Protein AF-0000000073245997 (afdb_homodimer)

Sequence (826 aa):
MSSACVEECPRLIPNLPDELSILIIARLPRICYYHVRLVSRRWKATIMSSELYKVRKELGTTEEWLYLLVRVGENKLLWHALDPRSRIWQRLPIMPSKDALDDMPFCGCAFGAVDGCLYVLGGFSKASTMKCVWRFDPIQNLWQKVNSMSTGRAYCKTSILNDKLYVVGGVSQGHAGLVPLQSAEVFDPFTATWSQVPSMPFSRAGVLPTAFLADMLKPIATGLTSYKGRLYVPQSLYSWPFFVDVGGEIYDPETNSWMEMPTGMGEGWPIKQAGTKLSVVVDGELYAFDPSNSVDSGRIKVYDQGEDAWKVVIGKVPVYDFTDSESPYLLAGFHGKLHFITKDANHDIAVMQADLSSNLDSSPSTSTHLSPKSYYDGLLPESAAESDAVVWKVVASRGFGQAELINCQVIDLMSSACVEECPRLIPNLPDELSILIIARLPRICYYHVRLVSRRWKATIMSSELYKVRKELGTTEEWLYLLVRVGENKLLWHALDPRSRIWQRLPIMPSKDALDDMPFCGCAFGAVDGCLYVLGGFSKASTMKCVWRFDPIQNLWQKVNSMSTGRAYCKTSILNDKLYVVGGVSQGHAGLVPLQSAEVFDPFTATWSQVPSMPFSRAGVLPTAFLADMLKPIATGLTSYKGRLYVPQSLYSWPFFVDVGGEIYDPETNSWMEMPTGMGEGWPIKQAGTKLSVVVDGELYAFDPSNSVDSGRIKVYDQGEDAWKVVIGKVPVYDFTDSESPYLLAGFHGKLHFITKDANHDIAVMQADLSSNLDSSPSTSTHLSPKSYYDGLLPESAAESDAVVWKVVASRGFGQAELINCQVIDL

Solvent-accessible surface area (backbone atoms only — not comparable to full-atom values): 45592 Å² total; per-residue (Å²): 134,82,78,74,73,70,75,67,75,77,51,80,37,84,97,39,57,54,73,57,40,50,55,54,58,32,68,48,63,71,84,49,46,69,61,49,34,67,73,39,71,63,40,27,52,44,63,50,31,69,63,45,54,53,49,14,56,74,70,66,53,51,44,69,30,42,36,36,34,31,30,42,75,92,81,40,72,45,46,33,36,31,36,64,86,80,51,45,77,42,78,50,76,73,70,79,56,74,59,82,83,52,47,68,34,65,52,39,45,29,62,48,51,50,88,57,26,40,36,42,36,38,2,26,42,63,72,36,42,26,29,50,27,38,35,33,34,69,64,71,62,44,72,42,79,53,70,50,51,96,58,44,24,20,53,34,31,42,36,56,56,92,73,20,44,36,39,40,28,17,29,25,68,48,95,91,20,68,36,63,28,49,47,28,35,36,35,34,73,88,77,58,44,72,43,84,40,78,55,60,77,64,78,51,50,74,68,39,92,54,46,38,47,40,77,42,35,41,59,38,55,28,30,49,42,51,55,96,84,26,39,40,31,37,28,29,32,38,35,89,79,48,73,42,80,54,22,30,35,29,38,34,73,89,75,65,42,75,42,80,41,58,65,36,52,26,70,52,53,43,60,35,81,86,50,41,39,54,63,40,56,38,85,87,37,47,34,35,46,29,55,79,58,42,60,58,23,26,29,33,28,33,58,37,76,92,74,37,34,64,39,80,65,33,74,69,38,94,48,66,56,84,53,95,54,93,37,55,60,50,70,45,52,59,95,73,29,48,32,43,35,33,42,42,92,84,49,20,42,32,38,27,34,53,42,74,68,68,65,75,68,67,66,78,70,84,74,73,81,71,77,83,72,81,78,75,84,66,81,69,68,76,71,77,66,74,60,69,78,64,48,75,41,75,58,41,69,48,75,64,64,80,46,42,58,73,49,72,44,64,40,64,79,134,82,79,72,74,70,76,65,74,75,52,82,36,85,99,40,57,51,72,58,39,50,55,54,55,32,67,48,62,72,84,49,45,70,60,48,33,68,72,38,71,64,42,27,52,45,63,50,31,69,63,46,56,52,49,13,56,74,70,65,54,50,45,67,30,42,35,37,34,32,30,43,76,93,75,40,71,45,45,32,37,32,37,63,87,80,51,46,77,43,77,51,76,72,70,80,66,73,63,79,84,55,49,80,28,61,55,39,41,28,62,47,53,51,90,58,25,40,36,43,35,33,2,25,43,66,73,35,41,26,30,52,26,36,35,33,33,70,61,70,64,45,74,42,80,53,70,50,52,95,60,42,24,21,53,32,31,44,37,55,56,93,73,20,43,37,38,40,29,18,30,24,69,48,94,91,21,68,36,62,29,50,47,29,35,37,33,36,74,89,76,57,41,72,44,84,40,76,54,61,78,64,77,52,52,73,68,39,93,56,46,37,47,40,76,42,33,40,60,39,55,26,32,50,41,52,55,95,84,25,40,40,30,37,27,30,32,38,35,89,79,47,73,44,80,54,22,29,37,30,37,34,74,89,75,63,43,75,42,80,42,59,63,35,51,26,70,52,52,44,62,35,81,86,50,42,40,54,62,39,56,38,85,87,38,48,33,34,44,28,56,82,64,34,59,56,23,25,28,34,29,33,60,35,78,91,73,38,34,63,39,80,64,34,73,68,38,94,47,66,56,84,53,94,53,93,36,55,61,50,69,45,51,57,94,73,29,50,30,42,35,34,43,43,93,84,49,21,44,30,39,29,33,54,43,76,67,68,64,76,67,69,67,79,70,83,75,72,81,72,75,84,72,83,80,76,82,69,81,71,68,77,70,77,68,74,62,68,78,63,47,75,41,77,57,40,70,49,75,65,61,81,46,41,57,75,49,73,43,64,40,63,79

Secondary structure (DSSP, 8-state):
-----------SSTTS-HHHHHHHHHHS-GGGHHHHTTS-HHHHHHHTSHHHHHHHHHHT---EEEEEEEEETTTEEEEEEEETTTTEEEEPPPP---STTS----TT-EEEEETTEEEEE--EETTEE---EEEEETTTTEEEEEPPPSS--BS-EEEEETTEEEEE--EEEETTEEEE---EEEEETTTTEEEEEPPP--GGGGG-SSHHHHTTSEEEE---EEETTEEEEEEEEEETTEEEEEEEEEEETTTTEEEEPPHHHHHHS---GGGPPPEEEETTEEEEEEEEEETTEEEEEEEETTTTEEEEEEEEEE-----S-S-SEEEEEETTEEEEEEE-TTS-EEEEEEE---GGG----------------------------PEEEEEEEE--SSEEEEEEEEEE-/-----------SSTTS-HHHHHHHHHHS-GGGHHHHTTS-HHHHHHHTSHHHHHHHHHHT---EEEEEEEEETTTEEEEEEEETTTTEEEEPPPP---STTS----TT-EEEEETTEEEEE--EETTEE---EEEEETTTTEEEEEPPPSS--BS-EEEEETTEEEEE--EEEETTEEEE---EEEEETTTTEEEEEPPP--GGGGG-SSHHHHTTSEEEE---EEETTEEEEEEEEEETTEEEEEEEEEEETTTTEEEEPPHHHHHHS---GGGPPPEEEETTEEEEEEEEEETTEEEEEEEETTTTEEEEEEEEEE-----S-S-SEEEEEETTEEEEEEE-TTS-EEEEEEE---GGG----------------------------PEEEEEEEE--SSEEEEEEEEEE-

Organism: Cajanus cajan (NCBI:txid3821)

pLDDT: mean 81.39, std 20.45, range [22.7, 98.56]

Radius of gyration: 33.44 Å; Cα contacts (8 Å, |Δi|>4): 1784; chains: 2; bounding box: 74×150×87 Å

Structure (mmCIF, N/CA/C/O backbone):
data_AF-0000000073245997-model_v1
#
loop_
_entity.id
_entity.type
_entity.pdbx_description
1 polymer 'F-box/kelch-repeat protein At1g22040 family'
#
loop_
_atom_site.group_PDB
_atom_site.id
_atom_site.type_symbol
_atom_site.label_atom_id
_atom_site.label_alt_id
_atom_site.label_comp_id
_atom_site.label_asym_id
_atom_site.label_entity_id
_atom_site.label_seq_id
_atom_site.pdbx_PDB_ins_code
_atom_site.Cartn_x
_atom_site.Cartn_y
_atom_site.Cartn_z
_atom_site.occupancy
_atom_site.B_iso_or_equiv
_atom_site.auth_seq_id
_atom_site.auth_comp_id
_atom_site.auth_asym_id
_atom_site.auth_atom_id
_atom_site.pdbx_PDB_model_num
ATOM 1 N N . MET A 1 1 ? 23.766 70.75 41.719 1 26.98 1 MET A N 1
ATOM 2 C CA . MET A 1 1 ? 22.547 70.125 41.219 1 26.98 1 MET A CA 1
ATOM 3 C C . MET A 1 1 ? 22.766 69.5 39.844 1 26.98 1 MET A C 1
ATOM 5 O O . MET A 1 1 ? 22.922 70.25 38.844 1 26.98 1 MET A O 1
ATOM 9 N N . SER A 1 2 ? 23.609 68.5 39.656 1 32.59 2 SER A N 1
ATOM 10 C CA . SER A 1 2 ? 24.078 67.688 38.5 1 32.59 2 SER A CA 1
ATOM 11 C C . SER A 1 2 ? 22.906 67.188 37.688 1 32.59 2 SER A C 1
ATOM 13 O O . SER A 1 2 ? 22.016 66.5 38.219 1 32.59 2 SER A O 1
ATOM 15 N N . SER A 1 3 ? 22.344 68 36.719 1 35.16 3 SER A N 1
ATOM 16 C CA . SER A 1 3 ? 21.266 67.625 35.812 1 35.16 3 SER A CA 1
ATOM 17 C C . SER A 1 3 ? 21.484 66.25 35.219 1 35.16 3 SER A C 1
ATOM 19 O O . SER A 1 3 ? 22.5 66 34.594 1 35.16 3 SER A O 1
ATOM 21 N N . ALA A 1 4 ? 21.203 65.188 35.969 1 38.34 4 ALA A N 1
ATOM 22 C CA . ALA A 1 4 ? 21.094 63.812 35.5 1 38.34 4 ALA A CA 1
ATOM 23 C C . ALA A 1 4 ? 20.484 63.75 34.094 1 38.34 4 ALA A C 1
ATOM 25 O O . ALA A 1 4 ? 19.359 64.188 33.906 1 38.34 4 ALA A O 1
ATOM 26 N N . CYS A 1 5 ? 21.281 63.969 33.031 1 36.94 5 CYS A N 1
ATOM 27 C CA . CYS A 1 5 ? 20.953 63.656 31.656 1 36.94 5 CYS A CA 1
ATOM 28 C C . CYS A 1 5 ? 20.109 62.406 31.578 1 36.94 5 CYS A C 1
ATOM 30 O O . CYS A 1 5 ? 20.578 61.281 31.844 1 36.94 5 CYS A O 1
ATOM 32 N N . VAL A 1 6 ? 18.875 62.406 32.094 1 38.84 6 VAL A N 1
ATOM 33 C CA . VAL A 1 6 ? 17.953 61.344 31.703 1 38.84 6 VAL A CA 1
ATOM 34 C C . VAL A 1 6 ? 18.25 60.875 30.297 1 38.84 6 VAL A C 1
ATOM 36 O O . VAL A 1 6 ? 18.156 61.656 29.328 1 38.84 6 VAL A O 1
ATOM 39 N N . GLU A 1 7 ? 19.328 60.219 30.031 1 40.84 7 GLU A N 1
ATOM 40 C CA . GLU A 1 7 ? 19.5 59.438 28.797 1 40.84 7 GLU A CA 1
ATOM 41 C C . GLU A 1 7 ? 18.156 59.062 28.188 1 40.84 7 GLU A C 1
ATOM 43 O O . GLU A 1 7 ? 17.469 58.188 28.703 1 40.84 7 GLU A O 1
ATOM 48 N N . GLU A 1 8 ? 17.234 60 27.922 1 43.5 8 GLU A N 1
ATOM 49 C CA . GLU A 1 8 ? 15.938 59.812 27.25 1 43.5 8 GLU A CA 1
ATOM 50 C C . GLU A 1 8 ? 15.992 58.688 26.219 1 43.5 8 GLU A C 1
ATOM 52 O O . GLU A 1 8 ? 16.859 58.688 25.344 1 43.5 8 GLU A O 1
ATOM 57 N N . CYS A 1 9 ? 15.805 57.5 26.594 1 51.88 9 CYS A N 1
ATOM 58 C CA . CYS A 1 9 ? 15.664 56.375 25.672 1 51.88 9 CYS A CA 1
ATOM 59 C C . CYS A 1 9 ? 15.086 56.844 24.344 1 51.88 9 CYS A C 1
ATOM 61 O O . CYS A 1 9 ? 14 57.438 24.297 1 51.88 9 CYS A O 1
ATOM 63 N N . PRO A 1 10 ? 15.898 57.062 23.344 1 65.62 10 PRO A N 1
ATOM 64 C CA . PRO A 1 10 ? 15.453 57.594 22.047 1 65.62 10 PRO A CA 1
ATOM 65 C C . PRO A 1 10 ? 14.164 56.906 21.562 1 65.62 10 PRO A C 1
ATOM 67 O O . PRO A 1 10 ? 13.906 55.75 21.891 1 65.62 10 PRO A O 1
ATOM 70 N N . ARG A 1 11 ? 13.125 57.719 21.328 1 73.12 11 ARG A N 1
ATOM 71 C CA . ARG A 1 11 ? 11.875 57.281 20.719 1 73.12 11 ARG A CA 1
ATOM 72 C C . ARG A 1 11 ? 12.133 56.406 19.484 1 73.12 11 ARG A C 1
ATOM 74 O O . ARG A 1 11 ? 13.203 56.5 18.875 1 73.12 11 ARG A O 1
ATOM 81 N N . LEU A 1 12 ? 11.281 55.438 19.219 1 79.88 12 LEU A N 1
ATOM 82 C CA . LEU A 1 12 ? 11.375 54.594 18.031 1 79.88 12 LEU A CA 1
ATOM 83 C C . LEU A 1 12 ? 11.523 55.406 16.766 1 79.88 12 LEU A C 1
ATOM 85 O O . LEU A 1 12 ? 12.43 55.188 15.961 1 79.88 12 LEU A O 1
ATOM 89 N N . ILE A 1 13 ? 10.609 56.375 16.625 1 80.44 13 ILE A N 1
ATOM 90 C CA . ILE A 1 13 ? 10.688 57.406 15.594 1 80.44 13 ILE A CA 1
ATOM 91 C C . ILE A 1 13 ? 10.781 58.781 16.234 1 80.44 13 ILE A C 1
ATOM 93 O O . ILE A 1 13 ? 9.938 59.156 17.047 1 80.44 13 ILE A O 1
ATOM 97 N N . PRO A 1 14 ? 11.852 59.531 15.828 1 78.88 14 PRO A N 1
ATOM 98 C CA . PRO A 1 14 ? 12.008 60.844 16.438 1 78.88 14 PRO A CA 1
ATOM 99 C C . PRO A 1 14 ? 10.75 61.688 16.344 1 78.88 14 PRO A C 1
ATOM 101 O O . PRO A 1 14 ? 10.102 61.719 15.289 1 78.88 14 PRO A O 1
ATOM 104 N N . ASN A 1 15 ? 10.312 62.281 17.484 1 80.75 15 ASN A N 1
ATOM 105 C CA . ASN A 1 15 ? 9.227 63.25 17.578 1 80.75 15 ASN A CA 1
ATOM 106 C C . ASN A 1 15 ? 7.863 62.594 17.531 1 80.75 15 ASN A C 1
ATOM 108 O O . ASN A 1 15 ? 6.836 63.25 17.406 1 80.75 15 ASN A O 1
ATOM 112 N N . LEU A 1 16 ? 7.832 61.25 17.5 1 84.12 16 LEU A N 1
ATOM 113 C CA . LEU A 1 16 ? 6.57 60.531 17.531 1 84.12 16 LEU A CA 1
ATOM 114 C C . LEU A 1 16 ? 6.496 59.656 18.781 1 84.12 16 LEU A C 1
ATOM 116 O O . LEU A 1 16 ? 7.48 59 19.141 1 84.12 16 LEU A O 1
ATOM 120 N N . PRO A 1 17 ? 5.355 59.688 19.422 1 86.06 17 PRO A N 1
ATOM 121 C CA . PRO A 1 17 ? 5.191 58.75 20.547 1 86.06 17 PRO A CA 1
ATOM 122 C C . PRO A 1 17 ? 5.387 57.281 20.125 1 86.06 17 PRO A C 1
ATOM 124 O O . PRO A 1 17 ? 5.059 56.906 19 1 86.06 17 PRO A O 1
ATOM 127 N N . ASP A 1 18 ? 5.926 56.5 21 1 87.62 18 ASP A N 1
ATOM 128 C CA . ASP A 1 18 ? 6.227 55.125 20.703 1 87.62 18 ASP A CA 1
ATOM 129 C C . ASP A 1 18 ? 4.961 54.344 20.328 1 87.62 18 ASP A C 1
ATOM 131 O O . ASP A 1 18 ? 4.996 53.469 19.469 1 87.62 18 ASP A O 1
ATOM 135 N N . GLU A 1 19 ? 3.838 54.719 20.953 1 88.56 19 GLU A N 1
ATOM 136 C CA . GLU A 1 19 ? 2.572 54.062 20.641 1 88.56 19 GLU A CA 1
ATOM 137 C C . GLU A 1 19 ? 2.199 54.25 19.172 1 88.56 19 GLU A C 1
ATOM 139 O O . GLU A 1 19 ? 1.749 53.312 18.516 1 88.56 19 GLU A O 1
ATOM 144 N N . LEU A 1 20 ? 2.412 55.375 18.734 1 89.25 20 LEU A N 1
ATOM 145 C CA . LEU A 1 20 ? 2.121 55.688 17.344 1 89.25 20 LEU A CA 1
ATOM 146 C C . LEU A 1 20 ? 3.137 55 16.422 1 89.25 20 LEU A C 1
ATOM 148 O O . LEU A 1 20 ? 2.791 54.562 15.32 1 89.25 20 LEU A O 1
ATOM 152 N N . SER A 1 21 ? 4.34 55.031 16.859 1 90.62 21 SER A N 1
ATOM 153 C CA . SER A 1 21 ? 5.391 54.406 16.062 1 90.62 21 SER A CA 1
ATOM 154 C C . SER A 1 21 ? 5.094 52.906 15.844 1 90.62 21 SER A C 1
ATOM 156 O O . SER A 1 21 ? 5.266 52.406 14.734 1 90.62 21 SER A O 1
ATOM 158 N N . ILE A 1 22 ? 4.648 52.281 16.875 1 92.62 22 ILE A N 1
ATOM 159 C CA . ILE A 1 22 ? 4.332 50.875 16.797 1 92.62 22 ILE A CA 1
ATOM 160 C C . ILE A 1 22 ? 3.17 50.656 15.82 1 92.62 22 ILE A C 1
ATOM 162 O O . ILE A 1 22 ? 3.156 49.688 15.062 1 92.62 22 ILE A O 1
ATOM 166 N N . LEU A 1 23 ? 2.232 51.594 15.797 1 92.88 23 LEU A N 1
ATOM 167 C CA . LEU A 1 23 ? 1.1 51.531 14.883 1 92.88 23 LEU A CA 1
ATOM 168 C C . LEU A 1 23 ? 1.566 51.656 13.43 1 92.88 23 LEU A C 1
ATOM 170 O O . LEU A 1 23 ? 1.028 50.969 12.555 1 92.88 23 LEU A O 1
ATOM 174 N N . ILE A 1 24 ? 2.537 52.406 13.273 1 92.06 24 ILE A N 1
ATOM 175 C CA . ILE A 1 24 ? 3.074 52.594 11.93 1 92.06 24 ILE A CA 1
ATOM 176 C C . ILE A 1 24 ? 3.816 51.344 11.484 1 92.06 24 ILE A C 1
ATOM 178 O O . ILE A 1 24 ? 3.607 50.844 10.375 1 92.06 24 ILE A O 1
ATOM 182 N N . ILE A 1 25 ? 4.574 50.844 12.352 1 92.5 25 ILE A N 1
ATOM 183 C CA . ILE A 1 25 ? 5.363 49.656 12.039 1 92.5 25 ILE A CA 1
ATOM 184 C C . ILE A 1 25 ? 4.438 48.469 11.82 1 92.5 25 ILE A C 1
ATOM 186 O O . ILE A 1 25 ? 4.695 47.625 10.961 1 92.5 25 ILE A O 1
ATOM 190 N N . ALA A 1 26 ? 3.363 48.406 12.555 1 94.12 26 ALA A N 1
ATOM 191 C CA . ALA A 1 26 ? 2.404 47.312 12.477 1 94.12 26 ALA A CA 1
ATOM 192 C C . ALA A 1 26 ? 1.726 47.25 11.109 1 94.12 26 ALA A C 1
ATOM 194 O O . ALA A 1 26 ? 1.192 46.219 10.711 1 94.12 26 ALA A O 1
ATOM 195 N N . ARG A 1 27 ? 1.79 48.344 10.398 1 93.81 27 ARG A N 1
ATOM 196 C CA . ARG A 1 27 ? 1.125 48.406 9.102 1 93.81 27 ARG A CA 1
ATOM 197 C C . ARG A 1 27 ? 2.08 48.031 7.973 1 93.81 27 ARG A C 1
ATOM 199 O O . ARG A 1 27 ? 1.651 47.812 6.84 1 93.81 27 ARG A O 1
ATOM 206 N N . LEU A 1 28 ? 3.338 47.938 8.297 1 92.62 28 LEU A N 1
ATOM 207 C CA . LEU A 1 28 ? 4.316 47.531 7.293 1 92.62 28 LEU A CA 1
ATOM 208 C C . LEU A 1 28 ? 4.203 46.031 6.996 1 92.62 28 LEU A C 1
ATOM 210 O O . LEU A 1 28 ? 3.947 45.25 7.902 1 92.62 28 LEU A O 1
ATOM 214 N N . PRO A 1 29 ? 4.383 45.719 5.691 1 93.38 29 PRO A N 1
ATOM 215 C CA . PRO A 1 29 ? 4.43 44.281 5.383 1 93.38 29 PRO A CA 1
ATOM 216 C C . PRO A 1 29 ? 5.527 43.531 6.148 1 93.38 29 PRO A C 1
ATOM 218 O O . PRO A 1 29 ? 6.613 44.094 6.352 1 93.38 29 PRO A O 1
ATOM 221 N N . ARG A 1 30 ? 5.234 42.375 6.59 1 93.69 30 ARG A N 1
ATOM 222 C CA . ARG A 1 30 ? 6.145 41.594 7.418 1 93.69 30 ARG A CA 1
ATOM 223 C C . ARG A 1 30 ? 7.461 41.344 6.695 1 93.69 30 ARG A C 1
ATOM 225 O O . ARG A 1 30 ? 8.508 41.188 7.328 1 93.69 30 ARG A O 1
ATOM 232 N N . ILE A 1 31 ? 7.406 41.281 5.426 1 93 31 ILE A N 1
ATOM 233 C CA . ILE A 1 31 ? 8.602 41 4.645 1 93 31 ILE A CA 1
ATOM 234 C C . ILE A 1 31 ? 9.641 42.094 4.887 1 93 31 ILE A C 1
ATOM 236 O O . ILE A 1 31 ? 10.836 41.875 4.723 1 93 31 ILE A O 1
ATOM 240 N N . CYS A 1 32 ? 9.219 43.25 5.324 1 92.5 32 CYS A N 1
ATOM 241 C CA . CYS A 1 32 ? 10.094 44.406 5.531 1 92.5 32 CYS A CA 1
ATOM 242 C C . CYS A 1 32 ? 10.758 44.344 6.902 1 92.5 32 CYS A C 1
ATOM 244 O O . CYS A 1 32 ? 11.719 45.062 7.164 1 92.5 32 CYS A O 1
ATOM 246 N N . TYR A 1 33 ? 10.227 43.531 7.727 1 92.69 33 TYR A N 1
ATOM 247 C CA . TYR A 1 33 ? 10.672 43.562 9.109 1 92.69 33 TYR A CA 1
ATOM 248 C C . TYR A 1 33 ? 12.141 43.156 9.211 1 92.69 33 TYR A C 1
ATOM 250 O O . TYR A 1 33 ? 12.836 43.562 10.148 1 92.69 33 TYR A O 1
ATOM 258 N N . TYR A 1 34 ? 12.586 42.406 8.289 1 87.56 34 TYR A N 1
ATOM 259 C CA . TYR A 1 34 ? 14 42.094 8.281 1 87.56 34 TYR A CA 1
ATOM 260 C C . TYR A 1 34 ? 14.867 43.344 8.203 1 87.56 34 TYR A C 1
ATOM 262 O O . TYR A 1 34 ? 15.828 43.469 8.961 1 87.56 34 TYR A O 1
ATOM 270 N N . HIS A 1 35 ? 14.461 44.25 7.359 1 88.5 35 HIS A N 1
ATOM 271 C CA . HIS A 1 35 ? 15.211 45.469 7.184 1 88.5 35 HIS A CA 1
ATOM 272 C C . HIS A 1 35 ? 14.953 46.438 8.328 1 88.5 35 HIS A C 1
ATOM 274 O O . HIS A 1 35 ? 15.852 47.156 8.75 1 88.5 35 HIS A O 1
ATOM 280 N N . VAL A 1 36 ? 13.766 46.406 8.773 1 90.06 36 VAL A N 1
ATOM 281 C CA . VAL A 1 36 ? 13.367 47.312 9.828 1 90.06 36 VAL A CA 1
ATOM 282 C C . VAL A 1 36 ? 14.125 47 11.117 1 90.06 36 VAL A C 1
ATOM 284 O O . VAL A 1 36 ? 14.508 47.906 11.867 1 90.06 36 VAL A O 1
ATOM 287 N N . ARG A 1 37 ? 14.422 45.781 11.305 1 90 37 ARG A N 1
ATOM 288 C CA . ARG A 1 37 ? 15.133 45.344 12.5 1 90 37 ARG A CA 1
ATOM 289 C C . ARG A 1 37 ? 16.562 45.875 12.508 1 90 37 ARG A C 1
ATOM 291 O O . ARG A 1 37 ? 17.203 45.938 13.555 1 90 37 ARG A O 1
ATOM 298 N N . LEU A 1 38 ? 17.062 46.281 11.344 1 88.94 38 LEU A N 1
ATOM 299 C CA . LEU A 1 38 ? 18.453 46.688 11.219 1 88.94 38 LEU A CA 1
ATOM 300 C C . LEU A 1 38 ? 18.594 48.188 11.484 1 88.94 38 LEU A C 1
ATOM 302 O O . LEU A 1 38 ? 19.703 48.719 11.531 1 88.94 38 LEU A O 1
ATOM 306 N N . VAL A 1 39 ? 17.547 48.906 11.688 1 87.25 39 VAL A N 1
ATOM 307 C CA . VAL A 1 39 ? 17.547 50.344 11.836 1 87.25 39 VAL A CA 1
ATOM 308 C C . VAL A 1 39 ? 18.203 50.719 13.156 1 87.25 39 VAL A C 1
ATOM 310 O O . VAL A 1 39 ? 19.031 51.625 13.203 1 87.25 39 VAL A O 1
ATOM 313 N N . SER A 1 40 ? 17.844 50.125 14.25 1 89.19 40 SER A N 1
ATOM 314 C CA . SER A 1 40 ? 18.406 50.375 15.57 1 89.19 40 SER A CA 1
ATOM 315 C C . SER A 1 40 ? 18.094 49.219 16.516 1 89.19 40 SER A C 1
ATOM 317 O O . SER A 1 40 ? 17.328 48.312 16.188 1 89.19 40 SER A O 1
ATOM 319 N N . ARG A 1 41 ? 18.688 49.25 17.641 1 90.38 41 ARG A N 1
ATOM 320 C CA . ARG A 1 41 ? 18.453 48.219 18.641 1 90.38 41 ARG A CA 1
ATOM 321 C C . ARG A 1 41 ? 17.016 48.25 19.156 1 90.38 41 ARG A C 1
ATOM 323 O O . ARG A 1 41 ? 16.422 47.188 19.422 1 90.38 41 ARG A O 1
ATOM 330 N N . ARG A 1 42 ? 16.531 49.375 19.234 1 89.31 42 ARG A N 1
ATOM 331 C CA . ARG A 1 42 ? 15.164 49.531 19.703 1 89.31 42 ARG A CA 1
ATOM 332 C C . ARG A 1 42 ? 14.164 49 18.688 1 89.31 42 ARG A C 1
ATOM 334 O O . ARG A 1 42 ? 13.156 48.375 19.062 1 89.31 42 ARG A O 1
ATOM 341 N N . TRP A 1 43 ? 14.406 49.312 17.453 1 90.44 43 TRP A N 1
ATOM 342 C CA . TRP A 1 43 ? 13.555 48.781 16.391 1 90.44 43 TRP A CA 1
ATOM 343 C C . TRP A 1 43 ? 13.594 47.25 16.391 1 90.44 43 TRP A C 1
ATOM 345 O O . TRP A 1 43 ? 12.562 46.594 16.234 1 90.44 43 TRP A O 1
ATOM 355 N N . LYS A 1 44 ? 14.75 46.781 16.547 1 92.31 44 LYS A N 1
ATOM 356 C CA . LYS A 1 44 ? 14.906 45.344 16.609 1 92.31 44 LYS A CA 1
ATOM 357 C C . LYS A 1 44 ? 14.109 44.75 17.781 1 92.31 44 LYS A C 1
ATOM 359 O O . LYS A 1 44 ? 13.375 43.781 17.609 1 92.31 44 LYS A O 1
ATOM 364 N N . ALA A 1 45 ? 14.242 45.344 18.906 1 92.25 45 ALA A N 1
ATOM 365 C CA . ALA A 1 45 ? 13.523 44.906 20.094 1 92.25 45 ALA A CA 1
ATOM 366 C C . ALA A 1 45 ? 12.016 44.969 19.875 1 92.25 45 ALA A C 1
ATOM 368 O O . ALA A 1 45 ? 11.273 44.094 20.328 1 92.25 45 ALA A O 1
ATOM 369 N N . THR A 1 46 ? 11.617 45.938 19.188 1 91.88 46 THR A N 1
ATOM 370 C CA . THR A 1 46 ? 10.195 46.094 18.922 1 91.88 46 THR A CA 1
ATOM 371 C C . THR A 1 46 ? 9.688 45.031 17.984 1 91.88 46 THR A C 1
ATOM 373 O O . THR A 1 46 ? 8.648 44.406 18.219 1 91.88 46 THR A O 1
ATOM 376 N N . ILE A 1 47 ? 10.438 44.75 16.953 1 92.5 47 ILE A N 1
ATOM 377 C CA . ILE A 1 47 ? 10.055 43.781 15.945 1 92.5 47 ILE A CA 1
ATOM 378 C C . ILE A 1 47 ? 10.039 42.375 16.562 1 92.5 47 ILE A C 1
ATOM 380 O O . ILE A 1 47 ? 9.203 41.531 16.203 1 92.5 47 ILE A O 1
ATOM 384 N N . MET A 1 48 ? 10.852 42.188 17.5 1 93.12 48 MET A N 1
ATOM 385 C CA . MET A 1 48 ? 10.984 40.875 18.109 1 93.12 48 MET A CA 1
ATOM 386 C C . MET A 1 48 ? 10.102 40.75 19.344 1 93.12 48 MET A C 1
ATOM 388 O O . MET A 1 48 ? 10.164 39.75 20.062 1 93.12 48 MET A O 1
ATOM 392 N N . SER A 1 49 ? 9.344 41.781 19.531 1 91.06 49 SER A N 1
ATOM 393 C CA . SER A 1 49 ? 8.438 41.781 20.672 1 91.06 49 SER A CA 1
ATOM 394 C C . SER A 1 49 ? 7.055 41.25 20.281 1 91.06 49 SER A C 1
ATOM 396 O O . SER A 1 49 ? 6.594 41.5 19.156 1 91.06 49 SER A O 1
ATOM 398 N N . SER A 1 50 ? 6.387 40.625 21.234 1 91.06 50 SER A N 1
ATOM 399 C CA . SER A 1 50 ? 5.035 40.125 21 1 91.06 50 SER A CA 1
ATOM 400 C C . SER A 1 50 ? 4.031 41.25 20.891 1 91.06 50 SER A C 1
ATOM 402 O O . SER A 1 50 ? 2.965 41.094 20.297 1 91.06 50 SER A O 1
ATOM 404 N N . GLU A 1 51 ? 4.352 42.344 21.422 1 92.38 51 GLU A N 1
ATOM 405 C CA . GLU A 1 51 ? 3.447 43.469 21.438 1 92.38 51 GLU A CA 1
ATOM 406 C C . GLU A 1 51 ? 3.105 43.938 20.016 1 92.38 51 GLU A C 1
ATOM 408 O O . GLU A 1 51 ? 1.949 44.219 19.719 1 92.38 51 GLU A O 1
ATOM 413 N N . LEU A 1 52 ? 4.125 44 19.25 1 94 52 LEU A N 1
ATOM 414 C CA . LEU A 1 52 ? 3.893 44.438 17.875 1 94 52 LEU A CA 1
ATOM 415 C C . LEU A 1 52 ? 2.857 43.531 17.203 1 94 52 LEU A C 1
ATOM 417 O O . LEU A 1 52 ? 1.96 44.031 16.516 1 94 52 LEU A O 1
ATOM 421 N N . TYR A 1 53 ? 2.906 42.375 17.422 1 94.44 53 TYR A N 1
ATOM 422 C CA . TYR A 1 53 ? 2.057 41.406 16.734 1 94.44 53 TYR A CA 1
ATOM 423 C C . TYR A 1 53 ? 0.659 41.375 17.344 1 94.44 53 TYR A C 1
ATOM 425 O O . TYR A 1 53 ? -0.318 41.062 16.656 1 94.44 53 TYR A O 1
ATOM 433 N N . LYS A 1 54 ? 0.562 41.688 18.578 1 94.19 54 LYS A N 1
ATOM 434 C CA . LYS A 1 54 ? -0.758 41.938 19.156 1 94.19 54 LYS A CA 1
ATOM 435 C C . LYS A 1 54 ? -1.445 43.125 18.5 1 94.19 54 LYS A C 1
ATOM 437 O O . LYS A 1 54 ? -2.639 43.062 18.203 1 94.19 54 LYS A O 1
ATOM 442 N N . VAL A 1 55 ? -0.681 44.125 18.281 1 94.88 55 VAL A N 1
ATOM 443 C CA . VAL A 1 55 ? -1.195 45.312 17.641 1 94.88 55 VAL A CA 1
ATOM 444 C C . VAL A 1 55 ? -1.606 45 16.203 1 94.88 55 VAL A C 1
ATOM 446 O O . VAL A 1 55 ? -2.648 45.438 15.727 1 94.88 55 VAL A O 1
ATOM 449 N N . ARG A 1 56 ? -0.786 44.219 15.547 1 95.19 56 ARG A N 1
ATOM 450 C CA . ARG A 1 56 ? -1.126 43.812 14.18 1 95.19 56 ARG A CA 1
ATOM 451 C C . ARG A 1 56 ? -2.463 43.062 14.141 1 95.19 56 ARG A C 1
ATOM 453 O O . ARG A 1 56 ? -3.277 43.312 13.25 1 95.19 56 ARG A O 1
ATOM 460 N N . LYS A 1 57 ? -2.658 42.25 15.062 1 94.5 57 LYS A N 1
ATOM 461 C CA . LYS A 1 57 ? -3.916 41.531 15.148 1 94.5 57 LYS A CA 1
ATOM 462 C C . LYS A 1 57 ? -5.094 42.469 15.367 1 94.5 57 LYS A C 1
ATOM 464 O O . LYS A 1 57 ? -6.141 42.312 14.734 1 94.5 57 LYS A O 1
ATOM 469 N N . GLU A 1 58 ? -4.906 43.438 16.188 1 94.81 58 GLU A N 1
ATOM 470 C CA . GLU A 1 58 ? -5.953 44.406 16.484 1 94.81 58 GLU A CA 1
ATOM 471 C C . GLU A 1 58 ? -6.281 45.25 15.266 1 94.81 58 GLU A C 1
ATOM 473 O O . GLU A 1 58 ? -7.441 45.625 15.047 1 94.81 58 GLU A O 1
ATOM 478 N N . LEU A 1 59 ? -5.254 45.531 14.523 1 94.94 59 LEU A N 1
ATOM 479 C CA . LEU A 1 59 ? -5.422 46.406 13.359 1 94.94 59 LEU A CA 1
ATOM 480 C C . LEU A 1 59 ? -5.934 45.594 12.164 1 94.94 59 LEU A C 1
ATOM 482 O O . LEU A 1 59 ? -6.383 46.188 11.172 1 94.94 59 LEU A O 1
ATOM 486 N N . GLY A 1 60 ? -5.832 44.25 12.242 1 94.38 60 GLY A N 1
ATOM 487 C CA . GLY A 1 60 ? -6.215 43.438 11.109 1 94.38 60 GLY A CA 1
ATOM 488 C C . GLY A 1 60 ? -5.176 43.406 10 1 94.38 60 GLY A C 1
ATOM 489 O O . GLY A 1 60 ? -5.52 43.25 8.828 1 94.38 60 GLY A O 1
ATOM 490 N N . THR A 1 61 ? -3.916 43.625 10.32 1 94.81 61 THR A N 1
ATOM 491 C CA . THR A 1 61 ? -2.857 43.656 9.32 1 94.81 61 THR A CA 1
ATOM 492 C C . THR A 1 61 ? -2.021 42.375 9.352 1 94.81 61 THR A C 1
ATOM 494 O O . THR A 1 61 ? -0.878 42.375 8.891 1 94.81 61 THR A O 1
ATOM 497 N N . THR A 1 62 ? -2.57 41.375 9.93 1 95.5 62 THR A N 1
ATOM 498 C CA . THR A 1 62 ? -1.856 40.094 9.953 1 95.5 62 THR A CA 1
ATOM 499 C C . THR A 1 62 ? -1.713 39.531 8.539 1 95.5 62 THR A C 1
ATOM 501 O O . THR A 1 62 ? -2.453 39.906 7.637 1 95.5 62 THR A O 1
ATOM 504 N N . GLU A 1 63 ? -0.713 38.75 8.391 1 96.38 63 GLU A N 1
ATOM 505 C CA . GLU A 1 63 ? -0.42 38.125 7.098 1 96.38 63 GLU A CA 1
ATOM 506 C C . GLU A 1 63 ? -0.229 36.625 7.242 1 96.38 63 GLU A C 1
ATOM 508 O O . GLU A 1 63 ? 0.427 36.156 8.18 1 96.38 63 GLU A O 1
ATOM 513 N N . GLU A 1 64 ? -0.806 35.875 6.27 1 96.69 64 GLU A N 1
ATOM 514 C CA . GLU A 1 64 ? -0.604 34.438 6.207 1 96.69 64 GLU A CA 1
ATOM 515 C C . GLU A 1 64 ? 0.61 34.094 5.352 1 96.69 64 GLU A C 1
ATOM 517 O O . GLU A 1 64 ? 0.685 34.469 4.184 1 96.69 64 GLU A O 1
ATOM 522 N N . TRP A 1 65 ? 1.543 33.469 6 1 97.69 65 TRP A N 1
ATOM 523 C CA . TRP A 1 65 ? 2.699 32.969 5.27 1 97.69 65 TRP A CA 1
ATOM 524 C C . TRP A 1 65 ? 2.674 31.438 5.207 1 97.69 65 TRP A C 1
ATOM 526 O O . TRP A 1 65 ? 2.133 30.781 6.102 1 97.69 65 TRP A O 1
ATOM 536 N N . LEU A 1 66 ? 3.203 30.875 4.125 1 97.88 66 LEU A N 1
ATOM 537 C CA . LEU A 1 66 ? 3.33 29.438 3.941 1 97.88 66 LEU A CA 1
ATOM 538 C C . LEU A 1 66 ? 4.707 28.953 4.379 1 97.88 66 LEU A C 1
ATOM 540 O O . LEU A 1 66 ? 5.727 29.484 3.934 1 97.88 66 LEU A O 1
ATOM 544 N N . TYR A 1 67 ? 4.738 28.047 5.297 1 97.38 67 TYR A N 1
ATOM 545 C CA . TYR A 1 67 ? 5.969 27.391 5.727 1 97.38 67 TYR A CA 1
ATOM 546 C C . TYR A 1 67 ? 6.082 26 5.133 1 97.38 67 TYR A C 1
ATOM 548 O O . TYR A 1 67 ? 5.238 25.141 5.398 1 97.38 67 TYR A O 1
ATOM 556 N N . LEU A 1 68 ? 7.117 25.828 4.387 1 95.56 68 LEU A N 1
ATOM 557 C CA . LEU A 1 68 ? 7.297 24.594 3.635 1 95.56 68 LEU A CA 1
ATOM 558 C C . LEU A 1 68 ? 8.523 23.828 4.125 1 95.56 68 LEU A C 1
ATOM 560 O O . LEU A 1 68 ? 9.594 24.422 4.305 1 95.56 68 LEU A O 1
ATOM 564 N N . LEU A 1 69 ? 8.336 22.562 4.32 1 92.75 69 LEU A N 1
ATOM 565 C CA . LEU A 1 69 ? 9.438 21.672 4.66 1 92.75 69 LEU A CA 1
ATOM 566 C C . LEU A 1 69 ? 9.844 20.828 3.459 1 92.75 69 LEU A C 1
ATOM 568 O O . LEU A 1 69 ? 9.008 20.141 2.855 1 92.75 69 LEU A O 1
ATOM 572 N N . VAL A 1 70 ? 11.094 20.859 3.162 1 89.44 70 VAL A N 1
ATOM 573 C CA . VAL A 1 70 ? 11.625 20.078 2.051 1 89.44 70 VAL A CA 1
ATOM 574 C C . VAL A 1 70 ? 12.812 19.25 2.523 1 89.44 70 VAL A C 1
ATOM 576 O O . VAL A 1 70 ? 13.477 19.609 3.498 1 89.44 70 VAL A O 1
ATOM 579 N N . ARG A 1 71 ? 12.969 18.172 1.875 1 84.88 71 ARG A N 1
ATOM 580 C CA . ARG A 1 71 ? 14.148 17.344 2.107 1 84.88 71 ARG A CA 1
ATOM 581 C C . ARG A 1 71 ? 15.117 17.438 0.935 1 84.88 71 ARG A C 1
ATOM 583 O O . ARG A 1 71 ? 14.727 17.234 -0.218 1 84.88 71 ARG A O 1
ATOM 590 N N . VAL A 1 72 ? 16.281 17.734 1.303 1 81.12 72 VAL A N 1
ATOM 591 C CA . VAL A 1 72 ? 17.328 17.797 0.3 1 81.12 72 VAL A CA 1
ATOM 592 C C . VAL A 1 72 ? 18.344 16.688 0.543 1 81.12 72 VAL A C 1
ATOM 594 O O . VAL A 1 72 ? 18.922 16.578 1.633 1 81.12 72 VAL A O 1
ATOM 597 N N . GLY A 1 73 ? 18.562 15.883 -0.435 1 74.25 73 GLY A N 1
ATOM 598 C CA . GLY A 1 73 ? 19.422 14.727 -0.241 1 74.25 73 GLY A CA 1
ATOM 599 C C . GLY A 1 73 ? 18.766 13.641 0.604 1 74.25 73 GLY A C 1
ATOM 600 O O . GLY A 1 73 ? 17.562 13.414 0.516 1 74.25 73 GLY A O 1
ATOM 601 N N . GLU A 1 74 ? 19.578 12.891 1.378 1 68.06 74 GLU A N 1
ATOM 602 C CA . GLU A 1 74 ? 19.062 11.75 2.121 1 68.06 74 GLU A CA 1
ATOM 603 C C . GLU A 1 74 ? 18.578 12.164 3.512 1 68.06 74 GLU A C 1
ATOM 605 O O . GLU A 1 74 ? 17.656 11.57 4.059 1 68.06 74 GLU A O 1
ATOM 610 N N . ASN A 1 75 ? 19.219 13.266 3.982 1 68.56 75 ASN A N 1
ATOM 611 C CA . ASN A 1 75 ? 18.938 13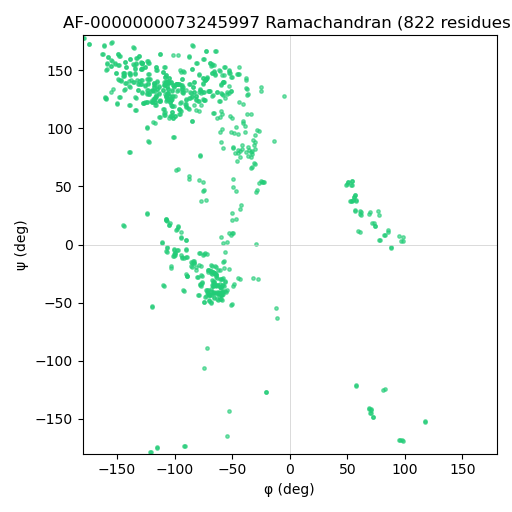.43 5.402 1 68.56 75 ASN A CA 1
ATOM 612 C C . ASN A 1 75 ? 18.812 14.906 5.777 1 68.56 75 ASN A C 1
ATOM 614 O O . ASN A 1 75 ? 18.812 15.258 6.961 1 68.56 75 ASN A O 1
ATOM 618 N N . LYS A 1 76 ? 18.641 15.82 4.816 1 77.38 76 LYS A N 1
ATOM 619 C CA . LYS A 1 76 ? 18.594 17.234 5.184 1 77.38 76 LYS A CA 1
ATOM 620 C C . LYS A 1 76 ? 17.188 17.797 5.027 1 77.38 76 LYS A C 1
ATOM 622 O O . LYS A 1 76 ? 16.641 17.828 3.922 1 77.38 76 LYS A O 1
ATOM 627 N N . LEU A 1 77 ? 16.672 18.203 6.184 1 83.81 77 LEU A N 1
ATOM 628 C CA . LEU A 1 77 ? 15.367 18.844 6.191 1 83.81 77 LEU A CA 1
ATOM 629 C C . LEU A 1 77 ? 15.516 20.359 6.328 1 83.81 77 LEU A C 1
ATOM 631 O O . LEU A 1 77 ? 16.203 20.844 7.227 1 83.81 77 LEU A O 1
ATOM 635 N N . LEU A 1 78 ? 14.906 21.062 5.449 1 89.88 78 LEU A N 1
ATOM 636 C CA . LEU A 1 78 ? 14.992 22.516 5.438 1 89.88 78 LEU A CA 1
ATOM 637 C C . LEU A 1 78 ? 13.602 23.141 5.398 1 89.88 78 LEU A C 1
ATOM 639 O O . LEU A 1 78 ? 12.766 22.75 4.582 1 89.88 78 LEU A O 1
ATOM 643 N N . TRP A 1 79 ? 13.43 24.094 6.324 1 93.81 79 TRP A N 1
ATOM 644 C CA . TRP A 1 79 ? 12.195 24.875 6.316 1 93.81 79 TRP A CA 1
ATOM 645 C C . TRP A 1 79 ? 12.367 26.172 5.527 1 93.81 79 TRP A C 1
ATOM 647 O O . TRP A 1 79 ? 13.398 26.828 5.637 1 93.81 79 TRP A O 1
ATOM 657 N N . HIS A 1 80 ? 11.367 26.5 4.734 1 95.69 80 HIS A N 1
ATOM 658 C CA . HIS A 1 80 ? 11.289 27.766 4.012 1 95.69 80 HIS A CA 1
ATOM 659 C C . HIS A 1 80 ? 9.953 28.453 4.242 1 95.69 80 HIS A C 1
ATOM 661 O O . HIS A 1 80 ? 8.914 27.797 4.312 1 95.69 80 HIS A O 1
ATOM 667 N N . ALA A 1 81 ? 10.031 29.75 4.367 1 96.81 81 ALA A N 1
ATOM 668 C CA . ALA A 1 81 ? 8.82 30.547 4.465 1 96.81 81 ALA A CA 1
ATOM 669 C C . ALA A 1 81 ? 8.562 31.312 3.168 1 96.81 81 ALA A C 1
ATOM 671 O O . ALA A 1 81 ? 9.484 31.844 2.561 1 96.81 81 ALA A O 1
ATOM 672 N N . LEU A 1 82 ? 7.344 31.297 2.752 1 97.38 82 LEU A N 1
ATOM 673 C CA . LEU A 1 82 ? 6.922 32.031 1.566 1 97.38 82 LEU A CA 1
ATOM 674 C C . LEU A 1 82 ? 5.902 33.094 1.93 1 97.38 82 LEU A C 1
ATOM 676 O O . LEU A 1 82 ? 4.875 32.812 2.551 1 97.38 82 LEU A O 1
ATOM 680 N N . ASP A 1 83 ? 6.207 34.25 1.624 1 96.44 83 ASP A N 1
ATOM 681 C CA . ASP A 1 83 ? 5.207 35.312 1.584 1 96.44 83 ASP A CA 1
ATOM 682 C C . ASP A 1 83 ? 4.469 35.344 0.248 1 96.44 83 ASP A C 1
ATOM 684 O O . ASP A 1 83 ? 5.012 35.781 -0.768 1 96.44 83 ASP A O 1
ATOM 688 N N . PRO A 1 84 ? 3.287 34.906 0.294 1 94.69 84 PRO A N 1
ATOM 689 C CA . PRO A 1 84 ? 2.584 34.75 -0.983 1 94.69 84 PRO A CA 1
ATOM 690 C C . PRO A 1 84 ? 2.332 36.094 -1.674 1 94.69 84 PRO A C 1
ATOM 692 O O . PRO A 1 84 ? 2.176 36.125 -2.896 1 94.69 84 PRO A O 1
ATOM 695 N N . ARG A 1 85 ? 2.27 37.156 -1 1 91.81 85 ARG A N 1
ATOM 696 C CA . ARG A 1 85 ? 2.004 38.438 -1.589 1 91.81 85 ARG A CA 1
ATOM 697 C C . ARG A 1 85 ? 3.225 38.969 -2.338 1 91.81 85 ARG A C 1
ATOM 699 O O . ARG A 1 85 ? 3.121 39.375 -3.494 1 91.81 85 ARG A O 1
ATOM 706 N N . SER A 1 86 ? 4.309 38.938 -1.68 1 92.62 86 SER A N 1
ATOM 707 C CA . SER A 1 86 ? 5.535 39.406 -2.32 1 92.62 86 SER A CA 1
ATOM 708 C C . SER A 1 86 ? 6.188 38.281 -3.139 1 92.62 86 SER A C 1
ATOM 710 O O . SER A 1 86 ? 7.078 38.562 -3.951 1 92.62 86 SER A O 1
ATOM 712 N N . ARG A 1 87 ? 5.84 37.062 -2.867 1 93.62 87 ARG A N 1
ATOM 713 C CA . ARG A 1 87 ? 6.344 35.875 -3.559 1 93.62 87 ARG A CA 1
ATOM 714 C C . ARG A 1 87 ? 7.816 35.625 -3.238 1 93.62 87 ARG A C 1
ATOM 716 O O . ARG A 1 87 ? 8.57 35.156 -4.086 1 93.62 87 ARG A O 1
ATOM 723 N N . ILE A 1 88 ? 8.203 36.062 -2.096 1 94 88 ILE A N 1
ATOM 724 C CA . ILE A 1 88 ? 9.594 35.938 -1.681 1 94 88 ILE A CA 1
ATOM 725 C C . ILE A 1 88 ? 9.727 34.75 -0.716 1 94 88 ILE A C 1
ATOM 727 O O . ILE A 1 88 ? 8.898 34.594 0.186 1 94 88 ILE A O 1
ATOM 731 N N . TRP A 1 89 ? 10.766 33.969 -0.957 1 94.75 89 TRP A N 1
ATOM 732 C CA . TRP A 1 89 ? 11.086 32.812 -0.096 1 94.75 89 TRP A CA 1
ATOM 733 C C . TRP A 1 89 ? 12.18 33.188 0.901 1 94.75 89 TRP A C 1
ATOM 735 O O . TRP A 1 89 ? 13.141 33.875 0.552 1 94.75 89 TRP A O 1
ATOM 745 N N . GLN A 1 90 ? 12 32.75 2.104 1 93.69 90 GLN A N 1
ATOM 746 C CA . GLN A 1 90 ? 13.023 32.906 3.135 1 93.69 90 GLN A CA 1
ATOM 747 C C . GLN A 1 90 ? 13.367 31.562 3.773 1 93.69 90 GLN A C 1
ATOM 749 O O . GLN A 1 90 ? 12.477 30.781 4.094 1 93.69 90 GLN A O 1
ATOM 754 N N . ARG A 1 91 ? 14.609 31.344 3.975 1 93 91 ARG A N 1
ATOM 755 C CA . ARG A 1 91 ? 15.047 30.125 4.652 1 93 91 ARG A CA 1
ATOM 756 C C . ARG A 1 91 ? 14.984 30.297 6.168 1 93 91 ARG A C 1
ATOM 758 O O . ARG A 1 91 ? 15.367 31.344 6.695 1 93 91 ARG A O 1
ATOM 765 N N . LEU A 1 92 ? 14.469 29.312 6.797 1 94.31 92 LEU A N 1
ATOM 766 C CA . LEU A 1 92 ? 14.445 29.328 8.258 1 94.31 92 LEU A CA 1
ATOM 767 C C . LEU A 1 92 ? 15.734 28.734 8.82 1 94.31 92 LEU A C 1
ATOM 769 O O . LEU A 1 92 ? 16.453 28.031 8.125 1 94.31 92 LEU A O 1
ATOM 773 N N . PRO A 1 93 ? 15.938 29.078 10.117 1 92.31 93 PRO A N 1
ATOM 774 C CA . PRO A 1 93 ? 17.078 28.422 10.773 1 92.31 93 PRO A CA 1
ATOM 775 C C . PRO A 1 93 ? 16.938 26.891 10.805 1 92.31 93 PRO A C 1
ATOM 777 O O . PRO A 1 93 ? 15.82 26.375 10.875 1 92.31 93 PRO A O 1
ATOM 780 N N . ILE A 1 94 ? 18.047 26.297 10.773 1 87.69 94 ILE A N 1
ATOM 781 C CA . ILE A 1 94 ? 18.078 24.828 10.828 1 87.69 94 ILE A CA 1
ATOM 782 C C . ILE A 1 94 ? 17.641 24.359 12.211 1 87.69 94 ILE A C 1
ATOM 784 O O . ILE A 1 94 ? 18.047 24.922 13.227 1 87.69 94 ILE A O 1
ATOM 788 N N . MET A 1 95 ? 16.781 23.453 12.188 1 84 95 MET A N 1
ATOM 789 C CA . MET A 1 95 ? 16.375 22.875 13.461 1 84 95 MET A CA 1
ATOM 790 C C . MET A 1 95 ? 17.562 22.266 14.195 1 84 95 MET A C 1
ATOM 792 O O . MET A 1 95 ? 18.406 21.609 13.578 1 84 95 MET A O 1
ATOM 796 N N . PRO A 1 96 ? 17.688 22.656 15.477 1 74.06 96 PRO A N 1
ATOM 797 C CA . PRO A 1 96 ? 18.828 22.141 16.234 1 74.06 96 PRO A CA 1
ATOM 798 C C . PRO A 1 96 ? 18.844 20.609 16.297 1 74.06 96 PRO A C 1
ATOM 800 O O . PRO A 1 96 ? 17.781 19.984 16.391 1 74.06 96 PRO A O 1
ATOM 803 N N . SER A 1 97 ? 19.766 20.062 15.688 1 61 97 SER A N 1
ATOM 804 C CA . SER A 1 97 ? 19.922 18.625 15.836 1 61 97 SER A CA 1
ATOM 805 C C . SER A 1 97 ? 20.531 18.281 17.188 1 61 97 SER A C 1
ATOM 807 O O . SER A 1 97 ? 21.578 18.797 17.562 1 61 97 SER A O 1
ATOM 809 N N . LYS A 1 98 ? 20.094 18.656 18.391 1 50.5 98 LYS A N 1
ATOM 810 C CA . LYS A 1 98 ? 21.031 18.422 19.484 1 50.5 98 LYS A CA 1
ATOM 811 C C . LYS A 1 98 ? 22.062 17.359 19.109 1 50.5 98 LYS A C 1
ATOM 813 O O . LYS A 1 98 ? 23.266 17.656 19.062 1 50.5 98 LYS A O 1
ATOM 818 N N . ASP A 1 99 ? 22.094 16.25 20.188 1 42.66 99 ASP A N 1
ATOM 819 C CA . ASP A 1 99 ? 23.172 15.266 20.25 1 42.66 99 ASP A CA 1
ATOM 820 C C . ASP A 1 99 ? 23.406 14.625 18.875 1 42.66 99 ASP A C 1
ATOM 822 O O . ASP A 1 99 ? 22.453 14.234 18.203 1 42.66 99 ASP A O 1
ATOM 826 N N . ALA A 1 100 ? 24.562 14.969 18.203 1 39.38 100 ALA A N 1
ATOM 827 C CA . ALA A 1 100 ? 25.203 14.344 17.047 1 39.38 100 ALA A CA 1
ATOM 828 C C . ALA A 1 100 ? 24.578 12.984 16.75 1 39.38 100 ALA A C 1
ATOM 830 O O . ALA A 1 100 ? 24.609 12.516 15.602 1 39.38 100 ALA A O 1
ATOM 831 N N . LEU A 1 101 ? 24.625 12.273 17.812 1 39.06 101 LEU A N 1
ATOM 832 C CA . LEU A 1 101 ? 24.219 10.875 17.75 1 39.06 101 LEU A CA 1
ATOM 833 C C . LEU A 1 101 ? 22.734 10.75 17.406 1 39.06 101 LEU A C 1
ATOM 835 O O . LEU A 1 101 ? 22.234 9.656 17.141 1 39.06 101 LEU A O 1
ATOM 839 N N . ASP A 1 102 ? 21.922 11.672 18.062 1 43.41 102 ASP A N 1
ATOM 840 C CA . ASP A 1 102 ? 20.469 11.531 17.891 1 43.41 102 ASP A CA 1
ATOM 841 C C . ASP A 1 102 ? 20.047 12.07 16.531 1 43.41 102 ASP A C 1
ATOM 843 O O . ASP A 1 102 ? 19.859 13.281 16.359 1 43.41 102 ASP A O 1
ATOM 847 N N . ASP A 1 103 ? 20.797 11.859 15.633 1 43.31 103 ASP A N 1
ATOM 848 C CA . ASP A 1 103 ? 20.438 12.109 14.234 1 43.31 103 ASP A CA 1
ATOM 849 C C . ASP A 1 103 ? 18.938 12.328 14.078 1 43.31 103 ASP A C 1
ATOM 851 O O . ASP A 1 103 ? 18.141 11.531 14.57 1 43.31 103 ASP A O 1
ATOM 855 N N . MET A 1 104 ? 18.5 13.539 14.203 1 46.25 104 MET A N 1
ATOM 856 C CA . MET A 1 104 ? 17.125 13.922 13.898 1 46.25 104 MET A CA 1
ATOM 857 C C . MET A 1 104 ? 16.516 12.992 12.867 1 46.25 104 MET A C 1
ATOM 859 O O . MET A 1 104 ? 16.719 13.172 11.664 1 46.25 104 MET A O 1
ATOM 863 N N . PRO A 1 105 ? 16.547 11.695 13.055 1 50.97 105 PRO A N 1
ATOM 864 C CA . PRO A 1 105 ? 15.891 10.859 12.047 1 50.97 105 PRO A CA 1
ATOM 865 C C . PRO A 1 105 ? 14.477 11.336 11.719 1 50.97 105 PRO A C 1
ATOM 867 O O . PRO A 1 105 ? 13.578 11.227 12.562 1 50.97 105 PRO A O 1
ATOM 870 N N . PHE A 1 106 ? 14.453 12.617 11.305 1 59.88 106 PHE A N 1
ATOM 871 C CA . PHE A 1 106 ? 13.188 13.289 11.055 1 59.88 106 PHE A CA 1
ATOM 872 C C . PHE A 1 106 ? 12.258 12.406 10.219 1 59.88 106 PHE A C 1
ATOM 874 O O . PHE A 1 106 ? 11.195 12.852 9.789 1 59.88 106 PHE A O 1
ATOM 881 N N . CYS A 1 107 ? 12.57 11.18 10.305 1 75.38 107 CYS A N 1
ATOM 882 C CA . CYS A 1 107 ? 11.602 10.352 9.594 1 75.38 107 CYS A CA 1
ATOM 883 C C . CYS A 1 107 ? 10.383 10.078 10.469 1 75.38 107 CYS A C 1
ATOM 885 O O . CYS A 1 107 ? 10.516 9.734 11.641 1 75.38 107 CYS A O 1
ATOM 887 N N . GLY A 1 108 ? 9.25 10.523 9.961 1 85.25 108 GLY A N 1
ATOM 888 C CA . GLY A 1 108 ? 8.008 10.188 10.633 1 85.25 108 GLY A CA 1
ATOM 889 C C . GLY A 1 108 ? 7.504 11.297 11.539 1 85.25 108 GLY A C 1
ATOM 890 O O . GLY A 1 108 ? 6.523 11.109 12.266 1 85.25 108 GLY A O 1
ATOM 891 N N . CYS A 1 109 ? 8.141 12.461 11.516 1 90 109 CYS A N 1
ATOM 892 C CA . CYS A 1 109 ? 7.68 13.57 12.344 1 90 109 CYS A CA 1
ATOM 893 C C . CYS A 1 109 ? 6.34 14.102 11.844 1 90 109 CYS A C 1
ATOM 895 O O . CYS A 1 109 ? 5.988 13.922 10.68 1 90 109 CYS A O 1
ATOM 897 N N . ALA A 1 110 ? 5.684 14.695 12.781 1 93.25 110 ALA A N 1
ATOM 898 C CA . ALA A 1 110 ? 4.461 15.43 12.453 1 93.25 110 ALA A CA 1
ATOM 899 C C . ALA A 1 110 ? 4.652 16.938 12.656 1 93.25 110 ALA A C 1
ATOM 901 O O . ALA A 1 110 ? 5.609 17.359 13.305 1 93.25 110 ALA A O 1
ATOM 902 N N . PHE A 1 111 ? 3.74 17.656 12.086 1 94.44 111 PHE A N 1
ATOM 903 C CA . PHE A 1 111 ? 3.908 19.109 12.047 1 94.44 111 PHE A CA 1
ATOM 904 C C . PHE A 1 111 ? 2.584 19.812 12.32 1 94.44 111 PHE A C 1
ATOM 906 O O . PHE A 1 111 ? 1.52 19.297 11.961 1 94.44 111 PHE A O 1
ATOM 913 N N . GLY A 1 112 ? 2.736 20.953 12.945 1 96.25 112 GLY A N 1
ATOM 914 C CA . GLY A 1 112 ? 1.562 21.766 13.203 1 96.25 112 GLY A CA 1
ATOM 915 C C . GLY A 1 112 ? 1.897 23.219 13.453 1 96.25 112 GLY A C 1
ATOM 916 O O . GLY A 1 112 ? 3.035 23.562 13.797 1 96.25 112 GLY A O 1
ATOM 917 N N . ALA A 1 113 ? 0.927 24.062 13.203 1 97.19 113 ALA A N 1
ATOM 918 C CA . ALA A 1 113 ? 1.044 25.484 13.492 1 97.19 113 ALA A CA 1
ATOM 919 C C . ALA A 1 113 ? -0.09 25.953 14.398 1 97.19 113 ALA A C 1
ATOM 921 O O . ALA A 1 113 ? -1.267 25.797 14.062 1 97.19 113 ALA A O 1
ATOM 922 N N . VAL A 1 114 ? 0.315 26.5 15.508 1 96.88 114 VAL A N 1
ATOM 923 C CA . VAL A 1 114 ? -0.69 27.016 16.422 1 96.88 114 VAL A CA 1
ATOM 924 C C . VAL A 1 114 ? -0.148 28.25 17.156 1 96.88 114 VAL A C 1
ATOM 926 O O . VAL A 1 114 ? 1.05 28.344 17.422 1 96.88 114 VAL A O 1
ATOM 929 N N . ASP A 1 115 ? -0.993 29.172 17.328 1 94.44 115 ASP A N 1
ATOM 930 C CA . ASP A 1 115 ? -0.676 30.406 18.047 1 94.44 115 ASP A CA 1
ATOM 931 C C . ASP A 1 115 ? 0.555 31.094 17.469 1 94.44 115 ASP A C 1
ATOM 933 O O . ASP A 1 115 ? 1.458 31.5 18.203 1 94.44 115 ASP A O 1
ATOM 937 N N . GLY A 1 116 ? 0.666 31.047 16.234 1 95.31 116 GLY A N 1
ATOM 938 C CA . GLY A 1 116 ? 1.688 31.797 15.516 1 95.31 116 GLY A CA 1
ATOM 939 C C . GLY A 1 116 ? 3.033 31.094 15.492 1 95.31 116 GLY A C 1
ATOM 940 O O . GLY A 1 116 ? 4.035 31.688 15.078 1 95.31 116 GLY A O 1
ATOM 941 N N . CYS A 1 117 ? 3.064 29.891 15.945 1 97 117 CYS A N 1
ATOM 942 C CA . CYS A 1 117 ? 4.324 29.156 15.969 1 97 117 CYS A CA 1
ATOM 943 C C . CYS A 1 117 ? 4.211 27.844 15.203 1 97 117 CYS A C 1
ATOM 945 O O . CYS A 1 117 ? 3.109 27.328 14.992 1 97 117 CYS A O 1
ATOM 947 N N . LEU A 1 118 ? 5.371 27.391 14.805 1 96.81 118 LEU A N 1
ATOM 948 C CA . LEU A 1 118 ? 5.492 26.094 14.117 1 96.81 118 LEU A CA 1
ATOM 949 C C . LEU A 1 118 ? 5.992 25.016 15.078 1 96.81 118 LEU A C 1
ATOM 951 O O . LEU A 1 118 ? 6.906 25.266 15.867 1 96.81 118 LEU A O 1
ATOM 955 N N . TYR A 1 119 ? 5.398 23.891 14.984 1 95.56 119 TYR A N 1
ATOM 956 C CA . TYR A 1 119 ? 5.781 22.781 15.867 1 95.56 119 TYR A CA 1
ATOM 957 C C . TYR A 1 119 ? 6.184 21.562 15.062 1 95.56 119 TYR A C 1
ATOM 959 O O . TYR A 1 119 ? 5.555 21.234 14.047 1 95.56 119 TYR A O 1
ATOM 967 N N . VAL A 1 120 ? 7.215 20.891 15.469 1 93.44 120 VAL A N 1
ATOM 968 C CA . VAL A 1 120 ? 7.668 19.594 14.969 1 93.44 120 VAL A CA 1
ATOM 969 C C . VAL A 1 120 ? 7.664 18.578 16.094 1 93.44 120 VAL A C 1
ATOM 971 O O . VAL A 1 120 ? 8.281 18.797 17.141 1 93.44 120 VAL A O 1
ATOM 974 N N . LEU A 1 121 ? 6.945 17.531 15.883 1 93.44 121 LEU A N 1
ATOM 975 C CA . LEU A 1 121 ? 6.758 16.625 17.016 1 93.44 121 LEU A CA 1
ATOM 976 C C . LEU A 1 121 ? 7.012 15.18 16.594 1 93.44 121 LEU A C 1
ATOM 978 O O . LEU A 1 121 ? 6.629 14.766 15.5 1 93.44 121 LEU A O 1
ATOM 982 N N . GLY A 1 122 ? 7.664 14.477 17.578 1 92.12 122 GLY A N 1
ATOM 983 C CA . GLY A 1 122 ? 7.828 13.039 17.453 1 92.12 122 GLY A CA 1
ATOM 984 C C . GLY A 1 122 ? 8.805 12.641 16.375 1 92.12 122 GLY A C 1
ATOM 985 O O . GLY A 1 122 ? 9.836 13.289 16.172 1 92.12 122 GLY A O 1
ATOM 986 N N . GLY A 1 123 ? 8.461 11.5 15.742 1 88.56 123 GLY A N 1
ATOM 987 C CA . GLY A 1 123 ? 9.344 10.93 14.734 1 88.56 123 GLY A CA 1
ATOM 988 C C . GLY A 1 123 ? 10.234 9.828 15.273 1 88.56 123 GLY A C 1
ATOM 989 O O . GLY A 1 123 ? 9.938 9.234 16.312 1 88.56 123 GLY A O 1
ATOM 990 N N . PHE A 1 124 ? 11.195 9.484 14.43 1 83.19 124 PHE A N 1
ATOM 991 C CA . PHE A 1 124 ? 12.102 8.398 14.805 1 83.19 124 PHE A CA 1
ATOM 992 C C . PHE A 1 124 ? 13.492 8.938 15.117 1 83.19 124 PHE A C 1
ATOM 994 O O . PHE A 1 124 ? 13.953 9.883 14.484 1 83.19 124 PHE A O 1
ATOM 1001 N N . SER A 1 125 ? 13.984 8.422 16.109 1 78.62 125 SER A N 1
ATOM 1002 C CA . SER A 1 125 ? 15.422 8.461 16.328 1 78.62 125 SER A CA 1
ATOM 1003 C C . SER A 1 125 ? 16.016 7.051 16.375 1 78.62 125 SER A C 1
ATOM 1005 O O . SER A 1 125 ? 15.789 6.309 17.344 1 78.62 125 SER A O 1
ATOM 1007 N N . LYS A 1 126 ? 16.656 6.758 15.305 1 74.19 126 LYS A N 1
ATOM 1008 C CA . LYS A 1 126 ? 17.078 5.367 15.133 1 74.19 126 LYS A CA 1
ATOM 1009 C C . LYS A 1 126 ? 15.875 4.426 15.195 1 74.19 126 LYS A C 1
ATOM 1011 O O . LYS A 1 126 ? 14.891 4.609 14.469 1 74.19 126 LYS A O 1
ATOM 1016 N N . ALA A 1 127 ? 15.906 3.502 16.125 1 71.12 127 ALA A N 1
ATOM 1017 C CA . ALA A 1 127 ? 14.852 2.496 16.172 1 71.12 127 ALA A CA 1
ATOM 1018 C C . ALA A 1 127 ? 13.781 2.867 17.203 1 71.12 127 ALA A C 1
ATOM 1020 O O . ALA A 1 127 ? 12.844 2.104 17.438 1 71.12 127 ALA A O 1
ATOM 1021 N N . SER A 1 128 ? 13.859 4.129 17.641 1 81 128 SER A N 1
ATOM 1022 C CA . SER A 1 128 ? 12.922 4.484 18.703 1 81 128 SER A CA 1
ATOM 1023 C C . SER A 1 128 ? 12.039 5.656 18.281 1 81 128 SER A C 1
ATOM 1025 O O . SER A 1 128 ? 12.5 6.578 17.609 1 81 128 SER A O 1
ATOM 1027 N N . THR A 1 129 ? 10.852 5.539 18.703 1 88.38 129 THR A N 1
ATOM 1028 C CA . THR A 1 129 ? 9.945 6.668 18.516 1 88.38 129 THR A CA 1
ATOM 1029 C C . THR A 1 129 ? 10.195 7.746 19.562 1 88.38 129 THR A C 1
ATOM 1031 O O . THR A 1 129 ? 10.461 7.438 20.719 1 88.38 129 THR A O 1
ATOM 1034 N N . MET A 1 130 ? 10.031 9 19.203 1 89.5 130 MET A N 1
ATOM 1035 C CA . MET A 1 130 ? 10.375 10.133 20.062 1 89.5 130 MET A CA 1
ATOM 1036 C C . MET A 1 130 ? 9.117 10.82 20.578 1 89.5 130 MET A C 1
ATOM 1038 O O . MET A 1 130 ? 8.086 10.82 19.906 1 89.5 130 MET A O 1
ATOM 1042 N N . LYS A 1 131 ? 9.297 11.445 21.766 1 93.38 131 LYS A N 1
ATOM 1043 C CA . LYS A 1 131 ? 8.219 12.234 22.344 1 93.38 131 LYS A CA 1
ATOM 1044 C C . LYS A 1 131 ? 8.516 13.727 22.25 1 93.38 131 LYS A C 1
ATOM 1046 O O . LYS A 1 131 ? 7.676 14.562 22.594 1 93.38 131 LYS A O 1
ATOM 1051 N N . CYS A 1 132 ? 9.633 14.117 21.812 1 91.19 132 CYS A N 1
ATOM 1052 C CA . CYS A 1 132 ? 10.109 15.492 21.875 1 91.19 132 CYS A CA 1
ATOM 1053 C C . CYS A 1 132 ? 9.289 16.391 20.938 1 91.19 132 CYS A C 1
ATOM 1055 O O . CYS A 1 132 ? 8.758 15.922 19.938 1 91.19 132 CYS A O 1
ATOM 1057 N N . VAL A 1 133 ? 9.242 17.672 21.281 1 93.75 133 VAL A N 1
ATOM 1058 C CA . VAL A 1 133 ? 8.531 18.688 20.531 1 93.75 133 VAL A CA 1
ATOM 1059 C C . VAL A 1 133 ? 9.414 19.922 20.359 1 93.75 133 VAL A C 1
ATOM 1061 O O . VAL A 1 133 ? 9.961 20.453 21.344 1 93.75 133 VAL A O 1
ATOM 1064 N N . TRP A 1 134 ? 9.539 20.297 19.125 1 92.12 134 TRP A N 1
ATOM 1065 C CA . TRP A 1 134 ? 10.258 21.531 18.812 1 92.12 134 TRP A CA 1
ATOM 1066 C C . TRP A 1 134 ? 9.297 22.609 18.344 1 92.12 134 TRP A C 1
ATOM 1068 O O . TRP A 1 134 ? 8.367 22.344 17.578 1 92.12 134 TRP A O 1
ATOM 1078 N N . ARG A 1 135 ? 9.555 23.781 18.797 1 95.25 135 ARG A N 1
ATOM 1079 C CA . ARG A 1 135 ? 8.758 24.953 18.422 1 95.25 135 ARG A CA 1
ATOM 1080 C C . ARG A 1 135 ? 9.617 26 17.734 1 95.25 135 ARG A C 1
ATOM 1082 O O . ARG A 1 135 ? 10.719 26.312 18.203 1 95.25 135 ARG A O 1
ATOM 1089 N N . PHE A 1 136 ? 9.164 26.5 16.672 1 96.06 136 PHE A N 1
ATOM 1090 C CA . PHE A 1 136 ? 9.781 27.641 15.992 1 96.06 136 PHE A CA 1
ATOM 1091 C C . PHE A 1 136 ? 8.938 28.891 16.188 1 96.06 136 PHE A C 1
ATOM 1093 O O . PHE A 1 136 ? 7.754 28.922 15.844 1 96.06 136 PHE A O 1
ATOM 1100 N N . ASP A 1 137 ? 9.555 29.859 16.672 1 96.25 137 ASP A N 1
ATOM 1101 C CA . ASP A 1 137 ? 8.945 31.172 16.812 1 96.25 137 ASP A CA 1
ATOM 1102 C C . ASP A 1 137 ? 9.391 32.125 15.703 1 96.25 137 ASP A C 1
ATOM 1104 O O . ASP A 1 137 ? 10.531 32.594 15.695 1 96.25 137 ASP A O 1
ATOM 1108 N N . PRO A 1 138 ? 8.477 32.406 14.844 1 95.19 138 PRO A N 1
ATOM 1109 C CA . PRO A 1 138 ? 8.867 33.25 13.734 1 95.19 138 PRO A CA 1
ATOM 1110 C C . PRO A 1 138 ? 9.242 34.656 14.188 1 95.19 138 PRO A C 1
ATOM 1112 O O . PRO A 1 138 ? 9.938 35.375 13.469 1 95.19 138 PRO A O 1
ATOM 1115 N N . ILE A 1 139 ? 8.734 35.094 15.312 1 93.81 139 ILE A N 1
ATOM 1116 C CA . ILE A 1 139 ? 9.039 36.438 15.828 1 93.81 139 ILE A CA 1
ATOM 1117 C C . ILE A 1 139 ? 10.492 36.469 16.312 1 93.81 139 ILE A C 1
ATOM 1119 O O . ILE A 1 139 ? 11.234 37.406 15.977 1 93.81 139 ILE A O 1
ATOM 1123 N N . GLN A 1 140 ? 10.875 35.438 16.953 1 93 140 GLN A N 1
ATOM 1124 C CA . GLN A 1 140 ? 12.242 35.375 17.453 1 93 140 GLN A CA 1
ATOM 1125 C C . GLN A 1 140 ? 13.156 34.656 16.469 1 93 140 GLN A C 1
ATOM 1127 O O . GLN A 1 140 ? 14.383 34.688 16.609 1 93 140 GLN A O 1
ATOM 1132 N N . ASN A 1 141 ? 12.609 34.094 15.508 1 92.88 141 ASN A N 1
ATOM 1133 C CA . ASN A 1 141 ? 13.336 33.344 14.484 1 92.88 141 ASN A CA 1
ATOM 1134 C C . ASN A 1 141 ? 14.242 32.281 15.109 1 92.88 141 ASN A C 1
ATOM 1136 O O . ASN A 1 141 ? 15.43 32.219 14.781 1 92.88 141 ASN A O 1
ATOM 1140 N N . LEU A 1 142 ? 13.656 31.484 15.984 1 93.31 142 LEU A N 1
ATOM 1141 C CA . LEU A 1 142 ? 14.469 30.484 16.672 1 93.31 142 LEU A CA 1
ATOM 1142 C C . LEU A 1 142 ? 13.648 29.25 16.984 1 93.31 142 LEU A C 1
ATOM 1144 O O . LEU A 1 142 ? 12.438 29.344 17.203 1 93.31 142 LEU A O 1
ATOM 1148 N N . TRP A 1 143 ? 14.422 28.141 17.094 1 93.56 143 TRP A N 1
ATOM 1149 C CA . TRP A 1 143 ? 13.844 26.875 17.531 1 93.56 143 TRP A CA 1
ATOM 1150 C C . TRP A 1 143 ? 14.086 26.641 19.031 1 93.56 143 TRP A C 1
ATOM 1152 O O . TRP A 1 143 ? 15.18 26.938 19.531 1 93.56 143 TRP A O 1
ATOM 1162 N N . GLN A 1 144 ? 13.047 26.156 19.641 1 92.12 144 GLN A N 1
ATOM 1163 C CA . GLN A 1 144 ? 13.188 25.797 21.047 1 92.12 144 GLN A CA 1
ATOM 1164 C C . GLN A 1 144 ? 12.461 24.484 21.359 1 92.12 144 GLN A C 1
ATOM 1166 O O . GLN A 1 144 ? 11.383 24.234 20.828 1 92.12 144 GLN A O 1
ATOM 1171 N N . LYS A 1 145 ? 13.141 23.734 22.203 1 91.25 145 LYS A N 1
ATOM 1172 C CA . LYS A 1 145 ? 12.477 22.531 22.672 1 91.25 145 LYS A CA 1
ATOM 1173 C C . LYS A 1 145 ? 11.43 22.859 23.734 1 91.25 145 LYS A C 1
ATOM 1175 O O . LYS A 1 145 ? 11.688 23.656 24.641 1 91.25 145 LYS A O 1
ATOM 1180 N N . VAL A 1 146 ? 10.281 22.344 23.562 1 93.25 146 VAL A N 1
ATOM 1181 C CA . VAL A 1 146 ? 9.227 22.562 24.547 1 93.25 146 VAL A CA 1
ATOM 1182 C C . VAL A 1 146 ? 8.844 21.234 25.203 1 93.25 146 VAL A C 1
ATOM 1184 O O . VAL A 1 146 ? 9.516 20.219 25.016 1 93.25 146 VAL A O 1
ATOM 1187 N N . ASN A 1 147 ? 7.785 21.25 26.062 1 96.06 147 ASN A N 1
ATOM 1188 C CA . ASN A 1 147 ? 7.395 20.047 26.797 1 96.06 147 ASN A CA 1
ATOM 1189 C C . ASN A 1 147 ? 7.074 18.891 25.844 1 96.06 147 ASN A C 1
ATOM 1191 O O . ASN A 1 147 ? 6.434 19.094 24.812 1 96.06 147 ASN A O 1
ATOM 1195 N N . SER A 1 148 ? 7.523 17.719 26.266 1 94.88 148 SER A N 1
ATOM 1196 C CA . SER A 1 148 ? 7.375 16.547 25.422 1 94.88 148 SER A CA 1
ATOM 1197 C C . SER A 1 148 ? 5.969 15.953 25.531 1 94.88 148 SER A C 1
ATOM 1199 O O . SER A 1 148 ? 5.266 16.203 26.516 1 94.88 148 SER A O 1
ATOM 1201 N N . MET A 1 149 ? 5.629 15.25 24.5 1 96.44 149 MET A N 1
ATOM 1202 C CA . MET A 1 149 ? 4.387 14.477 24.531 1 96.44 149 MET A CA 1
ATOM 1203 C C . MET A 1 149 ? 4.453 13.391 25.609 1 96.44 149 MET A C 1
ATOM 1205 O O . MET A 1 149 ? 5.527 13.094 26.125 1 96.44 149 MET A O 1
ATOM 1209 N N . SER A 1 150 ? 3.32 12.836 25.906 1 96.12 150 SER A N 1
ATOM 1210 C CA . SER A 1 150 ? 3.258 11.75 26.891 1 96.12 150 SER A CA 1
ATOM 1211 C C . SER A 1 150 ? 3.723 10.438 26.281 1 96.12 150 SER A C 1
ATOM 1213 O O . SER A 1 150 ? 4.277 9.586 26.984 1 96.12 150 SER A O 1
ATOM 1215 N N . THR A 1 151 ? 3.467 10.227 25.031 1 94.5 151 THR A N 1
ATOM 1216 C CA . THR A 1 151 ? 3.785 8.992 24.312 1 94.5 151 THR A CA 1
ATOM 1217 C C . THR A 1 151 ? 4.664 9.289 23.094 1 94.5 151 THR A C 1
ATOM 1219 O O . THR A 1 151 ? 4.422 10.25 22.359 1 94.5 151 THR A O 1
ATOM 1222 N N . GLY A 1 152 ? 5.703 8.469 23.016 1 92.5 152 GLY A N 1
ATOM 1223 C CA . GLY A 1 152 ? 6.473 8.555 21.781 1 92.5 152 GLY A CA 1
ATOM 1224 C C . GLY A 1 152 ? 5.707 8.07 20.562 1 92.5 152 GLY A C 1
ATOM 1225 O O . GLY A 1 152 ? 5.109 6.988 20.594 1 92.5 152 GLY A O 1
ATOM 1226 N N . ARG A 1 153 ? 5.668 8.906 19.516 1 93.38 153 ARG A N 1
ATOM 1227 C CA . ARG A 1 153 ? 4.891 8.547 18.344 1 93.38 153 ARG A CA 1
ATOM 1228 C C . ARG A 1 153 ? 5.578 9.031 17.062 1 93.38 153 ARG A C 1
ATOM 1230 O O . ARG A 1 153 ? 6.219 10.078 17.062 1 93.38 153 ARG A O 1
ATOM 1237 N N . ALA A 1 154 ? 5.438 8.25 16.078 1 90.75 154 ALA A N 1
ATOM 1238 C CA . ALA A 1 154 ? 5.84 8.602 14.719 1 90.75 154 ALA A CA 1
ATOM 1239 C C . ALA A 1 154 ? 4.668 8.492 13.75 1 90.75 154 ALA A C 1
ATOM 1241 O O . ALA A 1 154 ? 3.754 7.695 13.961 1 90.75 154 ALA A O 1
ATOM 1242 N N . TYR A 1 155 ? 4.664 9.383 12.734 1 90.12 155 TYR A N 1
ATOM 1243 C CA . TYR A 1 155 ? 3.639 9.398 11.703 1 90.12 155 TYR A CA 1
ATOM 1244 C C . TYR A 1 155 ? 2.262 9.656 12.305 1 90.12 155 TYR A C 1
ATOM 1246 O O . TYR A 1 155 ? 1.261 9.109 11.844 1 90.12 155 TYR A O 1
ATOM 1254 N N . CYS A 1 156 ? 2.219 10.328 13.359 1 94.12 156 CYS A N 1
ATOM 1255 C CA . CYS A 1 156 ? 0.943 10.758 13.922 1 94.12 156 CYS A CA 1
ATOM 1256 C C . CYS A 1 156 ? 0.336 11.883 13.086 1 94.12 156 CYS A C 1
ATOM 1258 O O . CYS A 1 156 ? 0.983 12.406 12.18 1 94.12 156 CYS A O 1
ATOM 1260 N N . LYS A 1 157 ? -0.896 12.109 13.359 1 95.69 157 LYS A N 1
ATOM 1261 C CA . LYS A 1 157 ? -1.61 13.172 12.656 1 95.69 157 LYS A CA 1
ATOM 1262 C C . LYS A 1 157 ? -1.872 14.367 13.578 1 95.69 157 LYS A C 1
ATOM 1264 O O . LYS A 1 157 ? -2.125 14.188 14.773 1 95.69 157 LYS A O 1
ATOM 1269 N N . THR A 1 158 ? -1.792 15.531 12.977 1 96.94 158 THR A N 1
ATOM 1270 C CA . THR A 1 158 ? -1.986 16.734 13.789 1 96.94 158 THR A CA 1
ATOM 1271 C C . THR A 1 158 ? -3.018 17.656 13.156 1 96.94 158 THR A C 1
ATOM 1273 O O . THR A 1 158 ? -3.193 17.656 11.93 1 96.94 158 THR A O 1
ATOM 1276 N N . SER A 1 159 ? -3.691 18.391 13.945 1 96.94 159 SER A N 1
ATOM 1277 C CA . SER A 1 159 ? -4.598 19.453 13.531 1 96.94 159 SER A CA 1
ATOM 1278 C C . SER A 1 159 ? -4.824 20.469 14.656 1 96.94 159 SER A C 1
ATOM 1280 O O . SER A 1 159 ? -4.504 20.188 15.812 1 96.94 159 SER A O 1
ATOM 1282 N N . ILE A 1 160 ? -5.285 21.594 14.258 1 96.94 160 ILE A N 1
ATOM 1283 C CA . ILE A 1 160 ? -5.535 22.656 15.219 1 96.94 160 ILE A CA 1
ATOM 1284 C C . ILE A 1 160 ? -7.039 22.812 15.453 1 96.94 160 ILE A C 1
ATOM 1286 O O . ILE A 1 160 ? -7.82 22.828 14.5 1 96.94 160 ILE A O 1
ATOM 1290 N N . LEU A 1 161 ? -7.379 22.906 16.688 1 97 161 LEU A N 1
ATOM 1291 C CA . LEU A 1 161 ? -8.758 23.156 17.094 1 97 161 LEU A CA 1
ATOM 1292 C C . LEU A 1 161 ? -8.805 23.969 18.391 1 97 161 LEU A C 1
ATOM 1294 O O . LEU A 1 161 ? -8.125 23.641 19.359 1 97 161 LEU 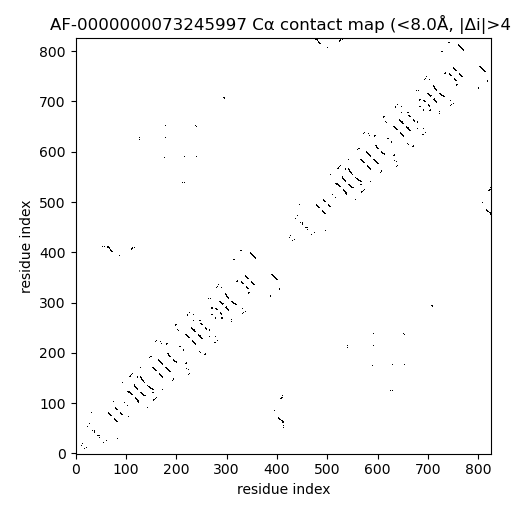A O 1
ATOM 1298 N N . ASN A 1 162 ? -9.539 25.078 18.359 1 95.94 162 ASN A N 1
ATOM 1299 C CA . ASN A 1 162 ? -9.656 25.953 19.516 1 95.94 162 ASN A CA 1
ATOM 1300 C C . ASN A 1 162 ? -8.289 26.422 20.016 1 95.94 162 ASN A C 1
ATOM 1302 O O . ASN A 1 162 ? -8.008 26.344 21.219 1 95.94 162 ASN A O 1
ATOM 1306 N N . ASP A 1 163 ? -7.422 26.75 19.109 1 95.94 163 ASP A N 1
ATOM 1307 C CA . ASP A 1 163 ? -6.09 27.297 19.359 1 95.94 163 ASP A CA 1
ATOM 1308 C C . ASP A 1 163 ? -5.234 26.297 20.141 1 95.94 163 ASP A C 1
ATOM 1310 O O . ASP A 1 163 ? -4.41 26.703 20.969 1 95.94 163 ASP A O 1
ATOM 1314 N N . LYS A 1 164 ? -5.582 25.078 19.984 1 98 164 LYS A N 1
ATOM 1315 C CA . LYS A 1 164 ? -4.77 24 20.547 1 98 164 LYS A CA 1
ATOM 1316 C C . LYS A 1 164 ? -4.316 23.031 19.469 1 98 164 LYS A C 1
ATOM 1318 O O . LYS A 1 164 ? -4.953 22.922 18.422 1 98 164 LYS A O 1
ATOM 1323 N N . LEU A 1 165 ? -3.244 22.359 19.75 1 98.38 165 LEU A N 1
ATOM 1324 C CA . LEU A 1 165 ? -2.688 21.391 18.812 1 98.38 165 LEU A CA 1
ATOM 1325 C C . LEU A 1 165 ? -3.039 19.969 19.219 1 98.38 165 LEU A C 1
ATOM 1327 O O . LEU A 1 165 ? -2.592 19.484 20.266 1 98.38 165 LEU A O 1
ATOM 1331 N N . TYR A 1 166 ? -3.822 19.328 18.422 1 98.56 166 TYR A N 1
ATOM 1332 C CA . TYR A 1 166 ? -4.203 17.953 18.672 1 98.56 166 TYR A CA 1
ATOM 1333 C C . TYR A 1 166 ? -3.311 16.984 17.891 1 98.56 166 TYR A C 1
ATOM 1335 O O . TYR A 1 166 ? -2.973 17.25 16.734 1 98.56 166 TYR A O 1
ATOM 1343 N N . VAL A 1 167 ? -2.934 15.922 18.547 1 98 167 VAL A N 1
ATOM 1344 C CA . VAL A 1 167 ? -2.145 14.852 17.953 1 98 167 VAL A CA 1
ATOM 1345 C C . VAL A 1 167 ? -2.871 13.523 18.125 1 98 167 VAL A C 1
ATOM 1347 O O . VAL A 1 167 ? -3.287 13.164 19.219 1 98 167 VAL A O 1
ATOM 1350 N N . VAL A 1 168 ? -2.984 12.812 16.984 1 97.44 168 VAL A N 1
ATOM 1351 C CA . VAL A 1 168 ? -3.771 11.586 17.031 1 97.44 168 VAL A CA 1
ATOM 1352 C C . VAL A 1 168 ? -2.992 10.453 16.375 1 97.44 168 VAL A C 1
ATOM 1354 O O . VAL A 1 168 ? -2.42 10.625 15.289 1 97.44 168 VAL A O 1
ATOM 1357 N N . GLY A 1 169 ? -2.977 9.336 17.062 1 96.31 169 GLY A N 1
ATOM 1358 C CA . GLY A 1 169 ? -2.496 8.102 16.469 1 96.31 169 GLY A CA 1
ATOM 1359 C C . GLY A 1 169 ? -0.994 8.086 16.25 1 96.31 169 GLY A C 1
ATOM 1360 O O . GLY A 1 169 ? -0.236 8.531 17.109 1 96.31 169 GLY A O 1
ATOM 1361 N N . GLY A 1 170 ? -0.608 7.477 15.086 1 93.81 170 GLY A N 1
ATOM 1362 C CA . GLY A 1 170 ? 0.795 7.199 14.82 1 93.81 170 GLY A CA 1
ATOM 1363 C C . GLY A 1 170 ? 1.209 5.793 15.203 1 93.81 170 GLY A C 1
ATOM 1364 O O . GLY A 1 170 ? 0.364 4.906 15.336 1 93.81 170 GLY A O 1
ATOM 1365 N N . VAL A 1 171 ? 2.508 5.586 15.211 1 91.06 171 VAL A N 1
ATOM 1366 C CA . VAL A 1 171 ? 3.051 4.289 15.602 1 91.06 171 VAL A CA 1
ATOM 1367 C C . VAL A 1 171 ? 4.07 4.473 16.719 1 91.06 171 VAL A C 1
ATOM 1369 O O . VAL A 1 171 ? 4.688 5.531 16.844 1 91.06 171 VAL A O 1
ATOM 1372 N N . SER A 1 172 ? 4.164 3.48 17.453 1 90.12 172 SER A N 1
ATOM 1373 C CA . SER A 1 172 ? 5.156 3.445 18.516 1 90.12 172 SER A CA 1
ATOM 1374 C C . SER A 1 172 ? 5.926 2.129 18.516 1 90.12 172 SER A C 1
ATOM 1376 O O . SER A 1 172 ? 5.484 1.147 17.922 1 90.12 172 SER A O 1
ATOM 1378 N N . GLN A 1 173 ? 7.07 2.174 19.156 1 83.44 173 GLN A N 1
ATOM 1379 C CA . GLN A 1 173 ? 7.895 0.973 19.219 1 83.44 173 GLN A CA 1
ATOM 1380 C C . GLN A 1 173 ? 7.324 -0.028 20.219 1 83.44 173 GLN A C 1
ATOM 1382 O O . GLN A 1 173 ? 7.012 0.333 21.359 1 83.44 173 GLN A O 1
ATOM 1387 N N . GLY A 1 174 ? 7.09 -1.249 19.719 1 77 174 GLY A N 1
ATOM 1388 C CA . GLY A 1 174 ? 6.684 -2.348 20.578 1 77 174 GLY A CA 1
ATOM 1389 C C . GLY A 1 174 ? 7.641 -3.525 20.531 1 77 174 GLY A C 1
ATOM 1390 O O . GLY A 1 174 ? 8.695 -3.451 19.891 1 77 174 GLY A O 1
ATOM 1391 N N . HIS A 1 175 ? 7.355 -4.547 21.219 1 72.12 175 HIS A N 1
ATOM 1392 C CA . HIS A 1 175 ? 8.195 -5.738 21.297 1 72.12 175 HIS A CA 1
ATOM 1393 C C . HIS A 1 175 ? 8.328 -6.406 19.938 1 72.12 175 HIS A C 1
ATOM 1395 O O . HIS A 1 175 ? 9.391 -6.926 19.594 1 72.12 175 HIS A O 1
ATOM 1401 N N . ALA A 1 176 ? 7.289 -6.344 19.203 1 67.69 176 ALA A N 1
ATOM 1402 C CA . ALA A 1 176 ? 7.285 -7.047 17.922 1 67.69 176 ALA A CA 1
ATOM 1403 C C . ALA A 1 176 ? 7.391 -6.066 16.75 1 67.69 176 ALA A C 1
ATOM 1405 O O . ALA A 1 176 ? 6.961 -6.371 15.641 1 67.69 176 ALA A O 1
ATOM 1406 N N . GLY A 1 177 ? 7.914 -4.855 17.078 1 75.75 177 GLY A N 1
ATOM 1407 C CA . GLY A 1 177 ? 8.023 -3.885 16 1 75.75 177 GLY A CA 1
ATOM 1408 C C . GLY A 1 177 ? 7.188 -2.643 16.234 1 75.75 177 GLY A C 1
ATOM 1409 O O . GLY A 1 177 ? 6.969 -2.234 17.375 1 75.75 177 GLY A O 1
ATOM 1410 N N . LEU A 1 178 ? 6.801 -2.051 15.172 1 81.88 178 LEU A N 1
ATOM 1411 C CA . LEU A 1 178 ? 5.996 -0.839 15.281 1 81.88 178 LEU A CA 1
ATOM 1412 C C . LEU A 1 178 ? 4.523 -1.179 15.492 1 81.88 178 LEU A C 1
ATOM 1414 O O . LEU A 1 178 ? 3.98 -2.057 14.812 1 81.88 178 LEU A O 1
ATOM 1418 N N . VAL A 1 179 ? 3.977 -0.552 16.438 1 85.12 179 VAL A N 1
ATOM 1419 C CA . VAL A 1 179 ? 2.574 -0.789 16.766 1 85.12 179 VAL A CA 1
ATOM 1420 C C . VAL A 1 179 ? 1.776 0.5 16.594 1 85.12 179 VAL A C 1
ATOM 1422 O O . VAL A 1 179 ? 2.184 1.562 17.078 1 85.12 179 VAL A O 1
ATOM 1425 N N . PRO A 1 180 ? 0.651 0.377 15.922 1 90 180 PRO A N 1
ATOM 1426 C CA . PRO A 1 180 ? -0.178 1.575 15.781 1 90 180 PRO A CA 1
ATOM 1427 C C . PRO A 1 180 ? -0.785 2.035 17.109 1 90 180 PRO A C 1
ATOM 1429 O O . PRO A 1 180 ? -1.132 1.205 17.953 1 90 180 PRO A O 1
ATOM 1432 N N . LEU A 1 181 ? -0.954 3.348 17.25 1 94.5 181 LEU A N 1
ATOM 1433 C CA . LEU A 1 181 ? -1.506 3.949 18.453 1 94.5 181 LEU A CA 1
ATOM 1434 C C . LEU A 1 181 ? -2.947 4.395 18.234 1 94.5 181 LEU A C 1
ATOM 1436 O O . LEU A 1 181 ? -3.275 4.945 17.188 1 94.5 181 LEU A O 1
ATOM 1440 N N . GLN A 1 182 ? -3.727 4.145 19.25 1 96.19 182 GLN A N 1
ATOM 1441 C CA . GLN A 1 182 ? -5.086 4.676 19.25 1 96.19 182 GLN A CA 1
ATOM 1442 C C . GLN A 1 182 ? -5.184 5.934 20.109 1 96.19 182 GLN A C 1
ATOM 1444 O O . GLN A 1 182 ? -6.191 6.645 20.062 1 96.19 182 GLN A O 1
ATOM 1449 N N . SER A 1 183 ? -4.148 6.203 20.781 1 97.19 183 SER A N 1
ATOM 1450 C CA . SER A 1 183 ? -4.172 7.309 21.734 1 97.19 183 SER A CA 1
ATOM 1451 C C . SER A 1 183 ? -4.105 8.656 21.016 1 97.19 183 SER A C 1
ATOM 1453 O O . SER A 1 183 ? -3.723 8.719 19.844 1 97.19 183 SER A O 1
ATOM 1455 N N . ALA A 1 184 ? -4.527 9.672 21.703 1 97.94 184 ALA A N 1
ATOM 1456 C CA . ALA A 1 184 ? -4.5 11.062 21.281 1 97.94 184 ALA A CA 1
ATOM 1457 C C . ALA A 1 184 ? -4.16 11.992 22.438 1 97.94 184 ALA A C 1
ATOM 1459 O O . ALA A 1 184 ? -4.371 11.641 23.609 1 97.94 184 ALA A O 1
ATOM 1460 N N . GLU A 1 185 ? -3.578 13.109 22.141 1 98.12 185 GLU A N 1
ATOM 1461 C CA . GLU A 1 185 ? -3.273 14.125 23.141 1 98.12 185 GLU A CA 1
ATOM 1462 C C . GLU A 1 185 ? -3.357 15.531 22.562 1 98.12 185 GLU A C 1
ATOM 1464 O O . GLU A 1 185 ? -3.404 15.695 21.344 1 98.12 185 GLU A O 1
ATOM 1469 N N . VAL A 1 186 ? -3.455 16.484 23.422 1 98.44 186 VAL A N 1
ATOM 1470 C CA . VAL A 1 186 ? -3.645 17.859 23.016 1 98.44 186 VAL A CA 1
ATOM 1471 C C . VAL A 1 186 ? -2.652 18.766 23.75 1 98.44 186 VAL A C 1
ATOM 1473 O O . VAL A 1 186 ? -2.391 18.562 24.938 1 98.44 186 VAL A O 1
ATOM 1476 N N . PHE A 1 187 ? -2.111 19.672 23.031 1 98.25 187 PHE A N 1
ATOM 1477 C CA . PHE A 1 187 ? -1.173 20.656 23.547 1 98.25 187 PHE A CA 1
ATOM 1478 C C . PHE A 1 187 ? -1.828 22.031 23.641 1 98.25 187 PHE A C 1
ATOM 1480 O O . PHE A 1 187 ? -2.41 22.516 22.672 1 98.25 187 PHE A O 1
ATOM 1487 N N . ASP A 1 188 ? -1.681 22.578 24.734 1 97.81 188 ASP A N 1
ATOM 1488 C CA . ASP A 1 188 ? -2.109 23.953 24.953 1 97.81 188 ASP A CA 1
ATOM 1489 C C . ASP A 1 188 ? -0.917 24.906 24.938 1 97.81 188 ASP A C 1
ATOM 1491 O O . ASP A 1 188 ? -0.115 24.922 25.875 1 97.81 188 ASP A O 1
ATOM 1495 N N . PRO A 1 189 ? -0.853 25.719 23.922 1 95.5 189 PRO A N 1
ATOM 1496 C CA . PRO A 1 189 ? 0.306 26.609 23.828 1 95.5 189 PRO A CA 1
ATOM 1497 C C . PRO A 1 189 ? 0.323 27.672 24.922 1 95.5 189 PRO A C 1
ATOM 1499 O O . PRO A 1 189 ? 1.38 28.234 25.234 1 95.5 189 PRO A O 1
ATOM 1502 N N . PHE A 1 190 ? -0.761 27.984 25.469 1 93.94 190 PHE A N 1
ATOM 1503 C CA . PHE A 1 190 ? -0.832 28.984 26.531 1 93.94 190 PHE A CA 1
ATOM 1504 C C . PHE A 1 190 ? -0.218 28.469 27.828 1 93.94 190 PHE A C 1
ATOM 1506 O O . PHE A 1 190 ? 0.514 29.188 28.5 1 93.94 190 PHE A O 1
ATOM 1513 N N . THR A 1 191 ? -0.439 27.219 28.125 1 94.88 191 THR A N 1
ATOM 1514 C CA . THR A 1 191 ? 0.093 26.625 29.344 1 94.88 191 THR A CA 1
ATOM 1515 C C . THR A 1 191 ? 1.329 25.781 29.047 1 94.88 191 THR A C 1
ATOM 1517 O O . THR A 1 191 ? 2.037 25.359 29.969 1 94.88 191 THR A O 1
ATOM 1520 N N . ALA A 1 192 ? 1.575 25.562 27.828 1 94.06 192 ALA A N 1
ATOM 1521 C CA . ALA A 1 192 ? 2.682 24.719 27.375 1 94.06 192 ALA A CA 1
ATOM 1522 C C . ALA A 1 192 ? 2.592 23.312 27.969 1 94.06 192 ALA A C 1
ATOM 1524 O O . ALA A 1 192 ? 3.594 22.766 28.438 1 94.06 192 ALA A O 1
ATOM 1525 N N . THR A 1 193 ? 1.414 22.828 27.969 1 96.88 193 THR A N 1
ATOM 1526 C CA . THR A 1 193 ? 1.22 21.516 28.578 1 96.88 193 THR A CA 1
ATOM 1527 C C . THR A 1 193 ? 0.46 20.594 27.625 1 96.88 193 THR A C 1
ATOM 1529 O O . THR A 1 193 ? -0.269 21.062 26.75 1 96.88 193 THR A O 1
ATOM 1532 N N . TRP A 1 194 ? 0.708 19.281 27.906 1 97.81 194 TRP A N 1
ATOM 1533 C CA . TRP A 1 194 ? -0.006 18.234 27.188 1 97.81 194 TRP A CA 1
ATOM 1534 C C . TRP A 1 194 ? -1.068 17.594 28.062 1 97.81 194 TRP A C 1
ATOM 1536 O O . TRP A 1 194 ? -0.839 17.359 29.25 1 97.81 194 TRP A O 1
ATOM 1546 N N . SER A 1 195 ? -2.205 17.344 27.453 1 97.5 195 SER A N 1
ATOM 1547 C CA . SER A 1 195 ? -3.264 16.609 28.141 1 97.5 195 SER A CA 1
ATOM 1548 C C . SER A 1 195 ? -3.752 15.438 27.297 1 97.5 195 SER A C 1
ATOM 1550 O O . SER A 1 195 ? -3.654 15.461 26.078 1 97.5 195 SER A O 1
ATOM 1552 N N . GLN A 1 196 ? -4.309 14.469 28.016 1 96.25 196 GLN A N 1
ATOM 1553 C CA . GLN A 1 196 ? -4.773 13.273 27.312 1 96.25 196 GLN A CA 1
ATOM 1554 C C . GLN A 1 196 ? -6.16 13.484 26.719 1 96.25 196 GLN A C 1
ATOM 1556 O O . GLN A 1 196 ? -7 14.164 27.312 1 96.25 196 GLN A O 1
ATOM 1561 N N . VAL A 1 197 ? -6.363 13.008 25.594 1 97.56 197 VAL A N 1
ATOM 1562 C CA . VAL A 1 197 ? -7.641 12.844 24.906 1 97.56 197 VAL A CA 1
ATOM 1563 C C . VAL A 1 197 ? -8.023 11.359 24.891 1 97.56 197 VAL A C 1
ATOM 1565 O O . VAL A 1 197 ? -7.16 10.492 24.766 1 97.56 197 VAL A O 1
ATOM 1568 N N . PRO A 1 198 ? -9.336 11.094 25.109 1 97.81 198 PRO A N 1
ATOM 1569 C CA . PRO A 1 198 ? -9.703 9.68 25.047 1 97.81 198 PRO A CA 1
ATOM 1570 C C . PRO A 1 198 ? -9.195 9 23.781 1 97.81 198 PRO A C 1
ATOM 1572 O O . PRO A 1 198 ? -9.188 9.609 22.703 1 97.81 198 PRO A O 1
ATOM 1575 N N . SER A 1 199 ? -8.82 7.727 23.969 1 97.81 199 SER A N 1
ATOM 1576 C CA . SER A 1 199 ? -8.352 6.969 22.812 1 97.81 199 SER A CA 1
ATOM 1577 C C . SER A 1 199 ? -9.469 6.746 21.797 1 97.81 199 SER A C 1
ATOM 1579 O O . SER A 1 199 ? -10.641 6.641 22.172 1 97.81 199 SER A O 1
ATOM 1581 N N . MET A 1 200 ? -9.07 6.691 20.578 1 97.31 200 MET A N 1
ATOM 1582 C CA . MET A 1 200 ? -10.039 6.375 19.531 1 97.31 200 MET A CA 1
ATOM 1583 C C . MET A 1 200 ? -10.617 4.98 19.719 1 97.31 200 MET A C 1
ATOM 1585 O O . MET A 1 200 ? -9.867 4.008 19.859 1 97.31 200 MET A O 1
ATOM 1589 N N . PRO A 1 201 ? -11.852 4.891 19.656 1 94.06 201 PRO A N 1
ATOM 1590 C CA . PRO A 1 201 ? -12.469 3.584 19.891 1 94.06 201 PRO A CA 1
ATOM 1591 C C . PRO A 1 201 ? -12.328 2.637 18.703 1 94.06 201 PRO A C 1
ATOM 1593 O O . PRO A 1 201 ? -12.273 1.417 18.891 1 94.06 201 PRO A O 1
ATOM 1596 N N . PHE A 1 202 ? -12.312 3.121 17.438 1 92.12 202 PHE A N 1
ATOM 1597 C CA . PHE A 1 202 ? -12.352 2.303 16.234 1 92.12 202 PHE A CA 1
ATOM 1598 C C . PHE A 1 202 ? -13.547 1.356 16.266 1 92.12 202 PHE A C 1
ATOM 1600 O O . PHE A 1 202 ? -13.398 0.154 16.031 1 92.12 202 PHE A O 1
ATOM 1607 N N . SER A 1 203 ? -14.68 1.854 16.438 1 87.06 203 SER A N 1
ATOM 1608 C CA . SER A 1 203 ? -15.906 1.101 16.672 1 87.06 203 SER A CA 1
ATOM 1609 C C . SER A 1 203 ? -16.297 0.279 15.445 1 87.06 203 SER A C 1
ATOM 1611 O O . SER A 1 203 ? -16.906 -0.785 15.57 1 87.06 203 SER A O 1
ATOM 1613 N N . ARG A 1 204 ? -15.867 0.661 14.305 1 85.12 204 ARG A N 1
ATOM 1614 C CA . ARG A 1 204 ? -16.281 -0.02 13.078 1 85.12 204 ARG A CA 1
ATOM 1615 C C . ARG A 1 204 ? -15.328 -1.165 12.742 1 85.12 204 ARG A C 1
ATOM 1617 O O . ARG A 1 204 ? -15.562 -1.908 11.781 1 85.12 204 ARG A O 1
ATOM 1624 N N . ALA A 1 205 ? -14.273 -1.251 13.383 1 78.12 205 ALA A N 1
ATOM 1625 C CA . ALA A 1 205 ? -13.352 -2.354 13.141 1 78.12 205 ALA A CA 1
ATOM 1626 C C . ALA A 1 205 ? -14.047 -3.701 13.312 1 78.12 205 ALA A C 1
ATOM 1628 O O . ALA A 1 205 ? -13.695 -4.68 12.648 1 78.12 205 ALA A O 1
ATOM 1629 N N . GLY A 1 206 ? -15.008 -3.828 14.188 1 70.44 206 GLY A N 1
ATOM 1630 C CA . GLY A 1 206 ? -15.688 -5.078 14.492 1 70.44 206 GLY A CA 1
ATOM 1631 C C . GLY A 1 206 ? -16.719 -5.465 13.453 1 70.44 206 GLY A C 1
ATOM 1632 O O . GLY A 1 206 ? -17.234 -6.582 13.469 1 70.44 206 GLY A O 1
ATOM 1633 N N . VAL A 1 207 ? -17 -4.57 12.461 1 66.69 207 VAL A N 1
ATOM 1634 C CA . VAL A 1 207 ? -18.094 -4.848 11.531 1 66.69 207 VAL A CA 1
ATOM 1635 C C . VAL A 1 207 ? -17.531 -5.281 10.18 1 66.69 207 VAL A C 1
ATOM 1637 O O . VAL A 1 207 ? -18.266 -5.43 9.211 1 66.69 207 VAL A O 1
ATOM 1640 N N . LEU A 1 208 ? -16.359 -5.641 10.148 1 65.69 208 LEU A N 1
ATOM 1641 C CA . LEU A 1 208 ? -15.773 -6.062 8.883 1 65.69 208 LEU A CA 1
ATOM 1642 C C . LEU A 1 208 ? -16.344 -7.398 8.43 1 65.69 208 LEU A C 1
ATOM 1644 O O . LEU A 1 208 ? -16.656 -8.258 9.266 1 65.69 208 LEU A O 1
ATOM 1648 N N . PRO A 1 209 ? -16.734 -7.387 7.086 1 58.94 209 PRO A N 1
ATOM 1649 C CA . PRO A 1 209 ? -17.266 -8.664 6.582 1 58.94 209 PRO A CA 1
ATOM 1650 C C . PRO A 1 209 ? -16.359 -9.844 6.93 1 58.94 209 PRO A C 1
ATOM 1652 O O . PRO A 1 209 ? -16.844 -10.961 7.109 1 58.94 209 PRO A O 1
ATOM 1655 N N . THR A 1 210 ? -15.109 -9.484 6.887 1 60.09 210 THR A N 1
ATOM 1656 C CA . THR A 1 210 ? -14.18 -10.547 7.262 1 60.09 210 THR A CA 1
ATOM 1657 C C . THR A 1 210 ? -13.766 -10.414 8.719 1 60.09 210 THR A C 1
ATOM 1659 O O . THR A 1 210 ? -12.641 -9.992 9.016 1 60.09 210 THR A O 1
ATOM 1662 N N . ALA A 1 211 ? -14.836 -10.609 9.578 1 59.84 211 ALA A N 1
ATOM 1663 C CA . ALA A 1 211 ? -14.711 -10.422 11.023 1 59.84 211 ALA A CA 1
ATOM 1664 C C . ALA A 1 211 ? -13.438 -11.07 11.555 1 59.84 211 ALA A C 1
ATOM 1666 O O . ALA A 1 211 ? -12.836 -10.578 12.508 1 59.84 211 ALA A O 1
ATOM 1667 N N . PHE A 1 212 ? -13.055 -12.141 10.797 1 63.38 212 PHE A N 1
ATOM 1668 C CA . PHE A 1 212 ? -11.883 -12.812 11.344 1 63.38 212 PHE A CA 1
ATOM 1669 C C . PHE A 1 212 ? -10.641 -11.953 11.172 1 63.38 212 PHE A C 1
ATOM 1671 O O . PHE A 1 212 ? -9.68 -12.086 11.945 1 63.38 212 PHE A O 1
ATOM 1678 N N . LEU A 1 213 ? -10.789 -11.062 10.188 1 67.94 213 LEU A N 1
ATOM 1679 C CA . LEU A 1 213 ? -9.633 -10.203 9.945 1 67.94 213 LEU A CA 1
ATOM 1680 C C . LEU A 1 213 ? -9.547 -9.102 10.992 1 67.94 213 LEU A C 1
ATOM 1682 O O . LEU A 1 213 ? -8.469 -8.555 11.234 1 67.94 213 LEU A O 1
ATOM 1686 N N . ALA A 1 214 ? -10.711 -8.906 11.633 1 67.81 214 ALA A N 1
ATOM 1687 C CA . ALA A 1 214 ? -10.766 -7.781 12.562 1 67.81 214 ALA A CA 1
ATOM 1688 C C . ALA A 1 214 ? -9.789 -7.977 13.719 1 67.81 214 ALA A C 1
ATOM 1690 O O . ALA A 1 214 ? -9.188 -7.016 14.203 1 67.81 214 ALA A O 1
ATOM 1691 N N . ASP A 1 215 ? -9.562 -9.242 14.008 1 70.56 215 ASP A N 1
ATOM 1692 C CA . ASP A 1 215 ? -8.68 -9.516 15.133 1 70.56 215 ASP A CA 1
ATOM 1693 C C . ASP A 1 215 ? -7.215 -9.461 14.711 1 70.56 215 ASP A C 1
ATOM 1695 O O . ASP A 1 215 ? -6.328 -9.32 15.555 1 70.56 215 ASP A O 1
ATOM 1699 N N . MET A 1 216 ? -7.094 -9.484 13.492 1 77.06 216 MET A N 1
ATOM 1700 C CA . MET A 1 216 ? -5.719 -9.586 13.008 1 77.06 216 MET A CA 1
ATOM 1701 C C . MET A 1 216 ? -5.219 -8.234 12.508 1 77.06 216 MET A C 1
ATOM 1703 O O . MET A 1 216 ? -4.008 -8.008 12.438 1 77.06 216 MET A O 1
ATOM 1707 N N . LEU A 1 217 ? -6.172 -7.387 12.219 1 81.88 217 LEU A N 1
ATOM 1708 C CA . LEU A 1 217 ? -5.801 -6.105 11.633 1 81.88 217 LEU A CA 1
ATOM 1709 C C . LEU A 1 217 ? -5.637 -5.039 12.711 1 81.88 217 LEU A C 1
ATOM 1711 O O . LEU A 1 217 ? -6.344 -5.055 13.719 1 81.88 217 LEU A O 1
ATOM 1715 N N . LYS A 1 218 ? -4.719 -4.234 12.539 1 85.94 218 LYS A N 1
ATOM 1716 C CA . LYS A 1 218 ? -4.406 -3.18 13.5 1 85.94 218 LYS A CA 1
ATOM 1717 C C . LYS A 1 218 ? -5.023 -1.849 13.078 1 85.94 218 LYS A C 1
ATOM 1719 O O . LYS A 1 218 ? -4.996 -1.493 11.898 1 85.94 218 LYS A O 1
ATOM 1724 N N . PRO A 1 219 ? -5.574 -1.144 14.047 1 89.62 219 PRO A N 1
ATOM 1725 C CA . PRO A 1 219 ? -6.238 0.129 13.75 1 89.62 219 PRO A CA 1
ATOM 1726 C C . PRO A 1 219 ? -5.25 1.271 13.531 1 89.62 219 PRO A C 1
ATOM 1728 O O . PRO A 1 219 ? -4.328 1.456 14.328 1 89.62 219 PRO A O 1
ATOM 1731 N N . ILE A 1 220 ? -5.445 2.053 12.492 1 90.94 220 ILE A N 1
ATOM 1732 C CA . ILE A 1 220 ? -4.559 3.176 12.211 1 90.94 220 ILE A CA 1
ATOM 1733 C C . ILE A 1 220 ? -5.387 4.406 11.836 1 90.94 220 ILE A C 1
ATOM 1735 O O . ILE A 1 220 ? -6.406 4.289 11.156 1 90.94 220 ILE A O 1
ATOM 1739 N N . ALA A 1 221 ? -4.969 5.523 12.32 1 93.75 221 ALA A N 1
ATOM 1740 C CA . ALA A 1 221 ? -5.504 6.801 11.859 1 93.75 221 ALA A CA 1
ATOM 1741 C C . ALA A 1 221 ? -4.836 7.242 10.562 1 93.75 221 ALA A C 1
ATOM 1743 O O . ALA A 1 221 ? -3.607 7.352 10.5 1 93.75 221 ALA A O 1
ATOM 1744 N N . THR A 1 222 ? -5.586 7.559 9.578 1 91.5 222 THR A N 1
ATOM 1745 C CA . THR A 1 222 ? -5.016 7.824 8.258 1 91.5 222 THR A CA 1
ATOM 1746 C C . THR A 1 222 ? -5.152 9.305 7.898 1 91.5 222 THR A C 1
ATOM 1748 O O . THR A 1 222 ? -4.73 9.727 6.824 1 91.5 222 THR A O 1
ATOM 1751 N N . GLY A 1 223 ? -5.68 10.062 8.734 1 92.5 223 GLY A N 1
ATOM 1752 C CA . GLY A 1 223 ? -5.816 11.5 8.555 1 92.5 223 GLY A CA 1
ATOM 1753 C C . GLY A 1 223 ? -6.371 12.203 9.781 1 92.5 223 GLY A C 1
ATOM 1754 O O . GLY A 1 223 ? -6.754 11.547 10.758 1 92.5 223 GLY A O 1
ATOM 1755 N N . LEU A 1 224 ? -6.355 13.461 9.711 1 96.06 224 LEU A N 1
ATOM 1756 C CA . LEU A 1 224 ? -6.926 14.32 10.742 1 96.06 224 LEU A CA 1
ATOM 1757 C C . LEU A 1 224 ? -7.199 15.719 10.195 1 96.06 224 LEU A C 1
ATOM 1759 O O . LEU A 1 224 ? -6.309 16.344 9.625 1 96.06 224 LEU A O 1
ATOM 1763 N N . THR A 1 225 ? -8.391 16.141 10.375 1 96 225 THR A N 1
ATOM 1764 C CA . THR A 1 225 ? -8.766 17.484 9.922 1 96 225 THR A CA 1
ATOM 1765 C C . THR A 1 225 ? -9.75 18.125 10.898 1 96 225 THR A C 1
ATOM 1767 O O . THR A 1 225 ? -10.672 17.469 11.383 1 96 225 THR A O 1
ATOM 1770 N N . SER A 1 226 ? -9.477 19.359 11.234 1 97.31 226 SER A N 1
ATOM 1771 C CA . SER A 1 226 ? -10.453 20.141 11.992 1 97.31 226 SER A CA 1
ATOM 1772 C C . SER A 1 226 ? -11.531 20.719 11.078 1 97.31 226 SER A C 1
ATOM 1774 O O . SER A 1 226 ? -11.227 21.406 10.109 1 97.31 226 SER A O 1
ATOM 1776 N N . TYR A 1 227 ? -12.727 20.438 11.391 1 96.94 227 TYR A N 1
ATOM 1777 C CA . TYR A 1 227 ? -13.859 20.828 10.57 1 96.94 227 TYR A CA 1
ATOM 1778 C C . TYR A 1 227 ? -15.109 21.047 11.422 1 96.94 227 TYR A C 1
ATOM 1780 O O . TYR A 1 227 ? -15.477 20.188 12.219 1 96.94 227 TYR A O 1
ATOM 1788 N N . LYS A 1 228 ? -15.672 22.297 11.352 1 96.19 228 LYS A N 1
ATOM 1789 C CA . LYS A 1 228 ? -16.906 22.672 12.031 1 96.19 228 LYS A CA 1
ATOM 1790 C C . LYS A 1 228 ? -16.797 22.453 13.539 1 96.19 228 LYS A C 1
ATOM 1792 O O . LYS A 1 228 ? -17.688 21.859 14.156 1 96.19 228 LYS A O 1
ATOM 1797 N N . GLY A 1 229 ? -15.664 22.734 14.047 1 97.06 229 GLY A N 1
ATOM 1798 C CA . GLY A 1 229 ? -15.453 22.766 15.484 1 97.06 229 GLY A CA 1
ATOM 1799 C C . GLY A 1 229 ? -15.133 21.406 16.078 1 97.06 229 GLY A C 1
ATOM 1800 O O . GLY A 1 229 ? -15.164 21.219 17.297 1 97.06 229 GLY A O 1
ATOM 1801 N N . ARG A 1 230 ? -14.875 20.484 15.219 1 98.19 230 ARG A N 1
ATOM 1802 C CA . ARG A 1 230 ? -14.555 19.125 15.664 1 98.19 230 ARG A CA 1
ATOM 1803 C C . ARG A 1 230 ? -13.367 18.562 14.906 1 98.19 230 ARG A C 1
ATOM 1805 O O . ARG A 1 230 ? -12.883 19.172 13.953 1 98.19 230 ARG A O 1
ATOM 1812 N N . LEU A 1 231 ? -12.891 17.391 15.461 1 98.25 231 LEU A N 1
ATOM 1813 C CA . LEU A 1 231 ? -11.797 16.703 14.781 1 98.25 231 LEU A CA 1
ATOM 1814 C C . LEU A 1 231 ? -12.312 15.484 14.016 1 98.25 231 LEU A C 1
ATOM 1816 O O . LEU A 1 231 ? -12.992 14.633 14.586 1 98.25 231 LEU A O 1
ATOM 1820 N N . TYR A 1 232 ? -12.016 15.484 12.781 1 97.69 232 TYR A N 1
ATOM 1821 C CA . TYR A 1 232 ? -12.398 14.367 11.922 1 97.69 232 TYR A CA 1
ATOM 1822 C C . TYR A 1 232 ? -11.203 13.477 11.617 1 97.69 232 TYR A C 1
ATOM 1824 O O . TYR A 1 232 ? -10.211 13.922 11.031 1 97.69 232 TYR A O 1
ATOM 1832 N N . VAL A 1 233 ? -11.344 12.156 11.984 1 96.94 233 VAL A N 1
ATOM 1833 C CA . VAL A 1 233 ? -10.219 11.234 11.844 1 96.94 233 VAL A CA 1
ATOM 1834 C C . VAL A 1 233 ? -10.641 10.039 10.984 1 96.94 233 VAL A C 1
ATOM 1836 O O . VAL A 1 233 ? -11.289 9.117 11.477 1 96.94 233 VAL A O 1
ATOM 1839 N N . PRO A 1 234 ? -10.242 10.078 9.711 1 94.62 234 PRO A N 1
ATOM 1840 C CA . PRO A 1 234 ? -10.406 8.844 8.938 1 94.62 234 PRO A CA 1
ATOM 1841 C C . PRO A 1 234 ? -9.531 7.707 9.461 1 94.62 234 PRO A C 1
ATOM 1843 O O . PRO A 1 234 ? -8.422 7.945 9.938 1 94.62 234 PRO A O 1
ATOM 1846 N N . GLN A 1 235 ? -10.125 6.504 9.32 1 92.44 235 GLN A N 1
ATOM 1847 C CA . GLN A 1 235 ? -9.5 5.355 9.969 1 92.44 235 GLN A CA 1
ATOM 1848 C C . GLN A 1 235 ? -9.438 4.16 9.031 1 92.44 235 GLN A C 1
ATOM 1850 O O . GLN A 1 235 ? -10.297 3.996 8.164 1 92.44 235 GLN A O 1
ATOM 1855 N N . SER A 1 236 ? -8.367 3.357 9.195 1 88.56 236 SER A N 1
ATOM 1856 C CA . SER A 1 236 ? -8.195 2.107 8.461 1 88.56 236 SER A CA 1
ATOM 1857 C C . SER A 1 236 ? -7.648 1.008 9.367 1 88.56 236 SER A C 1
ATOM 1859 O O . SER A 1 236 ? -7.199 1.281 10.484 1 88.56 236 SER A O 1
ATOM 1861 N N . LEU A 1 237 ? -7.836 -0.188 8.969 1 85.38 237 LEU A N 1
ATOM 1862 C CA . LEU A 1 237 ? -7.215 -1.356 9.586 1 85.38 237 LEU A CA 1
ATOM 1863 C C . LEU A 1 237 ? -6.133 -1.935 8.68 1 85.38 237 LEU A C 1
ATOM 1865 O O . LEU A 1 237 ? -6.305 -1.992 7.457 1 85.38 237 LEU A O 1
ATOM 1869 N N . TYR A 1 238 ? -5.066 -2.258 9.445 1 81.75 238 TYR A N 1
ATOM 1870 C CA . TYR A 1 238 ? -3.959 -2.678 8.594 1 81.75 238 TYR A CA 1
ATOM 1871 C C . TYR A 1 238 ? -3.232 -3.875 9.188 1 81.75 238 TYR A C 1
ATOM 1873 O O . TYR A 1 238 ? -3.025 -3.938 10.406 1 81.75 238 TYR A O 1
ATOM 1881 N N . SER A 1 239 ? -2.951 -4.809 8.328 1 78.62 239 SER A N 1
ATOM 1882 C CA . SER A 1 239 ? -1.965 -5.871 8.5 1 78.62 239 SER A CA 1
ATOM 1883 C C . SER A 1 239 ? -1.548 -6.453 7.152 1 78.62 239 SER A C 1
ATOM 1885 O O . SER A 1 239 ? -2.396 -6.734 6.301 1 78.62 239 SER A O 1
ATOM 1887 N N . TRP A 1 240 ? -0.3 -6.434 6.941 1 74.44 240 TRP A N 1
ATOM 1888 C CA . TRP A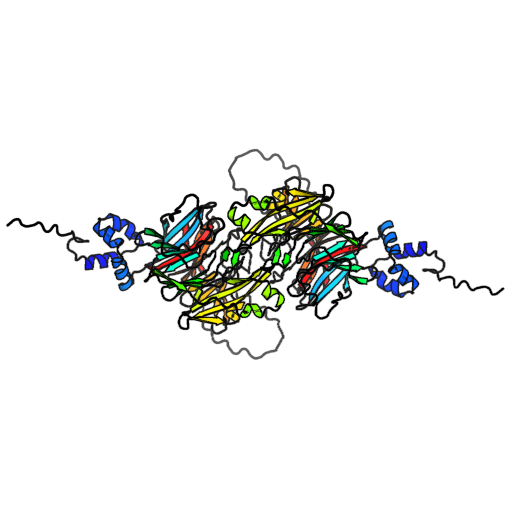 1 240 ? 0.102 -6.984 5.652 1 74.44 240 TRP A CA 1
ATOM 1889 C C . TRP A 1 240 ? -0.521 -8.359 5.43 1 74.44 240 TRP A C 1
ATOM 1891 O O . TRP A 1 240 ? -0.472 -9.219 6.312 1 74.44 240 TRP A O 1
ATOM 1901 N N . PRO A 1 241 ? -1.025 -8.508 4.391 1 74.62 241 PRO A N 1
ATOM 1902 C CA . PRO A 1 241 ? -1.112 -7.652 3.207 1 74.62 241 PRO A CA 1
ATOM 1903 C C . PRO A 1 241 ? -2.426 -6.875 3.137 1 74.62 241 PRO A C 1
ATOM 1905 O O . PRO A 1 241 ? -2.742 -6.285 2.1 1 74.62 241 PRO A O 1
ATOM 1908 N N . PHE A 1 242 ? -3.125 -6.809 4.211 1 76.81 242 PHE A N 1
ATOM 1909 C CA . PHE A 1 242 ? -4.469 -6.242 4.203 1 76.81 242 PHE A CA 1
ATOM 1910 C C . PHE A 1 242 ? -4.434 -4.758 4.555 1 76.81 242 PHE A C 1
ATOM 1912 O O . PHE A 1 242 ? -3.656 -4.34 5.414 1 76.81 242 PHE A O 1
ATOM 1919 N N . PHE A 1 243 ? -5.172 -3.961 3.809 1 78.88 243 PHE A N 1
ATOM 1920 C CA . PHE A 1 243 ? -5.508 -2.582 4.141 1 78.88 243 PHE A CA 1
ATOM 1921 C C . PHE A 1 243 ? -6.992 -2.316 3.91 1 78.88 243 PHE A C 1
ATOM 1923 O O . PHE A 1 243 ? -7.465 -2.359 2.773 1 78.88 243 PHE A O 1
ATOM 1930 N N . VAL A 1 244 ? -7.672 -2.039 4.953 1 79.94 244 VAL A N 1
ATOM 1931 C CA . VAL A 1 244 ? -9.125 -1.906 4.852 1 79.94 244 VAL A CA 1
ATOM 1932 C C . VAL A 1 244 ? -9.555 -0.557 5.422 1 79.94 244 VAL A C 1
ATOM 1934 O O . VAL A 1 244 ? -9.289 -0.249 6.582 1 79.94 244 VAL A O 1
ATOM 1937 N N . ASP A 1 245 ? -10.227 0.201 4.547 1 84.25 245 ASP A N 1
ATOM 1938 C CA . ASP A 1 245 ? -10.805 1.45 5.031 1 84.25 245 ASP A CA 1
ATOM 1939 C C . ASP A 1 245 ? -12.047 1.188 5.867 1 84.25 245 ASP A C 1
ATOM 1941 O O . ASP A 1 245 ? -12.953 0.471 5.438 1 84.25 245 ASP A O 1
ATOM 1945 N N . VAL A 1 246 ? -12.141 1.795 7.059 1 87.19 246 VAL A N 1
ATOM 1946 C CA . VAL A 1 246 ? -13.281 1.529 7.934 1 87.19 246 VAL A CA 1
ATOM 1947 C C . VAL A 1 246 ? -13.977 2.842 8.289 1 87.19 246 VAL A C 1
ATOM 1949 O O . VAL A 1 246 ? -14.523 2.986 9.383 1 87.19 246 VAL A O 1
ATOM 1952 N N . GLY A 1 247 ? -13.82 3.83 7.352 1 90.62 247 GLY A N 1
ATOM 1953 C CA . GLY A 1 247 ? -14.461 5.113 7.613 1 90.62 247 GLY A CA 1
ATOM 1954 C C . GLY A 1 247 ? -13.641 6.004 8.531 1 90.62 247 GLY A C 1
ATOM 1955 O O . GLY A 1 247 ? -12.477 6.301 8.242 1 90.62 247 GLY A O 1
ATOM 1956 N N . GLY A 1 248 ? -14.344 6.434 9.664 1 94.69 248 GLY A N 1
ATOM 1957 C CA . GLY A 1 248 ? -13.656 7.324 10.586 1 94.69 248 GLY A CA 1
ATOM 1958 C C . GLY A 1 248 ? -14.516 7.711 11.781 1 94.69 248 GLY A C 1
ATOM 1959 O O . GLY A 1 248 ? -15.633 7.223 11.93 1 94.69 248 GLY A O 1
ATOM 1960 N N . GLU A 1 249 ? -13.898 8.461 12.625 1 97.56 249 GLU A N 1
ATOM 1961 C CA . GLU A 1 249 ? -14.562 8.938 13.828 1 97.56 249 GLU A CA 1
ATOM 1962 C C . GLU A 1 249 ? -14.32 10.43 14.039 1 97.56 249 GLU A C 1
ATOM 1964 O O . GLU A 1 249 ? -13.359 10.984 13.508 1 97.56 249 GLU A O 1
ATOM 1969 N N . ILE A 1 250 ? -15.25 11.016 14.766 1 98.19 250 ILE A N 1
ATOM 1970 C CA . ILE A 1 250 ? -15.234 12.445 15.039 1 98.19 250 ILE A CA 1
ATOM 1971 C C . ILE A 1 250 ? -15.086 12.688 16.547 1 98.19 250 ILE A C 1
ATOM 1973 O O . ILE A 1 250 ? -15.836 12.125 17.344 1 98.19 250 ILE A O 1
ATOM 1977 N N . TYR A 1 251 ? -14.156 13.461 16.938 1 98.44 251 TYR A N 1
ATOM 1978 C CA . TYR A 1 251 ? -13.984 13.859 18.328 1 98.44 251 TYR A CA 1
ATOM 1979 C C . TYR A 1 251 ? -14.609 15.227 18.578 1 98.44 251 TYR A C 1
ATOM 1981 O O . TYR A 1 251 ? -14.336 16.188 17.859 1 98.44 251 TYR A O 1
ATOM 1989 N N . ASP A 1 252 ? -15.336 15.305 19.578 1 98.25 252 ASP A N 1
ATOM 1990 C CA . ASP A 1 252 ? -15.938 16.562 20.031 1 98.25 252 ASP A CA 1
ATOM 1991 C C . ASP A 1 252 ? -15.281 17.047 21.328 1 98.25 252 ASP A C 1
ATOM 1993 O O . ASP A 1 252 ? -15.453 16.438 22.375 1 98.25 252 ASP A O 1
ATOM 1997 N N . PRO A 1 253 ? -14.617 18.125 21.219 1 97 253 PRO A N 1
ATOM 1998 C CA . PRO A 1 253 ? -13.93 18.625 22.422 1 97 253 PRO A CA 1
ATOM 1999 C C . PRO A 1 253 ? -14.906 19.094 23.5 1 97 253 PRO A C 1
ATOM 2001 O O . PRO A 1 253 ? -14.547 19.125 24.688 1 97 253 PRO A O 1
ATOM 2004 N N . GLU A 1 254 ? -16.078 19.484 23.141 1 96.75 254 GLU A N 1
ATOM 2005 C CA . GLU A 1 254 ? -17.078 19.922 24.109 1 96.75 254 GLU A CA 1
ATOM 2006 C C . GLU A 1 254 ? -17.531 18.766 25 1 96.75 254 GLU A C 1
ATOM 2008 O O . GLU A 1 254 ? -17.656 18.922 26.219 1 96.75 254 GLU A O 1
ATOM 2013 N N . THR A 1 255 ? -17.719 17.625 24.422 1 97.12 255 THR A N 1
ATOM 2014 C CA . THR A 1 255 ? -18.156 16.453 25.188 1 97.12 255 THR A CA 1
ATOM 2015 C C . THR A 1 255 ? -16.984 15.539 25.5 1 97.12 255 THR A C 1
ATOM 2017 O O . THR A 1 255 ? -17.141 14.578 26.266 1 97.12 255 THR A O 1
ATOM 2020 N N . ASN A 1 256 ? -15.859 15.844 25.031 1 97.31 256 ASN A N 1
ATOM 2021 C CA . ASN A 1 256 ? -14.656 15.031 25.203 1 97.31 256 ASN A CA 1
ATOM 2022 C C . ASN A 1 256 ? -14.922 13.57 24.859 1 97.31 256 ASN A C 1
ATOM 2024 O O . ASN A 1 256 ? -14.609 12.68 25.656 1 97.31 256 ASN A O 1
ATOM 2028 N N . SER A 1 257 ? -15.492 13.43 23.672 1 97.62 257 SER A N 1
ATOM 2029 C CA . SER A 1 257 ? -15.883 12.086 23.281 1 97.62 257 SER A CA 1
ATOM 2030 C C . SER A 1 257 ? -15.797 11.914 21.766 1 97.62 257 SER A C 1
ATOM 2032 O O . SER A 1 257 ? -15.703 12.898 21.031 1 97.62 257 SER A O 1
ATOM 2034 N N . TRP A 1 258 ? -15.812 10.648 21.422 1 98.06 258 TRP A N 1
ATOM 2035 C CA . TRP A 1 258 ? -15.758 10.289 20.016 1 98.06 258 TRP A CA 1
ATOM 2036 C C . TRP A 1 258 ? -17.125 9.828 19.516 1 98.06 258 TRP A C 1
ATOM 2038 O O . TRP A 1 258 ? -17.875 9.18 20.25 1 98.06 258 TRP A O 1
ATOM 2048 N N . MET A 1 259 ? -17.438 10.164 18.312 1 97.12 259 MET A N 1
ATOM 2049 C CA . MET A 1 259 ? -18.625 9.641 17.641 1 97.12 259 MET A CA 1
ATOM 2050 C C . MET A 1 259 ? -18.297 9.125 16.25 1 97.12 259 MET A C 1
ATOM 2052 O O . MET A 1 259 ? -17.266 9.5 15.672 1 97.12 259 MET A O 1
ATOM 2056 N N . GLU A 1 260 ? -19.188 8.312 15.703 1 94.94 260 GLU A N 1
ATOM 2057 C CA . GLU A 1 260 ? -18.953 7.746 14.375 1 94.94 260 GLU A CA 1
ATOM 2058 C C . GLU A 1 260 ? -19.141 8.797 13.289 1 94.94 260 GLU A C 1
ATOM 2060 O O . GLU A 1 260 ? -20.062 9.617 13.359 1 94.94 260 GLU A O 1
ATOM 2065 N N . MET A 1 261 ? -18.312 8.711 12.336 1 96.06 261 MET A N 1
ATOM 2066 C CA . MET A 1 261 ? -18.406 9.586 11.172 1 96.06 261 MET A CA 1
ATOM 2067 C C . MET A 1 261 ? -19.547 9.156 10.258 1 96.06 261 MET A C 1
ATOM 2069 O O . MET A 1 261 ? -19.828 7.961 10.117 1 96.06 261 MET A O 1
ATOM 2073 N N . PRO A 1 262 ? -20.266 10.18 9.641 1 95.56 262 PRO A N 1
ATOM 2074 C CA . PRO A 1 262 ? -21.281 9.797 8.664 1 95.56 262 PRO A CA 1
ATOM 2075 C C . PRO A 1 262 ? -20.75 8.852 7.59 1 95.56 262 PRO A C 1
ATOM 2077 O O . PRO A 1 262 ? -19.594 8.984 7.172 1 95.56 262 PRO A O 1
ATOM 2080 N N . THR A 1 263 ? -21.578 7.984 7.109 1 92.94 263 THR A N 1
ATOM 2081 C CA . THR A 1 263 ? -21.156 6.91 6.219 1 92.94 263 THR A CA 1
ATOM 2082 C C . THR A 1 263 ? -20.578 7.473 4.922 1 92.94 263 THR A C 1
ATOM 2084 O O . THR A 1 263 ? -19.516 7.043 4.465 1 92.94 263 THR A O 1
ATOM 2087 N N . GLY A 1 264 ? -21.281 8.422 4.312 1 94.5 264 GLY A N 1
ATOM 2088 C CA . GLY A 1 264 ? -20.812 9.008 3.062 1 94.5 264 GLY A CA 1
ATOM 2089 C C . GLY A 1 264 ? -19.469 9.688 3.182 1 94.5 264 GLY A C 1
ATOM 2090 O O . GLY A 1 264 ? -18.656 9.633 2.258 1 94.5 264 GLY A O 1
ATOM 2091 N N . MET A 1 265 ? -19.25 10.328 4.328 1 95.06 265 MET A N 1
ATOM 2092 C CA . MET A 1 265 ? -17.984 11 4.566 1 95.06 265 MET A CA 1
ATOM 2093 C C . MET A 1 265 ? -16.844 9.984 4.699 1 95.06 265 MET A C 1
ATOM 2095 O O . MET A 1 265 ? -15.82 10.094 4.023 1 95.06 265 MET A O 1
ATOM 2099 N N . GLY A 1 266 ? -17.094 9.031 5.523 1 92.12 266 GLY A N 1
ATOM 2100 C CA . GLY A 1 266 ? -16.062 8.047 5.809 1 92.12 266 GLY A CA 1
ATOM 2101 C C . GLY A 1 266 ? -15.711 7.191 4.609 1 92.12 266 GLY A C 1
ATOM 2102 O O . GLY A 1 266 ? -14.531 7.012 4.293 1 92.12 266 GLY A O 1
ATOM 2103 N N . GLU A 1 267 ? -16.625 6.711 3.926 1 85.94 267 GLU A N 1
ATOM 2104 C CA . GLU A 1 267 ? -16.406 5.789 2.816 1 85.94 267 GLU A CA 1
ATOM 2105 C C . GLU A 1 267 ? -15.898 6.523 1.58 1 85.94 267 GLU A C 1
ATOM 2107 O O . GLU A 1 267 ? -15.164 5.953 0.774 1 85.94 267 GLU A O 1
ATOM 2112 N N . GLY A 1 268 ? -16.219 7.734 1.477 1 88.12 268 GLY A N 1
ATOM 2113 C CA . GLY A 1 268 ? -15.883 8.477 0.271 1 88.12 268 GLY A CA 1
ATOM 2114 C C . GLY A 1 268 ? -14.617 9.289 0.41 1 88.12 268 GLY A C 1
ATOM 2115 O O . GLY A 1 268 ? -14.156 9.906 -0.555 1 88.12 268 GLY A O 1
ATOM 2116 N N . TRP A 1 269 ? -14.07 9.281 1.59 1 89.12 269 TRP A N 1
ATOM 2117 C CA . TRP A 1 269 ? -12.852 10.062 1.771 1 89.12 269 TRP A CA 1
ATOM 2118 C C . TRP A 1 269 ? -11.703 9.477 0.956 1 89.12 269 TRP A C 1
ATOM 2120 O O . TRP A 1 269 ? -11.25 8.359 1.226 1 89.12 269 TRP A O 1
ATOM 2130 N N . PRO A 1 270 ? -11.305 10.211 0.005 1 80.06 270 PRO A N 1
ATOM 2131 C CA . PRO A 1 270 ? -10.312 9.656 -0.919 1 80.06 270 PRO A CA 1
ATOM 2132 C C . PRO A 1 270 ? -9.016 9.258 -0.221 1 80.06 270 PRO A C 1
ATOM 2134 O O . PRO A 1 270 ? -8.57 9.945 0.699 1 80.06 270 PRO A O 1
ATOM 2137 N N . ILE A 1 271 ? -8.531 8.094 -0.654 1 70.25 271 ILE A N 1
ATOM 2138 C CA . ILE A 1 271 ? -7.324 7.551 -0.038 1 70.25 271 ILE A CA 1
ATOM 2139 C C . ILE A 1 271 ? -6.141 7.723 -0.987 1 70.25 271 ILE A C 1
ATOM 2141 O O . ILE A 1 271 ? -6.273 7.531 -2.199 1 70.25 271 ILE A O 1
ATOM 2145 N N . LYS A 1 272 ? -5.102 8.266 -0.399 1 57.84 272 LYS A N 1
ATOM 2146 C CA . LYS A 1 272 ? -3.811 8.25 -1.082 1 57.84 272 LYS A CA 1
ATOM 2147 C C . LYS A 1 272 ? -3.068 6.945 -0.835 1 57.84 272 LYS A C 1
ATOM 2149 O O . LYS A 1 272 ? -3.467 6.148 0.02 1 57.84 272 LYS A O 1
ATOM 2154 N N . GLN A 1 273 ? -2.033 6.785 -1.509 1 53.59 273 GLN A N 1
ATOM 2155 C CA . GLN A 1 273 ? -1.15 5.645 -1.282 1 53.59 273 GLN A CA 1
ATOM 2156 C C . GLN A 1 273 ? -0.742 5.547 0.185 1 53.59 273 GLN A C 1
ATOM 2158 O O . GLN A 1 273 ? -0.628 6.566 0.872 1 53.59 273 GLN A O 1
ATOM 2163 N N . ALA A 1 274 ? -0.479 4.441 0.707 1 53.66 274 ALA A N 1
ATOM 2164 C CA . ALA A 1 274 ? -0.004 4.07 2.037 1 53.66 274 ALA A CA 1
ATOM 2165 C C . ALA A 1 274 ? -0.973 4.547 3.117 1 53.66 274 ALA A C 1
ATOM 2167 O O . ALA A 1 274 ? -0.574 4.766 4.266 1 53.66 274 ALA A O 1
ATOM 2168 N N . GLY A 1 275 ? -2.193 4.992 2.662 1 58.81 275 GLY A N 1
ATOM 2169 C CA . GLY A 1 275 ? -3.248 5.191 3.643 1 58.81 275 GLY A CA 1
ATOM 2170 C C . GLY A 1 275 ? -3.365 6.629 4.113 1 58.81 275 GLY A C 1
ATOM 2171 O O . GLY A 1 275 ? -4.125 6.926 5.039 1 58.81 275 GLY A O 1
ATOM 2172 N N . THR A 1 276 ? -2.537 7.539 3.529 1 69.69 276 THR A N 1
ATOM 2173 C CA . THR A 1 276 ? -2.695 8.891 4.043 1 69.69 276 THR A CA 1
ATOM 2174 C C . THR A 1 276 ? -3.744 9.656 3.24 1 69.69 276 THR A C 1
ATOM 2176 O O . THR A 1 276 ? -3.836 9.5 2.021 1 69.69 276 THR A O 1
ATOM 2179 N N . LYS A 1 277 ? -4.609 10.289 3.971 1 77.38 277 LYS A N 1
ATOM 2180 C CA . LYS A 1 277 ? -5.66 11.117 3.391 1 77.38 277 LYS A CA 1
ATOM 2181 C C . LYS A 1 277 ? -5.312 12.602 3.498 1 77.38 277 LYS A C 1
ATOM 2183 O O . LYS A 1 277 ? -5.051 13.109 4.594 1 77.38 277 LYS A O 1
ATOM 2188 N N . LEU A 1 278 ? -5.219 13.227 2.314 1 85.56 278 LEU A N 1
ATOM 2189 C CA . LEU A 1 278 ? -4.863 14.641 2.258 1 85.56 278 LEU A CA 1
ATOM 2190 C C . LEU A 1 278 ? -6.105 15.516 2.152 1 85.56 278 LEU A C 1
ATOM 2192 O O . LEU A 1 278 ? -6.879 15.391 1.199 1 85.56 278 LEU A O 1
ATOM 2196 N N . SER A 1 279 ? -6.316 16.344 3.166 1 92.81 279 SER A N 1
ATOM 2197 C CA . SER A 1 279 ? -7.496 17.203 3.186 1 92.81 279 SER A CA 1
ATOM 2198 C C . SER A 1 279 ? -7.176 18.562 3.781 1 92.81 279 SER A C 1
ATOM 2200 O O . SER A 1 279 ? -6.164 18.719 4.465 1 92.81 279 SER A O 1
ATOM 2202 N N . VAL A 1 280 ? -7.992 19.547 3.434 1 94.31 280 VAL A N 1
ATOM 2203 C CA . VAL A 1 280 ? -7.852 20.906 3.957 1 94.31 280 VAL A CA 1
ATOM 2204 C C . VAL A 1 280 ? -9.219 21.578 4.004 1 94.31 280 VAL A C 1
ATOM 2206 O O . VAL A 1 280 ? -10.109 21.266 3.213 1 94.31 280 VAL A O 1
ATOM 2209 N N . VAL A 1 281 ? -9.375 22.406 4.953 1 96 281 VAL A N 1
ATOM 2210 C CA . VAL A 1 281 ? -10.594 23.203 5.055 1 96 281 VAL A CA 1
ATOM 2211 C C . VAL A 1 281 ? -10.328 24.625 4.578 1 96 281 VAL A C 1
ATOM 2213 O O . VAL A 1 281 ? -9.398 25.281 5.059 1 96 281 VAL A O 1
ATOM 2216 N N . VAL A 1 282 ? -11.094 25.078 3.65 1 95.19 282 VAL A N 1
ATOM 2217 C CA . VAL A 1 282 ? -11.031 26.453 3.137 1 95.19 282 VAL A CA 1
ATOM 2218 C C . VAL A 1 282 ? -12.414 27.078 3.18 1 95.19 282 VAL A C 1
ATOM 2220 O O . VAL A 1 282 ? -13.367 26.547 2.605 1 95.19 282 VAL A O 1
ATOM 2223 N N . ASP A 1 283 ? -12.508 28.188 3.893 1 92.94 283 ASP A N 1
ATOM 2224 C CA . ASP A 1 283 ? -13.758 28.922 4.027 1 92.94 283 ASP A CA 1
ATOM 2225 C C . ASP A 1 283 ? -14.891 28 4.496 1 92.94 283 ASP A C 1
ATOM 2227 O O . ASP A 1 283 ? -15.977 28 3.924 1 92.94 283 ASP A O 1
ATOM 2231 N N . GLY A 1 284 ? -14.562 27.156 5.312 1 93.69 284 GLY A N 1
ATOM 2232 C CA . GLY A 1 284 ? -15.547 26.312 5.961 1 93.69 284 GLY A CA 1
ATOM 2233 C C . GLY A 1 284 ? -15.859 25.047 5.176 1 93.69 284 GLY A C 1
ATOM 2234 O O . GLY A 1 284 ? -16.656 24.219 5.621 1 93.69 284 GLY A O 1
ATOM 2235 N N . GLU A 1 285 ? -15.266 24.906 4.027 1 95.44 285 GLU A N 1
ATOM 2236 C CA . GLU A 1 285 ? -15.492 23.719 3.209 1 95.44 285 GLU A CA 1
ATOM 2237 C C . GLU A 1 285 ? -14.32 22.75 3.303 1 95.44 285 GLU A C 1
ATOM 2239 O O . GLU A 1 285 ? -13.164 23.156 3.336 1 95.44 285 GLU A O 1
ATOM 2244 N N . LEU A 1 286 ? -14.672 21.453 3.363 1 96.62 286 LEU A N 1
ATOM 2245 C CA . LEU A 1 286 ? -13.672 20.406 3.484 1 96.62 286 LEU A CA 1
ATOM 2246 C C . LEU A 1 286 ? -13.305 19.844 2.115 1 96.62 286 LEU A C 1
ATOM 2248 O O . LEU A 1 286 ? -14.133 19.219 1.45 1 96.62 286 LEU A O 1
ATOM 2252 N N . TYR A 1 287 ? -12.086 20.031 1.7 1 94.56 287 TYR A N 1
ATOM 2253 C CA . TYR A 1 287 ? -11.57 19.547 0.424 1 94.56 287 TYR A CA 1
ATOM 2254 C C . TYR A 1 287 ? -10.617 18.375 0.629 1 94.56 287 TYR A C 1
ATOM 2256 O O . TYR A 1 287 ? -9.914 18.297 1.638 1 94.56 287 TYR A O 1
ATOM 2264 N N . ALA A 1 288 ? -10.625 17.453 -0.293 1 92.81 288 ALA A N 1
ATOM 2265 C CA . ALA A 1 288 ? -9.719 16.312 -0.255 1 92.81 288 ALA A CA 1
ATOM 2266 C C . ALA A 1 288 ? -9.164 16 -1.644 1 92.81 288 ALA A C 1
ATOM 2268 O O . ALA A 1 288 ? -9.867 16.141 -2.645 1 92.81 288 ALA A O 1
ATOM 2269 N N . PHE A 1 289 ? -7.965 15.57 -1.661 1 88.44 289 PHE A N 1
ATOM 2270 C CA . PHE A 1 289 ? -7.32 15.195 -2.914 1 88.44 289 PHE A CA 1
ATOM 2271 C C . PHE A 1 289 ? -7.496 13.711 -3.189 1 88.44 289 PHE A C 1
ATOM 2273 O O . PHE A 1 289 ? -7.309 12.883 -2.297 1 88.44 289 PHE A O 1
ATOM 2280 N N . ASP A 1 290 ? -7.91 13.344 -4.344 1 82.81 290 ASP A N 1
ATOM 2281 C CA . ASP A 1 290 ? -8.078 11.977 -4.824 1 82.81 290 ASP A CA 1
ATOM 2282 C C . ASP A 1 290 ? -7.09 11.656 -5.938 1 82.81 290 ASP A C 1
ATOM 2284 O O . ASP A 1 290 ? -7.262 12.102 -7.078 1 82.81 290 ASP A O 1
ATOM 2288 N N . PRO A 1 291 ? -6.102 10.797 -5.645 1 71 291 PRO A N 1
ATOM 2289 C CA . PRO A 1 291 ? -5.09 10.5 -6.66 1 71 291 PRO A CA 1
ATOM 2290 C C . PRO A 1 291 ? -5.559 9.461 -7.676 1 71 291 PRO A C 1
ATOM 2292 O O . PRO A 1 291 ? -4.828 9.133 -8.617 1 71 291 PRO A O 1
ATOM 2295 N N . SER A 1 292 ? -6.633 8.508 -7.438 1 60.81 292 SER A N 1
ATOM 2296 C CA . SER A 1 292 ? -7.059 7.281 -8.109 1 60.81 292 SER A CA 1
ATOM 2297 C C . SER A 1 292 ? -7.27 7.516 -9.602 1 60.81 292 SER A C 1
ATOM 2299 O O . SER A 1 292 ? -7.312 6.562 -10.383 1 60.81 292 SER A O 1
ATOM 2301 N N . ASN A 1 293 ? -7.477 8.727 -10.102 1 50.78 293 ASN A N 1
ATOM 2302 C CA . ASN A 1 293 ? -7.918 8.727 -11.492 1 50.78 293 ASN A CA 1
ATOM 2303 C C . ASN A 1 293 ? -6.773 8.398 -12.445 1 50.78 293 ASN A C 1
ATOM 2305 O O . ASN A 1 293 ? -6.309 7.258 -12.5 1 50.78 293 ASN A O 1
ATOM 2309 N N . SER A 1 294 ? -6.234 9.219 -13.156 1 46.56 294 SER A N 1
ATOM 2310 C CA . SER A 1 294 ? -5.254 9.031 -14.219 1 46.56 294 SER A CA 1
ATOM 2311 C C . SER A 1 294 ? -3.842 9.32 -13.727 1 46.56 294 SER A C 1
ATOM 2313 O O . SER A 1 294 ? -3.656 10.055 -12.75 1 46.56 294 SER A O 1
ATOM 2315 N N . VAL A 1 295 ? -2.883 8.312 -13.977 1 46.16 295 VAL A N 1
ATOM 2316 C CA . VAL A 1 295 ? -1.466 8.484 -13.672 1 46.16 295 VAL A CA 1
ATOM 2317 C C . VAL A 1 295 ? -1.092 9.961 -13.742 1 46.16 295 VAL A C 1
ATOM 2319 O O . VAL A 1 295 ? -0.254 10.438 -12.977 1 46.16 295 VAL A O 1
ATOM 2322 N N . ASP A 1 296 ? -1.803 10.625 -14.562 1 51.91 296 ASP A N 1
ATOM 2323 C CA . ASP A 1 296 ? -1.291 11.961 -14.844 1 51.91 296 ASP A CA 1
ATOM 2324 C C . ASP A 1 296 ? -2.139 13.031 -14.164 1 51.91 296 ASP A C 1
ATOM 2326 O O . ASP A 1 296 ? -1.938 14.227 -14.391 1 51.91 296 ASP A O 1
ATOM 2330 N N . SER A 1 297 ? -3.207 12.461 -13.492 1 63.88 297 SER A N 1
ATOM 2331 C CA . SER A 1 297 ? -3.998 13.555 -12.938 1 63.88 297 SER A CA 1
ATOM 2332 C C . SER A 1 297 ? -4.801 13.102 -11.719 1 63.88 297 SER A C 1
ATOM 2334 O O . SER A 1 297 ? -5.176 11.938 -11.617 1 63.88 297 SER A O 1
ATOM 2336 N N . GLY A 1 298 ? -4.719 13.875 -10.641 1 77.5 298 GLY A N 1
ATOM 2337 C CA . GLY A 1 298 ? -5.609 13.703 -9.5 1 77.5 298 GLY A CA 1
ATOM 2338 C C . GLY A 1 298 ? -6.793 14.648 -9.523 1 77.5 298 GLY A C 1
ATOM 2339 O O . GLY A 1 298 ? -6.891 15.516 -10.398 1 77.5 298 GLY A O 1
ATOM 2340 N N . ARG A 1 299 ? -7.777 14.352 -8.773 1 85.31 299 ARG A N 1
ATOM 2341 C CA . ARG A 1 299 ? -8.953 15.195 -8.625 1 85.31 299 ARG A CA 1
ATOM 2342 C C . ARG A 1 299 ? -9.086 15.711 -7.191 1 85.31 299 ARG A C 1
ATOM 2344 O O . ARG A 1 299 ? -8.523 15.117 -6.266 1 85.31 299 ARG A O 1
ATOM 2351 N N . ILE A 1 300 ? -9.719 16.844 -7.094 1 90.88 300 ILE A N 1
ATOM 2352 C CA . ILE A 1 300 ? -10.039 17.359 -5.77 1 90.88 300 ILE A CA 1
ATOM 2353 C C . ILE A 1 300 ? -11.547 17.281 -5.543 1 90.88 300 ILE A C 1
ATOM 2355 O O . ILE A 1 300 ? -12.336 17.656 -6.414 1 90.88 300 ILE A O 1
ATOM 2359 N N . LYS A 1 301 ? -11.883 16.781 -4.41 1 92.75 301 LYS A N 1
ATOM 2360 C CA . LYS A 1 301 ? -13.289 16.641 -4.039 1 92.75 301 LYS A CA 1
ATOM 2361 C C . LYS A 1 301 ? -13.633 17.516 -2.836 1 92.75 301 LYS A C 1
ATOM 2363 O O . LYS A 1 301 ? -12.742 17.891 -2.062 1 92.75 301 LYS A O 1
ATOM 2368 N N . VAL A 1 302 ? -14.875 17.938 -2.809 1 95.56 302 VAL A N 1
ATOM 2369 C CA . VAL A 1 302 ? -15.422 18.672 -1.669 1 95.56 302 VAL A CA 1
ATOM 2370 C C . VAL A 1 302 ? -16.531 17.859 -1.014 1 95.56 302 VAL A C 1
ATOM 2372 O O . VAL A 1 302 ? -17.328 17.203 -1.702 1 95.56 302 VAL A O 1
ATOM 2375 N N . TYR A 1 303 ? -16.547 17.891 0.322 1 96.56 303 TYR A N 1
ATOM 2376 C CA . TYR A 1 303 ? -17.578 17.156 1.03 1 96.56 303 TYR A CA 1
ATOM 2377 C C . TYR A 1 303 ? -18.859 17.984 1.145 1 96.56 303 TYR A C 1
ATOM 2379 O O . TYR A 1 303 ? -18.828 19.125 1.607 1 96.56 303 TYR A O 1
ATOM 2387 N N . ASP A 1 304 ? -19.906 17.328 0.709 1 96.25 304 ASP A N 1
ATOM 2388 C CA . ASP A 1 304 ? -21.234 17.922 0.855 1 96.25 304 ASP A CA 1
ATOM 2389 C C . ASP A 1 304 ? -21.969 17.328 2.057 1 96.25 304 ASP A C 1
ATOM 2391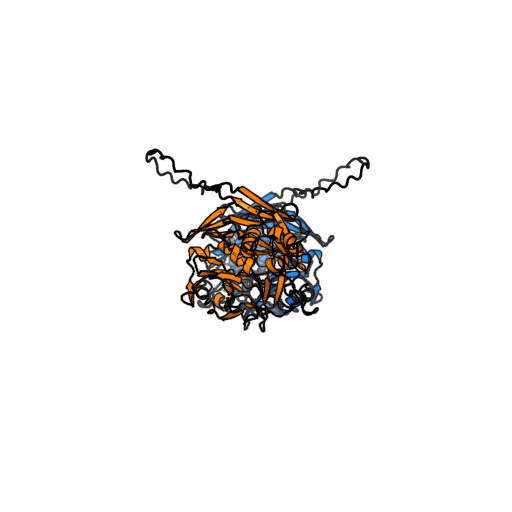 O O . ASP A 1 304 ? -22.453 16.188 1.999 1 96.25 304 ASP A O 1
ATOM 2395 N N . GLN A 1 305 ? -22.156 18.078 3.041 1 93.69 305 GLN A N 1
ATOM 2396 C CA . GLN A 1 305 ? -22.766 17.609 4.273 1 93.69 305 GLN A CA 1
ATOM 2397 C C . GLN A 1 305 ? -24.234 17.266 4.047 1 93.69 305 GLN A C 1
ATOM 2399 O O . GLN A 1 305 ? -24.766 16.344 4.664 1 93.69 305 GLN A O 1
ATOM 2404 N N . GLY A 1 306 ? -24.922 18.047 3.285 1 94.75 306 GLY A N 1
ATOM 2405 C CA . GLY A 1 306 ? -26.312 17.797 3.006 1 94.75 306 GLY A CA 1
ATOM 2406 C C . GLY A 1 306 ? -26.578 16.438 2.381 1 94.75 306 GLY A C 1
ATOM 2407 O O . GLY A 1 306 ? -27.438 15.688 2.838 1 94.75 306 GLY A O 1
ATOM 2408 N N . GLU A 1 307 ? -25.719 16.047 1.484 1 95.94 307 GLU A N 1
ATOM 2409 C CA . GLU A 1 307 ? -25.891 14.797 0.76 1 95.94 307 GLU A CA 1
ATOM 2410 C C . GLU A 1 307 ? -25.031 13.688 1.36 1 95.94 307 GLU A C 1
ATOM 2412 O O . GLU A 1 307 ? -25.156 12.523 0.975 1 95.94 307 GLU A O 1
ATOM 2417 N N . ASP A 1 308 ? -24.203 14.094 2.299 1 96.44 308 ASP A N 1
ATOM 2418 C CA . ASP A 1 308 ? -23.25 13.148 2.865 1 96.44 308 ASP A CA 1
ATOM 2419 C C . ASP A 1 308 ? -22.469 12.422 1.765 1 96.44 308 ASP A C 1
ATOM 2421 O O . ASP A 1 308 ? -22.438 11.195 1.733 1 96.44 308 ASP A O 1
ATOM 2425 N N . ALA A 1 309 ? -21.891 13.266 0.933 1 96.44 309 ALA A N 1
ATOM 2426 C CA . ALA A 1 309 ? -21.156 12.719 -0.199 1 96.44 309 ALA A CA 1
ATOM 2427 C C . ALA A 1 309 ? -20.031 13.656 -0.63 1 96.44 309 ALA A C 1
ATOM 2429 O O . ALA A 1 309 ? -20.094 14.867 -0.376 1 96.44 309 ALA A O 1
ATOM 2430 N N . TRP A 1 310 ? -19.094 13.078 -1.229 1 94.88 310 TRP A N 1
ATOM 2431 C CA . TRP A 1 310 ? -18 13.859 -1.795 1 94.88 310 TRP A CA 1
ATOM 2432 C C . TRP A 1 310 ? -18.266 14.188 -3.262 1 94.88 310 TRP A C 1
ATOM 2434 O O . TRP A 1 310 ? -18.672 13.312 -4.031 1 94.88 310 TRP A O 1
ATOM 2444 N N . LYS A 1 311 ? -18.047 15.438 -3.592 1 93.75 311 LYS A N 1
ATOM 2445 C CA . LYS A 1 311 ? -18.281 15.898 -4.957 1 93.75 311 LYS A CA 1
ATOM 2446 C C . LYS A 1 311 ? -16.984 16.406 -5.59 1 93.75 311 LYS A C 1
ATOM 2448 O O . LYS A 1 311 ? -16.203 17.109 -4.945 1 93.75 311 LYS A O 1
ATOM 2453 N N . VAL A 1 312 ? -16.844 16.016 -6.891 1 90.56 312 VAL A N 1
ATOM 2454 C CA . VAL A 1 312 ? -15.648 16.484 -7.598 1 90.56 312 VAL A CA 1
ATOM 2455 C C . VAL A 1 312 ? -15.797 17.969 -7.934 1 90.56 312 VAL A C 1
ATOM 2457 O O . VAL A 1 312 ? -16.781 18.375 -8.539 1 90.56 312 VAL A O 1
ATOM 2460 N N . VAL A 1 313 ? -14.891 18.75 -7.523 1 90.56 313 VAL A N 1
ATOM 2461 C CA . VAL A 1 313 ? -14.93 20.188 -7.824 1 90.56 313 VAL A CA 1
ATOM 2462 C C . VAL A 1 313 ? -13.828 20.531 -8.82 1 90.56 313 VAL A C 1
ATOM 2464 O O . VAL A 1 313 ? -13.969 21.469 -9.602 1 90.56 313 VAL A O 1
ATOM 2467 N N . ILE A 1 314 ? -12.719 19.875 -8.703 1 88.69 314 ILE A N 1
ATOM 2468 C CA . ILE A 1 314 ? -11.633 20 -9.672 1 88.69 314 ILE A CA 1
ATOM 2469 C C . ILE A 1 314 ? -11.352 18.625 -10.297 1 88.69 314 ILE A C 1
ATOM 2471 O O . ILE A 1 314 ? -10.953 17.688 -9.609 1 88.69 314 ILE A O 1
ATOM 2475 N N . GLY A 1 315 ? -11.438 18.562 -11.555 1 82.69 315 GLY A N 1
ATOM 2476 C CA . GLY A 1 315 ? -11.359 17.281 -12.242 1 82.69 315 GLY A CA 1
ATOM 2477 C C . GLY A 1 315 ? -9.938 16.891 -12.609 1 82.69 315 GLY A C 1
ATOM 2478 O O . GLY A 1 315 ? -9.656 15.711 -12.844 1 82.69 315 GLY A O 1
ATOM 2479 N N . LYS A 1 316 ? -9.164 17.922 -12.766 1 80.38 316 LYS A N 1
ATOM 2480 C CA . LYS A 1 316 ? -7.793 17.625 -13.164 1 80.38 316 LYS A CA 1
ATOM 2481 C C . LYS A 1 316 ? -6.805 18.531 -12.422 1 80.38 316 LYS A C 1
ATOM 2483 O O . LYS A 1 316 ? -6.926 19.766 -12.469 1 80.38 316 LYS A O 1
ATOM 2488 N N . VAL A 1 317 ? -5.945 17.859 -11.695 1 81.88 317 VAL A N 1
ATOM 2489 C CA . VAL A 1 317 ? -4.855 18.562 -11.039 1 81.88 317 VAL A CA 1
ATOM 2490 C C . VAL A 1 317 ? -3.537 18.266 -11.75 1 81.88 317 VAL A C 1
ATOM 2492 O O . VAL A 1 317 ? -3.256 17.109 -12.078 1 81.88 317 VAL A O 1
ATOM 2495 N N . PRO A 1 318 ? -2.863 19.297 -12.164 1 69.38 318 PRO A N 1
ATOM 2496 C CA . PRO A 1 318 ? -1.598 19.031 -12.852 1 69.38 318 PRO A CA 1
ATOM 2497 C C . PRO A 1 318 ? -0.591 18.281 -11.984 1 69.38 318 PRO A C 1
ATOM 2499 O O . PRO A 1 318 ? -0.173 18.797 -10.938 1 69.38 318 PRO A O 1
ATOM 2502 N N . VAL A 1 319 ? -0.521 16.938 -12.125 1 65.38 319 VAL A N 1
ATOM 2503 C CA . VAL A 1 319 ? 0.469 16.188 -11.367 1 65.38 319 VAL A CA 1
ATOM 2504 C C . VAL A 1 319 ? 1.572 15.695 -12.312 1 65.38 319 VAL A C 1
ATOM 2506 O O . VAL A 1 319 ? 1.292 15.102 -13.352 1 65.38 319 VAL A O 1
ATOM 2509 N N . TYR A 1 320 ? 2.83 16.203 -12.227 1 56.03 320 TYR A N 1
ATOM 2510 C CA . TYR A 1 320 ? 3.879 15.875 -13.188 1 56.03 320 TYR A CA 1
ATOM 2511 C C . TYR A 1 320 ? 4.691 14.672 -12.727 1 56.03 320 TYR A C 1
ATOM 2513 O O . TYR A 1 320 ? 5.32 13.992 -13.547 1 56.03 320 TYR A O 1
ATOM 2521 N N . ASP A 1 321 ? 4.98 14.57 -11.516 1 53 321 ASP A N 1
ATOM 2522 C CA . ASP A 1 321 ? 5.973 13.555 -11.172 1 53 321 ASP A CA 1
ATOM 2523 C C . ASP A 1 321 ? 5.41 12.555 -10.164 1 53 321 ASP A C 1
ATOM 2525 O O . ASP A 1 321 ? 5.07 12.922 -9.039 1 53 321 ASP A O 1
ATOM 2529 N N . PHE A 1 322 ? 4.789 11.539 -10.766 1 48.69 322 PHE A N 1
ATOM 2530 C CA . PHE A 1 322 ? 4.449 10.508 -9.789 1 48.69 322 PHE A CA 1
ATOM 2531 C C . PHE A 1 322 ? 5.688 9.727 -9.375 1 48.69 322 PHE A C 1
ATOM 2533 O O . PHE A 1 322 ? 5.992 8.68 -9.953 1 48.69 322 PHE A O 1
ATOM 2540 N N . THR A 1 323 ? 6.781 10.555 -9.055 1 48.5 323 THR A N 1
ATOM 2541 C CA . THR A 1 323 ? 7.957 9.852 -8.562 1 48.5 323 THR A CA 1
ATOM 2542 C C . THR A 1 323 ? 7.605 9.016 -7.328 1 48.5 323 THR A C 1
ATOM 2544 O O . THR A 1 323 ? 6.535 9.188 -6.738 1 48.5 323 THR A O 1
ATOM 2547 N N . ASP A 1 324 ? 8.297 8.023 -7.117 1 49.81 324 ASP A N 1
ATOM 2548 C CA . ASP A 1 324 ? 8.281 7.102 -5.988 1 49.81 324 ASP A CA 1
ATOM 2549 C C . ASP A 1 324 ? 8.32 7.855 -4.66 1 49.81 324 ASP A C 1
ATOM 2551 O O . ASP A 1 324 ? 8.586 7.262 -3.611 1 49.81 324 ASP A O 1
ATOM 2555 N N . SER A 1 325 ? 8.133 9.234 -4.848 1 54.19 325 SER A N 1
ATOM 2556 C CA . SER A 1 325 ? 8.227 9.969 -3.592 1 54.19 325 SER A CA 1
ATOM 2557 C C . SER A 1 325 ? 7.004 9.719 -2.715 1 54.19 325 SER A C 1
ATOM 2559 O O . SER A 1 325 ? 5.918 9.422 -3.223 1 54.19 325 SER A O 1
ATOM 2561 N N . GLU A 1 326 ? 7.266 9.664 -1.403 1 55.5 326 GLU A N 1
ATOM 2562 C CA . GLU A 1 326 ? 6.25 9.469 -0.373 1 55.5 326 GLU A CA 1
ATOM 2563 C C . GLU A 1 326 ? 5.18 10.562 -0.443 1 55.5 326 GLU A C 1
ATOM 2565 O O . GLU A 1 326 ? 4.02 10.312 -0.118 1 55.5 326 GLU A O 1
ATOM 2570 N N . SER A 1 327 ? 5.613 11.734 -0.787 1 59.91 327 SER A N 1
ATOM 2571 C CA . SER A 1 327 ? 4.656 12.836 -0.756 1 59.91 327 SER A CA 1
ATOM 2572 C C . SER A 1 327 ? 4.828 13.75 -1.962 1 59.91 327 SER A C 1
ATOM 2574 O O . SER A 1 327 ? 5.352 14.859 -1.835 1 59.91 327 SER A O 1
ATOM 2576 N N . PRO A 1 328 ? 4.324 13.367 -3.072 1 69.44 328 PRO A N 1
ATOM 2577 C CA . PRO A 1 328 ? 4.59 14.164 -4.27 1 69.44 328 PRO A CA 1
ATOM 2578 C C . PRO A 1 328 ? 3.789 15.461 -4.305 1 69.44 328 PRO A C 1
ATOM 2580 O O . PRO A 1 328 ? 4.141 16.391 -5.039 1 69.44 328 PRO A O 1
ATOM 2583 N N . TYR A 1 329 ? 2.848 15.625 -3.375 1 84.31 329 TYR A N 1
ATOM 2584 C CA . TYR A 1 329 ? 2.023 16.828 -3.418 1 84.31 329 TYR A CA 1
ATOM 2585 C C . TYR A 1 329 ? 1.477 17.156 -2.035 1 84.31 329 TYR A C 1
ATOM 2587 O O . TYR A 1 329 ? 1.417 16.297 -1.157 1 84.31 329 TYR A O 1
ATOM 2595 N N . LEU A 1 330 ? 1.076 18.469 -1.832 1 89.94 330 LEU A N 1
ATOM 2596 C CA . LEU A 1 330 ? 0.498 18.969 -0.594 1 89.94 330 LEU A CA 1
ATOM 2597 C C . LEU A 1 330 ? -0.706 19.859 -0.884 1 89.94 330 LEU A C 1
ATOM 2599 O O . LEU A 1 330 ? -0.848 20.375 -1.995 1 89.94 330 LEU A O 1
ATOM 2603 N N . LEU A 1 331 ? -1.557 19.938 0.09 1 91.75 331 LEU A N 1
ATOM 2604 C CA . LEU A 1 331 ? -2.711 20.828 0.055 1 91.75 331 LEU A CA 1
ATOM 2605 C C . LEU A 1 331 ? -2.637 21.859 1.173 1 91.75 331 LEU A C 1
ATOM 2607 O O . LEU A 1 331 ? -2.25 21.531 2.299 1 91.75 331 LEU A O 1
ATOM 2611 N N . ALA A 1 332 ? -2.984 23.062 0.803 1 94.56 332 ALA A N 1
ATOM 2612 C CA . ALA A 1 332 ? -2.994 24.125 1.8 1 94.56 332 ALA A CA 1
ATOM 2613 C C . ALA A 1 332 ? -4.129 25.109 1.534 1 94.56 332 ALA A C 1
ATOM 2615 O O . ALA A 1 332 ? -4.547 25.297 0.388 1 94.56 332 ALA A O 1
ATOM 2616 N N . GLY A 1 333 ? -4.625 25.625 2.625 1 94.38 333 GLY A N 1
ATOM 2617 C CA . GLY A 1 333 ? -5.586 26.703 2.545 1 94.38 333 GLY A CA 1
ATOM 2618 C C . GLY A 1 333 ? -5.086 27.984 3.184 1 94.38 333 GLY A C 1
ATOM 2619 O O . GLY A 1 333 ? -4.82 28.031 4.387 1 94.38 333 GLY A O 1
ATOM 2620 N N . PHE A 1 334 ? -5.004 29.031 2.414 1 93.62 334 PHE A N 1
ATOM 2621 C CA . PHE A 1 334 ? -4.688 30.344 2.945 1 93.62 334 PHE A CA 1
ATOM 2622 C C . PHE A 1 334 ? -5.234 31.438 2.037 1 93.62 334 PHE A C 1
ATOM 2624 O O . PHE A 1 334 ? -5.477 31.203 0.852 1 93.62 334 PHE A O 1
ATOM 2631 N N . HIS A 1 335 ? -5.52 32.625 2.592 1 93.75 335 HIS A N 1
ATOM 2632 C CA . HIS A 1 335 ? -6.176 33.75 1.927 1 93.75 335 HIS A CA 1
ATOM 2633 C C . HIS A 1 335 ? -7.535 33.312 1.365 1 93.75 335 HIS A C 1
ATOM 2635 O O . HIS A 1 335 ? -7.926 33.781 0.283 1 93.75 335 HIS A O 1
ATOM 2641 N N . GLY A 1 336 ? -8.094 32.375 2.012 1 93.06 336 GLY A N 1
ATOM 2642 C CA . GLY A 1 336 ? -9.43 31.922 1.652 1 93.06 336 GLY A CA 1
ATOM 2643 C C . GLY A 1 336 ? -9.461 31.094 0.376 1 93.06 33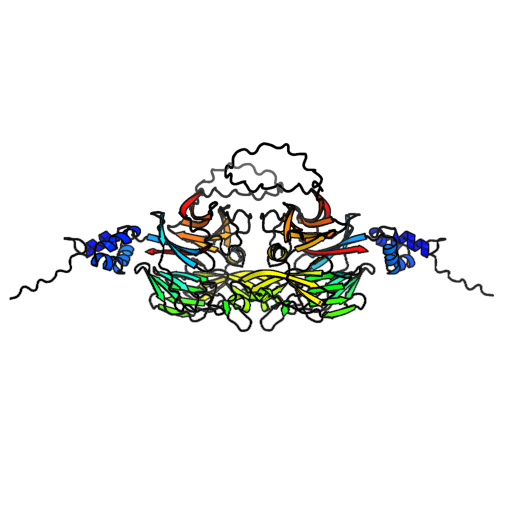6 GLY A C 1
ATOM 2644 O O . GLY A 1 336 ? -10.523 30.906 -0.22 1 93.06 336 GLY A O 1
ATOM 2645 N N . LYS A 1 337 ? -8.305 30.656 -0.012 1 94.75 337 LYS A N 1
ATOM 2646 C CA . LYS A 1 337 ? -8.242 29.938 -1.277 1 94.75 337 LYS A CA 1
ATOM 2647 C C . LYS A 1 337 ? -7.531 28.594 -1.108 1 94.75 337 LYS A C 1
ATOM 2649 O O . LYS A 1 337 ? -6.73 28.422 -0.183 1 94.75 337 LYS A O 1
ATOM 2654 N N . LEU A 1 338 ? -7.875 27.703 -2.041 1 94.88 338 LEU A N 1
ATOM 2655 C CA . LEU A 1 338 ? -7.254 26.391 -2.072 1 94.88 338 LEU A CA 1
ATOM 2656 C C . LEU A 1 338 ? -5.949 26.422 -2.857 1 94.88 338 LEU A C 1
ATOM 2658 O O . LEU A 1 338 ? -5.895 26.969 -3.963 1 94.88 338 LEU A O 1
ATOM 2662 N N . HIS A 1 339 ? -4.945 25.891 -2.281 1 95.12 339 HIS A N 1
ATOM 2663 C CA . HIS A 1 339 ? -3.648 25.844 -2.943 1 95.12 339 HIS A CA 1
ATOM 2664 C C . HIS A 1 339 ? -3.139 24.406 -3.047 1 95.12 339 HIS A C 1
ATOM 2666 O O . HIS A 1 339 ? -3.367 23.594 -2.146 1 95.12 339 HIS A O 1
ATOM 2672 N N . PHE A 1 340 ? -2.537 24.156 -4.113 1 91.94 340 PHE A N 1
ATOM 2673 C CA . PHE A 1 340 ? -1.894 22.875 -4.402 1 91.94 340 PHE A CA 1
ATOM 2674 C C . PHE A 1 340 ? -0.395 23.062 -4.605 1 91.94 340 PHE A C 1
ATOM 2676 O O . PHE A 1 340 ? 0.031 23.922 -5.375 1 91.94 340 PHE A O 1
ATOM 2683 N N . ILE A 1 341 ? 0.403 22.297 -3.832 1 92.5 341 ILE A N 1
ATOM 2684 C CA . ILE A 1 341 ? 1.854 22.422 -3.902 1 92.5 341 ILE A CA 1
ATOM 2685 C C . ILE A 1 341 ? 2.449 21.141 -4.492 1 92.5 341 ILE A C 1
ATOM 2687 O O . ILE A 1 341 ? 2.215 20.047 -3.979 1 92.5 341 ILE A O 1
ATOM 2691 N N . THR A 1 342 ? 3.172 21.266 -5.535 1 88.31 342 THR A N 1
ATOM 2692 C CA . THR A 1 342 ? 3.756 20.125 -6.223 1 88.31 342 THR A CA 1
ATOM 2693 C C . THR A 1 342 ? 5.008 20.531 -6.992 1 88.31 342 THR A C 1
ATOM 2695 O O . THR A 1 342 ? 5.383 21.719 -6.992 1 88.31 342 THR A O 1
ATOM 2698 N N . LYS A 1 343 ? 5.637 19.516 -7.539 1 84.81 343 LYS A N 1
ATOM 2699 C CA . LYS A 1 343 ? 6.758 19.797 -8.43 1 84.81 343 LYS A CA 1
ATOM 2700 C C . LYS A 1 343 ? 6.281 20 -9.867 1 84.81 343 LYS A C 1
ATOM 2702 O O . LYS A 1 343 ? 5.387 19.297 -10.336 1 84.81 343 LYS A O 1
ATOM 2707 N N . ASP A 1 344 ? 6.82 20.938 -10.484 1 81.31 344 ASP A N 1
ATOM 2708 C CA . ASP A 1 344 ? 6.422 21.219 -11.859 1 81.31 344 ASP A CA 1
ATOM 2709 C C . ASP A 1 344 ? 7.293 20.453 -12.852 1 81.31 344 ASP A C 1
ATOM 2711 O O . ASP A 1 344 ? 8.039 19.547 -12.453 1 81.31 344 ASP A O 1
ATOM 2715 N N . ALA A 1 345 ? 7.141 20.703 -14.07 1 74.38 345 ALA A N 1
ATOM 2716 C CA . ALA A 1 345 ? 7.832 20 -15.148 1 74.38 345 ALA A CA 1
ATOM 2717 C C . ALA A 1 345 ? 9.344 20.156 -15.031 1 74.38 345 ALA A C 1
ATOM 2719 O O . ALA A 1 345 ? 10.102 19.266 -15.422 1 74.38 345 ALA A O 1
ATOM 2720 N N . ASN A 1 346 ? 9.766 21.297 -14.461 1 78.12 346 ASN A N 1
ATOM 2721 C CA . ASN A 1 346 ? 11.188 21.562 -14.297 1 78.12 346 ASN A CA 1
ATOM 2722 C C . ASN A 1 346 ? 11.703 21.047 -12.961 1 78.12 346 ASN A C 1
ATOM 2724 O O . ASN A 1 346 ? 12.828 21.359 -12.555 1 78.12 346 ASN A O 1
ATOM 2728 N N . HIS A 1 347 ? 10.852 20.391 -12.219 1 80.88 347 HIS A N 1
ATOM 2729 C CA . HIS A 1 347 ? 11.164 19.828 -10.914 1 80.88 347 HIS A CA 1
ATOM 2730 C C . HIS A 1 347 ? 11.297 20.922 -9.859 1 80.88 347 HIS A C 1
ATOM 2732 O O . HIS A 1 347 ? 11.93 20.719 -8.82 1 80.88 347 HIS A O 1
ATOM 2738 N N . ASP A 1 348 ? 10.742 22.078 -10.219 1 88.12 348 ASP A N 1
ATOM 2739 C CA . ASP A 1 348 ? 10.641 23.141 -9.219 1 88.12 348 ASP A CA 1
ATOM 2740 C C . ASP A 1 348 ? 9.383 22.969 -8.367 1 88.12 348 ASP A C 1
ATOM 2742 O O . ASP A 1 348 ? 8.391 22.391 -8.82 1 88.12 348 ASP A O 1
ATOM 2746 N N . ILE A 1 349 ? 9.547 23.438 -7.195 1 91.25 349 ILE A N 1
ATOM 2747 C CA . ILE A 1 349 ? 8.352 23.422 -6.355 1 91.25 349 ILE A CA 1
ATOM 2748 C C . ILE A 1 349 ? 7.441 24.594 -6.727 1 91.25 349 ILE A C 1
ATOM 2750 O O . ILE A 1 349 ? 7.867 25.75 -6.719 1 91.25 349 ILE A O 1
ATOM 2754 N N . ALA A 1 350 ? 6.238 24.297 -7.07 1 92.38 350 ALA A N 1
ATOM 2755 C CA . ALA A 1 350 ? 5.254 25.312 -7.469 1 92.38 350 ALA A CA 1
ATOM 2756 C C . ALA A 1 350 ? 4.082 25.344 -6.488 1 92.38 350 ALA A C 1
ATOM 2758 O O . ALA A 1 350 ? 3.553 24.297 -6.105 1 92.38 350 ALA A O 1
ATOM 2759 N N . VAL A 1 351 ? 3.799 26.516 -6.023 1 95.31 351 VAL A N 1
ATOM 2760 C CA . VAL A 1 351 ? 2.59 26.766 -5.246 1 95.31 351 VAL A CA 1
ATOM 2761 C C . VAL A 1 351 ? 1.49 27.297 -6.156 1 95.31 351 VAL A C 1
ATOM 2763 O O . VAL A 1 351 ? 1.574 28.438 -6.629 1 95.31 351 VAL A O 1
ATOM 2766 N N . MET A 1 352 ? 0.476 26.484 -6.316 1 93.62 352 MET A N 1
ATOM 2767 C CA . MET A 1 352 ? -0.576 26.844 -7.266 1 93.62 352 MET A CA 1
ATOM 2768 C C . MET A 1 352 ? -1.891 27.109 -6.543 1 93.62 352 MET A C 1
ATOM 2770 O O . MET A 1 352 ? -2.268 26.375 -5.629 1 93.62 352 MET A O 1
ATOM 2774 N N . GLN A 1 353 ? -2.518 28.141 -6.953 1 94.56 353 GLN A N 1
ATOM 2775 C CA . GLN A 1 353 ? -3.801 28.547 -6.383 1 94.56 353 GLN A CA 1
ATOM 2776 C C . GLN A 1 353 ? -4.957 28.156 -7.305 1 94.56 353 GLN A C 1
ATOM 2778 O O . GLN A 1 353 ? -4.891 28.391 -8.516 1 94.56 353 GLN A O 1
ATOM 2783 N N . ALA A 1 354 ? -5.918 27.594 -6.688 1 92.88 354 ALA A N 1
ATOM 2784 C CA . ALA A 1 354 ? -7.102 27.234 -7.461 1 92.88 354 ALA A CA 1
ATOM 2785 C C . ALA A 1 354 ? -8.086 28.391 -7.535 1 92.88 354 ALA A C 1
ATOM 2787 O O . ALA A 1 354 ? -8.414 29 -6.516 1 92.88 354 ALA A O 1
ATOM 2788 N N . ASP A 1 355 ? -8.461 28.75 -8.75 1 86.81 355 ASP A N 1
ATOM 2789 C CA . ASP A 1 355 ? -9.531 29.719 -8.953 1 86.81 355 ASP A CA 1
ATOM 2790 C C . ASP A 1 355 ? -10.836 29.016 -9.328 1 86.81 355 ASP A C 1
ATOM 2792 O O . ASP A 1 355 ? -11.047 28.656 -10.492 1 86.81 355 ASP A O 1
ATOM 2796 N N . LEU A 1 356 ? -11.578 28.734 -8.406 1 77.25 356 LEU A N 1
ATOM 2797 C CA . LEU A 1 356 ? -12.82 28 -8.625 1 77.25 356 LEU A CA 1
ATOM 2798 C C . LEU A 1 356 ? -13.906 28.906 -9.18 1 77.25 356 LEU A C 1
ATOM 2800 O O . LEU A 1 356 ? -14.133 30 -8.648 1 77.25 356 LEU A O 1
ATOM 2804 N N . SER A 1 357 ? -13.883 29.312 -10.555 1 59.69 357 SER A N 1
ATOM 2805 C CA . SER A 1 357 ? -14.898 30.172 -11.133 1 59.69 357 SER A CA 1
ATOM 2806 C C . SER A 1 357 ? -16.297 29.812 -10.633 1 59.69 357 SER A C 1
ATOM 2808 O O . SER A 1 357 ? -16.641 28.641 -10.523 1 59.69 357 SER A O 1
ATOM 2810 N N . SER A 1 358 ? -16.781 30.562 -9.805 1 47.88 358 SER A N 1
ATOM 2811 C CA . SER A 1 358 ? -18.203 30.484 -9.5 1 47.88 358 SER A CA 1
ATOM 2812 C C . SER A 1 358 ? -19.031 30.328 -10.766 1 47.88 358 SER A C 1
ATOM 2814 O O . SER A 1 358 ? -19.734 31.25 -11.195 1 47.88 358 SER A O 1
ATOM 2816 N N . ASN A 1 359 ? -18.688 29.703 -11.781 1 42.06 359 ASN A N 1
ATOM 2817 C CA . ASN A 1 359 ? -19.797 29.625 -12.711 1 42.06 359 ASN A CA 1
ATOM 2818 C C . ASN A 1 359 ? -21.062 29.078 -12.031 1 42.06 359 ASN A C 1
ATOM 2820 O O . ASN A 1 359 ? -21.953 28.547 -12.703 1 42.06 359 ASN A O 1
ATOM 2824 N N . LEU A 1 360 ? -21.188 28.906 -10.797 1 37.53 360 LEU A N 1
ATOM 2825 C CA . LEU A 1 360 ? -22.562 28.625 -10.359 1 37.53 360 LEU A CA 1
ATOM 2826 C C . LEU A 1 360 ? -23.5 29.75 -10.773 1 37.53 360 LEU A C 1
ATOM 2828 O O . LEU A 1 360 ? -24.688 29.719 -10.469 1 37.53 360 LEU A O 1
ATOM 2832 N N . ASP A 1 361 ? -23.078 30.953 -11.172 1 34.62 361 ASP A N 1
ATOM 2833 C CA . ASP A 1 361 ? -24.141 31.875 -11.57 1 34.62 361 ASP A CA 1
ATOM 2834 C C . ASP A 1 361 ? -24.75 31.453 -12.898 1 34.62 361 ASP A C 1
ATOM 2836 O O . ASP A 1 361 ? -25.391 32.281 -13.578 1 34.62 361 ASP A O 1
ATOM 2840 N N . SER A 1 362 ? -24.375 30.594 -13.656 1 33.53 362 SER A N 1
ATOM 2841 C CA . SER A 1 362 ? -25.297 30.344 -14.758 1 33.53 362 SER A CA 1
ATOM 2842 C C . SER A 1 362 ? -26.672 29.938 -14.242 1 33.53 362 SER A C 1
ATOM 2844 O O . SER A 1 362 ? -26.812 28.875 -13.641 1 33.53 362 SER A O 1
ATOM 2846 N N . SER A 1 363 ? -27.5 30.922 -13.891 1 30.53 363 SER A N 1
ATOM 2847 C CA . SER A 1 363 ? -28.953 30.812 -13.836 1 30.53 363 SER A CA 1
ATOM 2848 C C . SER A 1 363 ? -29.484 29.875 -14.914 1 30.53 363 SER A C 1
ATOM 2850 O O . SER A 1 363 ? -29.094 29.969 -16.078 1 30.53 363 SER A O 1
ATOM 2852 N N . PRO A 1 364 ? -30.016 28.766 -14.562 1 31.72 364 PRO A N 1
ATOM 2853 C CA . PRO A 1 364 ? -30.781 28 -15.547 1 31.72 364 PRO A CA 1
ATOM 2854 C C . PRO A 1 364 ? -31.672 28.875 -16.422 1 31.72 364 PRO A C 1
ATOM 2856 O O . PRO A 1 364 ? -32.406 29.719 -15.906 1 31.72 364 PRO A O 1
ATOM 2859 N N . SER A 1 365 ? -31.234 29.484 -17.422 1 28.25 365 SER A N 1
ATOM 2860 C CA . SER A 1 365 ? -32.312 29.922 -18.328 1 28.25 365 SER A CA 1
ATOM 2861 C C . SER A 1 365 ? -33.406 28.875 -18.422 1 28.25 365 SER A C 1
ATOM 2863 O O . SER A 1 365 ? -33.188 27.688 -18.172 1 28.25 365 SER A O 1
ATOM 2865 N N . THR A 1 366 ? -34.688 29.375 -18.484 1 28.03 366 THR A N 1
ATOM 2866 C CA . THR A 1 366 ? -36.031 28.797 -18.625 1 28.03 366 THR A CA 1
ATOM 2867 C C . THR A 1 366 ? -36.031 27.75 -19.734 1 28.03 366 THR A C 1
ATOM 2869 O O . THR A 1 366 ? -35.844 28.078 -20.906 1 28.03 366 THR A O 1
ATOM 2872 N N . SER A 1 367 ? -35.438 26.625 -19.547 1 26.41 367 SER A N 1
ATOM 2873 C CA . SER A 1 367 ? -35.719 25.531 -20.484 1 26.41 367 SER A CA 1
ATOM 2874 C C . SER A 1 367 ? -37.219 25.391 -20.734 1 26.41 367 SER A C 1
ATOM 2876 O O . SER A 1 367 ? -38 25.406 -19.797 1 26.41 367 SER A O 1
ATOM 2878 N N . THR A 1 368 ? -37.656 25.906 -21.875 1 26 368 THR A N 1
ATOM 2879 C CA . THR A 1 368 ? -38.938 25.578 -22.5 1 26 368 THR A CA 1
ATOM 2880 C C . THR A 1 368 ? -39.25 24.094 -22.328 1 26 368 THR A C 1
ATOM 2882 O O . THR A 1 368 ? -38.344 23.25 -22.359 1 26 368 THR A O 1
ATOM 2885 N N . HIS A 1 369 ? -40.5 23.844 -21.953 1 25.44 369 HIS A N 1
ATOM 2886 C CA . HIS A 1 369 ? -41.312 22.656 -21.703 1 25.44 369 HIS A CA 1
ATOM 2887 C C . HIS A 1 369 ? -41.156 21.625 -22.812 1 25.44 369 HIS A C 1
ATOM 2889 O O . HIS A 1 369 ? -41.75 21.766 -23.875 1 25.44 369 HIS A O 1
ATOM 2895 N N . LEU A 1 370 ? -39.906 21.344 -23.234 1 24.25 370 LEU A N 1
ATOM 2896 C CA . LEU A 1 370 ? -40.156 20.344 -24.281 1 24.25 370 LEU A CA 1
ATOM 2897 C C . LEU A 1 370 ? -41.031 19.203 -23.75 1 24.25 370 LEU A C 1
ATOM 2899 O O . LEU A 1 370 ? -41 18.906 -22.562 1 24.25 370 LEU A O 1
ATOM 2903 N N . SER A 1 371 ? -42 18.844 -24.609 1 25.81 371 SER A N 1
ATOM 2904 C CA . SER A 1 371 ? -43.031 17.812 -24.594 1 25.81 371 SER A CA 1
ATOM 2905 C C . SER A 1 371 ? -42.469 16.469 -24.125 1 25.81 371 SER A C 1
ATOM 2907 O O . SER A 1 371 ? -41.281 16.203 -24.281 1 25.81 371 SER A O 1
ATOM 2909 N N . PRO A 1 372 ? -43.344 15.656 -23.391 1 25.34 372 PRO A N 1
ATOM 2910 C CA . PRO A 1 372 ? -43.219 14.445 -22.578 1 25.34 372 PRO A CA 1
ATOM 2911 C C . PRO A 1 372 ? -42.594 13.281 -23.328 1 25.34 372 PRO A C 1
ATOM 2913 O O . PRO A 1 372 ? -42.594 12.148 -22.844 1 25.34 372 PRO A O 1
ATOM 2916 N N . LYS A 1 373 ? -42.344 13.43 -24.656 1 23.58 373 LYS A N 1
ATOM 2917 C CA . LYS A 1 373 ? -42.625 12.117 -25.219 1 23.58 373 LYS A CA 1
ATOM 2918 C C . LYS A 1 373 ? -41.875 11.016 -24.5 1 23.58 373 LYS A C 1
ATOM 2920 O O . LYS A 1 373 ? -40.906 11.305 -23.766 1 23.58 373 LYS A O 1
ATOM 2925 N N . SER A 1 374 ? -41.438 10.008 -25.297 1 25.7 374 SER A N 1
ATOM 2926 C CA . SER A 1 374 ? -41.344 8.555 -25.141 1 25.7 374 SER A CA 1
ATOM 2927 C C . SER A 1 374 ? -40.125 8.164 -24.297 1 25.7 374 SER A C 1
ATOM 2929 O O . SER A 1 374 ? -39.094 8.828 -24.359 1 25.7 374 SER A O 1
ATOM 2931 N N . TYR A 1 375 ? -40.344 7.305 -23.297 1 23.62 375 TYR A N 1
ATOM 2932 C CA . TYR A 1 375 ? -39.688 6.699 -22.156 1 23.62 375 TYR A CA 1
ATOM 2933 C C . TYR A 1 375 ? -38.375 6 -22.578 1 23.62 375 TYR A C 1
ATOM 2935 O O . TYR A 1 375 ? -37.812 5.207 -21.812 1 23.62 375 TYR A O 1
ATOM 2943 N N . TYR A 1 376 ? -38 6.066 -23.844 1 24.48 376 TYR A N 1
ATOM 2944 C CA . TYR A 1 376 ? -37 5.008 -24.094 1 24.48 376 TYR A CA 1
ATOM 2945 C C . TYR A 1 376 ? -35.812 5.125 -23.141 1 24.48 376 TYR A C 1
ATOM 2947 O O . TYR A 1 376 ? -35.406 6.23 -22.781 1 24.48 376 TYR A O 1
ATOM 2955 N N . ASP A 1 377 ? -35.531 3.953 -22.422 1 25.48 377 ASP A N 1
ATOM 2956 C CA . ASP A 1 377 ? -34.656 3.48 -21.359 1 25.48 377 ASP A CA 1
ATOM 2957 C C . ASP A 1 377 ? -33.219 3.85 -21.641 1 25.48 377 ASP A C 1
ATOM 2959 O O . ASP A 1 377 ? -32.438 3.008 -22.078 1 25.48 377 ASP A O 1
ATOM 2963 N N . GLY A 1 378 ? -32.969 4.91 -22.375 1 24.72 378 GLY A N 1
ATOM 2964 C CA . GLY A 1 378 ? -31.625 5.176 -22.844 1 24.72 378 GLY A CA 1
ATOM 2965 C C . GLY A 1 378 ? -30.641 5.359 -21.703 1 24.72 378 GLY A C 1
ATOM 2966 O O . GLY A 1 378 ? -30.969 5.941 -20.672 1 24.72 378 GLY A O 1
ATOM 2967 N N . LEU A 1 379 ? -29.703 4.34 -21.531 1 26.92 379 LEU A N 1
ATOM 2968 C CA . LEU A 1 379 ? -28.484 4.352 -20.719 1 26.92 379 LEU A CA 1
ATOM 2969 C C . LEU A 1 379 ? -27.812 5.719 -20.75 1 26.92 379 LEU A C 1
ATOM 2971 O O . LEU A 1 379 ? -27.375 6.16 -21.812 1 26.92 379 LEU A O 1
ATOM 2975 N N . LEU A 1 380 ? -28.344 6.688 -20.031 1 26.67 380 LEU A N 1
ATOM 2976 C CA . LEU A 1 380 ? -27.766 8.023 -19.953 1 26.67 380 LEU A CA 1
ATOM 2977 C C . LEU A 1 380 ? -26.266 7.957 -19.672 1 26.67 380 LEU A C 1
ATOM 2979 O O . LEU A 1 380 ? -25.844 7.262 -18.75 1 26.67 380 LEU A O 1
ATOM 2983 N N . PRO A 1 381 ? -25.484 8.031 -20.703 1 29.78 381 PRO A N 1
ATOM 2984 C CA . PRO A 1 381 ? -24.031 8.195 -20.516 1 29.78 381 PRO A CA 1
ATOM 2985 C C . PRO A 1 381 ? -23.703 9.133 -19.359 1 29.78 381 PRO A C 1
ATOM 2987 O O . PRO A 1 381 ? -24.391 10.133 -19.141 1 29.78 381 PRO A O 1
ATOM 2990 N N . GLU A 1 382 ? -23.438 8.508 -18.234 1 30.92 382 GLU A N 1
ATOM 2991 C CA . GLU A 1 382 ? -22.922 9.414 -17.219 1 30.92 382 GLU A CA 1
ATOM 2992 C C . GLU A 1 382 ? -22.156 10.578 -17.844 1 30.92 382 GLU A C 1
ATOM 2994 O O . GLU A 1 382 ? -21.234 10.367 -18.625 1 30.92 382 GLU A O 1
ATOM 2999 N N . SER A 1 383 ? -22.906 11.602 -18.141 1 31.66 383 SER A N 1
ATOM 3000 C CA . SER A 1 383 ? -22.312 12.875 -18.547 1 31.66 383 SER A CA 1
ATOM 3001 C C . SER A 1 383 ? -20.984 13.125 -17.859 1 31.66 383 SER A C 1
ATOM 3003 O O . SER A 1 383 ? -20.906 13.133 -16.625 1 31.66 383 SER A O 1
ATOM 3005 N N . ALA A 1 384 ? -19.906 12.5 -18.391 1 33.91 384 ALA A N 1
ATOM 3006 C CA . ALA A 1 384 ? -18.594 13.102 -18.109 1 33.91 384 ALA A CA 1
ATOM 3007 C C . ALA A 1 384 ? -18.719 14.609 -17.906 1 33.91 384 ALA A C 1
ATOM 3009 O O . ALA A 1 384 ? -18.75 15.375 -18.875 1 33.91 384 ALA A O 1
ATOM 3010 N N . ALA A 1 385 ? -19.688 15.086 -17.141 1 32.53 385 ALA A N 1
ATOM 3011 C CA . ALA A 1 385 ? -19.688 16.516 -16.844 1 32.53 385 ALA A CA 1
ATOM 3012 C C . ALA A 1 385 ? -18.266 17.062 -16.75 1 32.53 385 ALA A C 1
ATOM 3014 O O . ALA A 1 385 ? -17.484 16.656 -15.883 1 32.53 385 ALA A O 1
ATOM 3015 N N . GLU A 1 386 ? -17.562 17.312 -17.812 1 39.34 386 GLU A N 1
ATOM 3016 C CA . GLU A 1 386 ? -16.391 18.188 -17.875 1 39.34 386 GLU A CA 1
ATOM 3017 C C . GLU A 1 386 ? -16.438 19.234 -16.766 1 39.34 386 GLU A C 1
ATOM 3019 O O . GLU A 1 386 ? -17.25 20.156 -16.797 1 39.34 386 GLU A O 1
ATOM 3024 N N . SER A 1 387 ? -16.562 18.859 -15.523 1 42.53 387 SER A N 1
ATOM 3025 C CA . SER A 1 387 ? -16.453 19.891 -14.508 1 42.53 387 SER A CA 1
ATOM 3026 C C . SER A 1 387 ? -15.641 21.078 -15.008 1 42.53 387 SER A C 1
ATOM 3028 O O . SER A 1 387 ? -14.734 20.922 -15.828 1 42.53 387 SER A O 1
ATOM 3030 N N . ASP A 1 388 ? -16.234 22.281 -14.766 1 48.44 388 ASP A N 1
ATOM 3031 C CA . ASP A 1 388 ? -15.805 23.641 -15.062 1 48.44 388 ASP A CA 1
ATOM 3032 C C . ASP A 1 388 ? -14.297 23.781 -14.898 1 48.44 388 ASP A C 1
ATOM 3034 O O . ASP A 1 388 ? -13.695 23.156 -14.031 1 48.44 388 ASP A O 1
ATOM 3038 N N . ALA A 1 389 ? -13.609 24.297 -15.828 1 58.03 389 ALA A N 1
ATOM 3039 C CA . ALA A 1 389 ? -12.227 24.672 -16.094 1 58.03 389 ALA A CA 1
ATOM 3040 C C . ALA A 1 389 ? -11.609 25.391 -14.906 1 58.03 389 ALA A C 1
ATOM 3042 O O . ALA A 1 389 ? -12.109 26.438 -14.469 1 58.03 389 ALA A O 1
ATOM 3043 N N . VAL A 1 390 ? -11.133 24.703 -13.867 1 74.25 390 VAL A N 1
ATOM 3044 C CA . VAL A 1 390 ? -10.336 25.375 -12.844 1 74.25 390 VAL A CA 1
ATOM 3045 C C . VAL A 1 390 ? -9.078 25.969 -13.477 1 74.25 390 VAL A C 1
ATOM 3047 O O . VAL A 1 390 ? -8.453 25.344 -14.336 1 74.25 390 VAL A O 1
ATOM 3050 N N . VAL A 1 391 ? -9.039 27.297 -13.211 1 80.75 391 VAL A N 1
ATOM 3051 C CA . VAL A 1 391 ? -7.805 27.953 -13.625 1 80.75 391 VAL A CA 1
ATOM 3052 C C . VAL A 1 391 ? -6.797 27.922 -12.477 1 80.75 391 VAL A C 1
ATOM 3054 O O . VAL A 1 391 ? -7.113 28.312 -11.352 1 80.75 391 VAL A O 1
ATOM 3057 N N . TRP A 1 392 ? -5.707 27.328 -12.773 1 88 392 TRP A N 1
ATOM 3058 C CA . TRP A 1 392 ? -4.625 27.312 -11.797 1 88 392 TRP A CA 1
ATOM 3059 C C . TRP A 1 392 ? -3.699 28.5 -11.977 1 88 392 TRP A C 1
ATOM 3061 O O . TRP A 1 392 ? -3.252 28.797 -13.094 1 88 392 TRP A O 1
ATOM 3071 N N . LYS A 1 393 ? -3.549 29.234 -10.891 1 90.62 393 LYS A N 1
ATOM 3072 C CA . LYS A 1 393 ? -2.602 30.344 -10.883 1 90.62 393 LYS A CA 1
ATOM 3073 C C . LYS A 1 393 ? -1.371 30.016 -10.039 1 90.62 393 LYS A C 1
ATOM 3075 O O . LYS A 1 393 ? -1.494 29.609 -8.883 1 90.62 393 LYS A O 1
ATOM 3080 N N . VAL A 1 394 ? -0.206 30.188 -10.625 1 92.25 394 VAL A N 1
ATOM 3081 C CA . VAL A 1 394 ? 1.024 29.953 -9.883 1 92.25 394 VAL A CA 1
ATOM 3082 C C . VAL A 1 394 ? 1.332 31.141 -8.984 1 92.25 394 VAL A C 1
ATOM 3084 O O . VAL A 1 394 ? 1.549 32.25 -9.477 1 92.25 394 VAL A O 1
ATOM 3087 N N . VAL A 1 395 ? 1.309 30.953 -7.73 1 93.75 395 VAL A N 1
ATOM 3088 C CA . VAL A 1 395 ? 1.598 31.984 -6.746 1 93.75 395 VAL A CA 1
ATOM 3089 C C . VAL A 1 395 ? 3.109 32.188 -6.617 1 93.75 395 VAL A C 1
ATOM 3091 O O . VAL A 1 395 ? 3.598 33.312 -6.539 1 93.75 395 VAL A O 1
ATOM 3094 N N . ALA A 1 396 ? 3.811 31.094 -6.586 1 94.5 396 ALA A N 1
ATOM 3095 C CA . ALA A 1 396 ? 5.266 31.109 -6.465 1 94.5 396 ALA A CA 1
ATOM 3096 C C . ALA A 1 396 ? 5.871 29.797 -6.953 1 94.5 396 ALA A C 1
ATOM 3098 O O . ALA A 1 396 ? 5.207 28.766 -6.953 1 94.5 396 ALA A O 1
ATOM 3099 N N . SER A 1 397 ? 7.016 29.875 -7.43 1 92.44 397 SER A N 1
ATOM 3100 C CA . SER A 1 397 ? 7.793 28.719 -7.852 1 92.44 397 SER A CA 1
ATOM 3101 C C . SER A 1 397 ? 9.273 28.891 -7.516 1 92.44 397 SER A C 1
ATOM 3103 O O . SER A 1 397 ? 9.812 29.984 -7.609 1 92.44 397 SER A O 1
ATOM 3105 N N . ARG A 1 398 ? 9.883 27.891 -7.07 1 92.5 398 ARG A N 1
ATOM 3106 C CA . ARG A 1 398 ? 11.297 27.953 -6.703 1 92.5 398 ARG A CA 1
ATOM 3107 C C . ARG A 1 398 ? 11.977 26.594 -6.926 1 92.5 398 ARG A C 1
ATOM 3109 O O . ARG A 1 398 ? 11.383 25.547 -6.672 1 92.5 398 ARG A O 1
ATOM 3116 N N . GLY A 1 399 ? 13.164 26.656 -7.371 1 88.5 399 GLY A N 1
ATOM 3117 C CA . GLY A 1 399 ? 13.984 25.453 -7.504 1 88.5 399 GLY A CA 1
ATOM 3118 C C . GLY A 1 399 ? 14.758 25.125 -6.242 1 88.5 399 GLY A C 1
ATOM 3119 O O . GLY A 1 399 ? 15.516 25.953 -5.73 1 88.5 399 GLY A O 1
ATOM 3120 N N . PHE A 1 400 ? 14.492 24.031 -5.68 1 84.88 400 PHE A N 1
ATOM 3121 C CA . PHE A 1 400 ? 15.211 23.562 -4.504 1 84.88 400 PHE A CA 1
ATOM 3122 C C . PHE A 1 400 ? 16.141 22.406 -4.859 1 84.88 400 PHE A C 1
ATOM 3124 O O . PHE A 1 400 ? 16.469 21.594 -4 1 84.88 400 PHE A O 1
ATOM 3131 N N . GLY A 1 401 ? 16.5 22.297 -6.148 1 79.44 401 GLY A N 1
ATOM 3132 C CA . GLY A 1 401 ? 17.266 21.125 -6.578 1 79.44 401 GLY A CA 1
ATOM 3133 C C . GLY A 1 401 ? 16.453 19.844 -6.539 1 79.44 401 GLY A C 1
ATOM 3134 O O . GLY A 1 401 ? 15.289 19.828 -6.961 1 79.44 401 GLY A O 1
ATOM 3135 N N . GLN A 1 402 ? 17.125 18.734 -6.121 1 79.5 402 GLN A N 1
ATOM 3136 C CA . GLN A 1 402 ? 16.438 17.453 -6.012 1 79.5 402 GLN A CA 1
ATOM 3137 C C . GLN A 1 402 ? 15.781 17.297 -4.645 1 79.5 402 GLN A C 1
ATOM 3139 O O . GLN A 1 402 ? 16.078 16.359 -3.908 1 79.5 402 GLN A O 1
ATOM 3144 N N . ALA A 1 403 ? 14.906 18.266 -4.43 1 84.56 403 ALA A N 1
ATOM 3145 C CA . ALA A 1 403 ? 14.266 18.266 -3.117 1 84.56 403 ALA A CA 1
ATOM 3146 C C . ALA A 1 403 ? 12.93 17.531 -3.162 1 84.56 403 ALA A C 1
ATOM 3148 O O . ALA A 1 403 ? 12.273 17.484 -4.203 1 84.56 403 ALA A O 1
ATOM 3149 N N . GLU A 1 404 ? 12.609 16.922 -2.016 1 83.5 404 GLU A N 1
ATOM 3150 C CA . GLU A 1 404 ? 11.312 16.266 -1.833 1 83.5 404 GLU A CA 1
ATOM 3151 C C . GLU A 1 404 ? 10.414 17.078 -0.897 1 83.5 404 GLU A C 1
ATOM 3153 O O . GLU A 1 404 ? 10.883 17.609 0.107 1 83.5 404 GLU A O 1
ATOM 3158 N N . LEU A 1 405 ? 9.172 17.109 -1.269 1 87.69 405 LEU A N 1
ATOM 3159 C CA . LEU A 1 405 ? 8.195 17.766 -0.405 1 87.69 405 LEU A CA 1
ATOM 3160 C C . LEU A 1 405 ? 7.867 16.891 0.803 1 87.69 405 LEU A C 1
ATOM 3162 O O . LEU A 1 405 ? 7.668 15.688 0.667 1 87.69 405 LEU A O 1
ATOM 3166 N N . ILE A 1 406 ? 7.781 17.562 1.947 1 86.75 406 ILE A N 1
ATOM 3167 C CA . ILE A 1 406 ? 7.496 16.797 3.158 1 86.75 406 ILE A CA 1
ATOM 3168 C C . ILE A 1 406 ? 6.188 17.281 3.775 1 86.75 406 ILE A C 1
ATOM 3170 O O . ILE A 1 406 ? 5.285 16.484 4.043 1 86.75 406 ILE A O 1
ATOM 3174 N N . ASN A 1 407 ? 6.133 18.625 3.992 1 91.06 407 ASN A N 1
ATOM 3175 C CA . ASN A 1 407 ? 4.965 19.172 4.668 1 91.06 407 ASN A CA 1
ATOM 3176 C C . ASN A 1 407 ? 4.859 20.688 4.453 1 91.06 407 ASN A C 1
ATOM 3178 O O . ASN A 1 407 ? 5.832 21.328 4.059 1 91.06 407 ASN A O 1
ATOM 3182 N N . CYS A 1 408 ? 3.693 21.172 4.742 1 94.94 408 CYS A N 1
ATOM 3183 C CA . CYS A 1 408 ? 3.506 22.609 4.742 1 94.94 408 CYS A CA 1
ATOM 3184 C C . CYS A 1 408 ? 2.539 23.047 5.84 1 94.94 408 CYS A C 1
ATOM 3186 O O . CYS A 1 408 ? 1.65 22.281 6.219 1 94.94 408 CYS A O 1
ATOM 3188 N N . GLN A 1 409 ? 2.807 24.219 6.348 1 96.5 409 GLN A N 1
ATOM 3189 C CA . GLN A 1 409 ? 1.963 24.859 7.355 1 96.5 409 GLN A CA 1
ATOM 3190 C C . GLN A 1 409 ? 1.717 26.328 7.02 1 96.5 409 GLN A C 1
ATOM 3192 O O . GLN A 1 409 ? 2.523 26.953 6.332 1 96.5 409 GLN A O 1
ATOM 3197 N N . VAL A 1 410 ? 0.59 26.828 7.457 1 97 410 VAL A N 1
ATOM 3198 C CA . VAL A 1 410 ? 0.273 28.25 7.277 1 97 410 VAL A CA 1
ATOM 3199 C C . VAL A 1 410 ? 0.223 28.938 8.633 1 97 410 VAL A C 1
ATOM 3201 O O . VAL A 1 410 ? -0.438 28.469 9.562 1 97 410 VAL A O 1
ATOM 3204 N N . ILE A 1 411 ? 0.914 30.047 8.734 1 97 411 ILE A N 1
ATOM 3205 C CA . ILE A 1 411 ? 0.912 30.828 9.961 1 97 411 ILE A CA 1
ATOM 3206 C C . ILE A 1 411 ? 0.435 32.25 9.672 1 97 411 ILE A C 1
ATOM 3208 O O . ILE A 1 411 ? 0.9 32.875 8.719 1 97 411 ILE A O 1
ATOM 3212 N N . ASP A 1 412 ? -0.48 32.688 10.43 1 95.06 412 ASP A N 1
ATOM 3213 C CA . ASP A 1 412 ? -1.02 34.031 10.312 1 95.06 412 ASP A CA 1
ATOM 3214 C C . ASP A 1 412 ? -0.488 34.938 11.43 1 95.06 412 ASP A C 1
ATOM 3216 O O . ASP A 1 412 ? -0.845 34.75 12.594 1 95.06 412 ASP A O 1
ATOM 3220 N N . LEU A 1 413 ? 0.326 35.812 11.039 1 93.69 413 LEU A N 1
ATOM 3221 C CA . LEU A 1 413 ? 0.92 36.75 12 1 93.69 413 LEU A CA 1
ATOM 3222 C C . LEU A 1 413 ? 0.715 38.188 11.562 1 93.69 413 LEU A C 1
ATOM 3224 O O . LEU A 1 413 ? 0.685 38.5 10.367 1 93.69 413 LEU A O 1
ATOM 3228 N N . MET B 1 1 ? -19.109 -81.25 -21.344 1 27.03 1 MET B N 1
ATOM 3229 C CA . MET B 1 1 ? -18.031 -80.25 -21.422 1 27.03 1 MET B CA 1
ATOM 3230 C C . MET B 1 1 ? -18.609 -78.875 -21.625 1 27.03 1 MET B C 1
ATOM 3232 O O . MET B 1 1 ? -19.203 -78.562 -22.672 1 27.03 1 MET B O 1
ATOM 3236 N N . SER B 1 2 ? -19.281 -78.25 -20.656 1 32.22 2 SER B N 1
ATOM 3237 C CA . SER B 1 2 ? -19.953 -76.938 -20.438 1 32.22 2 SER B CA 1
ATOM 3238 C C . SER B 1 2 ? -19.047 -75.812 -20.828 1 32.22 2 SER B C 1
ATOM 3240 O O . SER B 1 2 ? -17.938 -75.688 -20.344 1 32.22 2 SER B O 1
ATOM 3242 N N . SER B 1 3 ? -18.984 -75.438 -22.188 1 34.75 3 SER B N 1
ATOM 3243 C CA . SER B 1 3 ? -18.234 -74.312 -22.75 1 34.75 3 SER B CA 1
ATOM 3244 C C . SER B 1 3 ? -18.391 -73.062 -21.906 1 34.75 3 SER B C 1
ATOM 3246 O O . SER B 1 3 ? -19.5 -72.562 -21.703 1 34.75 3 SER B O 1
ATOM 3248 N N . ALA B 1 4 ? -17.734 -73 -20.781 1 37.44 4 ALA B N 1
ATOM 3249 C CA . ALA B 1 4 ? -17.594 -71.75 -19.969 1 37.44 4 ALA B CA 1
ATOM 3250 C C . ALA B 1 4 ? -17.453 -70.5 -20.859 1 37.44 4 ALA B C 1
ATOM 3252 O O . ALA B 1 4 ? -16.547 -70.438 -21.703 1 37.44 4 ALA B O 1
ATOM 3253 N N . CYS B 1 5 ? -18.578 -69.938 -21.328 1 36.41 5 CYS B N 1
ATOM 3254 C CA . CYS B 1 5 ? -18.688 -68.625 -21.953 1 36.41 5 CYS B CA 1
ATOM 3255 C C . CYS B 1 5 ? -17.688 -67.688 -21.328 1 36.41 5 CYS B C 1
ATOM 3257 O O . CYS B 1 5 ? -17.828 -67.25 -20.172 1 36.41 5 CYS B O 1
ATOM 3259 N N . VAL B 1 6 ? -16.375 -67.875 -21.484 1 38.75 6 VAL B N 1
ATOM 3260 C CA . VAL B 1 6 ? -15.453 -66.812 -21.203 1 38.75 6 VAL B CA 1
ATOM 3261 C C . VAL B 1 6 ? -16.141 -65.438 -21.5 1 38.75 6 VAL B C 1
ATOM 3263 O O . VAL B 1 6 ? -16.516 -65.188 -22.656 1 38.75 6 VAL B O 1
ATOM 3266 N N . GLU B 1 7 ? -17.078 -65 -20.766 1 40.53 7 GLU B N 1
ATOM 3267 C CA . GLU B 1 7 ? -17.516 -63.625 -20.797 1 40.53 7 GLU B CA 1
ATOM 3268 C C . GLU B 1 7 ? -16.406 -62.719 -21.312 1 40.53 7 GLU B C 1
ATOM 3270 O O . GLU B 1 7 ? -15.438 -62.438 -20.594 1 40.53 7 GLU B O 1
ATOM 3275 N N . GLU B 1 8 ? -15.781 -62.938 -22.469 1 43.19 8 GLU B N 1
ATOM 3276 C CA . GLU B 1 8 ? -14.797 -62.125 -23.172 1 43.19 8 GLU B CA 1
ATOM 3277 C C . GLU B 1 8 ? -15.008 -60.656 -22.891 1 43.19 8 GLU B C 1
ATOM 3279 O O . GLU B 1 8 ? -16.109 -60.125 -23.109 1 43.19 8 GLU B O 1
ATOM 3284 N N . CYS B 1 9 ? -14.531 -60.125 -21.812 1 51.34 9 CYS B N 1
ATOM 3285 C CA . CYS B 1 9 ? -14.523 -58.688 -21.562 1 51.34 9 CYS B CA 1
ATOM 3286 C C . CYS B 1 9 ? -14.5 -57.906 -22.859 1 51.34 9 CYS B C 1
ATOM 3288 O O . CYS B 1 9 ? -13.586 -58.062 -23.672 1 51.34 9 CYS B O 1
ATOM 3290 N N . PRO B 1 10 ? -15.609 -57.438 -23.344 1 65.06 10 PRO B N 1
ATOM 3291 C CA . PRO B 1 10 ? -15.703 -56.719 -24.609 1 65.06 10 PRO B CA 1
ATOM 3292 C C . PRO B 1 10 ? -14.562 -55.75 -24.828 1 65.06 10 PRO B C 1
ATOM 3294 O O . PRO B 1 10 ? -14.023 -55.188 -23.859 1 65.06 10 PRO B O 1
ATOM 3297 N N . ARG B 1 11 ? -13.797 -55.906 -25.875 1 72.44 11 ARG B N 1
ATOM 3298 C CA . ARG B 1 11 ? -12.766 -54.969 -26.344 1 72.44 11 ARG B CA 1
ATOM 3299 C C . ARG B 1 11 ? -13.266 -53.531 -26.312 1 72.44 11 ARG B C 1
ATOM 3301 O O . ARG B 1 11 ? -14.469 -53.281 -26.375 1 72.44 11 ARG B O 1
ATOM 3308 N N . LEU B 1 12 ? -12.406 -52.594 -26.047 1 79.62 12 LEU B N 1
ATOM 3309 C CA . LEU B 1 12 ? -12.742 -51.156 -26.078 1 79.62 12 LEU B CA 1
ATOM 3310 C C . LEU B 1 12 ? -13.43 -50.781 -27.391 1 79.62 12 LEU B C 1
ATOM 3312 O O . LEU B 1 12 ? -14.492 -50.156 -27.375 1 79.62 12 LEU B O 1
ATOM 3316 N N . ILE B 1 13 ? -12.781 -51.156 -28.469 1 80.19 13 ILE B N 1
ATOM 3317 C CA . ILE B 1 13 ? -13.352 -51.094 -29.797 1 80.19 13 ILE B CA 1
ATOM 3318 C C . ILE B 1 13 ? -13.461 -52.469 -30.406 1 80.19 13 ILE B C 1
ATOM 3320 O O . ILE B 1 13 ? -12.461 -53.219 -30.5 1 80.19 13 ILE B O 1
ATOM 3324 N N . PRO B 1 14 ? -14.703 -52.812 -30.859 1 78.62 14 PRO B N 1
ATOM 3325 C CA . PRO B 1 14 ? -14.859 -54.156 -31.406 1 78.62 14 PRO B CA 1
ATOM 3326 C C . PRO B 1 14 ? -13.859 -54.469 -32.531 1 78.62 14 PRO B C 1
ATOM 3328 O O . PRO B 1 14 ? -13.594 -53.594 -33.375 1 78.62 14 PRO B O 1
ATOM 3331 N N . ASN B 1 15 ? -13.164 -55.656 -32.438 1 80.31 15 ASN B N 1
ATOM 3332 C CA . ASN B 1 15 ? -12.273 -56.188 -33.438 1 80.31 15 ASN B CA 1
ATOM 3333 C C . ASN B 1 15 ? -10.914 -55.5 -33.438 1 80.31 15 ASN B C 1
ATOM 3335 O O . ASN B 1 15 ? -10.102 -55.688 -34.344 1 80.31 15 ASN B O 1
ATOM 3339 N N . LEU B 1 16 ? -10.688 -54.594 -32.5 1 84 16 LEU B N 1
ATOM 3340 C CA . LEU B 1 16 ? -9.383 -53.969 -32.344 1 84 16 LEU B CA 1
ATOM 3341 C C . LEU B 1 16 ? -8.766 -54.281 -30.984 1 84 16 LEU B C 1
ATOM 3343 O O . LEU B 1 16 ? -9.461 -54.281 -29.969 1 84 16 LEU B O 1
ATOM 3347 N N . PRO B 1 17 ? -7.492 -54.594 -31.016 1 85.81 17 PRO B N 1
ATOM 3348 C CA . PRO B 1 17 ? -6.82 -54.812 -29.719 1 85.81 17 PRO B CA 1
ATOM 3349 C C . PRO B 1 17 ? -6.906 -53.562 -28.828 1 85.81 17 PRO B C 1
ATOM 3351 O O . PRO B 1 17 ? -6.918 -52.438 -29.312 1 85.81 17 PRO B O 1
ATOM 3354 N N . ASP B 1 18 ? -7.008 -53.781 -27.562 1 87.44 18 ASP B N 1
ATOM 3355 C CA . ASP B 1 18 ? -7.16 -52.688 -26.594 1 87.44 18 ASP B CA 1
ATOM 3356 C C . ASP B 1 18 ? -5.984 -51.719 -26.672 1 87.44 18 ASP B C 1
ATOM 3358 O O . ASP B 1 18 ? -6.164 -50.5 -26.516 1 87.44 18 ASP B O 1
ATOM 3362 N N . GLU B 1 19 ? -4.785 -52.281 -26.953 1 88.31 19 GLU B N 1
ATOM 3363 C CA . GLU B 1 19 ? -3.604 -51.406 -27.078 1 88.31 19 GLU B CA 1
ATOM 3364 C C . GLU B 1 19 ? -3.77 -50.406 -28.203 1 88.31 19 GLU B C 1
ATOM 3366 O O . GLU B 1 19 ? -3.42 -49.219 -28.047 1 88.31 19 GLU B O 1
ATOM 3371 N N . LEU B 1 20 ? -4.289 -50.844 -29.219 1 89.06 20 LEU B N 1
ATOM 3372 C CA . LEU B 1 20 ? -4.527 -49.969 -30.359 1 89.06 20 LEU B CA 1
ATOM 3373 C C . LEU B 1 20 ? -5.672 -49 -30.078 1 89.06 20 LEU B C 1
ATOM 3375 O O . LEU B 1 20 ? -5.641 -47.844 -30.516 1 89.06 20 LEU B O 1
ATOM 3379 N N . SER B 1 21 ? -6.648 -49.531 -29.422 1 90.38 21 SER B N 1
ATOM 3380 C CA . SER B 1 21 ? -7.785 -48.688 -29.078 1 90.38 21 SER B CA 1
ATOM 3381 C C . SER B 1 21 ? -7.352 -47.5 -28.203 1 90.38 21 SER B C 1
ATOM 3383 O O . SER B 1 21 ? -7.793 -46.375 -28.422 1 90.38 21 SER B O 1
ATOM 3385 N N . ILE B 1 22 ? -6.508 -47.781 -27.281 1 92.44 22 ILE B N 1
ATOM 3386 C CA . ILE B 1 22 ? -6.02 -46.75 -26.391 1 92.44 22 ILE B CA 1
ATOM 3387 C C . ILE B 1 22 ? -5.223 -45.719 -27.188 1 92.44 22 ILE B C 1
ATOM 3389 O O . ILE B 1 22 ? -5.309 -44.531 -26.938 1 92.44 22 ILE B O 1
ATOM 3393 N N . LEU B 1 23 ? -4.508 -46.188 -28.219 1 92.75 23 LEU B N 1
ATOM 3394 C CA . LEU B 1 23 ? -3.742 -45.281 -29.094 1 92.75 23 LEU B CA 1
ATOM 3395 C C . LEU B 1 23 ? -4.672 -44.344 -29.859 1 92.75 23 LEU B C 1
ATOM 3397 O O . LEU B 1 23 ? -4.352 -43.156 -30.047 1 92.75 23 LEU B O 1
ATOM 3401 N N . ILE B 1 24 ? -5.742 -44.875 -30.172 1 91.94 24 ILE B N 1
ATOM 3402 C CA . ILE B 1 24 ? -6.711 -44.094 -30.938 1 91.94 24 ILE B CA 1
ATOM 3403 C C . ILE B 1 24 ? -7.352 -43.062 -30.016 1 91.94 24 ILE B C 1
ATOM 3405 O O . ILE B 1 24 ? -7.441 -41.875 -30.375 1 91.94 24 ILE B O 1
ATOM 3409 N N . ILE B 1 25 ? -7.707 -43.469 -28.891 1 92.25 25 ILE B N 1
ATOM 3410 C CA . ILE B 1 25 ? -8.359 -42.594 -27.938 1 92.25 25 ILE B CA 1
ATOM 3411 C C . ILE B 1 25 ? -7.379 -41.5 -27.484 1 92.25 25 ILE B C 1
ATOM 3413 O O . ILE B 1 25 ? -7.766 -40.344 -27.281 1 92.25 25 ILE B O 1
ATOM 3417 N N . ALA B 1 26 ? -6.121 -41.844 -27.375 1 94 26 ALA B N 1
ATOM 3418 C CA . ALA B 1 26 ? -5.082 -40.938 -26.922 1 94 26 ALA B CA 1
ATOM 3419 C C . ALA B 1 26 ? -4.887 -39.781 -27.922 1 94 26 ALA B C 1
ATOM 3421 O O . ALA B 1 26 ? -4.352 -38.75 -27.562 1 94 26 ALA B O 1
ATOM 3422 N N . ARG B 1 27 ? -5.344 -39.969 -29.109 1 93.62 27 ARG B N 1
ATOM 3423 C CA . ARG B 1 27 ? -5.164 -38.969 -30.156 1 93.62 27 ARG B CA 1
ATOM 3424 C C . ARG B 1 27 ? -6.363 -38.031 -30.234 1 93.62 27 ARG B C 1
ATOM 3426 O O . ARG B 1 27 ? -6.301 -37 -30.875 1 93.62 27 ARG B O 1
ATOM 3433 N N . LEU B 1 28 ? -7.414 -38.406 -29.547 1 92.5 28 LEU B N 1
ATOM 3434 C CA . LEU B 1 28 ? -8.594 -37.531 -29.5 1 92.5 28 LEU B CA 1
ATOM 3435 C C . LEU B 1 28 ? -8.352 -36.312 -28.625 1 92.5 28 LEU B C 1
ATOM 3437 O O . LEU B 1 28 ? -7.691 -36.438 -27.578 1 92.5 28 LEU B O 1
ATOM 3441 N N . PRO B 1 29 ? -8.898 -35.188 -29.078 1 93.19 29 PRO B N 1
ATOM 3442 C CA . PRO B 1 29 ? -8.82 -34 -28.188 1 93.19 29 PRO B CA 1
ATOM 3443 C C . PRO B 1 29 ? -9.477 -34.25 -26.828 1 93.19 29 PRO B C 1
ATOM 3445 O O . PRO B 1 29 ? -10.508 -34.938 -26.75 1 93.19 29 PRO B O 1
ATOM 3448 N N . ARG B 1 30 ? -8.883 -33.781 -25.797 1 93.5 30 ARG B N 1
ATOM 3449 C CA . ARG B 1 30 ? -9.328 -34 -24.438 1 93.5 30 ARG B CA 1
ATOM 3450 C C . ARG B 1 30 ? -10.758 -33.5 -24.234 1 93.5 30 ARG B C 1
ATOM 3452 O O . ARG B 1 30 ? -11.5 -34.031 -23.406 1 93.5 30 ARG B O 1
ATOM 3459 N N . ILE B 1 31 ? -11.109 -32.531 -24.969 1 92.81 31 ILE B N 1
ATOM 3460 C CA . ILE B 1 31 ? -12.445 -31.938 -24.828 1 92.81 31 ILE B CA 1
ATOM 3461 C C . ILE B 1 31 ? -13.5 -33 -25.156 1 92.81 31 ILE B C 1
ATOM 3463 O O . ILE B 1 31 ? -14.641 -32.906 -24.688 1 92.81 31 ILE B O 1
ATOM 3467 N N . CYS B 1 32 ? -13.141 -34 -25.875 1 92.19 32 CYS B N 1
ATOM 3468 C CA . CYS B 1 32 ? -14.062 -35.031 -26.312 1 92.19 32 CYS B CA 1
ATOM 3469 C C . CYS B 1 32 ? -14.219 -36.125 -25.25 1 92.19 32 CYS B C 1
ATOM 3471 O O . CYS B 1 32 ? -15.141 -36.938 -25.312 1 92.19 32 CYS B O 1
ATOM 3473 N N . TYR B 1 33 ? -13.336 -36.125 -24.344 1 92.5 33 TYR B N 1
ATOM 3474 C CA . TYR B 1 33 ? -13.297 -37.219 -23.391 1 92.5 33 TYR B CA 1
ATOM 3475 C C . TYR B 1 33 ? -14.57 -37.25 -22.547 1 92.5 33 TYR B C 1
ATOM 3477 O O . TYR B 1 33 ? -14.984 -38.312 -22.078 1 92.5 33 TYR B O 1
ATOM 3485 N N . TYR B 1 34 ? -15.172 -36.156 -22.391 1 87.69 34 TYR B N 1
ATOM 3486 C CA . TYR B 1 34 ? -16.438 -36.125 -21.672 1 87.69 34 TYR B CA 1
ATOM 3487 C C . TYR B 1 34 ? -17.469 -37.031 -22.359 1 87.69 34 TYR B C 1
ATOM 3489 O O . TYR B 1 34 ? -18.141 -37.812 -21.719 1 87.69 34 TYR B O 1
ATOM 3497 N N . HIS B 1 35 ? -17.5 -36.938 -23.656 1 88.38 35 HIS B N 1
ATOM 3498 C CA . HIS B 1 35 ? -18.453 -37.75 -24.438 1 88.38 35 HIS B CA 1
ATOM 3499 C C . HIS B 1 35 ? -17.984 -39.188 -24.562 1 88.38 35 HIS B C 1
ATOM 3501 O O . HIS B 1 35 ? -18.797 -40.094 -24.547 1 88.38 35 HIS B O 1
ATOM 3507 N N . VAL B 1 36 ? -16.734 -39.312 -24.672 1 89.88 36 VAL B N 1
ATOM 3508 C CA . VAL B 1 36 ? -16.172 -40.625 -24.859 1 89.88 36 VAL B CA 1
ATOM 3509 C C . VAL B 1 36 ? -16.406 -41.469 -23.609 1 89.88 36 VAL B C 1
ATOM 3511 O O . VAL B 1 36 ? -16.656 -42.688 -23.703 1 89.88 36 VAL B O 1
ATOM 3514 N N . ARG B 1 37 ? -16.422 -40.844 -22.5 1 89.75 37 ARG B N 1
ATOM 3515 C CA . ARG B 1 37 ? -16.609 -41.562 -21.25 1 89.75 37 ARG B CA 1
ATOM 3516 C C . ARG B 1 37 ? -18.031 -42.125 -21.156 1 89.75 37 ARG B C 1
ATOM 3518 O O . ARG B 1 37 ? -18.281 -43.031 -20.359 1 89.75 37 ARG B O 1
ATOM 3525 N N . LEU B 1 38 ? -18.953 -41.625 -21.969 1 88.81 38 LEU B N 1
ATOM 3526 C CA . LEU B 1 38 ? -20.344 -42 -21.891 1 88.81 38 LEU B CA 1
ATOM 3527 C C . LEU B 1 38 ? -20.625 -43.219 -22.797 1 88.81 38 LEU B C 1
ATOM 3529 O O . LEU B 1 38 ? -21.719 -43.75 -22.781 1 88.81 38 LEU B O 1
ATOM 3533 N N . VAL B 1 39 ? -19.672 -43.656 -23.531 1 87.06 39 VAL B N 1
ATOM 3534 C CA . VAL B 1 39 ? -19.859 -44.719 -24.516 1 87.06 39 VAL B CA 1
ATOM 3535 C C . VAL B 1 39 ? -20.094 -46.062 -23.812 1 87.06 39 VAL B C 1
ATOM 3537 O O . VAL B 1 39 ? -21 -46.812 -24.188 1 87.06 39 VAL B O 1
ATOM 3540 N N . SER B 1 40 ? -19.297 -46.406 -22.844 1 89 40 SER B N 1
ATOM 3541 C CA . SER B 1 40 ? -19.422 -47.625 -22.062 1 89 40 SER B CA 1
ATOM 3542 C C . SER B 1 40 ? -18.641 -47.5 -20.75 1 89 40 SER B C 1
ATOM 3544 O O . SER B 1 40 ? -17.906 -46.562 -20.547 1 89 40 SER B O 1
ATOM 3546 N N . ARG B 1 41 ? -18.844 -48.469 -19.922 1 90.38 41 ARG B N 1
ATOM 3547 C CA . ARG B 1 41 ? -18.141 -48.469 -18.641 1 90.38 41 ARG B CA 1
ATOM 3548 C C . ARG B 1 41 ? -16.641 -48.656 -18.844 1 90.38 41 ARG B C 1
ATOM 3550 O O . ARG B 1 41 ? -15.828 -48.094 -18.109 1 90.38 41 ARG B O 1
ATOM 3557 N N . ARG B 1 42 ? -16.328 -49.375 -19.797 1 89.19 42 ARG B N 1
ATOM 3558 C CA . ARG B 1 42 ? -14.914 -49.625 -20.078 1 89.19 42 ARG B CA 1
ATOM 3559 C C . ARG B 1 42 ? -14.234 -48.375 -20.625 1 89.19 42 ARG B C 1
ATOM 3561 O O . ARG B 1 42 ? -13.086 -48.094 -20.281 1 89.19 42 ARG B O 1
ATOM 3568 N N . TRP B 1 43 ? -14.914 -47.719 -21.484 1 90.25 43 TRP B N 1
ATOM 3569 C CA . TRP B 1 43 ? -14.391 -46.438 -22 1 90.25 43 TRP B CA 1
ATOM 3570 C C . TRP B 1 43 ? -14.188 -45.438 -20.859 1 90.25 43 TRP B C 1
ATOM 3572 O O . TRP B 1 43 ? -13.18 -44.75 -20.828 1 90.25 43 TRP B O 1
ATOM 3582 N N . LYS B 1 44 ? -15.164 -45.438 -20.047 1 92.19 44 LYS B N 1
ATOM 3583 C CA . LYS B 1 44 ? -15.055 -44.562 -18.891 1 92.19 44 LYS B CA 1
ATOM 3584 C C . LYS B 1 44 ? -13.836 -44.906 -18.047 1 92.19 44 LYS B C 1
ATOM 3586 O O . LYS B 1 44 ? -13.062 -44.031 -17.656 1 92.19 44 LYS B O 1
ATOM 3591 N N . ALA B 1 45 ? -13.68 -46.156 -17.766 1 92.25 45 ALA B N 1
ATOM 3592 C CA . ALA B 1 45 ? -12.547 -46.625 -16.984 1 92.25 45 ALA B CA 1
ATOM 3593 C C . ALA B 1 45 ? -11.227 -46.281 -17.656 1 92.25 45 ALA B C 1
ATOM 3595 O O . ALA B 1 45 ? -10.25 -45.938 -16.984 1 92.25 45 ALA B O 1
ATOM 3596 N N . THR B 1 46 ? -11.234 -46.375 -18.922 1 91.75 46 THR B N 1
ATOM 3597 C CA . THR B 1 46 ? -10.023 -46.062 -19.672 1 91.75 46 THR B CA 1
ATOM 3598 C C . THR B 1 46 ? -9.695 -44.594 -19.594 1 91.75 46 THR B C 1
ATOM 3600 O O . THR B 1 46 ? -8.547 -44.219 -19.359 1 91.75 46 THR B O 1
ATOM 3603 N N . ILE B 1 47 ? -10.672 -43.75 -19.734 1 92.31 47 ILE B N 1
ATOM 3604 C CA . ILE B 1 47 ? -10.5 -42.312 -19.734 1 92.31 47 ILE B CA 1
ATOM 3605 C C . ILE B 1 47 ? -10.055 -41.844 -18.359 1 92.31 47 ILE B C 1
ATOM 3607 O O . ILE B 1 47 ? -9.266 -40.906 -18.234 1 92.31 47 ILE B O 1
ATOM 3611 N N . MET B 1 48 ? -10.484 -42.531 -17.391 1 93.06 48 MET B N 1
ATOM 3612 C CA . MET B 1 48 ? -10.203 -42.125 -16.016 1 93.06 48 MET B CA 1
ATOM 3613 C C . MET B 1 48 ? -8.953 -42.844 -15.5 1 93.06 48 MET B C 1
ATOM 3615 O O . MET B 1 48 ? -8.617 -42.719 -14.32 1 93.06 48 MET B O 1
ATOM 3619 N N . SER B 1 49 ? -8.344 -43.531 -16.406 1 91 49 SER B N 1
ATOM 3620 C CA . SER B 1 49 ? -7.125 -44.219 -16.016 1 91 49 SER B CA 1
ATOM 3621 C C . SER B 1 49 ? -5.887 -43.406 -16.328 1 91 49 SER B C 1
ATOM 3623 O O . SER B 1 49 ? -5.859 -42.656 -17.328 1 91 49 SER B O 1
ATOM 3625 N N . SER B 1 50 ? -4.859 -43.594 -15.531 1 90.88 50 SER B N 1
ATOM 3626 C CA . SER B 1 50 ? -3.598 -42.875 -15.734 1 90.88 50 SER B CA 1
ATOM 3627 C C . SER B 1 50 ? -2.879 -43.406 -16.984 1 90.88 50 SER B C 1
ATOM 3629 O O . SER B 1 50 ? -2.057 -42.688 -17.562 1 90.88 50 SER B O 1
ATOM 3631 N N . GLU B 1 51 ? -3.162 -44.562 -17.359 1 92.31 51 GLU B N 1
ATOM 3632 C CA . GLU B 1 51 ? -2.494 -45.188 -18.484 1 92.31 51 GLU B CA 1
ATOM 3633 C C . GLU B 1 51 ? -2.715 -44.375 -19.766 1 92.31 51 GLU B C 1
ATOM 3635 O O . GLU B 1 51 ? -1.786 -44.188 -20.562 1 92.31 51 GLU B O 1
ATOM 3640 N N . LEU B 1 52 ? -3.928 -44.031 -19.938 1 94 52 LEU B N 1
ATOM 3641 C CA . LEU B 1 52 ? -4.234 -43.25 -21.141 1 94 52 LEU B CA 1
ATOM 3642 C C . LEU B 1 52 ? -3.357 -42 -21.234 1 94 52 LEU B C 1
ATOM 3644 O O . LEU B 1 52 ? -2.826 -41.688 -22.297 1 94 52 LEU B O 1
ATOM 3648 N N . TYR B 1 53 ? -3.135 -41.406 -20.203 1 94.44 53 TYR B N 1
ATOM 3649 C CA . TYR B 1 53 ? -2.42 -40.156 -20.188 1 94.44 53 TYR B CA 1
ATOM 3650 C C . TYR B 1 53 ? -0.914 -40.375 -20.281 1 94.44 53 TYR B C 1
ATOM 3652 O O . TYR B 1 53 ? -0.182 -39.5 -20.781 1 94.44 53 TYR B O 1
ATOM 3660 N N . LYS B 1 54 ? -0.469 -41.469 -19.828 1 94.06 54 LYS B N 1
ATOM 3661 C CA . LYS B 1 54 ? 0.913 -41.875 -20.109 1 94.06 54 LYS B CA 1
ATOM 3662 C C . LYS B 1 54 ? 1.146 -42.062 -21.609 1 94.06 54 LYS B C 1
ATOM 3664 O O . LYS B 1 54 ? 2.166 -41.625 -22.141 1 94.06 54 LYS B O 1
ATOM 3669 N N . VAL B 1 55 ? 0.214 -42.656 -22.203 1 94.81 55 VAL B N 1
ATOM 3670 C CA . VAL B 1 55 ? 0.289 -42.906 -23.641 1 94.81 55 VAL B CA 1
ATOM 3671 C C . VAL B 1 55 ? 0.249 -41.562 -24.375 1 94.81 55 VAL B C 1
ATOM 3673 O O . VAL B 1 55 ? 0.99 -41.344 -25.344 1 94.81 55 VAL B O 1
ATOM 3676 N N . ARG B 1 56 ? -0.608 -40.688 -23.906 1 95.06 56 ARG B N 1
ATOM 3677 C CA . ARG B 1 56 ? -0.68 -39.375 -24.531 1 95.06 56 ARG B CA 1
ATOM 3678 C C . ARG B 1 56 ? 0.666 -38.656 -24.453 1 95.06 56 ARG B C 1
ATOM 3680 O O . ARG B 1 56 ? 1.091 -38 -25.422 1 95.06 56 ARG B O 1
ATOM 3687 N N . LYS B 1 57 ? 1.287 -38.75 -23.391 1 94.38 57 LYS B N 1
ATOM 3688 C CA . LYS B 1 57 ? 2.604 -38.156 -23.203 1 94.38 57 LYS B CA 1
ATOM 3689 C C . LYS B 1 57 ? 3.621 -38.75 -24.172 1 94.38 57 LYS B C 1
ATOM 3691 O O . LYS B 1 57 ? 4.406 -38.031 -24.781 1 94.38 57 LYS B O 1
ATOM 3696 N N . GLU B 1 58 ? 3.566 -40 -24.344 1 94.81 58 GLU B N 1
ATOM 3697 C CA . GLU B 1 58 ? 4.488 -40.719 -25.219 1 94.81 58 GLU B CA 1
ATOM 3698 C C . GLU B 1 58 ? 4.254 -40.344 -26.688 1 94.81 58 GLU B C 1
ATOM 3700 O O . GLU B 1 58 ? 5.203 -40.219 -27.469 1 94.81 58 GLU B O 1
ATOM 3705 N N . LEU B 1 59 ? 3.018 -40.125 -26.984 1 94.81 59 LEU B N 1
ATOM 3706 C CA . LEU B 1 59 ? 2.652 -39.812 -28.359 1 94.81 59 LEU B CA 1
ATOM 3707 C C . LEU B 1 59 ? 2.855 -38.312 -28.641 1 94.81 59 LEU B C 1
ATOM 3709 O O . LEU B 1 59 ? 2.857 -37.906 -29.797 1 94.81 59 LEU B O 1
ATOM 3713 N N . GLY B 1 60 ? 2.986 -37.531 -27.578 1 94.31 60 GLY B N 1
ATOM 3714 C CA . GLY B 1 60 ? 3.104 -36.062 -27.75 1 94.31 60 GLY B CA 1
ATOM 3715 C C . GLY B 1 60 ? 1.776 -35.406 -28.047 1 94.31 60 GLY B C 1
ATOM 3716 O O . GLY B 1 60 ? 1.73 -34.406 -28.75 1 94.31 60 GLY B O 1
ATOM 3717 N N . THR B 1 61 ? 0.683 -35.969 -27.578 1 94.62 61 THR B N 1
ATOM 3718 C CA . THR B 1 61 ? -0.641 -35.406 -27.859 1 94.62 61 THR B CA 1
ATOM 3719 C C . THR B 1 61 ? -1.209 -34.719 -26.609 1 94.62 61 THR B C 1
ATOM 3721 O O . THR B 1 61 ? -2.422 -34.531 -26.5 1 94.62 61 THR B O 1
ATOM 3724 N N . THR B 1 62 ? -0.348 -34.375 -25.688 1 95.5 62 THR B N 1
ATOM 3725 C CA . THR B 1 62 ? -0.807 -33.688 -24.5 1 95.5 62 THR B CA 1
ATOM 3726 C C . THR B 1 62 ? -1.312 -32.281 -24.875 1 95.5 62 THR B C 1
ATOM 3728 O O . THR B 1 62 ? -0.978 -31.75 -25.938 1 95.5 62 THR B O 1
ATOM 3731 N N . GLU B 1 63 ? -2.174 -31.797 -24.047 1 96.31 63 GLU B N 1
ATOM 3732 C CA . GLU B 1 63 ? -2.771 -30.484 -24.25 1 96.31 63 GLU B CA 1
ATOM 3733 C C . GLU B 1 63 ? -2.668 -29.625 -23 1 96.31 63 GLU B C 1
ATOM 3735 O O . GLU B 1 63 ? -2.895 -30.109 -21.891 1 96.31 63 GLU B O 1
ATOM 3740 N N . GLU B 1 64 ? -2.332 -28.359 -23.219 1 96.69 64 GLU B N 1
ATOM 3741 C CA . GLU B 1 64 ? -2.316 -27.391 -22.125 1 96.69 64 GLU B CA 1
ATOM 3742 C C . GLU B 1 64 ? -3.674 -26.703 -21.969 1 96.69 64 GLU B C 1
ATOM 3744 O O . GLU B 1 64 ? -4.191 -26.109 -22.922 1 96.69 64 GLU B O 1
ATOM 3749 N N . TRP B 1 65 ? -4.234 -26.906 -20.812 1 97.62 65 TRP B N 1
ATOM 3750 C CA . TRP B 1 65 ? -5.473 -26.219 -20.484 1 97.62 65 TRP B CA 1
ATOM 3751 C C . TRP B 1 65 ? -5.23 -25.156 -19.406 1 97.62 65 TRP B C 1
ATOM 3753 O O . TRP B 1 65 ? -4.32 -25.297 -18.594 1 97.62 65 TRP B O 1
ATOM 3763 N N . LEU B 1 66 ? -6 -24.094 -19.453 1 97.81 66 LEU B N 1
ATOM 3764 C CA . LEU B 1 66 ? -5.953 -23.016 -18.469 1 97.81 66 LEU B CA 1
ATOM 3765 C C . LEU B 1 66 ? -7.016 -23.234 -17.391 1 97.81 66 LEU B C 1
ATOM 3767 O O . LEU B 1 66 ? -8.195 -23.406 -17.703 1 97.81 66 LEU B O 1
ATOM 3771 N N . TYR B 1 67 ? -6.602 -23.312 -16.172 1 97.31 67 TYR B N 1
ATOM 3772 C CA . TYR B 1 67 ? -7.504 -23.375 -15.031 1 97.31 67 TYR B CA 1
ATOM 3773 C C . TYR B 1 67 ? -7.586 -22.031 -14.32 1 97.31 67 TYR B C 1
ATOM 3775 O O . TYR B 1 67 ? -6.578 -21.531 -13.812 1 97.31 67 TYR B O 1
ATOM 3783 N N . LEU B 1 68 ? -8.766 -21.531 -14.281 1 95.5 68 LEU B N 1
ATOM 3784 C CA . LEU B 1 68 ? -9 -20.203 -13.75 1 95.5 68 LEU B CA 1
ATOM 3785 C C . LEU B 1 68 ? -9.859 -20.25 -12.5 1 95.5 68 LEU B C 1
ATOM 3787 O O . LEU B 1 68 ? -10.891 -20.922 -12.469 1 95.5 68 LEU B O 1
ATOM 3791 N N . LEU B 1 69 ? -9.422 -19.516 -11.516 1 92.69 69 LEU B N 1
ATOM 3792 C CA . LEU B 1 69 ? -10.203 -19.359 -10.289 1 92.69 69 LEU B CA 1
ATOM 3793 C C . LEU B 1 69 ? -10.852 -17.969 -10.242 1 92.69 69 LEU B C 1
ATOM 3795 O O . LEU B 1 69 ? -10.164 -16.953 -10.375 1 92.69 69 LEU B O 1
ATOM 3799 N N . VAL B 1 70 ? -12.117 -17.969 -10.031 1 89.06 70 VAL B N 1
ATOM 3800 C CA . VAL B 1 70 ? -12.852 -16.703 -9.93 1 89.06 70 VAL B CA 1
ATOM 3801 C C . VAL B 1 70 ? -13.68 -16.688 -8.648 1 89.06 70 VAL B C 1
ATOM 3803 O O . VAL B 1 70 ? -14.031 -17.75 -8.117 1 89.06 70 VAL B O 1
ATOM 3806 N N . ARG B 1 71 ? -13.875 -15.547 -8.188 1 84.88 71 ARG B N 1
ATOM 3807 C CA . ARG B 1 71 ? -14.766 -15.344 -7.047 1 84.88 71 ARG B CA 1
ATOM 3808 C C . ARG B 1 71 ? -16.062 -14.68 -7.477 1 84.88 71 ARG B C 1
ATOM 3810 O O . ARG B 1 71 ? -16.047 -13.648 -8.141 1 84.88 71 ARG B O 1
ATOM 3817 N N . VAL B 1 72 ? -17.062 -15.32 -7.102 1 80.88 72 VAL B N 1
ATOM 3818 C CA . VAL B 1 72 ? -18.391 -14.781 -7.391 1 80.88 72 VAL B CA 1
ATOM 3819 C C . VAL B 1 72 ? -19.078 -14.383 -6.09 1 80.88 72 VAL B C 1
ATOM 3821 O O . VAL B 1 72 ? -19.234 -15.203 -5.18 1 80.88 72 VAL B O 1
ATOM 3824 N N . GLY B 1 73 ? -19.484 -13.164 -6.008 1 74.12 73 GLY B N 1
ATOM 3825 C CA . GLY B 1 73 ? -20.047 -12.672 -4.758 1 74.12 73 GLY B CA 1
ATOM 3826 C C . GLY B 1 73 ? -19 -12.484 -3.674 1 74.12 73 GLY B C 1
ATOM 3827 O O . GLY B 1 73 ? -17.875 -12.078 -3.955 1 74.12 73 GLY B O 1
ATOM 3828 N N . GLU B 1 74 ? -19.375 -12.68 -2.396 1 68 74 GLU B N 1
ATOM 3829 C CA . GLU B 1 74 ? -18.469 -12.391 -1.288 1 68 74 GLU B CA 1
ATOM 3830 C C . GLU B 1 74 ? -17.641 -13.617 -0.932 1 68 74 GLU B C 1
ATOM 3832 O O . GLU B 1 74 ? -16.5 -13.484 -0.485 1 68 74 GLU B O 1
ATOM 3837 N N . ASN B 1 75 ? -18.234 -14.781 -1.262 1 68.56 75 ASN B N 1
ATOM 3838 C CA . ASN B 1 75 ? -17.516 -15.891 -0.642 1 68.56 75 ASN B CA 1
ATOM 3839 C C . ASN B 1 75 ? -17.5 -17.125 -1.543 1 68.56 75 ASN B C 1
ATOM 3841 O O . ASN B 1 75 ? -17.188 -18.219 -1.092 1 68.56 75 ASN B O 1
ATOM 3845 N N . LYS B 1 76 ? -17.797 -17 -2.844 1 77.31 76 LYS B N 1
ATOM 3846 C CA . LYS B 1 76 ? -17.859 -18.203 -3.67 1 77.31 76 LYS B CA 1
ATOM 3847 C C . LYS B 1 76 ? -16.703 -18.25 -4.652 1 77.31 76 LYS B C 1
ATOM 3849 O O . LYS B 1 76 ? -16.562 -17.375 -5.508 1 77.31 76 LYS B O 1
ATOM 3854 N N . LEU B 1 77 ? -15.891 -19.281 -4.445 1 83.75 77 LEU B N 1
ATOM 3855 C CA . LEU B 1 77 ? -14.773 -19.516 -5.352 1 83.75 77 LEU B CA 1
ATOM 3856 C C . LEU B 1 77 ? -15.102 -20.641 -6.336 1 83.75 77 LEU B C 1
ATOM 3858 O O . LEU B 1 77 ? -15.523 -21.719 -5.93 1 83.75 77 LEU B O 1
ATOM 3862 N N . LEU B 1 78 ? -14.93 -20.359 -7.562 1 89.69 78 LEU B N 1
ATOM 3863 C CA . LEU B 1 78 ? -15.242 -21.328 -8.609 1 89.69 78 LEU B CA 1
ATOM 3864 C C . LEU B 1 78 ? -14.055 -21.5 -9.555 1 89.69 78 LEU B C 1
ATOM 3866 O O . LEU B 1 78 ? -13.492 -20.516 -10.031 1 89.69 78 LEU B O 1
ATOM 3870 N N . TRP B 1 79 ? -13.742 -22.797 -9.773 1 93.75 79 TRP B N 1
ATOM 3871 C CA . TRP B 1 79 ? -12.711 -23.109 -10.758 1 93.75 79 TRP B CA 1
ATOM 3872 C C . TRP B 1 79 ? -13.336 -23.406 -12.125 1 93.75 79 TRP B C 1
ATOM 3874 O O . TRP B 1 79 ? -14.359 -24.078 -12.211 1 93.75 79 TRP B O 1
ATOM 3884 N N . HIS B 1 80 ? -12.719 -22.875 -13.164 1 95.56 80 HIS B N 1
ATOM 3885 C CA . HIS B 1 80 ? -13.086 -23.172 -14.547 1 95.56 80 HIS B CA 1
ATOM 3886 C C . HIS B 1 80 ? -11.867 -23.594 -15.359 1 95.56 80 HIS B C 1
ATOM 3888 O O . HIS B 1 80 ? -10.773 -23.047 -15.18 1 95.56 80 HIS B O 1
ATOM 3894 N N . ALA B 1 81 ? -12.109 -24.547 -16.219 1 96.75 81 ALA B N 1
ATOM 3895 C CA . ALA B 1 81 ? -11.07 -24.969 -17.156 1 96.75 81 ALA B CA 1
ATOM 3896 C C . ALA B 1 81 ? -11.375 -24.469 -18.562 1 96.75 81 ALA B C 1
ATOM 3898 O O . ALA B 1 81 ? -12.516 -24.516 -19.016 1 96.75 81 ALA B O 1
ATOM 3899 N N . LEU B 1 82 ? -10.375 -23.969 -19.203 1 97.31 82 LEU B N 1
ATOM 3900 C CA . LEU B 1 82 ? -10.484 -23.516 -20.578 1 97.31 82 LEU B CA 1
ATOM 3901 C C . LEU B 1 82 ? -9.586 -24.344 -21.5 1 97.31 82 LEU B C 1
ATOM 3903 O O . LEU B 1 82 ? -8.375 -24.453 -21.25 1 97.31 82 LEU B O 1
ATOM 3907 N N . ASP B 1 83 ? -10.141 -24.922 -22.453 1 96.44 83 ASP B N 1
ATOM 3908 C CA . ASP B 1 83 ? -9.383 -25.438 -23.578 1 96.44 83 ASP B CA 1
ATOM 3909 C C . ASP B 1 83 ? -9.133 -24.344 -24.625 1 96.44 83 ASP B C 1
ATOM 3911 O O . ASP B 1 83 ? -10.047 -23.953 -25.359 1 96.44 83 ASP B O 1
ATOM 3915 N N . PRO B 1 84 ? -7.957 -23.906 -24.656 1 94.62 84 PRO B N 1
ATOM 3916 C CA . PRO B 1 84 ? -7.699 -22.766 -25.547 1 94.62 84 PRO B CA 1
ATOM 3917 C C . PRO B 1 84 ? -7.906 -23.109 -27.016 1 94.62 84 PRO B C 1
ATOM 3919 O O . PRO B 1 84 ? -8.172 -22.203 -27.828 1 94.62 84 PRO B O 1
ATOM 3922 N N . ARG B 1 85 ? -7.793 -24.297 -27.422 1 91.75 85 ARG B N 1
ATOM 3923 C CA . ARG B 1 85 ? -7.949 -24.672 -28.812 1 91.75 85 ARG B CA 1
ATOM 3924 C C . ARG B 1 85 ? -9.414 -24.656 -29.234 1 91.75 85 ARG B C 1
ATOM 3926 O O . ARG B 1 85 ? -9.773 -24.047 -30.25 1 91.75 85 ARG B O 1
ATOM 3933 N N . SER B 1 86 ? -10.203 -25.281 -28.453 1 92.62 86 SER B N 1
ATOM 3934 C CA . SER B 1 86 ? -11.625 -25.297 -28.766 1 92.62 86 SER B CA 1
ATOM 3935 C C . SER B 1 86 ? -12.336 -24.062 -28.203 1 92.62 86 SER B C 1
ATOM 3937 O O . SER B 1 86 ? -13.469 -23.781 -28.578 1 92.62 86 SER B O 1
ATOM 3939 N N . ARG B 1 87 ? -11.719 -23.391 -27.25 1 93.62 87 ARG B N 1
ATOM 3940 C CA . ARG B 1 87 ? -12.234 -22.172 -26.625 1 93.62 87 ARG B CA 1
ATOM 3941 C C . ARG B 1 87 ? -13.461 -22.484 -25.766 1 93.62 87 ARG B C 1
ATOM 3943 O O . ARG B 1 87 ? -14.375 -21.656 -25.672 1 93.62 87 ARG B O 1
ATOM 3950 N N . ILE B 1 88 ? -13.516 -23.688 -25.297 1 94 88 ILE B N 1
ATOM 3951 C CA . ILE B 1 88 ? -14.656 -24.094 -24.484 1 94 88 ILE B CA 1
ATOM 3952 C C . ILE B 1 88 ? -14.273 -24.047 -23 1 94 88 ILE B C 1
ATOM 3954 O O . ILE B 1 88 ? -13.18 -24.484 -22.625 1 94 88 ILE B O 1
ATOM 3958 N N . TRP B 1 89 ? -15.195 -23.5 -22.219 1 94.75 89 TRP B N 1
ATOM 3959 C CA . TRP B 1 89 ? -15.031 -23.438 -20.766 1 94.75 89 TRP B CA 1
ATOM 3960 C C . TRP B 1 89 ? -15.781 -24.578 -20.078 1 94.75 89 TRP B C 1
ATOM 3962 O O . TRP B 1 89 ? -16.906 -24.922 -20.469 1 94.75 89 TRP B O 1
ATOM 3972 N N . GLN B 1 90 ? -15.148 -25.156 -19.109 1 93.69 90 GLN B N 1
ATOM 3973 C CA . GLN B 1 90 ? -15.781 -26.172 -18.281 1 93.69 90 GLN B CA 1
ATOM 3974 C C . GLN B 1 90 ? -15.688 -25.812 -16.797 1 93.69 90 GLN B C 1
ATOM 3976 O O . GLN B 1 90 ? -14.633 -25.391 -16.312 1 93.69 90 GLN B O 1
ATOM 3981 N N . ARG B 1 91 ? -16.75 -26 -16.109 1 92.94 91 ARG B N 1
ATOM 3982 C CA . ARG B 1 91 ? -16.75 -25.766 -14.664 1 92.94 91 ARG B CA 1
ATOM 3983 C C . ARG B 1 91 ? -16.219 -26.984 -13.914 1 92.94 91 ARG B C 1
ATOM 3985 O O . ARG B 1 91 ? -16.562 -28.125 -14.242 1 92.94 91 ARG B O 1
ATOM 3992 N N . LEU B 1 92 ? -15.383 -26.719 -12.984 1 94.12 92 LEU B N 1
ATOM 3993 C CA . LEU B 1 92 ? -14.875 -27.797 -12.141 1 94.12 92 LEU B CA 1
ATOM 3994 C C . LEU B 1 92 ? -15.797 -28.031 -10.945 1 94.12 92 LEU B C 1
ATOM 3996 O O . LEU B 1 92 ? -16.594 -27.156 -10.594 1 94.12 92 LEU B O 1
ATOM 4000 N N . PRO B 1 93 ? -15.609 -29.234 -10.359 1 92.25 93 PRO B N 1
ATOM 4001 C CA . PRO B 1 93 ? -16.344 -29.453 -9.117 1 92.25 93 PRO B CA 1
ATOM 4002 C C . PRO B 1 93 ? -15.961 -28.453 -8.023 1 92.25 93 PRO B C 1
ATOM 4004 O O . PRO B 1 93 ? -14.82 -28 -7.965 1 92.25 93 PRO B O 1
ATOM 4007 N N . ILE B 1 94 ? -16.906 -28.203 -7.219 1 87.75 94 ILE B N 1
ATOM 4008 C CA . ILE B 1 94 ? -16.688 -27.281 -6.105 1 87.75 94 ILE B CA 1
ATOM 4009 C C . ILE B 1 94 ? -15.758 -27.922 -5.086 1 87.75 94 ILE B C 1
ATOM 4011 O O . ILE B 1 94 ? -15.891 -29.109 -4.77 1 87.75 94 ILE B O 1
ATOM 4015 N N . MET B 1 95 ? -14.836 -27.203 -4.707 1 84.5 95 MET B N 1
ATOM 4016 C CA . MET B 1 95 ? -13.938 -27.688 -3.666 1 84.5 95 MET B CA 1
ATOM 4017 C C . MET B 1 95 ? -14.711 -28 -2.389 1 84.5 95 MET B C 1
ATOM 4019 O O . MET B 1 95 ? -15.586 -27.25 -1.986 1 84.5 95 MET B O 1
ATOM 4023 N N . PRO B 1 96 ? -14.453 -29.203 -1.861 1 75.06 96 PRO B N 1
ATOM 4024 C CA . PRO B 1 96 ? -15.18 -29.578 -0.646 1 75.06 96 PRO B CA 1
ATOM 4025 C C . PRO B 1 96 ? -14.93 -28.609 0.514 1 75.06 96 PRO B C 1
ATOM 4027 O O . PRO B 1 96 ? -13.82 -28.094 0.66 1 75.06 96 PRO B O 1
ATOM 4030 N N . SER B 1 97 ? -15.969 -27.953 0.891 1 61.31 97 SER B N 1
ATOM 4031 C CA . SER B 1 97 ? -15.844 -27.109 2.076 1 61.31 97 SER B CA 1
ATOM 4032 C C . SER B 1 97 ? -15.914 -27.938 3.354 1 61.31 97 SER B C 1
ATOM 4034 O O . SER B 1 97 ? -16.859 -28.719 3.543 1 61.31 97 SER B O 1
ATOM 4036 N N . LYS B 1 98 ? -15.211 -28.938 3.709 1 51.47 98 LYS B N 1
ATOM 4037 C CA . LYS B 1 98 ? -15.664 -29.703 4.871 1 51.47 98 LYS B CA 1
ATOM 4038 C C . LYS B 1 98 ? -16.609 -28.875 5.738 1 51.47 98 LYS B C 1
ATOM 4040 O O . LYS B 1 98 ? -17.75 -29.25 5.949 1 51.47 98 LYS B O 1
ATOM 4045 N N . ASP B 1 99 ? -16.141 -28.844 7.215 1 43.19 99 ASP B N 1
ATOM 4046 C CA . ASP B 1 99 ? -16.984 -28.375 8.32 1 43.19 99 ASP B CA 1
ATOM 4047 C C . ASP B 1 99 ? -17.562 -27 8.031 1 43.19 99 ASP B C 1
ATOM 4049 O O . ASP B 1 99 ? -16.859 -26.109 7.566 1 43.19 99 ASP B O 1
ATOM 4053 N N . ALA B 1 100 ? -18.969 -26.875 7.785 1 38.91 100 ALA B N 1
ATOM 4054 C CA . ALA B 1 100 ? -19.891 -25.734 7.742 1 38.91 100 ALA B CA 1
ATOM 4055 C C . ALA B 1 100 ? -19.219 -24.484 8.281 1 38.91 100 ALA B C 1
ATOM 4057 O O . ALA B 1 100 ? -19.547 -23.359 7.879 1 38.91 100 ALA B O 1
ATOM 4058 N N . LEU B 1 101 ? -18.922 -24.688 9.547 1 38.78 101 LEU B N 1
ATOM 4059 C CA . LEU B 1 101 ? -18.438 -23.562 10.344 1 38.78 101 LEU B CA 1
ATOM 4060 C C . LEU B 1 101 ? -17.219 -22.922 9.688 1 38.78 101 LEU B C 1
ATOM 4062 O O . LEU B 1 101 ? -16.734 -21.891 10.164 1 38.78 101 LEU B O 1
ATOM 4066 N N . ASP B 1 102 ? -16.344 -23.828 9.156 1 42.22 102 ASP B N 1
ATOM 4067 C CA . ASP B 1 102 ? -15.078 -23.297 8.648 1 42.22 102 ASP B CA 1
ATOM 4068 C C . ASP B 1 102 ? -15.297 -22.531 7.348 1 42.22 102 ASP B C 1
ATOM 4070 O O . ASP B 1 102 ? -15.398 -23.125 6.273 1 42.22 102 ASP B O 1
ATOM 4074 N N . ASP B 1 103 ? -16.359 -21.828 7.262 1 42.19 103 ASP B N 1
ATOM 4075 C CA . ASP B 1 103 ? -16.531 -20.812 6.234 1 42.19 103 ASP B CA 1
ATOM 4076 C C . ASP B 1 103 ? -15.273 -20.641 5.395 1 42.19 103 ASP B C 1
ATOM 4078 O O . ASP B 1 103 ? -14.156 -20.781 5.906 1 42.19 103 ASP B O 1
ATOM 4082 N N . MET B 1 104 ? -15.508 -20.734 4.051 1 44.78 104 MET B N 1
ATOM 4083 C CA . MET B 1 104 ? -14.586 -20.734 2.92 1 44.78 104 MET B CA 1
ATOM 4084 C C . MET B 1 104 ? -13.352 -19.906 3.23 1 44.78 104 MET B C 1
ATOM 4086 O O . MET B 1 104 ? -13.438 -18.672 3.357 1 44.78 104 MET B O 1
ATOM 4090 N N . PRO B 1 105 ? -12.297 -20.516 3.711 1 49.12 105 PRO B N 1
ATOM 4091 C CA . PRO B 1 105 ? -10.844 -20.5 3.883 1 49.12 105 PRO B CA 1
ATOM 4092 C C . PRO B 1 105 ? -10.133 -19.766 2.75 1 49.12 105 PRO B C 1
ATOM 4094 O O . PRO B 1 105 ? -8.898 -19.766 2.691 1 49.12 105 PRO B O 1
ATOM 4097 N N . PHE B 1 106 ? -10.836 -19.297 1.884 1 60 106 PHE B N 1
ATOM 4098 C CA . PHE B 1 106 ? -9.922 -19.25 0.754 1 60 106 PHE B CA 1
ATOM 4099 C C . PHE B 1 106 ? -9.25 -17.875 0.661 1 60 106 PHE B C 1
ATOM 4101 O O . PHE B 1 106 ? -8.453 -17.641 -0.25 1 60 106 PHE B O 1
ATOM 4108 N N . CYS B 1 107 ? -9.523 -17.219 1.784 1 74.88 107 CYS B N 1
ATOM 4109 C CA . CYS B 1 107 ? -8.742 -15.992 1.699 1 74.88 107 CYS B CA 1
ATOM 4110 C C . CYS B 1 107 ? -7.27 -16.266 2.004 1 74.88 107 CYS B C 1
ATOM 4112 O O . CYS B 1 107 ? -6.953 -16.953 2.973 1 74.88 107 CYS B O 1
ATOM 4114 N N . GLY B 1 108 ? -6.531 -15.945 1.008 1 85.25 108 GLY B N 1
ATOM 4115 C CA . GLY B 1 108 ? -5.098 -16.031 1.243 1 85.25 108 GLY B CA 1
ATOM 4116 C C . GLY B 1 108 ? -4.496 -17.344 0.79 1 85.25 108 GLY B C 1
ATOM 4117 O O . GLY B 1 108 ? -3.316 -17.609 1.031 1 85.25 108 GLY B O 1
ATOM 4118 N N . CYS B 1 109 ? -5.289 -18.172 0.118 1 90.06 109 CYS B N 1
ATOM 4119 C CA . CYS B 1 109 ? -4.762 -19.453 -0.368 1 90.06 109 CYS B CA 1
ATOM 4120 C C . CYS B 1 109 ? -3.76 -19.234 -1.494 1 90.06 109 CYS B C 1
ATOM 4122 O O . CYS B 1 109 ? -3.789 -18.188 -2.164 1 90.06 109 CYS B O 1
ATOM 4124 N N . ALA B 1 110 ? -2.936 -20.219 -1.6 1 93.25 110 ALA B N 1
ATOM 4125 C CA . ALA B 1 110 ? -2.021 -20.266 -2.738 1 93.25 110 ALA B CA 1
ATOM 4126 C C . ALA B 1 110 ? -2.365 -21.422 -3.666 1 93.25 110 ALA B C 1
ATOM 4128 O O . ALA B 1 110 ? -3.111 -22.328 -3.289 1 93.25 110 ALA B O 1
ATOM 4129 N N . PHE B 1 111 ? -1.819 -21.344 -4.84 1 94.44 111 PHE B N 1
ATOM 4130 C CA . PHE B 1 111 ? -2.211 -22.297 -5.875 1 94.44 111 PHE B CA 1
ATOM 4131 C C . PHE B 1 111 ? -0.997 -22.75 -6.672 1 94.44 111 PHE B C 1
ATOM 4133 O O . PHE B 1 111 ? -0.044 -22 -6.859 1 94.44 111 PHE B O 1
ATOM 4140 N N . GLY B 1 112 ? -1.107 -24 -7.094 1 96.25 112 GLY B N 1
ATOM 4141 C CA . GLY B 1 112 ? -0.058 -24.547 -7.938 1 96.25 112 GLY B CA 1
ATOM 4142 C C . GLY B 1 112 ? -0.513 -25.734 -8.75 1 96.25 112 GLY B C 1
ATOM 4143 O O . GLY B 1 112 ? -1.51 -26.375 -8.414 1 96.25 112 GLY B O 1
ATOM 4144 N N . ALA B 1 113 ? 0.171 -25.953 -9.844 1 97.12 113 ALA B N 1
ATOM 4145 C CA . ALA B 1 113 ? -0.066 -27.125 -10.68 1 97.12 113 ALA B CA 1
ATOM 4146 C C . ALA B 1 113 ? 1.216 -27.938 -10.875 1 97.12 113 ALA B C 1
ATOM 4148 O O . ALA B 1 113 ? 2.225 -27.406 -11.344 1 97.12 113 ALA B O 1
ATOM 4149 N N . VAL B 1 114 ? 1.122 -29.172 -10.5 1 96.88 114 VAL B N 1
ATOM 4150 C CA . VAL B 1 114 ? 2.283 -30.031 -10.672 1 96.88 114 VAL B CA 1
ATOM 4151 C C . VAL B 1 114 ? 1.822 -31.469 -10.977 1 96.88 114 VAL B C 1
ATOM 4153 O O . VAL B 1 114 ? 0.789 -31.906 -10.469 1 96.88 114 VAL B O 1
ATOM 4156 N N . ASP B 1 115 ? 2.521 -32.062 -11.828 1 94.44 115 ASP B N 1
ATOM 4157 C CA . ASP B 1 115 ? 2.275 -33.469 -12.195 1 94.44 115 ASP B CA 1
ATOM 4158 C C . ASP B 1 115 ? 0.829 -33.656 -12.641 1 94.44 115 ASP B C 1
ATOM 4160 O O . ASP B 1 115 ? 0.166 -34.625 -12.211 1 94.44 115 ASP B O 1
ATOM 4164 N N . GLY B 1 116 ? 0.331 -32.75 -13.312 1 95.31 116 GLY B N 1
ATOM 4165 C CA . GLY B 1 116 ? -0.973 -32.875 -13.945 1 95.31 116 GLY B CA 1
ATOM 4166 C C . GLY B 1 116 ? -2.123 -32.594 -12.992 1 95.31 116 GLY B C 1
ATOM 4167 O O . GLY B 1 116 ? -3.285 -32.844 -13.328 1 95.31 116 GLY B O 1
ATOM 4168 N N . CYS B 1 117 ? -1.817 -32.125 -11.82 1 97 117 CYS B N 1
ATOM 4169 C CA . CYS B 1 117 ? -2.867 -31.859 -10.844 1 97 117 CYS B CA 1
ATOM 4170 C C . CYS B 1 117 ? -2.812 -30.406 -10.367 1 97 117 CYS B C 1
ATOM 4172 O O . CYS B 1 117 ? -1.778 -29.75 -10.484 1 97 117 CYS B O 1
ATOM 4174 N N . LEU B 1 118 ? -3.949 -29.984 -9.883 1 96.75 118 LEU B N 1
ATOM 4175 C CA . LEU B 1 118 ? -4.09 -28.656 -9.297 1 96.75 118 LEU B CA 1
ATOM 4176 C C . LEU B 1 118 ? -4.074 -28.734 -7.773 1 96.75 118 LEU B C 1
ATOM 4178 O O . LEU B 1 118 ? -4.703 -29.609 -7.18 1 96.75 118 LEU B O 1
ATOM 4182 N N . TYR B 1 119 ? -3.369 -27.828 -7.18 1 95.75 119 TYR B N 1
ATOM 4183 C CA . TYR B 1 119 ? -3.262 -27.812 -5.727 1 95.75 119 TYR B CA 1
ATOM 4184 C C . TYR B 1 119 ? -3.713 -26.484 -5.156 1 95.75 119 TYR B C 1
ATOM 4186 O O . TYR B 1 119 ? -3.406 -25.422 -5.715 1 95.75 119 TYR B O 1
ATOM 4194 N N . VAL B 1 120 ? -4.441 -26.5 -4.094 1 93.5 120 VAL B N 1
ATOM 4195 C CA . VAL B 1 120 ? -4.828 -25.344 -3.277 1 93.5 120 VAL B CA 1
ATOM 4196 C C . VAL B 1 120 ? -4.285 -25.516 -1.859 1 93.5 120 VAL B C 1
ATOM 4198 O O . VAL B 1 120 ? -4.547 -26.531 -1.202 1 93.5 120 VAL B O 1
ATOM 4201 N N . LEU B 1 121 ? -3.514 -24.562 -1.457 1 93.38 121 LEU B N 1
ATOM 4202 C CA . LEU B 1 121 ? -2.82 -24.766 -0.192 1 93.38 121 LEU B CA 1
ATOM 4203 C C . LEU B 1 121 ? -2.979 -23.562 0.723 1 93.38 121 LEU B C 1
ATOM 4205 O O . LEU B 1 121 ? -2.928 -22.422 0.261 1 93.38 121 LEU B O 1
ATOM 4209 N N . GLY B 1 122 ? -3.148 -23.938 2.025 1 92.25 122 GLY B N 1
ATOM 4210 C CA . GLY B 1 122 ? -3.121 -22.938 3.08 1 92.25 122 GLY B CA 1
ATOM 4211 C C . GLY B 1 122 ? -4.324 -22.016 3.059 1 92.25 122 GLY B C 1
ATOM 4212 O O . GLY B 1 122 ? -5.445 -22.453 2.801 1 92.25 122 GLY B O 1
ATOM 4213 N N . GLY B 1 123 ? -4.039 -20.734 3.432 1 88.69 123 GLY B N 1
ATOM 4214 C CA . GLY B 1 123 ? -5.105 -19.766 3.549 1 88.69 123 GLY B CA 1
ATOM 4215 C C . GLY B 1 123 ? -5.586 -19.562 4.977 1 88.69 123 GLY B C 1
ATOM 4216 O O . GLY B 1 123 ? -4.875 -19.906 5.926 1 88.69 123 GLY B O 1
ATOM 4217 N N . PHE B 1 124 ? -6.707 -18.859 5.055 1 83.19 124 PHE B N 1
ATOM 4218 C CA . PHE B 1 124 ? -7.258 -18.562 6.367 1 83.19 124 PHE B CA 1
ATOM 4219 C C . PHE B 1 124 ? -8.531 -19.359 6.621 1 83.19 124 PHE B C 1
ATOM 4221 O O . PHE B 1 124 ? -9.32 -19.578 5.703 1 83.19 124 PHE B O 1
ATOM 4228 N N . SER B 1 125 ? -8.586 -19.828 7.727 1 78.75 125 SER B N 1
ATOM 4229 C CA . SER B 1 125 ? -9.852 -20.234 8.32 1 78.75 125 SER B CA 1
ATOM 4230 C C . SER B 1 125 ? -10.164 -19.422 9.57 1 78.75 125 SER B C 1
ATOM 4232 O O . SER B 1 125 ? -9.531 -19.609 10.617 1 78.75 125 SER B O 1
ATOM 4234 N N . LYS B 1 126 ? -11.078 -18.516 9.359 1 74.62 126 LYS B N 1
ATOM 4235 C CA . LYS B 1 126 ? -11.289 -17.531 10.414 1 74.62 126 LYS B CA 1
ATOM 4236 C C . LYS B 1 126 ? -10 -16.781 10.742 1 74.62 126 LYS B C 1
ATOM 4238 O O . LYS B 1 126 ? -9.359 -16.219 9.852 1 74.62 126 LYS B O 1
ATOM 4243 N N . ALA B 1 127 ? -9.578 -16.875 11.984 1 71.38 127 ALA B N 1
ATOM 4244 C CA . ALA B 1 127 ? -8.414 -16.078 12.398 1 71.38 127 ALA B CA 1
ATOM 4245 C C . ALA B 1 127 ? -7.145 -16.922 12.375 1 71.38 127 ALA B C 1
ATOM 4247 O O . ALA B 1 127 ? -6.07 -16.453 12.742 1 71.38 127 ALA B O 1
ATOM 4248 N N . SER B 1 128 ? -7.281 -18.109 11.75 1 81.31 128 SER B N 1
ATOM 4249 C CA . SER B 1 128 ? -6.113 -18.969 11.805 1 81.31 128 SER B CA 1
ATOM 4250 C C . SER B 1 128 ? -5.613 -19.312 10.398 1 81.31 128 SER B C 1
ATOM 4252 O O . SER B 1 128 ? -6.41 -19.5 9.477 1 81.31 128 SER B O 1
ATOM 4254 N N . THR B 1 129 ? -4.355 -19.359 10.344 1 88.38 129 THR B N 1
ATOM 4255 C CA . THR B 1 129 ? -3.756 -19.828 9.094 1 88.38 129 THR B CA 1
ATOM 4256 C C . THR B 1 129 ? -3.807 -21.344 9.008 1 88.38 129 THR B C 1
ATOM 4258 O O . THR B 1 129 ? -3.615 -22.047 10.008 1 88.38 129 THR B O 1
ATOM 4261 N N . MET B 1 130 ? -3.965 -21.875 7.816 1 89.44 130 MET B N 1
ATOM 4262 C CA . MET B 1 130 ? -4.176 -23.312 7.605 1 89.44 130 MET B CA 1
ATOM 4263 C C . MET B 1 130 ? -2.945 -23.953 6.977 1 89.44 130 MET B C 1
ATOM 4265 O O . MET B 1 130 ? -2.205 -23.297 6.238 1 89.44 130 MET B O 1
ATOM 4269 N N . LYS B 1 131 ? -2.807 -25.266 7.281 1 93.5 131 LYS B N 1
ATOM 4270 C CA . LYS B 1 131 ? -1.734 -26.047 6.68 1 93.5 131 LYS B CA 1
ATOM 4271 C C . LYS B 1 131 ? -2.277 -27 5.617 1 93.5 131 LYS B C 1
ATOM 4273 O O . LYS B 1 131 ? -1.51 -27.656 4.922 1 93.5 131 LYS B O 1
ATOM 4278 N N . CYS B 1 132 ? -3.523 -27.109 5.457 1 91.44 132 CYS B N 1
ATOM 4279 C CA . CYS B 1 132 ? -4.156 -28.125 4.629 1 91.44 132 CYS B CA 1
ATOM 4280 C C . CYS B 1 132 ? -3.85 -27.906 3.154 1 91.44 132 CYS B C 1
ATOM 4282 O O . CYS B 1 132 ? -3.615 -26.766 2.73 1 91.44 132 CYS B O 1
ATOM 4284 N N . VAL B 1 133 ? -3.893 -28.984 2.387 1 93.75 133 VAL B N 1
ATOM 4285 C CA . VAL B 1 133 ? -3.639 -28.984 0.949 1 93.75 133 VAL B CA 1
ATOM 4286 C C . VAL B 1 133 ? -4.707 -29.812 0.234 1 93.75 133 VAL B C 1
ATOM 4288 O O . VAL B 1 133 ? -4.973 -30.953 0.609 1 93.75 133 VAL B O 1
ATOM 4291 N N . TRP B 1 134 ? -5.281 -29.172 -0.724 1 92.12 134 TRP B N 1
ATOM 4292 C CA . TRP B 1 134 ? -6.254 -29.844 -1.577 1 92.12 134 TRP B CA 1
ATOM 4293 C C . TRP B 1 134 ? -5.688 -30.078 -2.975 1 92.12 134 TRP B C 1
ATOM 4295 O O . TRP B 1 134 ? -5.027 -29.188 -3.533 1 92.12 134 TRP B O 1
ATOM 4305 N N . ARG B 1 135 ? -5.961 -31.219 -3.484 1 95.31 135 ARG B N 1
ATOM 4306 C CA . ARG B 1 135 ? -5.527 -31.578 -4.828 1 95.31 135 ARG B CA 1
ATOM 4307 C C . ARG B 1 135 ? -6.719 -31.906 -5.727 1 95.31 135 ARG B C 1
ATOM 4309 O O . ARG B 1 135 ? -7.633 -32.625 -5.32 1 95.31 135 ARG B O 1
ATOM 4316 N N . PHE B 1 136 ? -6.727 -31.359 -6.871 1 96.06 136 PHE B N 1
ATOM 4317 C CA . PHE B 1 136 ? -7.699 -31.703 -7.902 1 96.06 136 PHE B CA 1
ATOM 4318 C C . PHE B 1 136 ? -7.055 -32.562 -9 1 96.06 136 PHE B C 1
ATOM 4320 O O . PHE B 1 136 ? -6.066 -32.125 -9.609 1 96.06 136 PHE B O 1
ATOM 4327 N N . ASP B 1 137 ? -7.617 -33.625 -9.227 1 96.31 137 ASP B N 1
ATOM 4328 C CA . ASP B 1 137 ? -7.203 -34.5 -10.312 1 96.31 137 ASP B CA 1
ATOM 4329 C C . ASP B 1 137 ? -8.133 -34.375 -11.516 1 96.31 137 ASP B C 1
ATOM 4331 O O . ASP B 1 137 ? -9.273 -34.844 -11.477 1 96.31 137 ASP B O 1
ATOM 4335 N N . PRO B 1 138 ? -7.609 -33.781 -12.516 1 95.12 138 PRO B N 1
ATOM 4336 C CA . PRO B 1 138 ? -8.477 -33.594 -13.68 1 95.12 138 PRO B CA 1
ATOM 4337 C C . PRO B 1 138 ? -8.891 -34.906 -14.328 1 95.12 138 PRO B C 1
ATOM 4339 O O . PRO B 1 138 ? -9.891 -34.969 -15.047 1 95.12 138 PRO B O 1
ATOM 4342 N N . ILE B 1 139 ? -8.125 -35.938 -14.156 1 93.81 139 ILE B N 1
ATOM 4343 C CA . ILE B 1 139 ? -8.445 -37.25 -14.727 1 93.81 139 ILE B CA 1
ATOM 4344 C C . ILE B 1 139 ? -9.648 -37.844 -14 1 93.81 139 ILE B C 1
ATOM 4346 O O . ILE B 1 139 ? -10.594 -38.312 -14.633 1 93.81 139 ILE B O 1
ATOM 4350 N N . GLN B 1 140 ? -9.625 -37.719 -12.742 1 93 140 GLN B N 1
ATOM 4351 C CA . GLN B 1 140 ? -10.719 -38.25 -11.93 1 93 140 GLN B CA 1
ATOM 4352 C C . GLN B 1 140 ? -11.789 -37.188 -11.695 1 93 140 GLN B C 1
ATOM 4354 O O . GLN B 1 140 ? -12.883 -37.5 -11.219 1 93 140 GLN B O 1
ATOM 4359 N N . ASN B 1 141 ? -11.5 -36 -12.008 1 92.88 141 ASN B N 1
ATOM 4360 C CA . ASN B 1 141 ? -12.398 -34.875 -11.82 1 92.88 141 ASN B CA 1
ATOM 4361 C C . ASN B 1 141 ? -12.875 -34.781 -10.375 1 92.88 141 ASN B C 1
ATOM 4363 O O . ASN B 1 141 ? -14.078 -34.656 -10.117 1 92.88 141 ASN B O 1
ATOM 4367 N N . LEU B 1 142 ? -11.922 -34.812 -9.461 1 93.44 142 LEU B N 1
ATOM 4368 C CA . LEU B 1 142 ? -12.297 -34.781 -8.055 1 93.44 142 LEU B CA 1
ATOM 4369 C C . LEU B 1 142 ? -11.227 -34.094 -7.223 1 93.44 142 LEU B C 1
ATOM 4371 O O . LEU B 1 142 ? -10.039 -34.125 -7.559 1 93.44 142 LEU B O 1
ATOM 4375 N N . TRP B 1 143 ? -11.734 -33.562 -6.082 1 93.69 143 TRP B N 1
ATOM 4376 C CA . TRP B 1 143 ? -10.852 -32.969 -5.082 1 93.69 143 TRP B CA 1
ATOM 4377 C C . TRP B 1 143 ? -10.555 -33.938 -3.963 1 93.69 143 TRP B C 1
ATOM 4379 O O . TRP B 1 143 ? -11.445 -34.688 -3.512 1 93.69 143 TRP B O 1
ATOM 4389 N N . GLN B 1 144 ? -9.289 -33.938 -3.576 1 92.19 144 GLN B N 1
ATOM 4390 C CA . GLN B 1 144 ? -8.898 -34.75 -2.438 1 92.19 144 GLN B CA 1
ATOM 4391 C C . GLN B 1 144 ? -7.922 -34 -1.531 1 92.19 144 GLN B C 1
ATOM 4393 O O . GLN B 1 144 ? -7.047 -33.281 -2.014 1 92.19 144 GLN B O 1
ATOM 4398 N N . LYS B 1 145 ? -8.18 -34.25 -0.269 1 91.38 145 LYS B N 1
ATOM 4399 C CA . LYS B 1 145 ? -7.211 -33.688 0.683 1 91.38 145 LYS B CA 1
ATOM 4400 C C . LYS B 1 145 ? -5.938 -34.531 0.712 1 91.38 145 LYS B C 1
ATOM 4402 O O . LYS B 1 145 ? -6 -35.781 0.73 1 91.38 145 LYS B O 1
ATOM 4407 N N . VAL B 1 146 ? -4.82 -33.906 0.626 1 93.44 146 VAL B N 1
ATOM 4408 C CA . VAL B 1 146 ? -3.545 -34.594 0.688 1 93.44 146 VAL B CA 1
ATOM 4409 C C . VAL B 1 146 ? -2.768 -34.156 1.926 1 93.44 146 VAL B C 1
ATOM 4411 O O . VAL B 1 146 ? -3.303 -33.469 2.783 1 93.44 146 VAL B O 1
ATOM 4414 N N . ASN B 1 147 ? -1.501 -34.656 2.062 1 96.06 147 ASN B N 1
ATOM 4415 C CA . ASN B 1 147 ? -0.712 -34.344 3.248 1 96.06 147 ASN B CA 1
ATOM 4416 C C . ASN B 1 147 ? -0.548 -32.812 3.434 1 96.06 147 ASN B C 1
ATOM 4418 O O . ASN B 1 147 ? -0.324 -32.094 2.465 1 96.06 147 ASN B O 1
ATOM 4422 N N . SER B 1 148 ? -0.655 -32.438 4.691 1 95.25 148 SER B N 1
ATOM 4423 C CA . SER B 1 148 ? -0.61 -31.016 5.02 1 95.25 148 SER B CA 1
ATOM 4424 C C . SER B 1 148 ? 0.825 -30.5 5.051 1 95.25 148 SER B C 1
ATOM 4426 O O . SER B 1 148 ? 1.767 -31.281 5.211 1 95.25 148 SER B O 1
ATOM 4428 N N . MET B 1 149 ? 0.913 -29.219 4.855 1 96.56 149 MET B N 1
ATOM 4429 C CA . MET B 1 149 ? 2.201 -28.547 5.031 1 96.56 149 MET B CA 1
ATOM 4430 C C . MET B 1 149 ? 2.66 -28.625 6.484 1 96.56 149 MET B C 1
ATOM 4432 O O . MET B 1 149 ? 1.881 -28.984 7.367 1 96.56 149 MET B O 1
ATOM 4436 N N . SER B 1 150 ? 3.906 -28.312 6.699 1 96.19 150 SER B N 1
ATOM 4437 C CA . SER B 1 150 ? 4.457 -28.312 8.055 1 96.19 150 SER B CA 1
ATOM 4438 C C . SER B 1 150 ? 4.027 -27.062 8.82 1 96.19 150 SER B C 1
ATOM 4440 O O . SER B 1 150 ? 3.871 -27.109 10.039 1 96.19 150 SER B O 1
ATOM 4442 N N . THR B 1 151 ? 3.887 -25.969 8.156 1 94.62 151 THR B N 1
ATOM 4443 C CA . THR B 1 151 ? 3.549 -24.688 8.75 1 94.62 151 THR B CA 1
ATOM 4444 C C . THR B 1 151 ? 2.285 -24.109 8.109 1 94.62 151 THR B C 1
ATOM 4446 O O . THR B 1 151 ? 2.117 -24.172 6.891 1 94.62 151 THR B O 1
ATOM 4449 N N . GLY B 1 152 ? 1.42 -23.672 9 1 92.62 152 GLY B N 1
ATOM 4450 C CA . GLY B 1 152 ? 0.283 -22.938 8.477 1 92.62 152 GLY B CA 1
ATOM 4451 C C . GLY B 1 152 ? 0.669 -21.609 7.863 1 92.62 152 GLY B C 1
ATOM 4452 O O . GLY B 1 152 ? 1.409 -20.828 8.477 1 92.62 152 GLY B O 1
ATOM 4453 N N . ARG B 1 153 ? 0.222 -21.375 6.625 1 93.44 153 ARG B N 1
ATOM 4454 C CA . ARG B 1 153 ? 0.606 -20.141 5.938 1 93.44 153 ARG B CA 1
ATOM 4455 C C . ARG B 1 153 ? -0.531 -19.625 5.059 1 93.44 153 ARG B C 1
ATOM 4457 O O . ARG B 1 153 ? -1.287 -20.422 4.488 1 93.44 153 ARG B O 1
ATOM 4464 N N . ALA B 1 154 ? -0.616 -18.359 5.004 1 90.81 154 ALA B N 1
ATOM 4465 C CA . ALA B 1 154 ? -1.498 -17.656 4.078 1 90.81 154 ALA B CA 1
ATOM 4466 C C . ALA B 1 154 ? -0.71 -16.703 3.195 1 90.81 154 ALA B C 1
ATOM 4468 O O . ALA B 1 154 ? 0.335 -16.188 3.604 1 90.81 154 ALA B O 1
ATOM 4469 N N . TYR B 1 155 ? -1.177 -16.547 1.951 1 90.12 155 TYR B N 1
ATOM 4470 C CA . TYR B 1 155 ? -0.569 -15.633 0.988 1 90.12 155 TYR B CA 1
ATOM 4471 C C . TYR B 1 155 ? 0.871 -16.031 0.69 1 90.12 155 TYR B C 1
ATOM 4473 O O . TYR B 1 155 ? 1.732 -15.172 0.488 1 90.12 155 TYR B O 1
ATOM 4481 N N . CYS B 1 156 ? 1.162 -17.234 0.798 1 94.19 156 CYS B N 1
ATOM 4482 C CA . CYS B 1 156 ? 2.469 -17.734 0.383 1 94.19 156 CYS B CA 1
ATOM 4483 C C . CYS B 1 156 ? 2.582 -17.766 -1.137 1 94.19 156 CYS B C 1
ATOM 4485 O O . CYS B 1 156 ? 1.596 -17.547 -1.842 1 94.19 156 CYS B O 1
ATOM 4487 N N . LYS B 1 157 ? 3.779 -17.938 -1.557 1 95.69 157 LYS B N 1
ATOM 4488 C CA . LYS B 1 157 ? 4.047 -18 -2.99 1 95.69 157 LYS B CA 1
ATOM 4489 C C . LYS B 1 157 ? 4.406 -19.422 -3.412 1 95.69 157 LYS B C 1
ATOM 4491 O O . LYS B 1 157 ? 5.062 -20.156 -2.664 1 95.69 157 LYS B O 1
ATOM 4496 N N . THR B 1 158 ? 3.957 -19.766 -4.605 1 96.94 158 THR B N 1
ATOM 4497 C CA . THR B 1 158 ? 4.223 -21.125 -5.074 1 96.94 158 THR B CA 1
ATOM 4498 C C . THR B 1 158 ? 4.828 -21.109 -6.477 1 96.94 158 THR B C 1
ATOM 4500 O O . THR B 1 158 ? 4.586 -20.172 -7.246 1 96.94 158 THR B O 1
ATOM 4503 N N . SER B 1 159 ? 5.605 -22.078 -6.773 1 97 159 SER B N 1
ATOM 4504 C CA . SER B 1 159 ? 6.145 -22.328 -8.102 1 97 159 SER B CA 1
ATOM 4505 C C . SER B 1 159 ? 6.57 -23.781 -8.258 1 97 159 SER B C 1
ATOM 4507 O O . SER B 1 159 ? 6.707 -24.5 -7.27 1 97 159 SER B O 1
ATOM 4509 N N . ILE B 1 160 ? 6.695 -24.156 -9.477 1 96.94 160 ILE B N 1
ATOM 4510 C CA . ILE B 1 160 ? 7.078 -25.531 -9.781 1 96.94 160 ILE B CA 1
ATOM 4511 C C . ILE B 1 160 ? 8.531 -25.578 -10.25 1 96.94 160 ILE B C 1
ATOM 4513 O O . ILE B 1 160 ? 8.938 -24.766 -11.086 1 96.94 160 ILE B O 1
ATOM 4517 N N . LEU B 1 161 ? 9.242 -26.5 -9.703 1 96.94 161 LEU B N 1
ATOM 4518 C CA . LEU B 1 161 ? 10.617 -26.75 -10.109 1 96.94 161 LEU B CA 1
ATOM 4519 C C . LEU B 1 161 ? 10.969 -28.234 -9.969 1 96.94 161 LEU B C 1
ATOM 4521 O O . LEU B 1 161 ? 10.703 -28.844 -8.93 1 96.94 161 LEU B O 1
ATOM 4525 N N . ASN B 1 162 ? 11.477 -28.828 -11.047 1 95.94 162 ASN B N 1
ATOM 4526 C CA . ASN B 1 162 ? 11.836 -30.234 -11.047 1 95.94 162 ASN B CA 1
ATOM 4527 C C . ASN B 1 162 ? 10.656 -31.125 -10.648 1 95.94 162 ASN B C 1
ATOM 4529 O O . ASN B 1 162 ? 10.797 -32 -9.797 1 95.94 162 ASN B O 1
ATOM 4533 N N . ASP B 1 163 ? 9.492 -30.812 -11.133 1 95.94 163 ASP B N 1
ATOM 4534 C CA . ASP B 1 163 ? 8.25 -31.547 -10.938 1 95.94 163 ASP B CA 1
ATOM 4535 C C . ASP B 1 163 ? 7.867 -31.609 -9.461 1 95.94 163 ASP B C 1
ATOM 4537 O O . ASP B 1 163 ? 7.301 -32.594 -9 1 95.94 163 ASP B O 1
ATOM 4541 N N . LYS B 1 164 ? 8.328 -30.625 -8.773 1 98 164 LYS B N 1
ATOM 4542 C CA . LYS B 1 164 ? 7.922 -30.469 -7.383 1 98 164 LYS B CA 1
ATOM 4543 C C . LYS B 1 164 ? 7.297 -29.094 -7.145 1 98 164 LYS B C 1
ATOM 4545 O O . LYS B 1 164 ? 7.555 -28.141 -7.895 1 98 164 LYS B O 1
ATOM 4550 N N . LEU B 1 165 ? 6.496 -29.031 -6.129 1 98.38 165 LEU B N 1
ATOM 4551 C CA . LEU B 1 165 ? 5.816 -27.781 -5.793 1 98.38 165 LEU B CA 1
ATOM 4552 C C . LEU B 1 165 ? 6.496 -27.094 -4.617 1 98.38 165 LEU B C 1
ATOM 4554 O O . LEU B 1 165 ? 6.496 -27.609 -3.498 1 98.38 165 LEU B O 1
ATOM 4558 N N . TYR B 1 166 ? 7.062 -25.969 -4.879 1 98.56 166 TYR B N 1
ATOM 4559 C CA . TYR B 1 166 ? 7.719 -25.188 -3.838 1 98.56 166 TYR B CA 1
ATOM 4560 C C . TYR B 1 166 ? 6.781 -24.109 -3.289 1 98.56 166 TYR B C 1
ATOM 4562 O O . TYR B 1 166 ? 6.043 -23.484 -4.047 1 98.56 166 TYR B O 1
ATOM 4570 N N . VAL B 1 167 ? 6.812 -23.953 -1.989 1 98.06 167 VAL B N 1
ATOM 4571 C CA . VAL B 1 167 ? 6.047 -22.922 -1.285 1 98.06 167 VAL B CA 1
ATOM 4572 C C . VAL B 1 167 ? 6.984 -22.062 -0.447 1 98.06 167 VAL B C 1
ATOM 4574 O O . VAL B 1 167 ? 7.793 -22.578 0.325 1 98.06 167 VAL B O 1
ATOM 4577 N N . VAL B 1 168 ? 6.824 -20.75 -0.626 1 97.38 168 VAL B N 1
ATOM 4578 C CA . VAL B 1 168 ? 7.762 -19.844 0.041 1 97.38 168 VAL B CA 1
ATOM 4579 C C . VAL B 1 168 ? 6.992 -18.734 0.751 1 97.38 168 VAL B C 1
ATOM 4581 O O . VAL B 1 168 ? 6.074 -18.141 0.179 1 97.38 168 VAL B O 1
ATOM 4584 N N . GLY B 1 169 ? 7.383 -18.516 1.975 1 96.31 169 GLY B N 1
ATOM 4585 C CA . GLY B 1 169 ? 6.926 -17.344 2.695 1 96.31 169 GLY B CA 1
ATOM 4586 C C . GLY B 1 169 ? 5.461 -17.406 3.078 1 96.31 169 GLY B C 1
ATOM 4587 O O . GLY B 1 169 ? 4.965 -18.453 3.494 1 96.31 169 GLY B O 1
ATOM 4588 N N . GLY B 1 170 ? 4.805 -16.188 2.986 1 93.88 170 GLY B N 1
ATOM 4589 C CA . GLY B 1 170 ? 3.453 -16.031 3.5 1 93.88 170 GLY B CA 1
ATOM 4590 C C . GLY B 1 170 ? 3.412 -15.453 4.906 1 93.88 170 GLY B C 1
ATOM 4591 O O . GLY B 1 170 ? 4.383 -14.844 5.359 1 93.88 170 GLY B O 1
ATOM 4592 N N . VAL B 1 171 ? 2.236 -15.531 5.484 1 91.06 1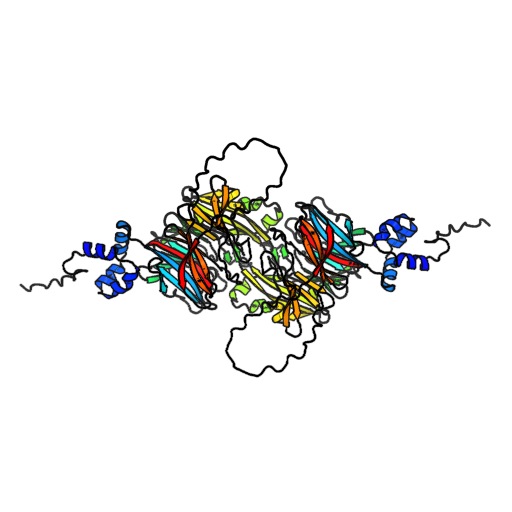71 VAL B N 1
ATOM 4593 C CA . VAL B 1 171 ? 2.061 -15.047 6.852 1 91.06 171 VAL B CA 1
ATOM 4594 C C . VAL B 1 171 ? 1.452 -16.156 7.715 1 91.06 171 VAL B C 1
ATOM 4596 O O . VAL B 1 171 ? 0.754 -17.031 7.207 1 91.06 171 VAL B O 1
ATOM 4599 N N . SER B 1 172 ? 1.758 -16.047 8.906 1 90.25 172 SER B N 1
ATOM 4600 C CA . SER B 1 172 ? 1.189 -16.969 9.883 1 90.25 172 SER B CA 1
ATOM 4601 C C . SER B 1 172 ? 0.679 -16.219 11.109 1 90.25 172 SER B C 1
ATOM 4603 O O . SER B 1 172 ? 1.051 -15.062 11.344 1 90.25 172 SER B O 1
ATOM 4605 N N . GLN B 1 173 ? -0.194 -16.891 11.828 1 83.56 173 GLN B N 1
ATOM 4606 C CA . GLN B 1 173 ? -0.747 -16.281 13.031 1 83.56 173 GLN B CA 1
ATOM 4607 C C . GLN B 1 173 ? 0.275 -16.281 14.164 1 83.56 173 GLN B C 1
ATOM 4609 O O . GLN B 1 173 ? 0.885 -17.312 14.461 1 83.56 173 GLN B O 1
ATOM 4614 N N . GLY B 1 174 ? 0.52 -15.062 14.695 1 77.06 174 GLY B N 1
ATOM 4615 C CA . GLY B 1 174 ? 1.355 -14.914 15.875 1 77.06 174 GLY B CA 1
ATOM 4616 C C . GLY B 1 174 ? 0.637 -14.258 17.031 1 77.06 174 GLY B C 1
ATOM 4617 O O . GLY B 1 174 ? -0.566 -14 16.969 1 77.06 174 GLY B O 1
ATOM 4618 N N . HIS B 1 175 ? 1.298 -14.055 18.109 1 72.31 175 HIS B N 1
ATOM 4619 C CA . HIS B 1 175 ? 0.733 -13.461 19.312 1 72.31 175 HIS B CA 1
ATOM 4620 C C . HIS B 1 175 ? 0.254 -12.039 19.047 1 72.31 175 HIS B C 1
ATOM 4622 O O . HIS B 1 175 ? -0.774 -11.617 19.578 1 72.31 175 HIS B O 1
ATOM 4628 N N . ALA B 1 176 ? 0.965 -11.375 18.219 1 67.81 176 ALA B N 1
ATOM 4629 C CA . ALA B 1 176 ? 0.642 -9.969 17.984 1 67.81 176 ALA B CA 1
ATOM 4630 C C . ALA B 1 176 ? 0.009 -9.766 16.609 1 67.81 176 ALA B C 1
ATOM 4632 O O . ALA B 1 176 ? 0.079 -8.672 16.047 1 67.81 176 ALA B O 1
ATOM 4633 N N . GLY B 1 177 ? -0.554 -10.883 16.078 1 75.88 177 GLY B N 1
ATOM 4634 C CA . GLY B 1 177 ? -1.165 -10.742 14.773 1 75.88 177 GLY B CA 1
ATOM 4635 C C . GLY B 1 177 ? -0.502 -11.594 13.711 1 75.88 177 GLY B C 1
ATOM 4636 O O . GLY B 1 177 ? 0.014 -12.68 14.008 1 75.88 177 GLY B O 1
ATOM 4637 N N . LEU B 1 178 ? -0.58 -11.141 12.523 1 81.81 178 LEU B N 1
ATOM 4638 C CA . LEU B 1 178 ? 0.014 -11.891 11.422 1 81.81 178 LEU B CA 1
ATOM 4639 C C . LEU B 1 178 ? 1.507 -11.594 11.312 1 81.81 178 LEU B C 1
ATOM 4641 O O . LEU B 1 178 ? 1.923 -10.438 11.375 1 81.81 178 LEU B O 1
ATOM 4645 N N . VAL B 1 179 ? 2.234 -12.617 11.227 1 85.12 179 VAL B N 1
ATOM 4646 C CA . VAL B 1 179 ? 3.686 -12.492 11.133 1 85.12 179 VAL B CA 1
ATOM 4647 C C . VAL B 1 179 ? 4.168 -13.086 9.812 1 85.12 179 VAL B C 1
ATOM 4649 O O . VAL B 1 179 ? 3.781 -14.195 9.445 1 85.12 179 VAL B O 1
ATOM 4652 N N . PRO B 1 180 ? 5.012 -12.336 9.133 1 89.94 180 PRO B N 1
ATOM 4653 C CA . PRO B 1 180 ? 5.555 -12.891 7.887 1 89.94 180 PRO B CA 1
ATOM 4654 C C . PRO B 1 180 ? 6.484 -14.078 8.125 1 89.94 180 PRO B C 1
ATOM 4656 O O . PRO B 1 180 ? 7.215 -14.109 9.117 1 89.94 180 PRO B O 1
ATOM 4659 N N . LEU B 1 181 ? 6.484 -15.016 7.18 1 94.5 181 LEU B N 1
ATOM 4660 C CA . LEU B 1 181 ? 7.305 -16.219 7.262 1 94.5 181 LEU B CA 1
ATOM 4661 C C . LEU B 1 181 ? 8.5 -16.125 6.32 1 94.5 181 LEU B C 1
ATOM 4663 O O . LEU B 1 181 ? 8.367 -15.672 5.184 1 94.5 181 LEU B O 1
ATOM 4667 N N . GLN B 1 182 ? 9.594 -16.594 6.84 1 96.25 182 GLN B N 1
ATOM 4668 C CA . GLN B 1 182 ? 10.781 -16.75 6 1 96.25 182 GLN B CA 1
ATOM 4669 C C . GLN B 1 182 ? 10.961 -18.188 5.547 1 96.25 182 GLN B C 1
ATOM 4671 O O . GLN B 1 182 ? 11.773 -18.469 4.664 1 96.25 182 GLN B O 1
ATOM 4676 N N . SER B 1 183 ? 10.18 -19.031 6.102 1 97.19 183 SER B N 1
ATOM 4677 C CA . SER B 1 183 ? 10.344 -20.453 5.84 1 97.19 183 SER B CA 1
ATOM 4678 C C . SER B 1 183 ? 9.836 -20.828 4.449 1 97.19 183 SER B C 1
ATOM 4680 O O . SER B 1 183 ? 9.086 -20.062 3.834 1 97.19 183 SER B O 1
ATOM 4682 N N . ALA B 1 184 ? 10.305 -21.938 3.967 1 97.88 184 ALA B N 1
ATOM 4683 C CA . ALA B 1 184 ? 9.922 -22.531 2.693 1 97.88 184 ALA B CA 1
ATOM 4684 C C . ALA B 1 184 ? 9.844 -24.062 2.807 1 97.88 184 ALA B C 1
ATOM 4686 O O . ALA B 1 184 ? 10.477 -24.656 3.68 1 97.88 184 ALA B O 1
ATOM 4687 N N . GLU B 1 185 ? 9.031 -24.656 1.992 1 98.12 185 GLU B N 1
ATOM 4688 C CA . GLU B 1 185 ? 8.922 -26.109 1.934 1 98.12 185 GLU B CA 1
ATOM 4689 C C . GLU B 1 185 ? 8.586 -26.594 0.523 1 98.12 185 GLU B C 1
ATOM 4691 O O . GLU B 1 185 ? 8.203 -25.781 -0.331 1 98.12 185 GLU B O 1
ATOM 4696 N N . VAL B 1 186 ? 8.828 -27.844 0.294 1 98.44 186 VAL B N 1
ATOM 4697 C CA . VAL B 1 186 ? 8.648 -28.422 -1.035 1 98.44 186 VAL B CA 1
ATOM 4698 C C . VAL B 1 186 ? 7.828 -29.703 -0.939 1 98.44 186 VAL B C 1
ATOM 4700 O O . VAL B 1 186 ? 8.016 -30.5 -0.012 1 98.44 186 VAL B O 1
ATOM 4703 N N . PHE B 1 187 ? 6.945 -29.844 -1.841 1 98.25 187 PHE B N 1
ATOM 4704 C CA . PHE B 1 187 ? 6.09 -31.016 -1.952 1 98.25 187 PHE B CA 1
ATOM 4705 C C . PHE B 1 187 ? 6.516 -31.891 -3.127 1 98.25 187 PHE B C 1
ATOM 4707 O O . PHE B 1 187 ? 6.66 -31.406 -4.25 1 98.25 187 PHE B O 1
ATOM 4714 N N . ASP B 1 188 ? 6.668 -33.094 -2.842 1 97.81 188 ASP B N 1
ATOM 4715 C CA . ASP B 1 188 ? 6.922 -34.094 -3.879 1 97.81 188 ASP B CA 1
ATOM 4716 C C . ASP B 1 188 ? 5.656 -34.875 -4.188 1 97.81 188 ASP B C 1
ATOM 4718 O O . ASP B 1 188 ? 5.223 -35.719 -3.379 1 97.81 188 ASP B O 1
ATOM 4722 N N . PRO B 1 189 ? 5.125 -34.688 -5.352 1 95.5 189 PRO B N 1
ATOM 4723 C CA . PRO B 1 189 ? 3.877 -35.375 -5.676 1 95.5 189 PRO B CA 1
ATOM 4724 C C . PRO B 1 189 ? 4.059 -36.875 -5.812 1 95.5 189 PRO B C 1
ATOM 4726 O O . PRO B 1 189 ? 3.09 -37.625 -5.688 1 95.5 189 PRO B O 1
ATOM 4729 N N . PHE B 1 190 ? 5.199 -37.312 -6.078 1 94.06 190 PHE B N 1
ATOM 4730 C CA . PHE B 1 190 ? 5.457 -38.75 -6.227 1 94.06 190 PHE B CA 1
ATOM 4731 C C . PHE B 1 190 ? 5.398 -39.438 -4.875 1 94.06 190 PHE B C 1
ATOM 4733 O O . PHE B 1 190 ? 4.832 -40.531 -4.766 1 94.06 190 PHE B O 1
ATOM 4740 N N . THR B 1 191 ? 5.906 -38.812 -3.852 1 95 191 THR B N 1
ATOM 4741 C CA . THR B 1 191 ? 5.91 -39.406 -2.521 1 95 191 THR B CA 1
ATOM 4742 C C . THR B 1 191 ? 4.793 -38.844 -1.661 1 95 191 THR B C 1
ATOM 4744 O O . THR B 1 191 ? 4.512 -39.344 -0.572 1 95 191 THR B O 1
ATOM 4747 N N . ALA B 1 192 ? 4.188 -37.844 -2.137 1 94.12 192 ALA B N 1
ATOM 4748 C CA . ALA B 1 192 ? 3.139 -37.125 -1.416 1 94.12 192 ALA B CA 1
ATOM 4749 C C . ALA B 1 192 ? 3.639 -36.625 -0.06 1 94.12 192 ALA B C 1
ATOM 4751 O O . ALA B 1 192 ? 2.947 -36.781 0.951 1 94.12 192 ALA B O 1
ATOM 4752 N N . THR B 1 193 ? 4.816 -36.125 -0.096 1 96.88 193 THR B N 1
ATOM 4753 C CA . THR B 1 193 ? 5.402 -35.656 1.162 1 96.88 193 THR B CA 1
ATOM 4754 C C . THR B 1 193 ? 5.941 -34.25 1.03 1 96.88 193 THR B C 1
ATOM 4756 O O . THR B 1 193 ? 6.254 -33.781 -0.073 1 96.88 193 THR B O 1
ATOM 4759 N N . TRP B 1 194 ? 6.012 -33.625 2.242 1 97.88 194 TRP B N 1
ATOM 4760 C CA . TRP B 1 194 ? 6.598 -32.312 2.346 1 97.88 194 TRP B CA 1
ATOM 4761 C C . TRP B 1 194 ? 7.977 -32.375 2.988 1 97.88 194 TRP B C 1
ATOM 4763 O O . TRP B 1 194 ? 8.195 -33.125 3.936 1 97.88 194 TRP B O 1
ATOM 4773 N N . SER B 1 195 ? 8.867 -31.578 2.441 1 97.5 195 SER B N 1
ATOM 4774 C CA . SER B 1 195 ? 10.195 -31.438 3.029 1 97.5 195 SER B CA 1
ATOM 4775 C C . SER B 1 195 ? 10.555 -29.969 3.246 1 97.5 195 SER B C 1
ATOM 4777 O O . SER B 1 195 ? 10.062 -29.094 2.537 1 97.5 195 SER B O 1
ATOM 4779 N N . GLN B 1 196 ? 11.453 -29.766 4.184 1 96.19 196 GLN B N 1
ATOM 4780 C CA . GLN B 1 196 ? 11.836 -28.391 4.508 1 96.19 196 GLN B CA 1
ATOM 4781 C C . GLN B 1 196 ? 12.898 -27.875 3.541 1 96.19 196 GLN B C 1
ATOM 4783 O O . GLN B 1 196 ? 13.773 -28.641 3.109 1 96.19 196 GLN B O 1
ATOM 4788 N N . VAL B 1 197 ? 12.797 -26.703 3.164 1 97.56 197 VAL B N 1
ATOM 4789 C CA . VAL B 1 197 ? 13.781 -25.891 2.463 1 97.56 197 VAL B CA 1
ATOM 4790 C C . VAL B 1 197 ? 14.359 -24.859 3.414 1 97.56 197 VAL B C 1
ATOM 4792 O O . VAL B 1 197 ? 13.648 -24.312 4.27 1 97.56 197 VAL B O 1
ATOM 4795 N N . PRO B 1 198 ? 15.695 -24.625 3.309 1 97.88 198 PRO B N 1
ATOM 4796 C CA . PRO B 1 198 ? 16.234 -23.594 4.188 1 97.88 198 PRO B CA 1
ATOM 4797 C C . PRO B 1 198 ? 15.453 -22.281 4.109 1 97.88 198 PRO B C 1
ATOM 4799 O O . PRO B 1 198 ? 14.992 -21.891 3.033 1 97.88 198 PRO B O 1
ATOM 4802 N N . SER B 1 199 ? 15.359 -21.656 5.289 1 97.88 199 SER B N 1
ATOM 4803 C CA . SER B 1 199 ? 14.648 -20.375 5.328 1 97.88 199 SER B CA 1
ATOM 4804 C C . SER B 1 199 ? 15.391 -19.312 4.523 1 97.88 199 SER B C 1
ATOM 4806 O O . SER B 1 199 ? 16.625 -19.344 4.43 1 97.88 199 SER B O 1
ATOM 4808 N N . MET B 1 200 ? 14.625 -18.422 3.982 1 97.31 200 MET B N 1
ATOM 4809 C CA . MET B 1 200 ? 15.227 -17.297 3.277 1 97.31 200 MET B CA 1
ATOM 4810 C C . MET B 1 200 ? 16.047 -16.438 4.23 1 97.31 200 MET B C 1
ATOM 4812 O O . MET B 1 200 ? 15.547 -16.016 5.273 1 97.31 200 MET B O 1
ATOM 4816 N N . PRO B 1 201 ? 17.188 -16.141 3.852 1 94.12 201 PRO B N 1
ATOM 4817 C CA . PRO B 1 201 ? 18.047 -15.359 4.75 1 94.12 201 PRO B CA 1
ATOM 4818 C C . PRO B 1 201 ? 17.672 -13.883 4.793 1 94.12 201 PRO B C 1
ATOM 4820 O O . PRO B 1 201 ? 17.875 -13.211 5.809 1 94.12 201 PRO B O 1
ATOM 4823 N N . PHE B 1 202 ? 17.172 -13.273 3.691 1 92.25 202 PHE B N 1
ATOM 4824 C CA . PHE B 1 202 ? 16.938 -11.844 3.57 1 92.25 202 PHE B CA 1
ATOM 4825 C C . PHE B 1 202 ? 18.203 -11.055 3.889 1 92.25 202 PHE B C 1
ATOM 4827 O O . PHE B 1 202 ? 18.172 -10.117 4.691 1 92.25 202 PHE B O 1
ATOM 4834 N N . SER B 1 203 ? 19.219 -11.336 3.25 1 87.19 203 SER B N 1
ATOM 4835 C CA . SER B 1 203 ? 20.562 -10.82 3.543 1 87.19 203 SER B CA 1
ATOM 4836 C C . SER B 1 203 ? 20.641 -9.32 3.295 1 87.19 203 SER B C 1
ATOM 4838 O O . SER B 1 203 ? 21.406 -8.617 3.953 1 87.19 203 SER B O 1
ATOM 4840 N N . ARG B 1 204 ? 19.812 -8.789 2.484 1 85.25 204 ARG B N 1
ATOM 4841 C CA . ARG B 1 204 ? 19.891 -7.379 2.129 1 85.25 204 ARG B CA 1
ATOM 4842 C C . ARG B 1 204 ? 19.078 -6.52 3.086 1 85.25 204 ARG B C 1
ATOM 4844 O O . ARG B 1 204 ? 19.094 -5.293 2.998 1 85.25 204 ARG B O 1
ATOM 4851 N N . ALA B 1 205 ? 18.312 -7.102 3.873 1 78.25 205 ALA B N 1
ATOM 4852 C CA . ALA B 1 205 ? 17.531 -6.34 4.848 1 78.25 205 ALA B CA 1
ATOM 4853 C C . ALA B 1 205 ? 18.438 -5.48 5.719 1 78.25 205 ALA B C 1
ATOM 4855 O O . ALA B 1 205 ? 18.047 -4.398 6.164 1 78.25 205 ALA B O 1
ATOM 4856 N N . GLY B 1 206 ? 19.641 -5.883 6.008 1 70.5 206 GLY B N 1
ATOM 4857 C CA . GLY B 1 206 ? 20.562 -5.18 6.887 1 70.5 206 GLY B CA 1
ATOM 4858 C C . GLY B 1 206 ? 21.25 -3.996 6.215 1 70.5 206 GLY B C 1
ATOM 4859 O O . GLY B 1 206 ? 21.891 -3.189 6.883 1 70.5 206 GLY B O 1
ATOM 4860 N N . VAL B 1 207 ? 21.062 -3.812 4.875 1 66.62 207 VAL B N 1
ATOM 4861 C CA . VAL B 1 207 ? 21.812 -2.779 4.172 1 66.62 207 VAL B CA 1
ATOM 4862 C C . VAL B 1 207 ? 20.906 -1.586 3.881 1 66.62 207 VAL B C 1
ATOM 4864 O O . VAL B 1 207 ? 21.297 -0.658 3.17 1 66.62 207 VAL B O 1
ATOM 4867 N N . LEU B 1 208 ? 19.859 -1.498 4.512 1 65.31 208 LEU B N 1
ATOM 4868 C CA . LEU B 1 208 ? 18.953 -0.382 4.258 1 65.31 208 LEU B CA 1
ATOM 4869 C C . LEU B 1 208 ? 19.531 0.923 4.785 1 65.31 208 LEU B C 1
ATOM 4871 O O . LEU B 1 208 ? 20.219 0.932 5.805 1 65.31 208 LEU B O 1
ATOM 4875 N N . PRO B 1 209 ? 19.453 1.954 3.822 1 58.78 209 PRO B N 1
ATOM 4876 C CA . PRO B 1 209 ? 19.969 3.248 4.285 1 58.78 209 PRO B CA 1
ATOM 4877 C C . PRO B 1 209 ? 19.422 3.639 5.656 1 58.78 209 PRO B C 1
ATOM 4879 O O . PRO B 1 209 ? 20.094 4.332 6.422 1 58.78 209 PRO B O 1
ATOM 4882 N N . THR B 1 210 ? 18.188 3.219 5.805 1 59.69 210 THR B N 1
ATOM 4883 C CA . THR B 1 210 ? 17.609 3.518 7.113 1 59.69 210 THR B CA 1
ATOM 4884 C C . THR B 1 210 ? 17.688 2.299 8.031 1 59.69 210 THR B C 1
ATOM 4886 O O . THR B 1 210 ? 16.688 1.631 8.273 1 59.69 210 THR B O 1
ATOM 4889 N N . ALA B 1 211 ? 19 1.961 8.289 1 59.34 211 ALA B N 1
ATOM 4890 C CA . ALA B 1 211 ? 19.344 0.768 9.062 1 59.34 211 ALA B CA 1
ATOM 4891 C C . ALA B 1 211 ? 18.438 0.626 10.281 1 59.34 211 ALA B C 1
ATOM 4893 O O . ALA B 1 211 ? 18.125 -0.489 10.703 1 59.34 211 ALA B O 1
ATOM 4894 N N . PHE B 1 212 ? 18 1.83 10.75 1 63.06 212 PHE B N 1
ATOM 4895 C CA . PHE B 1 212 ? 17.203 1.71 11.961 1 63.06 212 PHE B CA 1
ATOM 4896 C C . PHE B 1 212 ? 15.852 1.08 11.664 1 63.06 212 PHE B C 1
ATOM 4898 O O . PHE B 1 212 ? 15.242 0.458 12.539 1 63.06 212 PHE B O 1
ATOM 4905 N N . LEU B 1 213 ? 15.516 1.222 10.367 1 67.62 213 LEU B N 1
ATOM 4906 C CA . LEU B 1 213 ? 14.219 0.663 10 1 67.62 213 LEU B CA 1
ATOM 4907 C C . LEU B 1 213 ? 14.312 -0.85 9.828 1 67.62 213 LEU B C 1
ATOM 4909 O O . LEU B 1 213 ? 13.297 -1.55 9.938 1 67.62 213 LEU B O 1
ATOM 4913 N N . ALA B 1 214 ? 15.578 -1.269 9.672 1 67.88 214 ALA B N 1
ATOM 4914 C CA . ALA B 1 214 ? 15.75 -2.686 9.367 1 67.88 214 ALA B CA 1
ATOM 4915 C C . ALA B 1 214 ? 15.258 -3.561 10.516 1 67.88 214 ALA B C 1
ATOM 4917 O O . ALA B 1 214 ? 14.703 -4.641 10.289 1 67.88 214 ALA B O 1
ATOM 4918 N N . ASP B 1 215 ? 15.336 -2.988 11.688 1 70.75 215 ASP B N 1
ATOM 4919 C CA . ASP B 1 215 ? 14.945 -3.781 12.852 1 70.75 215 ASP B CA 1
ATOM 4920 C C . ASP B 1 215 ? 13.43 -3.736 13.055 1 70.75 215 ASP B C 1
ATOM 4922 O O . ASP B 1 215 ? 12.867 -4.59 13.742 1 70.75 215 ASP B O 1
ATOM 4926 N N . MET B 1 216 ? 12.914 -2.836 12.391 1 77.12 216 MET B N 1
ATOM 4927 C CA . MET B 1 216 ? 11.484 -2.633 12.633 1 77.12 216 MET B CA 1
ATOM 4928 C C . MET B 1 216 ? 10.648 -3.232 11.508 1 77.12 216 MET B C 1
ATOM 4930 O O . MET B 1 216 ? 9.461 -3.5 11.688 1 77.12 216 MET B O 1
ATOM 4934 N N . LEU B 1 217 ? 11.32 -3.445 10.406 1 81.88 217 LEU B N 1
ATOM 4935 C CA . LEU B 1 217 ? 10.586 -3.91 9.234 1 81.88 217 LEU B CA 1
ATOM 4936 C C . LEU B 1 217 ? 10.617 -5.434 9.141 1 81.88 217 LEU B C 1
ATOM 4938 O O . LEU B 1 217 ? 11.609 -6.059 9.523 1 81.88 217 LEU B O 1
ATOM 4942 N N . LYS B 1 218 ? 9.586 -5.973 8.742 1 85.81 218 LYS B N 1
ATOM 4943 C CA . LYS B 1 218 ? 9.445 -7.422 8.641 1 85.81 218 LYS B CA 1
ATOM 4944 C C . LYS B 1 218 ? 9.68 -7.891 7.207 1 85.81 218 LYS B C 1
ATOM 4946 O O . LYS B 1 218 ? 9.203 -7.262 6.258 1 85.81 218 LYS B O 1
ATOM 4951 N N . PRO B 1 219 ? 10.406 -8.992 7.074 1 89.62 219 PRO B N 1
ATOM 4952 C CA . PRO B 1 219 ? 10.734 -9.508 5.742 1 89.62 219 PRO B CA 1
ATOM 4953 C C . PRO B 1 219 ? 9.57 -10.258 5.098 1 89.62 219 PRO B C 1
ATOM 4955 O O . PRO B 1 219 ? 8.945 -11.102 5.742 1 89.62 219 PRO B O 1
ATOM 4958 N N . ILE B 1 220 ? 9.289 -9.969 3.846 1 90.88 220 ILE B N 1
ATOM 4959 C CA . ILE B 1 220 ? 8.203 -10.641 3.145 1 90.88 220 ILE B CA 1
ATOM 4960 C C . ILE B 1 220 ? 8.664 -11.047 1.746 1 90.88 220 ILE B C 1
ATOM 4962 O O . ILE B 1 220 ? 9.406 -10.312 1.092 1 90.88 220 ILE B O 1
ATOM 4966 N N . ALA B 1 221 ? 8.266 -12.211 1.346 1 93.69 221 ALA B N 1
ATOM 4967 C CA . ALA B 1 221 ? 8.414 -12.625 -0.045 1 93.69 221 ALA B CA 1
ATOM 4968 C C . ALA B 1 221 ? 7.293 -12.062 -0.912 1 93.69 221 ALA B C 1
ATOM 4970 O O . ALA B 1 221 ? 6.113 -12.273 -0.626 1 93.69 221 ALA B O 1
ATOM 4971 N N . THR B 1 222 ? 7.621 -11.422 -1.98 1 91.38 222 THR B N 1
ATOM 4972 C CA . THR B 1 222 ? 6.613 -10.719 -2.762 1 91.38 222 THR B CA 1
ATOM 4973 C C . THR B 1 222 ? 6.395 -11.398 -4.109 1 91.38 222 THR B C 1
ATOM 4975 O O . THR B 1 222 ? 5.578 -10.945 -4.914 1 91.38 222 THR B O 1
ATOM 4978 N N . GLY B 1 223 ? 7.039 -12.445 -4.355 1 92.44 223 GLY B N 1
ATOM 4979 C CA . GLY B 1 223 ? 6.887 -13.242 -5.562 1 92.44 223 GLY B CA 1
ATOM 4980 C C . GLY B 1 223 ? 7.695 -14.523 -5.543 1 92.44 223 GLY B C 1
ATOM 4981 O O . GLY B 1 223 ? 8.469 -14.758 -4.613 1 92.44 223 GLY B O 1
ATOM 4982 N N . LEU B 1 224 ? 7.457 -15.297 -6.508 1 96.06 224 LEU B N 1
ATOM 4983 C CA . LEU B 1 224 ? 8.195 -16.547 -6.723 1 96.06 224 LEU B CA 1
ATOM 4984 C C . LEU B 1 224 ? 8.047 -17.016 -8.164 1 96.06 224 LEU B C 1
ATOM 4986 O O . LEU B 1 224 ? 6.93 -17.141 -8.672 1 96.06 224 LEU B O 1
ATOM 4990 N N . THR B 1 225 ? 9.156 -17.234 -8.766 1 96 225 THR B N 1
ATOM 4991 C CA . THR B 1 225 ? 9.148 -17.734 -10.141 1 96 225 THR B CA 1
ATOM 4992 C C . THR B 1 225 ? 10.281 -18.719 -10.367 1 96 225 THR B C 1
ATOM 4994 O O . THR B 1 225 ? 11.406 -18.5 -9.906 1 96 225 THR B O 1
ATOM 4997 N N . SER B 1 226 ? 9.961 -19.812 -10.992 1 97.25 226 SER B N 1
ATOM 4998 C CA . SER B 1 226 ? 10.992 -20.75 -11.445 1 97.25 226 SER B CA 1
ATOM 4999 C C . SER B 1 226 ? 11.609 -20.297 -12.758 1 97.25 226 SER B C 1
ATOM 5001 O O . SER B 1 226 ? 10.891 -20.078 -13.742 1 97.25 226 SER B O 1
ATOM 5003 N N . TYR B 1 227 ? 12.867 -20.156 -12.766 1 96.94 227 TYR B N 1
ATOM 5004 C CA . TYR B 1 227 ? 13.594 -19.641 -13.93 1 96.94 227 TYR B CA 1
ATOM 5005 C C . TYR B 1 227 ? 15 -20.219 -14 1 96.94 227 TYR B C 1
ATOM 5007 O O . TYR B 1 227 ? 15.742 -20.188 -13.016 1 96.94 227 TYR B O 1
ATOM 5015 N N . LYS B 1 228 ? 15.312 -20.906 -15.141 1 96.19 228 LYS B N 1
ATOM 5016 C CA . LYS B 1 228 ? 16.625 -21.469 -15.422 1 96.19 228 LYS B CA 1
ATOM 5017 C C . LYS B 1 228 ? 17.047 -22.453 -14.336 1 96.19 228 LYS B C 1
ATOM 5019 O O . LYS B 1 228 ? 18.172 -22.391 -13.828 1 96.19 228 LYS B O 1
ATOM 5024 N N . GLY B 1 229 ? 16.141 -23.172 -13.867 1 97.12 229 GLY B N 1
ATOM 5025 C CA . GLY B 1 229 ? 16.406 -24.297 -12.977 1 97.12 229 GLY B CA 1
ATOM 5026 C C . GLY B 1 229 ? 16.516 -23.875 -11.523 1 97.12 229 GLY B C 1
ATOM 5027 O O . GLY B 1 229 ? 16.969 -24.656 -10.68 1 97.12 229 GLY B O 1
ATOM 5028 N N . ARG B 1 230 ? 16.125 -22.672 -11.266 1 98.19 230 ARG B N 1
ATOM 5029 C CA . ARG B 1 230 ? 16.188 -22.172 -9.898 1 98.19 230 ARG B CA 1
ATOM 5030 C C . ARG B 1 230 ? 14.914 -21.422 -9.539 1 98.19 230 ARG B C 1
ATOM 5032 O O . ARG B 1 230 ? 14.055 -21.188 -10.391 1 98.19 230 ARG B O 1
ATOM 5039 N N . LEU B 1 231 ? 14.828 -21.125 -8.188 1 98.25 231 LEU B N 1
ATOM 5040 C CA . LEU B 1 231 ? 13.695 -20.344 -7.715 1 98.25 231 LEU B CA 1
ATOM 5041 C C . LEU B 1 231 ? 14.109 -18.891 -7.438 1 98.25 231 LEU B C 1
ATOM 5043 O O . LEU B 1 231 ? 15.062 -18.656 -6.699 1 98.25 231 LEU B O 1
ATOM 5047 N N . TYR B 1 232 ? 13.43 -18.016 -8.062 1 97.69 232 TYR B N 1
ATOM 5048 C CA . TYR B 1 232 ? 13.68 -16.594 -7.871 1 97.69 232 TYR B CA 1
ATOM 5049 C C . TYR B 1 232 ? 12.602 -15.969 -6.996 1 97.69 232 TYR B C 1
ATOM 5051 O O . TYR B 1 232 ? 11.414 -15.977 -7.348 1 97.69 232 TYR B O 1
ATOM 5059 N N . VAL B 1 233 ? 13.055 -15.359 -5.863 1 96.94 233 VAL B N 1
ATOM 5060 C CA . VAL B 1 233 ? 12.109 -14.82 -4.895 1 96.94 233 VAL B CA 1
ATOM 5061 C C . VAL B 1 233 ? 12.398 -13.336 -4.66 1 96.94 233 VAL B C 1
ATOM 5063 O O . VAL B 1 233 ? 13.312 -12.992 -3.906 1 96.94 233 VAL B O 1
ATOM 5066 N N . PRO B 1 234 ? 11.609 -12.477 -5.312 1 94.56 234 PRO B N 1
ATOM 5067 C CA . PRO B 1 234 ? 11.703 -11.07 -4.906 1 94.56 234 PRO B CA 1
ATOM 5068 C C . PRO B 1 234 ? 11.234 -10.844 -3.471 1 94.56 234 PRO B C 1
ATOM 5070 O O . PRO B 1 234 ? 10.32 -11.523 -2.998 1 94.56 234 PRO B O 1
ATOM 5073 N N . GLN B 1 235 ? 11.922 -9.852 -2.854 1 92.44 235 GLN B N 1
ATOM 5074 C CA . GLN B 1 235 ? 11.727 -9.672 -1.42 1 92.44 235 GLN B CA 1
ATOM 5075 C C . GLN B 1 235 ? 11.539 -8.195 -1.072 1 92.44 235 GLN B C 1
ATOM 5077 O O . GLN B 1 235 ? 12.078 -7.324 -1.748 1 92.44 235 GLN B O 1
ATOM 5082 N N . SER B 1 236 ? 10.719 -7.957 -0.03 1 88.5 236 SER B N 1
ATOM 5083 C CA . SER B 1 236 ? 10.508 -6.617 0.516 1 88.5 236 SER B CA 1
ATOM 5084 C C . SER B 1 236 ? 10.469 -6.645 2.039 1 88.5 236 SER B C 1
ATOM 5086 O O . SER B 1 236 ? 10.375 -7.711 2.646 1 88.5 236 SER B O 1
ATOM 5088 N N . LEU B 1 237 ? 10.688 -5.527 2.621 1 85.44 237 LEU B N 1
ATOM 5089 C CA . LEU B 1 237 ? 10.492 -5.305 4.051 1 85.44 237 LEU B CA 1
ATOM 5090 C C . LEU B 1 237 ? 9.273 -4.418 4.297 1 85.44 237 LEU B C 1
ATOM 5092 O O . LEU B 1 237 ? 9.039 -3.457 3.562 1 85.44 237 LEU B O 1
ATOM 5096 N N . TYR B 1 238 ? 8.586 -4.926 5.34 1 81.69 238 TYR B N 1
ATOM 5097 C CA . TYR B 1 238 ? 7.34 -4.188 5.504 1 81.69 238 TYR B CA 1
ATOM 5098 C C . TYR B 1 238 ? 7.039 -3.949 6.98 1 81.69 238 TYR B C 1
ATOM 5100 O O . TYR B 1 238 ? 7.273 -4.824 7.816 1 81.69 238 TYR B O 1
ATOM 5108 N N . SER B 1 239 ? 6.629 -2.758 7.266 1 78.69 239 SER B N 1
ATOM 5109 C CA . SER B 1 239 ? 5.926 -2.33 8.469 1 78.69 239 SER B CA 1
ATOM 5110 C C . SER B 1 239 ? 5.184 -1.02 8.242 1 78.69 239 SER B C 1
ATOM 5112 O O . SER B 1 239 ? 5.73 -0.085 7.648 1 78.69 239 SER B O 1
ATOM 5114 N N . TRP B 1 240 ? 3.949 -1.07 8.531 1 74.75 240 TRP B N 1
ATOM 5115 C CA . TRP B 1 240 ? 3.234 0.183 8.305 1 74.75 240 TRP B CA 1
ATOM 5116 C C . TRP B 1 240 ? 3.959 1.348 8.977 1 74.75 240 TRP B C 1
ATOM 5118 O O . TRP B 1 240 ? 4.344 1.261 10.141 1 74.75 240 TRP B O 1
ATOM 5128 N N . PRO B 1 241 ? 4.105 2.293 8.297 1 74.75 241 PRO B N 1
ATOM 5129 C CA . PRO B 1 241 ? 3.662 2.607 6.938 1 74.75 241 PRO B CA 1
ATOM 5130 C C . PRO B 1 241 ? 4.742 2.344 5.887 1 74.75 241 PRO B C 1
ATOM 5132 O O . PRO B 1 241 ? 4.602 2.76 4.734 1 74.75 241 PRO B O 1
ATOM 5135 N N . PHE B 1 242 ? 5.75 1.622 6.242 1 76.88 242 PHE B N 1
ATOM 5136 C CA . PHE B 1 242 ? 6.91 1.461 5.375 1 76.88 242 PHE B CA 1
ATOM 5137 C C . PHE B 1 242 ? 6.766 0.217 4.508 1 76.88 242 PHE B C 1
ATOM 5139 O O . PHE B 1 242 ? 6.266 -0.812 4.965 1 76.88 242 PHE B O 1
ATOM 5146 N N . PHE B 1 243 ? 7.078 0.356 3.232 1 78.88 243 PHE B N 1
ATOM 5147 C CA . PHE B 1 243 ? 7.293 -0.745 2.301 1 78.88 243 PHE B CA 1
ATOM 5148 C C . PHE B 1 243 ? 8.555 -0.525 1.482 1 78.88 243 PHE B C 1
ATOM 5150 O O . PHE B 1 243 ? 8.633 0.418 0.692 1 78.88 243 PHE B O 1
ATOM 5157 N N . VAL B 1 244 ? 9.492 -1.376 1.665 1 80.06 244 VAL B N 1
ATOM 5158 C CA . VAL B 1 244 ? 10.789 -1.169 1.027 1 80.06 244 VAL B CA 1
ATOM 5159 C C . VAL B 1 244 ? 11.18 -2.41 0.224 1 80.06 244 VAL B C 1
ATOM 5161 O O . VAL B 1 244 ? 11.266 -3.51 0.775 1 80.06 244 VAL B O 1
ATOM 5164 N N . ASP B 1 245 ? 11.383 -2.172 -1.066 1 84.38 245 ASP B N 1
ATOM 5165 C CA . ASP B 1 245 ? 11.891 -3.264 -1.893 1 84.38 245 ASP B CA 1
ATOM 5166 C C . ASP B 1 245 ? 13.375 -3.518 -1.619 1 84.38 245 ASP B C 1
ATOM 5168 O O . ASP B 1 245 ? 14.18 -2.59 -1.642 1 84.38 245 ASP B O 1
ATOM 5172 N N . VAL B 1 246 ? 13.766 -4.781 -1.39 1 87.25 246 VAL B N 1
ATOM 5173 C CA . VAL B 1 246 ? 15.156 -5.074 -1.059 1 87.25 246 VAL B CA 1
ATOM 5174 C C . VAL B 1 246 ? 15.711 -6.098 -2.043 1 87.25 246 VAL B C 1
ATOM 5176 O O . VAL B 1 246 ? 16.562 -6.922 -1.679 1 87.25 246 VAL B O 1
ATOM 5179 N N . GLY B 1 247 ? 15.117 -6.082 -3.27 1 90.62 247 GLY B N 1
ATOM 5180 C CA . GLY B 1 247 ? 15.586 -7.023 -4.27 1 90.62 247 GLY B CA 1
ATOM 5181 C C . GLY B 1 247 ? 14.992 -8.414 -4.109 1 90.62 247 GLY B C 1
ATOM 5182 O O . GLY B 1 247 ? 13.773 -8.57 -4.098 1 90.62 247 GLY B O 1
ATOM 5183 N N . GLY B 1 248 ? 15.961 -9.43 -4.004 1 94.69 248 GLY B N 1
ATOM 5184 C CA . GLY B 1 248 ? 15.492 -10.797 -3.887 1 94.69 248 GLY B CA 1
ATOM 5185 C C . GLY B 1 248 ? 16.625 -11.805 -3.754 1 94.69 248 GLY B C 1
ATOM 5186 O O . GLY B 1 248 ? 17.797 -11.422 -3.678 1 94.69 248 GLY B O 1
ATOM 5187 N N . GLU B 1 249 ? 16.219 -13.008 -3.6 1 97.56 249 GLU B N 1
ATOM 5188 C CA . GLU B 1 249 ? 17.156 -14.109 -3.463 1 97.56 249 GLU B CA 1
ATOM 5189 C C . GLU B 1 249 ? 16.766 -15.281 -4.359 1 97.56 249 GLU B C 1
ATOM 5191 O O . GLU B 1 249 ? 15.617 -15.398 -4.77 1 97.56 249 GLU B O 1
ATOM 5196 N N . ILE B 1 250 ? 17.797 -16.062 -4.676 1 98.19 250 ILE B N 1
ATOM 5197 C CA . ILE B 1 250 ? 17.656 -17.219 -5.566 1 98.19 250 ILE B CA 1
ATOM 5198 C C . ILE B 1 250 ? 17.969 -18.5 -4.812 1 98.19 250 ILE B C 1
ATOM 5200 O O . ILE B 1 250 ? 19.031 -18.609 -4.176 1 98.19 250 ILE B O 1
ATOM 5204 N N . TYR B 1 251 ? 17.109 -19.438 -4.84 1 98.44 251 TYR B N 1
ATOM 5205 C CA . TYR B 1 251 ? 17.359 -20.75 -4.258 1 98.44 251 TYR B CA 1
ATOM 5206 C C . TYR B 1 251 ? 17.812 -21.75 -5.32 1 98.44 251 TYR B C 1
ATOM 5208 O O . TYR B 1 251 ? 17.156 -21.891 -6.363 1 98.44 251 TYR B O 1
ATOM 5216 N N . ASP B 1 252 ? 18.797 -22.422 -5.031 1 98.25 252 ASP B N 1
ATOM 5217 C CA . ASP B 1 252 ? 19.312 -23.484 -5.883 1 98.25 252 AS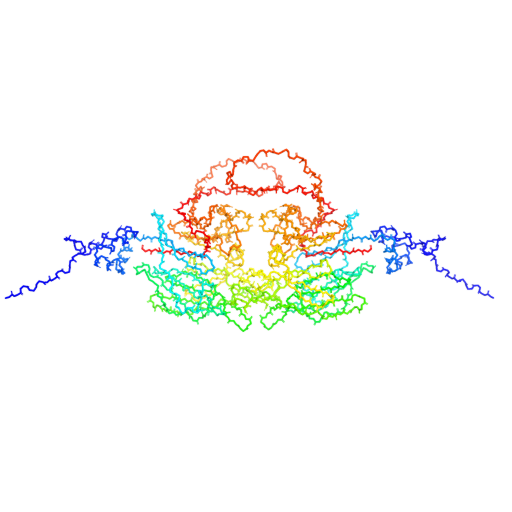P B CA 1
ATOM 5218 C C . ASP B 1 252 ? 19.047 -24.859 -5.27 1 98.25 252 ASP B C 1
ATOM 5220 O O . ASP B 1 252 ? 19.656 -25.219 -4.258 1 98.25 252 ASP B O 1
ATOM 5224 N N . PRO B 1 253 ? 18.234 -25.609 -5.91 1 97.06 253 PRO B N 1
ATOM 5225 C CA . PRO B 1 253 ? 17.906 -26.922 -5.344 1 97.06 253 PRO B CA 1
ATOM 5226 C C . PRO B 1 253 ? 19.094 -27.875 -5.379 1 97.06 253 PRO B C 1
ATOM 5228 O O . PRO B 1 253 ? 19.156 -28.828 -4.598 1 97.06 253 PRO B O 1
ATOM 5231 N N . GLU B 1 254 ? 20.031 -27.672 -6.266 1 96.69 254 GLU B N 1
ATOM 5232 C CA . GLU B 1 254 ? 21.219 -28.531 -6.348 1 96.69 254 GLU B CA 1
ATOM 5233 C C . GLU B 1 254 ? 22.109 -28.359 -5.121 1 96.69 254 GLU B C 1
ATOM 5235 O O . GLU B 1 254 ? 22.594 -29.344 -4.562 1 96.69 254 GLU B O 1
ATOM 5240 N N . THR B 1 255 ? 22.266 -27.172 -4.68 1 97.12 255 THR B N 1
ATOM 5241 C CA . THR B 1 255 ? 23.109 -26.891 -3.521 1 97.12 255 THR B CA 1
ATOM 5242 C C . THR B 1 255 ? 22.25 -26.703 -2.266 1 97.12 255 THR B C 1
ATOM 5244 O O . THR B 1 255 ? 22.797 -26.609 -1.159 1 97.12 255 THR B O 1
ATOM 5247 N N . ASN B 1 256 ? 21 -26.719 -2.391 1 97.31 256 ASN B N 1
ATOM 5248 C CA . ASN B 1 256 ? 20.062 -26.5 -1.294 1 97.31 256 ASN B CA 1
ATOM 5249 C C . ASN B 1 256 ? 20.438 -25.234 -0.502 1 97.31 256 ASN B C 1
ATOM 5251 O O . ASN B 1 256 ? 20.531 -25.281 0.725 1 97.31 256 ASN B O 1
ATOM 5255 N N . SER B 1 257 ? 20.594 -24.188 -1.29 1 97.62 257 SER B N 1
ATOM 5256 C CA . SER B 1 257 ? 21.031 -22.938 -0.665 1 97.62 257 SER B CA 1
ATOM 5257 C C . SER B 1 257 ? 20.484 -21.719 -1.402 1 97.62 257 SER B C 1
ATOM 5259 O O . SER B 1 257 ? 20 -21.844 -2.529 1 97.62 257 SER B O 1
ATOM 5261 N N . TRP B 1 258 ? 20.578 -20.641 -0.672 1 98.06 258 TRP B N 1
ATOM 5262 C CA . TRP B 1 258 ? 20.109 -19.375 -1.225 1 98.06 258 TRP B CA 1
ATOM 5263 C C . TRP B 1 258 ? 21.281 -18.484 -1.63 1 98.06 258 TRP B C 1
ATOM 5265 O O . TRP B 1 258 ? 22.328 -18.484 -0.971 1 98.06 258 TRP B O 1
ATOM 5275 N N . MET B 1 259 ? 21.125 -17.781 -2.693 1 97.12 259 MET B N 1
ATOM 5276 C CA . MET B 1 259 ? 22.094 -16.766 -3.098 1 97.12 259 MET B CA 1
ATOM 5277 C C . MET B 1 259 ? 21.406 -15.445 -3.422 1 97.12 259 MET B C 1
ATOM 5279 O O . MET B 1 259 ? 20.203 -15.414 -3.688 1 97.12 259 MET B O 1
ATOM 5283 N N . GLU B 1 260 ? 22.172 -14.367 -3.441 1 94.94 260 GLU B N 1
ATOM 5284 C CA . GLU B 1 260 ? 21.609 -13.047 -3.73 1 94.94 260 GLU B CA 1
ATOM 5285 C C . GLU B 1 260 ? 21.266 -12.914 -5.211 1 94.94 260 GLU B C 1
ATOM 5287 O O . GLU B 1 260 ? 22.016 -13.359 -6.074 1 94.94 260 GLU B O 1
ATOM 5292 N N . MET B 1 261 ? 20.188 -12.266 -5.43 1 96 261 MET B N 1
ATOM 5293 C CA . MET B 1 261 ? 19.766 -11.969 -6.793 1 96 261 MET B CA 1
ATOM 5294 C C . MET B 1 261 ? 20.594 -10.836 -7.391 1 96 261 MET B C 1
ATOM 5296 O O . MET B 1 261 ? 20.984 -9.906 -6.68 1 96 261 MET B O 1
ATOM 5300 N N . PRO B 1 262 ? 20.891 -10.953 -8.742 1 95.56 262 PRO B N 1
ATOM 5301 C CA . PRO B 1 262 ? 21.578 -9.82 -9.375 1 95.56 262 PRO B CA 1
ATOM 5302 C C . PRO B 1 262 ? 20.859 -8.492 -9.133 1 95.56 262 PRO B C 1
ATOM 5304 O O . PRO B 1 262 ? 19.625 -8.445 -9.094 1 95.56 262 PRO B O 1
ATOM 5307 N N . THR B 1 263 ? 21.609 -7.453 -9.055 1 92.94 263 THR B N 1
ATOM 5308 C CA . THR B 1 263 ? 21.078 -6.152 -8.648 1 92.94 263 THR B CA 1
ATOM 5309 C C . THR B 1 263 ? 20.031 -5.652 -9.641 1 92.94 263 THR B C 1
ATOM 5311 O O . THR B 1 263 ? 18.969 -5.195 -9.242 1 92.94 263 THR B O 1
ATOM 5314 N N . GLY B 1 264 ? 20.344 -5.723 -10.93 1 94.44 264 GLY B N 1
ATOM 5315 C CA . GLY B 1 264 ? 19.406 -5.258 -11.945 1 94.44 264 GLY B CA 1
ATOM 5316 C C . GLY B 1 264 ? 18.094 -6 -11.93 1 94.44 264 GLY B C 1
ATOM 5317 O O . GLY B 1 264 ? 17.031 -5.406 -12.164 1 94.44 264 GLY B O 1
ATOM 5318 N N . MET B 1 265 ? 18.172 -7.297 -11.648 1 95 265 MET B N 1
ATOM 5319 C CA . MET B 1 265 ? 16.953 -8.109 -11.578 1 95 265 MET B CA 1
ATOM 5320 C C . MET B 1 265 ? 16.109 -7.711 -10.383 1 95 265 MET B C 1
ATOM 5322 O O . MET B 1 265 ? 14.914 -7.445 -10.523 1 95 265 MET B O 1
ATOM 5326 N N . GLY B 1 266 ? 16.766 -7.652 -9.281 1 92.06 266 GLY B N 1
ATOM 5327 C CA . GLY B 1 266 ? 16.047 -7.371 -8.039 1 92.06 266 GLY B CA 1
ATOM 5328 C C . GLY B 1 266 ? 15.453 -5.977 -8 1 92.06 266 GLY B C 1
ATOM 5329 O O . GLY B 1 266 ? 14.281 -5.809 -7.664 1 92.06 266 GLY B O 1
ATOM 5330 N N . GLU B 1 267 ? 16.141 -5.016 -8.359 1 85.94 267 GLU B N 1
ATOM 5331 C CA . GLU B 1 267 ? 15.727 -3.623 -8.258 1 85.94 267 GLU B CA 1
ATOM 5332 C C . GLU B 1 267 ? 14.727 -3.271 -9.359 1 85.94 267 GLU B C 1
ATOM 5334 O O . GLU B 1 267 ? 13.859 -2.414 -9.164 1 85.94 267 GLU B O 1
ATOM 5339 N N . GLY B 1 268 ? 14.805 -3.953 -10.406 1 88.06 268 GLY B N 1
ATOM 5340 C CA . GLY B 1 268 ? 13.977 -3.604 -11.555 1 88.06 268 GLY B CA 1
ATOM 5341 C C . GLY B 1 268 ? 12.711 -4.438 -11.648 1 88.06 268 GLY B C 1
ATOM 5342 O O . GLY B 1 268 ? 11.875 -4.199 -12.523 1 88.06 268 GLY B O 1
ATOM 5343 N N . TRP B 1 269 ? 12.602 -5.383 -10.773 1 89.25 269 TRP B N 1
ATOM 5344 C CA . TRP B 1 269 ? 11.406 -6.215 -10.836 1 89.25 269 TRP B CA 1
ATOM 5345 C C . TRP B 1 269 ? 10.164 -5.398 -10.5 1 89.25 269 TRP B C 1
ATOM 5347 O O . TRP B 1 269 ? 10 -4.938 -9.367 1 89.25 269 TRP B O 1
ATOM 5357 N N . PRO B 1 270 ? 9.367 -5.246 -11.469 1 80 270 PRO B N 1
ATOM 5358 C CA . PRO B 1 270 ? 8.227 -4.344 -11.273 1 80 270 PRO B CA 1
ATOM 5359 C C . PRO B 1 270 ? 7.312 -4.789 -10.133 1 80 270 PRO B C 1
ATOM 5361 O O . PRO B 1 270 ? 7.09 -5.988 -9.945 1 80 270 PRO B O 1
ATOM 5364 N N . ILE B 1 271 ? 6.91 -3.775 -9.359 1 69.94 271 ILE B N 1
ATOM 5365 C CA . ILE B 1 271 ? 6.07 -4.059 -8.203 1 69.94 271 ILE B CA 1
ATOM 5366 C C . ILE B 1 271 ? 4.633 -3.631 -8.492 1 69.94 271 ILE B C 1
ATOM 5368 O O . ILE B 1 271 ? 4.398 -2.586 -9.102 1 69.94 271 ILE B O 1
ATOM 5372 N N . LYS B 1 272 ? 3.768 -4.574 -8.211 1 57.81 272 LYS B N 1
ATOM 5373 C CA . LYS B 1 272 ? 2.346 -4.246 -8.18 1 57.81 272 LYS B CA 1
ATOM 5374 C C . LYS B 1 272 ? 1.941 -3.676 -6.824 1 57.81 272 LYS B C 1
ATOM 5376 O O . LYS B 1 272 ? 2.705 -3.754 -5.859 1 57.81 272 LYS B O 1
ATOM 5381 N N . GLN B 1 273 ? 0.773 -3.203 -6.77 1 53.53 273 GLN B N 1
ATOM 5382 C CA . GLN B 1 273 ? 0.201 -2.754 -5.504 1 53.53 273 GLN B CA 1
ATOM 5383 C C . GLN B 1 273 ? 0.292 -3.844 -4.441 1 53.53 273 GLN B C 1
ATOM 5385 O O . GLN B 1 273 ? 0.255 -5.035 -4.762 1 53.53 273 GLN B O 1
ATOM 5390 N N . ALA B 1 274 ? 0.417 -3.576 -3.215 1 53.34 274 ALA B N 1
ATOM 5391 C CA . ALA B 1 274 ? 0.433 -4.387 -1.999 1 53.34 274 ALA B CA 1
ATOM 5392 C C . ALA B 1 274 ? 1.59 -5.383 -2.018 1 53.34 274 ALA B C 1
ATOM 5394 O O . ALA B 1 274 ? 1.521 -6.434 -1.382 1 53.34 274 ALA B O 1
ATOM 5395 N N . GLY B 1 275 ? 2.527 -5.188 -3.029 1 58.25 275 GLY B N 1
ATOM 5396 C CA . GLY B 1 275 ? 3.775 -5.922 -2.912 1 58.25 275 GLY B CA 1
ATOM 5397 C C . GLY B 1 275 ? 3.803 -7.188 -3.746 1 58.25 275 GLY B C 1
ATOM 5398 O O . GLY B 1 275 ? 4.719 -8 -3.619 1 58.25 275 GLY B O 1
ATOM 5399 N N . THR B 1 276 ? 2.729 -7.449 -4.531 1 69.12 276 THR B N 1
ATOM 5400 C CA . THR B 1 276 ? 2.834 -8.695 -5.281 1 69.12 276 THR B CA 1
ATOM 5401 C C . THR B 1 276 ? 3.42 -8.445 -6.668 1 69.12 276 THR B C 1
ATOM 5403 O O . THR B 1 276 ? 3.105 -7.438 -7.305 1 69.12 276 THR B O 1
ATOM 5406 N N . LYS B 1 277 ? 4.398 -9.242 -6.988 1 76.44 277 LYS B N 1
ATOM 5407 C CA . LYS B 1 277 ? 5.055 -9.203 -8.289 1 76.44 277 LYS B CA 1
ATOM 5408 C C . LYS B 1 277 ? 4.535 -10.305 -9.203 1 76.44 277 LYS B C 1
ATOM 5410 O O . LYS B 1 277 ? 4.566 -11.484 -8.844 1 76.44 277 LYS B O 1
ATOM 5415 N N . LEU B 1 278 ? 3.963 -9.859 -10.336 1 85.25 278 LEU B N 1
ATOM 5416 C CA . LEU B 1 278 ? 3.395 -10.797 -11.289 1 85.25 278 LEU B CA 1
ATOM 5417 C C . LEU B 1 278 ? 4.387 -11.109 -12.406 1 85.25 278 LEU B C 1
ATOM 5419 O O . LEU B 1 278 ? 4.812 -10.203 -13.133 1 85.25 278 LEU B O 1
ATOM 5423 N N . SER B 1 279 ? 4.789 -12.359 -12.484 1 92.81 279 SER B N 1
ATOM 5424 C CA . SER B 1 279 ? 5.77 -12.766 -13.492 1 92.81 279 SER B CA 1
ATOM 5425 C C . SER B 1 279 ? 5.457 -14.156 -14.039 1 92.81 279 SER B C 1
ATOM 5427 O O . SER B 1 279 ? 4.715 -14.914 -13.422 1 92.81 279 SER B O 1
ATOM 5429 N N . VAL B 1 280 ? 5.957 -14.43 -15.25 1 94.25 280 VAL B N 1
ATOM 5430 C CA . VAL B 1 280 ? 5.793 -15.727 -15.891 1 94.25 280 VAL B CA 1
ATOM 5431 C C . VAL B 1 280 ? 6.977 -16 -16.812 1 94.25 280 VAL B C 1
ATOM 5433 O O . VAL B 1 280 ? 7.594 -15.07 -17.344 1 94.25 280 VAL B O 1
ATOM 5436 N N . VAL B 1 281 ? 7.305 -17.234 -16.906 1 95.94 281 VAL B N 1
ATOM 5437 C CA . VAL B 1 281 ? 8.352 -17.641 -17.844 1 95.94 281 VAL B CA 1
ATOM 5438 C C . VAL B 1 281 ? 7.727 -18.266 -19.094 1 95.94 281 VAL B C 1
ATOM 5440 O O . VAL B 1 281 ? 6.922 -19.188 -18.984 1 95.94 281 VAL B O 1
ATOM 5443 N N . VAL B 1 282 ? 8.062 -17.75 -20.234 1 95.06 282 VAL B N 1
ATOM 5444 C CA . VAL B 1 282 ? 7.625 -18.281 -21.516 1 95.06 282 VAL B CA 1
ATOM 5445 C C . VAL B 1 282 ? 8.836 -18.516 -22.422 1 95.06 282 VAL B C 1
ATOM 5447 O O . VAL B 1 282 ? 9.617 -17.594 -22.672 1 95.06 282 VAL B O 1
ATOM 5450 N N . ASP B 1 283 ? 8.977 -19.75 -22.844 1 92.75 283 ASP B N 1
ATOM 5451 C CA . ASP B 1 283 ? 10.078 -20.141 -23.719 1 92.75 283 ASP B CA 1
ATOM 5452 C C . ASP B 1 283 ? 11.422 -19.719 -23.125 1 92.75 283 ASP B C 1
ATOM 5454 O O . ASP B 1 283 ? 12.25 -19.125 -23.828 1 92.75 283 ASP B O 1
ATOM 5458 N N . GLY B 1 284 ? 11.516 -19.812 -21.922 1 93.62 284 GLY B N 1
ATOM 5459 C CA . GLY B 1 284 ? 12.781 -19.594 -21.25 1 93.62 284 GLY B CA 1
ATOM 5460 C C . GLY B 1 284 ? 13.008 -18.141 -20.891 1 93.62 284 GLY B C 1
ATOM 5461 O O . GLY B 1 284 ? 14.023 -17.797 -20.281 1 93.62 284 GLY B O 1
ATOM 5462 N N . GLU B 1 285 ? 12.094 -17.266 -21.25 1 95.44 285 GLU B N 1
ATOM 5463 C CA . GLU B 1 285 ? 12.219 -15.852 -20.938 1 95.44 285 GLU B CA 1
ATOM 5464 C C . GLU B 1 285 ? 11.312 -15.461 -19.766 1 95.44 285 GLU B C 1
ATOM 5466 O O . GLU B 1 285 ? 10.18 -15.93 -19.672 1 95.44 285 GLU B O 1
ATOM 5471 N N . LEU B 1 286 ? 11.859 -14.609 -18.906 1 96.56 286 LEU B N 1
ATOM 5472 C CA . LEU B 1 286 ? 11.125 -14.164 -17.734 1 96.56 286 LEU B CA 1
ATOM 5473 C C . LEU B 1 286 ? 10.422 -12.836 -18 1 96.56 286 LEU B C 1
ATOM 5475 O O . LEU B 1 286 ? 11.07 -11.812 -18.203 1 96.56 286 LEU B O 1
ATOM 5479 N N . TYR B 1 287 ? 9.125 -12.836 -17.969 1 94.5 287 TYR B N 1
ATOM 5480 C CA . TYR B 1 287 ? 8.297 -11.656 -18.188 1 94.5 287 TYR B CA 1
ATOM 5481 C C . TYR B 1 287 ? 7.664 -11.18 -16.891 1 94.5 287 TYR B C 1
ATOM 5483 O O . TYR B 1 287 ? 7.348 -11.984 -16.016 1 94.5 287 TYR B O 1
ATOM 5491 N N . ALA B 1 288 ? 7.504 -9.898 -16.766 1 92.88 288 ALA B N 1
ATOM 5492 C CA . ALA B 1 288 ? 6.844 -9.32 -15.602 1 92.88 288 ALA B CA 1
ATOM 5493 C C . ALA B 1 288 ? 5.918 -8.18 -16.016 1 92.88 288 ALA B C 1
ATOM 5495 O O . ALA B 1 288 ? 6.227 -7.418 -16.938 1 92.88 288 ALA B O 1
ATOM 5496 N N . PHE B 1 289 ? 4.871 -8.055 -15.305 1 88.5 289 PHE B N 1
ATOM 5497 C CA . PHE B 1 289 ? 3.914 -6.98 -15.555 1 88.5 289 PHE B CA 1
ATOM 5498 C C . PHE B 1 289 ? 4.219 -5.77 -14.68 1 88.5 289 PHE B C 1
ATOM 5500 O O . PHE B 1 289 ? 4.473 -5.91 -13.484 1 88.5 289 PHE B O 1
ATOM 5507 N N . ASP B 1 290 ? 4.266 -4.617 -15.234 1 82.94 290 ASP B N 1
ATOM 5508 C CA . ASP B 1 290 ? 4.48 -3.338 -14.57 1 82.94 290 ASP B CA 1
ATOM 5509 C C . ASP B 1 290 ? 3.238 -2.455 -14.664 1 82.94 290 ASP B C 1
ATOM 5511 O O . ASP B 1 290 ? 2.959 -1.881 -15.719 1 82.94 290 ASP B O 1
ATOM 5515 N N . PRO B 1 291 ? 2.543 -2.246 -13.531 1 71 291 PRO B N 1
ATOM 5516 C CA . PRO B 1 291 ? 1.31 -1.456 -13.578 1 71 291 PRO B CA 1
ATOM 5517 C C . PRO B 1 291 ? 1.572 0.049 -13.57 1 71 291 PRO B C 1
ATOM 5519 O O . PRO B 1 291 ? 0.632 0.843 -13.648 1 71 291 PRO B O 1
ATOM 5522 N N . SER B 1 292 ? 2.799 0.668 -13.125 1 61 292 SER B N 1
ATOM 5523 C CA . SER B 1 292 ? 3.158 2.035 -12.758 1 61 292 SER B CA 1
ATOM 5524 C C . SER B 1 292 ? 2.857 3.008 -13.898 1 61 292 SER B C 1
ATOM 5526 O O . SER B 1 292 ? 2.83 4.223 -13.688 1 61 292 SER B O 1
ATOM 5528 N N . ASN B 1 293 ? 2.719 2.621 -15.156 1 49.84 293 ASN B N 1
ATOM 5529 C CA . ASN B 1 293 ? 2.736 3.686 -16.156 1 49.84 293 ASN B CA 1
ATOM 5530 C C . ASN B 1 293 ? 1.454 4.516 -16.109 1 49.84 293 ASN B C 1
ATOM 5532 O O . ASN B 1 293 ? 1.5 5.727 -15.898 1 49.84 293 ASN B O 1
ATOM 5536 N N . SER B 1 294 ? 0.482 4.238 -16.75 1 47.44 294 SER B N 1
ATOM 5537 C CA . SER B 1 294 ? -0.741 5.027 -16.875 1 47.44 294 SER B CA 1
ATOM 5538 C C . SER B 1 294 ? -1.942 4.27 -16.312 1 47.44 294 SER B C 1
ATOM 5540 O O . SER B 1 294 ? -1.917 3.041 -16.219 1 47.44 294 SER B O 1
ATOM 5542 N N . VAL B 1 295 ? -2.762 5.008 -15.453 1 46.75 295 VAL B N 1
ATOM 5543 C CA . VAL B 1 295 ? -4.008 4.465 -14.922 1 46.75 295 VAL B CA 1
ATOM 5544 C C . VAL B 1 295 ? -4.629 3.504 -15.93 1 46.75 295 VAL B C 1
ATOM 5546 O O . VAL B 1 295 ? -5.227 2.496 -15.547 1 46.75 295 VAL B O 1
ATOM 5549 N N . ASP B 1 296 ? -4.348 3.766 -17.141 1 52.66 296 ASP B N 1
ATOM 5550 C CA . ASP B 1 296 ? -5.129 3.023 -18.125 1 52.66 296 ASP B CA 1
ATOM 5551 C C . ASP B 1 296 ? -4.281 1.949 -18.797 1 52.66 296 ASP B C 1
ATOM 5553 O O . ASP B 1 296 ? -4.73 1.303 -19.75 1 52.66 296 ASP B O 1
ATOM 5557 N N . SER B 1 297 ? -2.99 1.99 -18.359 1 64.12 297 SER B N 1
ATOM 5558 C CA . SER B 1 297 ? -2.229 0.995 -19.109 1 64.12 297 SER B CA 1
ATOM 5559 C C . SER B 1 297 ? -1.02 0.513 -18.312 1 64.12 297 SER B C 1
ATOM 5561 O O . SER B 1 297 ? -0.479 1.251 -17.484 1 64.12 297 SER B O 1
ATOM 5563 N N . GLY B 1 298 ? -0.837 -0.796 -18.297 1 77.62 298 GLY B N 1
ATOM 5564 C CA . GLY B 1 298 ? 0.39 -1.388 -17.781 1 77.62 298 GLY B CA 1
ATOM 5565 C C . GLY B 1 298 ? 1.345 -1.814 -18.875 1 77.62 298 GLY B C 1
ATOM 5566 O O . GLY B 1 298 ? 1.022 -1.712 -20.062 1 77.62 298 GLY B O 1
ATOM 5567 N N . ARG B 1 299 ? 2.543 -2.027 -18.531 1 85.44 299 ARG B N 1
ATOM 5568 C CA . ARG B 1 299 ? 3.561 -2.516 -19.453 1 85.44 299 ARG B CA 1
ATOM 5569 C C . ARG B 1 299 ? 4.07 -3.889 -19.031 1 85.44 299 ARG B C 1
ATOM 5571 O O . ARG B 1 299 ? 3.945 -4.27 -17.859 1 85.44 299 ARG B O 1
ATOM 5578 N N . ILE B 1 300 ? 4.512 -4.609 -20.016 1 90.94 300 ILE B N 1
ATOM 5579 C CA . ILE B 1 300 ? 5.172 -5.879 -19.719 1 90.94 300 ILE B CA 1
ATOM 5580 C C . ILE B 1 300 ? 6.664 -5.77 -20.031 1 90.94 300 ILE B C 1
ATOM 5582 O O . ILE B 1 300 ? 7.047 -5.262 -21.094 1 90.94 300 ILE B O 1
ATOM 5586 N N . LYS B 1 301 ? 7.426 -6.227 -19.109 1 92.81 301 LYS B N 1
ATOM 5587 C CA . LYS B 1 301 ? 8.875 -6.195 -19.25 1 92.81 301 LYS B CA 1
ATOM 5588 C C . LYS B 1 301 ? 9.453 -7.605 -19.297 1 92.81 301 LYS B C 1
ATOM 5590 O O . LYS B 1 301 ? 8.828 -8.555 -18.828 1 92.81 301 LYS B O 1
ATOM 5595 N N . VAL B 1 302 ? 10.562 -7.715 -20.016 1 95.5 302 VAL B N 1
ATOM 5596 C CA . VAL B 1 302 ? 11.336 -8.953 -20.062 1 95.5 302 VAL B CA 1
ATOM 5597 C C . VAL B 1 302 ? 12.711 -8.734 -19.438 1 95.5 302 VAL B C 1
ATOM 5599 O O . VAL B 1 302 ? 13.32 -7.68 -19.625 1 95.5 302 VAL B O 1
ATOM 5602 N N . TYR B 1 303 ? 13.156 -9.75 -18.688 1 96.5 303 TYR B N 1
ATOM 5603 C CA . TYR B 1 303 ? 14.469 -9.625 -18.078 1 96.5 303 TYR B CA 1
ATOM 5604 C C . TYR B 1 303 ? 15.57 -10.062 -19.047 1 96.5 303 TYR B C 1
ATOM 5606 O O . TYR B 1 303 ? 15.516 -11.156 -19.594 1 96.5 303 TYR B O 1
ATOM 5614 N N . ASP B 1 304 ? 16.5 -9.148 -19.172 1 96.12 304 ASP B N 1
ATOM 5615 C CA . ASP B 1 304 ? 17.703 -9.438 -19.953 1 96.12 304 ASP B CA 1
ATOM 5616 C C . ASP B 1 304 ? 18.875 -9.82 -19.047 1 96.12 304 ASP B C 1
ATOM 5618 O O . ASP B 1 304 ? 19.469 -8.961 -18.406 1 96.12 304 ASP B O 1
ATOM 5622 N N . GLN B 1 305 ? 19.25 -11.023 -19.094 1 93.62 305 GLN B N 1
ATOM 5623 C CA . GLN B 1 305 ? 20.312 -11.531 -18.219 1 93.62 305 GLN B CA 1
ATOM 5624 C C . GLN B 1 305 ? 21.656 -10.914 -18.594 1 93.62 305 GLN B C 1
ATOM 5626 O O . GLN B 1 305 ? 22.5 -10.68 -17.719 1 93.62 305 GLN B O 1
ATOM 5631 N N . GLY B 1 306 ? 21.906 -10.742 -19.828 1 94.62 306 GLY B N 1
ATOM 5632 C CA . GLY B 1 306 ? 23.156 -10.164 -20.281 1 94.62 306 GLY B CA 1
ATOM 5633 C C . GLY B 1 306 ? 23.406 -8.773 -19.734 1 94.62 306 GLY B C 1
ATOM 5634 O O . GLY B 1 306 ? 24.469 -8.484 -19.188 1 94.62 306 GLY B O 1
ATOM 5635 N N . GLU B 1 307 ? 22.375 -7.984 -19.688 1 95.88 307 GLU B N 1
ATOM 5636 C CA . GLU B 1 307 ? 22.484 -6.602 -19.234 1 95.88 307 GLU B CA 1
ATOM 5637 C C . GLU B 1 307 ? 22.047 -6.449 -17.781 1 95.88 307 GLU B C 1
ATOM 5639 O O . GLU B 1 307 ? 22.203 -5.379 -17.188 1 95.88 307 GLU B O 1
ATOM 5644 N N . ASP B 1 308 ? 21.516 -7.539 -17.266 1 96.38 308 ASP B N 1
ATOM 5645 C CA . ASP B 1 308 ? 20.953 -7.48 -15.914 1 96.38 308 ASP B CA 1
ATOM 5646 C C . ASP B 1 308 ? 19.984 -6.309 -15.773 1 96.38 308 ASP B C 1
ATOM 5648 O O . ASP B 1 308 ? 20.141 -5.48 -14.875 1 96.38 308 ASP B O 1
ATOM 5652 N N . ALA B 1 309 ? 19.047 -6.332 -16.688 1 96.44 309 ALA B N 1
ATOM 5653 C CA . ALA B 1 309 ? 18.078 -5.25 -16.703 1 96.44 309 ALA B CA 1
ATOM 5654 C C . ALA B 1 309 ? 16.75 -5.719 -17.281 1 96.44 309 ALA B C 1
ATOM 5656 O O . ALA B 1 309 ? 16.703 -6.691 -18.047 1 96.44 309 ALA B O 1
ATOM 5657 N N . TRP B 1 310 ? 15.758 -5.039 -16.906 1 94.81 310 TRP B N 1
ATOM 5658 C CA . TRP B 1 310 ? 14.43 -5.301 -17.453 1 94.81 310 TRP B CA 1
ATOM 5659 C C . TRP B 1 310 ? 14.148 -4.391 -18.656 1 94.81 310 TRP B C 1
ATOM 5661 O O . TRP B 1 310 ? 14.414 -3.189 -18.594 1 94.81 310 TRP B O 1
ATOM 5671 N N . LYS B 1 311 ? 13.641 -5.008 -19.688 1 93.69 311 LYS B N 1
ATOM 5672 C CA . LYS B 1 311 ? 13.328 -4.266 -20.906 1 93.69 311 LYS B CA 1
ATOM 5673 C C . LYS B 1 311 ? 11.836 -4.332 -21.219 1 93.69 311 LYS B C 1
ATOM 5675 O O . LYS B 1 311 ? 11.219 -5.391 -21.094 1 93.69 311 LYS B O 1
ATOM 5680 N N . VAL B 1 312 ? 11.336 -3.15 -21.656 1 90.5 312 VAL B N 1
ATOM 5681 C CA . VAL B 1 312 ? 9.922 -3.119 -22.031 1 90.5 312 VAL B CA 1
ATOM 5682 C C . VAL B 1 312 ? 9.719 -3.826 -23.359 1 90.5 312 VAL B C 1
ATOM 5684 O O . VAL B 1 312 ? 10.383 -3.5 -24.359 1 90.5 312 VAL B O 1
ATOM 5687 N N . VAL B 1 313 ? 8.891 -4.773 -23.391 1 90.56 313 VAL B N 1
ATOM 5688 C CA . VAL B 1 313 ? 8.602 -5.484 -24.641 1 90.56 313 VAL B CA 1
ATOM 5689 C C . VAL B 1 313 ? 7.195 -5.148 -25.109 1 90.56 313 VAL B C 1
ATOM 5691 O O . VAL B 1 313 ? 6.922 -5.172 -26.312 1 90.56 313 VAL B O 1
ATOM 5694 N N . ILE B 1 314 ? 6.309 -4.965 -24.188 1 88.75 314 ILE B N 1
ATOM 5695 C CA . ILE B 1 314 ? 4.961 -4.492 -24.5 1 88.75 314 ILE B CA 1
ATOM 5696 C C . ILE B 1 314 ? 4.707 -3.172 -23.766 1 88.75 314 ILE B C 1
ATOM 5698 O O . ILE B 1 314 ? 4.707 -3.119 -22.547 1 88.75 314 ILE B O 1
ATOM 5702 N N . GLY B 1 315 ? 4.379 -2.193 -24.5 1 82.75 315 GLY B N 1
ATOM 5703 C CA . GLY B 1 315 ? 4.277 -0.855 -23.938 1 82.75 315 GLY B CA 1
ATOM 5704 C C . GLY B 1 315 ? 2.895 -0.54 -23.391 1 82.75 315 GLY B C 1
ATOM 5705 O O . GLY B 1 315 ? 2.736 0.363 -22.578 1 82.75 315 GLY B O 1
ATOM 5706 N N . LYS B 1 316 ? 1.966 -1.22 -24 1 80.5 316 LYS B N 1
ATOM 5707 C CA . LYS B 1 316 ? 0.603 -0.942 -23.547 1 80.5 316 LYS B CA 1
ATOM 5708 C C . LYS B 1 316 ? -0.214 -2.227 -23.438 1 80.5 316 LYS B C 1
ATOM 5710 O O . LYS B 1 316 ? -0.316 -2.984 -24.406 1 80.5 316 LYS B O 1
ATOM 5715 N N . VAL B 1 317 ? -0.655 -2.447 -22.234 1 82 317 VAL B N 1
ATOM 5716 C CA . VAL B 1 317 ? -1.568 -3.562 -22 1 82 317 VAL B CA 1
ATOM 5717 C C . VAL B 1 317 ? -2.977 -3.031 -21.734 1 82 317 VAL B C 1
ATOM 5719 O O . VAL B 1 317 ? -3.16 -2.084 -20.969 1 82 317 VAL B O 1
ATOM 5722 N N . PRO B 1 318 ? -3.902 -3.49 -22.531 1 69.56 318 PRO B N 1
ATOM 5723 C CA . PRO B 1 318 ? -5.266 -2.998 -22.312 1 69.56 318 PRO B CA 1
ATOM 5724 C C . PRO B 1 318 ? -5.789 -3.307 -20.906 1 69.56 318 PRO B C 1
ATOM 5726 O O . PRO B 1 318 ? -5.887 -4.477 -20.531 1 69.56 318 PRO B O 1
ATOM 5729 N N . VAL B 1 319 ? -5.73 -2.324 -20 1 65.38 319 VAL B N 1
ATOM 5730 C CA . VAL B 1 319 ? -6.277 -2.529 -18.656 1 65.38 319 VAL B CA 1
ATOM 5731 C C . VAL B 1 319 ? -7.547 -1.697 -18.484 1 65.38 319 VAL B C 1
ATOM 5733 O O . VAL B 1 319 ? -7.547 -0.492 -18.75 1 65.38 319 VAL B O 1
ATOM 5736 N N . TYR B 1 320 ? -8.758 -2.295 -18.375 1 56.25 320 TYR B N 1
ATOM 5737 C CA . TYR B 1 320 ? -10.008 -1.548 -18.359 1 56.25 320 TYR B CA 1
ATOM 5738 C C . TYR B 1 320 ? -10.43 -1.216 -16.938 1 56.25 320 TYR B C 1
ATOM 5740 O O . TYR B 1 320 ? -11.203 -0.278 -16.703 1 56.25 320 TYR B O 1
ATOM 5748 N N . ASP B 1 321 ? -10.266 -2.072 -16.031 1 53.06 321 ASP B N 1
ATOM 5749 C CA . ASP B 1 321 ? -10.922 -1.811 -14.758 1 53.06 321 ASP B CA 1
ATOM 5750 C C . ASP B 1 321 ? -9.906 -1.795 -13.617 1 53.06 321 ASP B C 1
ATOM 5752 O O . ASP B 1 321 ? -9.25 -2.805 -13.344 1 53.06 321 ASP B O 1
ATOM 5756 N N . PHE B 1 322 ? -9.406 -0.575 -13.422 1 48.44 322 PHE B N 1
ATOM 5757 C CA . PHE B 1 322 ? -8.609 -0.549 -12.203 1 48.44 322 PHE B CA 1
ATOM 5758 C C . PHE B 1 322 ? -9.508 -0.542 -10.969 1 48.44 322 PHE B C 1
ATOM 5760 O O . PHE B 1 322 ? -9.812 0.521 -10.43 1 48.44 322 PHE B O 1
ATOM 5767 N N . THR B 1 323 ? -10.539 -1.483 -11.039 1 48.5 323 THR B N 1
ATOM 5768 C CA . THR B 1 323 ? -11.352 -1.575 -9.828 1 48.5 323 THR B CA 1
ATOM 5769 C C . THR B 1 323 ? -10.484 -1.882 -8.609 1 48.5 323 THR B C 1
ATOM 5771 O O . THR B 1 323 ? -9.328 -2.271 -8.75 1 48.5 323 THR B O 1
ATOM 5774 N N . ASP B 1 324 ? -10.906 -1.495 -7.535 1 49.84 324 ASP B N 1
ATOM 5775 C CA . ASP B 1 324 ? -10.375 -1.722 -6.195 1 49.84 324 ASP B CA 1
ATOM 5776 C C . ASP B 1 324 ? -10.094 -3.205 -5.961 1 49.84 324 ASP B C 1
ATOM 5778 O O . ASP B 1 324 ? -9.898 -3.631 -4.82 1 49.84 324 ASP B O 1
ATOM 5782 N N . SER B 1 325 ? -10.195 -3.936 -7.16 1 54.28 325 SER B N 1
ATOM 5783 C CA . SER B 1 325 ? -9.977 -5.363 -6.934 1 54.28 325 SER B CA 1
ATOM 5784 C C . SER B 1 325 ? -8.516 -5.664 -6.637 1 54.28 325 SER B C 1
ATOM 5786 O O . SER B 1 325 ? -7.625 -4.934 -7.078 1 54.28 325 SER B O 1
ATOM 5788 N N . GLU B 1 326 ? -8.32 -6.633 -5.738 1 55.34 326 GLU B N 1
ATOM 5789 C CA . GLU B 1 326 ? -7.004 -7.117 -5.324 1 55.34 326 GLU B CA 1
ATOM 5790 C C . GLU B 1 326 ? -6.199 -7.617 -6.516 1 55.34 326 GLU B C 1
ATOM 5792 O O . GLU B 1 326 ? -4.969 -7.516 -6.531 1 55.34 326 GLU B O 1
ATOM 5797 N N . SER B 1 327 ? -6.883 -8.203 -7.441 1 59.75 327 SER B N 1
ATOM 5798 C CA . SER B 1 327 ? -6.152 -8.812 -8.547 1 59.75 327 SER B CA 1
ATOM 5799 C C . SER B 1 327 ? -6.852 -8.562 -9.875 1 59.75 327 SER B C 1
ATOM 5801 O O . SER B 1 327 ? -7.457 -9.469 -10.453 1 59.75 327 SER B O 1
ATOM 5803 N N . PRO B 1 328 ? -6.688 -7.414 -10.422 1 69.44 328 PRO B N 1
ATOM 5804 C CA . PRO B 1 328 ? -7.457 -7.102 -11.625 1 69.44 328 PRO B CA 1
ATOM 5805 C C . PRO B 1 328 ? -6.918 -7.812 -12.867 1 69.44 328 PRO B C 1
ATOM 5807 O O . PRO B 1 328 ? -7.633 -7.945 -13.867 1 69.44 328 PRO B O 1
ATOM 5810 N N . TYR B 1 329 ? -5.75 -8.453 -12.742 1 84.25 329 TYR B N 1
ATOM 5811 C CA . TYR B 1 329 ? -5.18 -9.086 -13.93 1 84.25 329 TYR B CA 1
ATOM 5812 C C . TYR B 1 329 ? -4.27 -10.242 -13.547 1 84.25 329 TYR B C 1
ATOM 5814 O O . TYR B 1 329 ? -3.791 -10.32 -12.414 1 84.25 329 TYR B O 1
ATOM 5822 N N . LEU B 1 330 ? -4.047 -11.195 -14.523 1 89.88 330 LEU B N 1
ATOM 5823 C CA . LEU B 1 330 ? -3.182 -12.359 -14.367 1 89.88 330 LEU B CA 1
ATOM 5824 C C . LEU B 1 330 ? -2.295 -12.547 -15.594 1 89.88 330 LEU B C 1
ATOM 5826 O O . LEU B 1 330 ? -2.609 -12.047 -16.672 1 89.88 330 LEU B O 1
ATOM 5830 N N . LEU B 1 331 ? -1.183 -13.18 -15.352 1 91.75 331 LEU B N 1
ATOM 5831 C CA . LEU B 1 331 ? -0.257 -13.562 -16.406 1 91.75 331 LEU B CA 1
ATOM 5832 C C . LEU B 1 331 ? -0.121 -15.078 -16.484 1 91.75 331 LEU B C 1
ATOM 5834 O O . LEU B 1 331 ? -0.058 -15.758 -15.461 1 91.75 331 LEU B O 1
ATOM 5838 N N . ALA B 1 332 ? -0.114 -15.555 -17.703 1 94.5 332 ALA B N 1
ATOM 5839 C CA . ALA B 1 332 ? 0.058 -16.984 -17.922 1 94.5 332 ALA B CA 1
ATOM 5840 C C . ALA B 1 332 ? 0.871 -17.266 -19.172 1 94.5 332 ALA B C 1
ATOM 5842 O O . ALA B 1 332 ? 0.847 -16.484 -20.125 1 94.5 332 ALA B O 1
ATOM 5843 N N . GLY B 1 333 ? 1.62 -18.328 -19.062 1 94.25 333 GLY B N 1
ATOM 5844 C CA . GLY B 1 333 ? 2.318 -18.844 -20.234 1 94.25 333 GLY B CA 1
ATOM 5845 C C . GLY B 1 333 ? 1.864 -20.234 -20.641 1 94.25 333 GLY B C 1
ATOM 5846 O O . GLY B 1 333 ? 2.006 -21.188 -19.875 1 94.25 333 GLY B O 1
ATOM 5847 N N . PHE B 1 334 ? 1.369 -20.359 -21.828 1 93.44 334 PHE B N 1
ATOM 5848 C CA . PHE B 1 334 ? 1.047 -21.672 -22.391 1 93.44 334 PHE B CA 1
ATOM 5849 C C . PHE B 1 334 ? 1.083 -21.625 -23.906 1 93.44 334 PHE B C 1
ATOM 5851 O O . PHE B 1 334 ? 0.954 -20.562 -24.516 1 93.44 334 PHE B O 1
ATOM 5858 N N . HIS B 1 335 ? 1.35 -22.766 -24.547 1 93.62 335 HIS B N 1
ATOM 5859 C CA . HIS B 1 335 ? 1.565 -22.906 -25.969 1 93.62 335 HIS B CA 1
ATOM 5860 C C . HIS B 1 335 ? 2.709 -22.016 -26.453 1 93.62 335 HIS B C 1
ATOM 5862 O O . HIS B 1 335 ? 2.645 -21.453 -27.547 1 93.62 335 HIS B O 1
ATOM 5868 N N . GLY B 1 336 ? 3.588 -21.797 -25.562 1 93 336 GLY B N 1
ATOM 5869 C CA . GLY B 1 336 ? 4.785 -21.031 -25.891 1 93 336 GLY B CA 1
ATOM 5870 C C . GLY B 1 336 ? 4.523 -19.547 -26.047 1 93 336 GLY B C 1
ATOM 5871 O O . GLY B 1 336 ? 5.344 -18.828 -26.625 1 93 336 GLY B O 1
ATOM 5872 N N . LYS B 1 337 ? 3.389 -19.156 -25.562 1 94.69 337 LYS B N 1
ATOM 5873 C CA . LYS B 1 337 ? 3.023 -17.75 -25.75 1 94.69 337 LYS B CA 1
ATOM 5874 C C . LYS B 1 337 ? 2.625 -17.109 -24.422 1 94.69 337 LYS B C 1
ATOM 5876 O O . LYS B 1 337 ? 2.217 -17.797 -23.484 1 94.69 337 LYS B O 1
ATOM 5881 N N . LEU B 1 338 ? 2.77 -15.773 -24.438 1 94.94 338 LEU B N 1
ATOM 5882 C CA . LEU B 1 338 ? 2.387 -14.977 -23.281 1 94.94 338 LEU B CA 1
ATOM 5883 C C . LEU B 1 338 ? 0.907 -14.617 -23.328 1 94.94 338 LEU B C 1
ATOM 5885 O O . LEU B 1 338 ? 0.408 -14.164 -24.359 1 94.94 338 LEU B O 1
ATOM 5889 N N . HIS B 1 339 ? 0.252 -14.836 -22.25 1 95.06 339 HIS B N 1
ATOM 5890 C CA . HIS B 1 339 ? -1.167 -14.516 -22.172 1 95.06 339 HIS B CA 1
ATOM 5891 C C . HIS B 1 339 ? -1.451 -13.57 -21.016 1 95.06 339 HIS B C 1
ATOM 5893 O O . HIS B 1 339 ? -0.815 -13.664 -19.969 1 95.06 339 HIS B O 1
ATOM 5899 N N . PHE B 1 340 ? -2.322 -12.719 -21.266 1 92 340 PHE B N 1
ATOM 5900 C CA . PHE B 1 340 ? -2.818 -11.758 -20.281 1 92 340 PHE B CA 1
ATOM 5901 C C . PHE B 1 340 ? -4.309 -11.953 -20.031 1 92 340 PHE B C 1
ATOM 5903 O O . PHE B 1 340 ? -5.094 -12.023 -20.984 1 92 340 PHE B O 1
ATOM 5910 N N . ILE B 1 341 ? -4.68 -12.141 -18.75 1 92.44 341 ILE B N 1
ATOM 5911 C CA . ILE B 1 341 ? -6.07 -12.391 -18.406 1 92.44 341 ILE B CA 1
ATOM 5912 C C . ILE B 1 341 ? -6.621 -11.203 -17.609 1 92.44 341 ILE B C 1
ATOM 5914 O O . ILE B 1 341 ? -6.059 -10.82 -16.578 1 92.44 341 ILE B O 1
ATOM 5918 N N . THR B 1 342 ? -7.66 -10.625 -18.078 1 88.25 342 THR B N 1
ATOM 5919 C CA . THR B 1 342 ? -8.258 -9.453 -17.453 1 88.25 342 THR B CA 1
ATOM 5920 C C . THR B 1 342 ? -9.734 -9.344 -17.797 1 88.25 342 THR B C 1
ATOM 5922 O O . THR B 1 342 ? -10.266 -10.18 -18.531 1 88.25 342 THR B O 1
ATOM 5925 N N . LYS B 1 343 ? -10.344 -8.383 -17.156 1 84.88 343 LYS B N 1
ATOM 5926 C CA . LYS B 1 343 ? -11.727 -8.07 -17.516 1 84.88 343 LYS B CA 1
ATOM 5927 C C . LYS B 1 343 ? -11.781 -7.074 -18.672 1 84.88 343 LYS B C 1
ATOM 5929 O O . LYS B 1 343 ? -10.992 -6.133 -18.734 1 84.88 343 LYS B O 1
ATOM 5934 N N . ASP B 1 344 ? -12.641 -7.316 -19.547 1 81.44 344 ASP B N 1
ATOM 5935 C CA . ASP B 1 344 ? -12.758 -6.422 -20.688 1 81.44 344 ASP B CA 1
ATOM 5936 C C . ASP B 1 344 ? -13.781 -5.316 -20.422 1 81.44 344 ASP B C 1
ATOM 5938 O O . ASP B 1 344 ? -14.211 -5.129 -19.281 1 81.44 344 ASP B O 1
ATOM 5942 N N . ALA B 1 345 ? -14.07 -4.555 -21.375 1 74.38 345 ALA B N 1
ATOM 5943 C CA . ALA B 1 345 ? -14.953 -3.4 -21.266 1 74.38 345 ALA B CA 1
ATOM 5944 C C . ALA B 1 345 ? -16.344 -3.818 -20.812 1 74.38 345 ALA B C 1
ATOM 5946 O O . ALA B 1 345 ? -17.047 -3.055 -20.125 1 74.38 345 ALA B O 1
ATOM 5947 N N . ASN B 1 346 ? -16.734 -5.055 -21.172 1 78.12 346 ASN B N 1
ATOM 5948 C CA . ASN B 1 346 ? -18.047 -5.57 -20.797 1 78.12 346 ASN B CA 1
ATOM 5949 C C . ASN B 1 346 ? -18 -6.289 -19.453 1 78.12 346 ASN B C 1
ATOM 5951 O O . ASN B 1 346 ? -18.969 -6.961 -19.078 1 78.12 346 ASN B O 1
ATOM 5955 N N . HIS B 1 347 ? -16.875 -6.273 -18.812 1 80.81 347 HIS B N 1
ATOM 5956 C CA . HIS B 1 347 ? -16.641 -6.918 -17.531 1 80.81 347 HIS B CA 1
ATOM 5957 C C . HIS B 1 347 ? -16.594 -8.438 -17.672 1 80.81 347 HIS B C 1
ATOM 5959 O O . HIS B 1 347 ? -16.797 -9.156 -16.703 1 80.81 347 HIS B O 1
ATOM 5965 N N . ASP B 1 348 ? -16.375 -8.852 -18.922 1 88.06 348 ASP B N 1
ATOM 5966 C CA . ASP B 1 348 ? -16.109 -10.273 -19.141 1 88.06 348 ASP B CA 1
ATOM 5967 C C . ASP B 1 348 ? -14.641 -10.602 -18.938 1 88.06 348 ASP B C 1
ATOM 5969 O O . ASP B 1 348 ? -13.773 -9.742 -19.109 1 88.06 348 ASP B O 1
ATOM 5973 N N . ILE B 1 349 ? -14.477 -11.805 -18.547 1 91.25 349 ILE B N 1
ATOM 5974 C CA . ILE B 1 349 ? -13.086 -12.227 -18.438 1 91.25 349 ILE B CA 1
ATOM 5975 C C . ILE B 1 349 ? -12.539 -12.586 -19.812 1 91.25 349 ILE B C 1
ATOM 5977 O O . ILE B 1 349 ? -13.117 -13.414 -20.516 1 91.25 349 ILE B O 1
ATOM 5981 N N . ALA B 1 350 ? -11.484 -11.961 -20.203 1 92.38 350 ALA B N 1
ATOM 5982 C CA . ALA B 1 350 ? -10.852 -12.18 -21.5 1 92.38 350 ALA B CA 1
ATOM 5983 C C . ALA B 1 350 ? -9.445 -12.75 -21.344 1 92.38 350 ALA B C 1
ATOM 5985 O O . ALA B 1 350 ? -8.664 -12.266 -20.516 1 92.38 350 ALA B O 1
ATOM 5986 N N . VAL B 1 351 ? -9.219 -13.82 -22.031 1 95.38 351 VAL B N 1
ATOM 5987 C CA . VAL B 1 351 ? -7.875 -14.375 -22.156 1 95.38 351 VAL B CA 1
ATOM 5988 C C . VAL B 1 351 ? -7.23 -13.898 -23.453 1 95.38 351 VAL B C 1
ATOM 5990 O O . VAL B 1 351 ? -7.645 -14.305 -24.547 1 95.38 351 VAL B O 1
ATOM 5993 N N . MET B 1 352 ? -6.203 -13.078 -23.281 1 93.62 352 MET B N 1
ATOM 5994 C CA . MET B 1 352 ? -5.59 -12.445 -24.453 1 93.62 352 MET B CA 1
ATOM 5995 C C . MET B 1 352 ? -4.172 -12.961 -24.656 1 93.62 352 MET B C 1
ATOM 5997 O O . MET B 1 352 ? -3.404 -13.102 -23.703 1 93.62 352 MET B O 1
ATOM 6001 N N . GLN B 1 353 ? -3.889 -13.242 -25.875 1 94.62 353 GLN B N 1
ATOM 6002 C CA . GLN B 1 353 ? -2.568 -13.734 -26.266 1 94.62 353 GLN B CA 1
ATOM 6003 C C . GLN B 1 353 ? -1.737 -12.633 -26.906 1 94.62 353 GLN B C 1
AT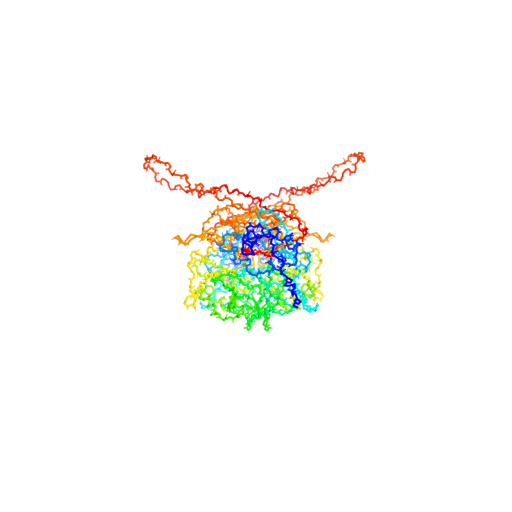OM 6005 O O . GLN B 1 353 ? -2.232 -11.891 -27.75 1 94.62 353 GLN B O 1
ATOM 6010 N N . ALA B 1 354 ? -0.55 -12.555 -26.438 1 92.88 354 ALA B N 1
ATOM 6011 C CA . ALA B 1 354 ? 0.352 -11.57 -27.031 1 92.88 354 ALA B CA 1
ATOM 6012 C C . ALA B 1 354 ? 1.062 -12.133 -28.25 1 92.88 354 ALA B C 1
ATOM 6014 O O . ALA B 1 354 ? 1.609 -13.242 -28.203 1 92.88 354 ALA B O 1
ATOM 6015 N N . ASP B 1 355 ? 0.963 -11.43 -29.359 1 86.75 355 ASP B N 1
ATOM 6016 C CA . ASP B 1 355 ? 1.747 -11.75 -30.547 1 86.75 355 ASP B CA 1
ATOM 6017 C C . ASP B 1 355 ? 2.947 -10.812 -30.672 1 86.75 355 ASP B C 1
ATOM 6019 O O . ASP B 1 355 ? 2.814 -9.688 -31.172 1 86.75 355 ASP B O 1
ATOM 6023 N N . LEU B 1 356 ? 3.986 -11.195 -30.172 1 77.38 356 LEU B N 1
ATOM 6024 C CA . LEU B 1 356 ? 5.191 -10.367 -30.172 1 77.38 356 LEU B CA 1
ATOM 6025 C C . LEU B 1 356 ? 5.871 -10.398 -31.531 1 77.38 356 LEU B C 1
ATOM 6027 O O . LEU B 1 356 ? 6.09 -11.477 -32.094 1 77.38 356 LEU B O 1
ATOM 6031 N N . SER B 1 357 ? 5.352 -9.648 -32.625 1 60.03 357 SER B N 1
ATOM 6032 C CA . SER B 1 357 ? 5.977 -9.641 -33.938 1 60.03 357 SER B CA 1
ATOM 6033 C C . SER B 1 357 ? 7.496 -9.586 -33.844 1 60.03 357 SER B C 1
ATOM 6035 O O . SER B 1 357 ? 8.039 -8.859 -33 1 60.03 357 SER B O 1
ATOM 6037 N N . SER B 1 358 ? 8.102 -10.602 -34.094 1 47.91 358 SER B N 1
ATOM 6038 C CA . SER B 1 358 ? 9.539 -10.594 -34.312 1 47.91 358 SER B CA 1
ATOM 6039 C C . SER B 1 358 ? 9.945 -9.406 -35.188 1 47.91 358 SER B C 1
ATOM 6041 O O . SER B 1 358 ? 10.312 -9.578 -36.375 1 47.91 358 SER B O 1
ATOM 6043 N N . ASN B 1 359 ? 9.383 -8.305 -35.25 1 41.97 359 ASN B N 1
ATOM 6044 C CA . ASN B 1 359 ? 10.156 -7.395 -36.062 1 41.97 359 ASN B CA 1
ATOM 6045 C C . ASN B 1 359 ? 11.617 -7.332 -35.625 1 41.97 359 ASN B C 1
ATOM 6047 O O . ASN B 1 359 ? 12.312 -6.359 -35.906 1 41.97 359 ASN B O 1
ATOM 6051 N N . LEU B 1 360 ? 12.148 -8.078 -34.781 1 37.78 360 LEU B N 1
ATOM 6052 C CA . LEU B 1 360 ? 13.609 -8.023 -34.75 1 37.78 360 LEU B CA 1
ATOM 6053 C C . LEU B 1 360 ? 14.211 -8.352 -36.094 1 37.78 360 LEU B C 1
ATOM 6055 O O . LEU B 1 360 ? 15.438 -8.367 -36.25 1 37.78 360 LEU B O 1
ATOM 6059 N N . ASP B 1 361 ? 13.531 -8.906 -37.094 1 34.53 361 ASP B N 1
ATOM 6060 C CA . ASP B 1 361 ? 14.266 -9.086 -38.344 1 34.53 361 ASP B CA 1
ATOM 6061 C C . ASP B 1 361 ? 14.477 -7.75 -39.062 1 34.53 361 ASP B C 1
ATOM 6063 O O . ASP B 1 361 ? 14.742 -7.719 -40.25 1 34.53 361 ASP B O 1
ATOM 6067 N N . SER B 1 362 ? 14.008 -6.648 -38.781 1 33.47 362 SER B N 1
ATOM 6068 C CA . SER B 1 362 ? 14.562 -5.555 -39.594 1 33.47 362 SER B CA 1
ATOM 6069 C C . SER B 1 362 ? 16.078 -5.461 -39.406 1 33.47 362 SER B C 1
ATOM 6071 O O . SER B 1 362 ? 16.562 -5.16 -38.312 1 33.47 362 SER B O 1
ATOM 6073 N N . SER B 1 363 ? 16.844 -6.219 -40.219 1 30.59 363 SER B N 1
ATOM 6074 C CA . SER B 1 363 ? 18.234 -5.973 -40.562 1 30.59 363 SER B CA 1
ATOM 6075 C C . SER B 1 363 ? 18.516 -4.48 -40.719 1 30.59 363 SER B C 1
ATOM 6077 O O . SER B 1 363 ? 17.766 -3.77 -41.375 1 30.59 363 SER B O 1
ATOM 6079 N N . PRO B 1 364 ? 19.266 -3.883 -39.875 1 31.97 364 PRO B N 1
ATOM 6080 C CA . PRO B 1 364 ? 19.781 -2.541 -40.156 1 31.97 364 PRO B CA 1
ATOM 6081 C C . PRO B 1 364 ? 20.234 -2.393 -41.625 1 31.97 364 PRO B C 1
ATOM 6083 O O . PRO B 1 364 ? 20.953 -3.258 -42.125 1 31.97 364 PRO B O 1
ATOM 6086 N N . SER B 1 365 ? 19.453 -2.09 -42.562 1 28.67 365 SER B N 1
ATOM 6087 C CA . SER B 1 365 ? 20.109 -1.58 -43.781 1 28.67 365 SER B CA 1
ATOM 6088 C C . SER B 1 365 ? 21.297 -0.697 -43.406 1 28.67 365 SER B C 1
ATOM 6090 O O . SER B 1 365 ? 21.344 -0.127 -42.312 1 28.67 365 SER B O 1
ATOM 6092 N N . THR B 1 366 ? 22.391 -0.801 -44.25 1 27.8 366 THR B N 1
ATOM 6093 C CA . THR B 1 366 ? 23.688 -0.143 -44.344 1 27.8 366 THR B CA 1
ATOM 6094 C C . THR B 1 366 ? 23.531 1.372 -44.25 1 27.8 366 THR B C 1
ATOM 6096 O O . THR B 1 366 ? 22.922 1.995 -45.125 1 27.8 366 THR B O 1
ATOM 6099 N N . SER B 1 367 ? 23.359 1.914 -43.062 1 26.55 367 SER B N 1
ATOM 6100 C CA . SER B 1 367 ? 23.547 3.35 -42.875 1 26.55 367 SER B CA 1
ATOM 6101 C C . SER B 1 367 ? 24.812 3.842 -43.562 1 26.55 367 SER B C 1
ATOM 6103 O O . SER B 1 367 ? 25.891 3.25 -43.406 1 26.55 367 SER B O 1
ATOM 6105 N N . THR B 1 368 ? 24.672 4.344 -44.781 1 26.23 368 THR B N 1
ATOM 6106 C CA . THR B 1 368 ? 25.641 5.238 -45.406 1 26.23 368 THR B CA 1
ATOM 6107 C C . THR B 1 368 ? 26.219 6.191 -44.344 1 26.23 368 THR B C 1
ATOM 6109 O O . THR B 1 368 ? 25.484 6.723 -43.5 1 26.23 368 THR B O 1
ATOM 6112 N N . HIS B 1 369 ? 27.547 6.324 -44.375 1 25.38 369 HIS B N 1
ATOM 6113 C CA . HIS B 1 369 ? 28.562 7.098 -43.656 1 25.38 369 HIS B CA 1
ATOM 6114 C C . HIS B 1 369 ? 28.188 8.57 -43.594 1 25.38 369 HIS B C 1
ATOM 6116 O O . HIS B 1 369 ? 28.344 9.305 -44.562 1 25.38 369 HIS B O 1
ATOM 6122 N N . LEU B 1 370 ? 26.938 8.914 -43.188 1 23.78 370 LEU B N 1
ATOM 6123 C CA . LEU B 1 370 ? 26.953 10.367 -43.188 1 23.78 370 LEU B CA 1
ATOM 6124 C C . LEU B 1 370 ? 28.094 10.906 -42.344 1 23.78 370 LEU B C 1
ATOM 6126 O O . LEU B 1 370 ? 28.484 10.273 -41.344 1 23.78 370 LEU B O 1
ATOM 6130 N N . SER B 1 371 ? 28.859 11.805 -42.906 1 26.12 371 SER B N 1
ATOM 6131 C CA . SER B 1 371 ? 29.984 12.625 -42.469 1 26.12 371 SER B CA 1
ATOM 6132 C C . SER B 1 371 ? 29.734 13.227 -41.094 1 26.12 371 SER B C 1
ATOM 6134 O O . SER B 1 371 ? 28.594 13.383 -40.688 1 26.12 371 SER B O 1
ATOM 6136 N N . PRO B 1 372 ? 30.859 13.516 -40.312 1 25.27 372 PRO B N 1
ATOM 6137 C CA . PRO B 1 372 ? 31.172 13.836 -38.906 1 25.27 372 PRO B CA 1
ATOM 6138 C C . PRO B 1 372 ? 30.469 15.094 -38.438 1 25.27 372 PRO B C 1
ATOM 6140 O O . PRO B 1 372 ? 30.812 15.633 -37.375 1 25.27 372 PRO B O 1
ATOM 6143 N N . LYS B 1 373 ? 29.562 15.734 -39.188 1 23.61 373 LYS B N 1
ATOM 6144 C CA . LYS B 1 373 ? 29.609 17.125 -38.781 1 23.61 373 LYS B CA 1
ATOM 6145 C C . LYS B 1 373 ? 29.406 17.266 -37.281 1 23.61 373 LYS B C 1
ATOM 6147 O O . LYS B 1 373 ? 28.891 16.359 -36.625 1 23.61 373 LYS B O 1
ATOM 6152 N N . SER B 1 374 ? 29.109 18.484 -36.812 1 24.59 374 SER B N 1
ATOM 6153 C CA . SER B 1 374 ? 29.344 19.297 -35.594 1 24.59 374 SER B CA 1
ATOM 6154 C C . SER B 1 374 ? 28.5 18.781 -34.438 1 24.59 374 SER B C 1
ATOM 6156 O O . SER B 1 374 ? 27.438 18.188 -34.625 1 24.59 374 SER B O 1
ATOM 6158 N N . TYR B 1 375 ? 29.031 18.781 -33.219 1 22.7 375 TYR B N 1
ATOM 6159 C CA . TYR B 1 375 ? 28.906 18.344 -31.812 1 22.7 375 TYR B CA 1
ATOM 6160 C C . TYR B 1 375 ? 27.609 18.859 -31.203 1 22.7 375 TYR B C 1
ATOM 6162 O O . TYR B 1 375 ? 27.453 18.844 -29.984 1 22.7 375 TYR B O 1
ATOM 6170 N N . TYR B 1 376 ? 26.75 19.594 -31.953 1 23.83 376 TYR B N 1
ATOM 6171 C CA . TYR B 1 376 ? 25.875 20.344 -31.062 1 23.83 376 TYR B CA 1
ATOM 6172 C C . TYR B 1 376 ? 25.109 19.406 -30.125 1 23.83 376 TYR B C 1
ATOM 6174 O O . TYR B 1 376 ? 24.781 18.281 -30.5 1 23.83 376 TYR B O 1
ATOM 6182 N N . ASP B 1 377 ? 25.188 19.734 -28.766 1 25.08 377 ASP B N 1
ATOM 6183 C CA . ASP B 1 377 ? 24.812 19.266 -27.438 1 25.08 377 ASP B CA 1
ATOM 6184 C C . ASP B 1 377 ? 23.328 18.906 -27.375 1 25.08 377 ASP B C 1
ATOM 6186 O O . ASP B 1 377 ? 22.672 19.141 -26.359 1 25.08 377 ASP B O 1
ATOM 6190 N N . GLY B 1 378 ? 22.688 18.641 -28.5 1 24.44 378 GLY B N 1
ATOM 6191 C CA . GLY B 1 378 ? 21.234 18.562 -28.484 1 24.44 378 GLY B CA 1
ATOM 6192 C C . GLY B 1 378 ? 20.719 17.438 -27.609 1 24.44 378 GLY B C 1
ATOM 6193 O O . GLY B 1 378 ? 21.297 16.359 -27.562 1 24.44 378 GLY B O 1
ATOM 6194 N N . LEU B 1 379 ? 20.094 17.797 -26.406 1 26.44 379 LEU B N 1
ATOM 6195 C CA . LEU B 1 379 ? 19.312 16.984 -25.484 1 26.44 379 LEU B CA 1
ATOM 6196 C C . LEU B 1 379 ? 18.438 16 -26.234 1 26.44 379 LEU B C 1
ATOM 6198 O O . LEU B 1 379 ? 17.562 16.406 -27.016 1 26.44 379 LEU B O 1
ATOM 6202 N N . LEU B 1 380 ? 18.984 14.891 -26.703 1 26.64 380 LEU B N 1
ATOM 6203 C CA . LEU B 1 380 ? 18.266 13.844 -27.422 1 26.64 380 LEU B CA 1
ATOM 6204 C C . LEU B 1 380 ? 17.031 13.414 -26.656 1 26.64 380 LEU B C 1
ATOM 6206 O O . LEU B 1 380 ? 17.094 13.125 -25.453 1 26.64 380 LEU B O 1
ATOM 6210 N N . PRO B 1 381 ? 15.883 13.961 -27 1 30.06 381 PRO B N 1
ATOM 6211 C CA . PRO B 1 381 ? 14.609 13.469 -26.469 1 30.06 381 PRO B CA 1
ATOM 6212 C C . PRO B 1 381 ? 14.562 11.945 -26.359 1 30.06 381 PRO B C 1
ATOM 6214 O O . PRO B 1 381 ? 15.133 11.242 -27.203 1 30.06 381 PRO B O 1
ATOM 6217 N N . GLU B 1 382 ? 14.75 11.492 -25.141 1 31.12 382 GLU B N 1
ATOM 6218 C CA . GLU B 1 382 ? 14.508 10.055 -25.016 1 31.12 382 GLU B CA 1
ATOM 6219 C C . GLU B 1 382 ? 13.43 9.594 -25.984 1 31.12 382 GLU B C 1
ATOM 6221 O O . GLU B 1 382 ? 12.336 10.148 -26.031 1 31.12 382 GLU B O 1
ATOM 6226 N N . SER B 1 383 ? 13.875 9.211 -27.156 1 31.41 383 SER B N 1
ATOM 6227 C CA . SER B 1 383 ? 13.023 8.539 -28.141 1 31.41 383 SER B CA 1
ATOM 6228 C C . SER B 1 383 ? 11.992 7.652 -27.469 1 31.41 383 SER B C 1
ATOM 6230 O O . SER B 1 383 ? 12.344 6.742 -26.703 1 31.41 383 SER B O 1
ATOM 6232 N N . ALA B 1 384 ? 10.883 8.258 -26.969 1 33.72 384 ALA B N 1
ATOM 6233 C CA . ALA B 1 384 ? 9.68 7.449 -26.797 1 33.72 384 ALA B CA 1
ATOM 6234 C C . ALA B 1 384 ? 9.641 6.301 -27.797 1 33.72 384 ALA B C 1
ATOM 6236 O O . ALA B 1 384 ? 9.227 6.484 -28.938 1 33.72 384 ALA B O 1
ATOM 6237 N N . ALA B 1 385 ? 10.703 5.551 -28 1 32.31 385 ALA B N 1
ATOM 6238 C CA . ALA B 1 385 ? 10.586 4.367 -28.844 1 32.31 385 ALA B CA 1
ATOM 6239 C C . ALA B 1 385 ? 9.211 3.717 -28.703 1 32.31 385 ALA B C 1
ATOM 6241 O O . ALA B 1 385 ? 8.852 3.256 -27.609 1 32.31 385 ALA B O 1
ATOM 6242 N N . GLU B 1 386 ? 8.141 4.211 -29.25 1 39.31 386 GLU B N 1
ATOM 6243 C CA . GLU B 1 386 ? 6.914 3.482 -29.547 1 39.31 386 GLU B CA 1
ATOM 6244 C C . GLU B 1 386 ? 7.176 1.987 -29.688 1 39.31 386 GLU B C 1
ATOM 6246 O O . GLU B 1 386 ? 7.75 1.547 -30.688 1 39.31 386 GLU B O 1
ATOM 6251 N N . SER B 1 387 ? 7.781 1.329 -28.75 1 42.62 387 SER B N 1
ATOM 6252 C CA . SER B 1 387 ? 7.879 -0.119 -28.906 1 42.62 387 SER B CA 1
ATOM 6253 C C . SER B 1 387 ? 6.766 -0.659 -29.781 1 42.62 387 SER B C 1
ATOM 6255 O O . SER B 1 387 ? 5.672 -0.09 -29.844 1 42.62 387 SER B O 1
ATOM 6257 N N . ASP B 1 388 ? 7.211 -1.568 -30.703 1 48.28 388 ASP B N 1
ATOM 6258 C CA . ASP B 1 388 ? 6.508 -2.334 -31.734 1 48.28 388 ASP B CA 1
ATOM 6259 C C . ASP B 1 388 ? 5.133 -2.779 -31.234 1 48.28 388 ASP B C 1
ATOM 6261 O O . ASP B 1 388 ? 4.953 -3.062 -30.047 1 48.28 388 ASP B O 1
ATOM 6265 N N . ALA B 1 389 ? 4.102 -2.535 -31.938 1 57.81 389 ALA B N 1
ATOM 6266 C CA . ALA B 1 389 ? 2.666 -2.799 -31.938 1 57.81 389 ALA B CA 1
ATOM 6267 C C . ALA B 1 389 ? 2.377 -4.246 -31.547 1 57.81 389 ALA B C 1
ATOM 6269 O O . ALA B 1 389 ? 2.836 -5.18 -32.219 1 57.81 389 ALA B O 1
ATOM 6270 N N . VAL B 1 390 ? 2.379 -4.602 -30.281 1 73.88 390 VAL B N 1
ATOM 6271 C CA . VAL B 1 390 ? 1.867 -5.918 -29.906 1 73.88 390 VAL B CA 1
ATOM 6272 C C . VAL B 1 390 ? 0.396 -6.027 -30.297 1 73.88 390 VAL B C 1
ATOM 6274 O O . VAL B 1 390 ? -0.371 -5.078 -30.141 1 73.88 390 VAL B O 1
ATOM 6277 N N . VAL B 1 391 ? 0.244 -7.094 -31.109 1 80.75 391 VAL B N 1
ATOM 6278 C CA . VAL B 1 391 ? -1.145 -7.414 -31.422 1 80.75 391 VAL B CA 1
ATOM 6279 C C . VAL B 1 391 ? -1.7 -8.391 -30.391 1 80.75 391 VAL B C 1
ATOM 6281 O O . VAL B 1 391 ? -1.1 -9.43 -30.125 1 80.75 391 VAL B O 1
ATOM 6284 N N . TRP B 1 392 ? -2.719 -7.941 -29.766 1 88 392 TRP B N 1
ATOM 6285 C CA . TRP B 1 392 ? -3.4 -8.805 -28.812 1 88 392 TRP B CA 1
ATOM 6286 C C . TRP B 1 392 ? -4.508 -9.602 -29.5 1 88 392 TRP B C 1
ATOM 6288 O O . TRP B 1 392 ? -5.332 -9.039 -30.219 1 88 392 TRP B O 1
ATOM 6298 N N . LYS B 1 393 ? -4.398 -10.906 -29.328 1 90.56 393 LYS B N 1
ATOM 6299 C CA . LYS B 1 393 ? -5.445 -11.789 -29.828 1 90.56 393 LYS B CA 1
ATOM 6300 C C . LYS B 1 393 ? -6.262 -12.375 -28.672 1 90.56 393 LYS B C 1
ATOM 6302 O O . LYS B 1 393 ? -5.703 -12.938 -27.734 1 90.56 393 LYS B O 1
ATOM 6307 N N . VAL B 1 394 ? -7.574 -12.25 -28.797 1 92.19 394 VAL B N 1
ATOM 6308 C CA . VAL B 1 394 ? -8.438 -12.82 -27.766 1 92.19 394 VAL B CA 1
ATOM 6309 C C . VAL B 1 394 ? -8.617 -14.32 -28.016 1 92.19 394 VAL B C 1
ATOM 6311 O O . VAL B 1 394 ? -9.148 -14.719 -29.047 1 92.19 394 VAL B O 1
ATOM 6314 N N . VAL B 1 395 ? -8.164 -15.109 -27.141 1 93.75 395 VAL B N 1
ATOM 6315 C CA . VAL B 1 395 ? -8.266 -16.562 -27.219 1 93.75 395 VAL B CA 1
ATOM 6316 C C . VAL B 1 395 ? -9.656 -17 -26.781 1 93.75 395 VAL B C 1
ATOM 6318 O O . VAL B 1 395 ? -10.266 -17.875 -27.391 1 93.75 395 VAL B O 1
ATOM 6321 N N . ALA B 1 396 ? -10.133 -16.422 -25.719 1 94.5 396 ALA B N 1
ATOM 6322 C CA . ALA B 1 396 ? -11.445 -16.734 -25.188 1 94.5 396 ALA B CA 1
ATOM 6323 C C . ALA B 1 396 ? -11.969 -15.609 -24.312 1 94.5 396 ALA B C 1
ATOM 6325 O O . ALA B 1 396 ? -11.188 -14.82 -23.766 1 94.5 396 ALA B O 1
ATOM 6326 N N . SER B 1 397 ? -13.211 -15.484 -24.266 1 92.44 397 SER B N 1
ATOM 6327 C CA . SER B 1 397 ? -13.891 -14.523 -23.391 1 92.44 397 SER B CA 1
ATOM 6328 C C . SER B 1 397 ? -15.188 -15.102 -22.844 1 92.44 397 SER B C 1
ATOM 6330 O O . SER B 1 397 ? -15.891 -15.844 -23.531 1 92.44 397 SER B O 1
ATOM 6332 N N . ARG B 1 398 ? -15.445 -14.867 -21.625 1 92.44 398 ARG B N 1
ATOM 6333 C CA . ARG B 1 398 ? -16.656 -15.391 -20.984 1 92.44 398 ARG B CA 1
ATOM 6334 C C . ARG B 1 398 ? -17.156 -14.445 -19.891 1 92.44 398 ARG B C 1
ATOM 6336 O O . ARG B 1 398 ? -16.344 -13.844 -19.172 1 92.44 398 ARG B O 1
ATOM 6343 N N . GLY B 1 399 ? -18.406 -14.336 -19.812 1 88.56 399 GLY B N 1
ATOM 6344 C CA . GLY B 1 399 ? -19.031 -13.578 -18.75 1 88.56 399 GLY B CA 1
ATOM 6345 C C . GLY B 1 399 ? -19.281 -14.406 -17.5 1 88.56 399 GLY B C 1
ATOM 6346 O O . GLY B 1 399 ? -19.938 -15.453 -17.562 1 88.56 399 GLY B O 1
ATOM 6347 N N . PHE B 1 400 ? -18.672 -14.055 -16.453 1 84.81 400 PHE B N 1
ATOM 6348 C CA . PHE B 1 400 ? -18.875 -14.727 -15.172 1 84.81 400 PHE B CA 1
ATOM 6349 C C . PHE B 1 400 ? -19.672 -13.836 -14.219 1 84.81 400 PHE B C 1
ATOM 6351 O O . PHE B 1 400 ? -19.562 -13.977 -13 1 84.81 400 PHE B O 1
ATOM 6358 N N . GLY B 1 401 ? -20.422 -12.867 -14.789 1 79.38 401 GLY B N 1
ATOM 6359 C CA . GLY B 1 401 ? -21.078 -11.898 -13.93 1 79.38 401 GLY B CA 1
ATOM 6360 C C . GLY B 1 401 ? -20.125 -10.953 -13.234 1 79.38 401 GLY B C 1
ATOM 6361 O O . GLY B 1 401 ? -19.188 -10.438 -13.859 1 79.38 401 GLY B O 1
ATOM 6362 N N . GLN B 1 402 ? -20.438 -10.641 -11.945 1 79.31 402 GLN B N 1
ATOM 6363 C CA . GLN B 1 402 ? -19.562 -9.766 -11.164 1 79.31 402 GLN B CA 1
ATOM 6364 C C . GLN B 1 402 ? -18.469 -10.562 -10.461 1 79.31 402 GLN B C 1
ATOM 6366 O O . GLN B 1 402 ? -18.328 -10.5 -9.242 1 79.31 402 GLN B O 1
ATOM 6371 N N . ALA B 1 403 ? -17.766 -11.266 -11.328 1 84.12 403 ALA B N 1
ATOM 6372 C CA . ALA B 1 403 ? -16.734 -12.133 -10.766 1 84.12 403 ALA B CA 1
ATOM 6373 C C . ALA B 1 403 ? -15.391 -11.414 -10.688 1 84.12 403 ALA B C 1
ATOM 6375 O O . ALA B 1 403 ? -15.109 -10.531 -11.5 1 84.12 403 ALA B O 1
ATOM 6376 N N . GLU B 1 404 ? -14.617 -11.797 -9.672 1 83.44 404 GLU B N 1
ATOM 6377 C CA . GLU B 1 404 ? -13.25 -11.297 -9.516 1 83.44 404 GLU B CA 1
ATOM 6378 C C . GLU B 1 404 ? -12.227 -12.383 -9.852 1 83.44 404 GLU B C 1
ATOM 6380 O O . GLU B 1 404 ? -12.414 -13.547 -9.508 1 83.44 404 GLU B O 1
ATOM 6385 N N . LEU B 1 405 ? -11.195 -11.945 -10.5 1 87.31 405 LEU B N 1
ATOM 6386 C CA . LEU B 1 405 ? -10.102 -12.867 -10.805 1 87.31 405 LEU B CA 1
ATOM 6387 C C . LEU B 1 405 ? -9.266 -13.141 -9.555 1 87.31 405 LEU B C 1
ATOM 6389 O O . LEU B 1 405 ? -8.938 -12.219 -8.805 1 87.31 405 LEU B O 1
ATOM 6393 N N . ILE B 1 406 ? -8.906 -14.406 -9.414 1 86.62 406 ILE B N 1
ATOM 6394 C CA . ILE B 1 406 ? -8.133 -14.766 -8.234 1 86.62 406 ILE B CA 1
ATOM 6395 C C . ILE B 1 406 ? -6.781 -15.344 -8.656 1 86.62 406 ILE B C 1
ATOM 6397 O O . ILE B 1 406 ? -5.73 -14.875 -8.203 1 86.62 406 ILE B O 1
ATOM 6401 N N . ASN B 1 407 ? -6.867 -16.375 -9.531 1 90.88 407 ASN B N 1
ATOM 6402 C CA . ASN B 1 407 ? -5.645 -17.062 -9.93 1 90.88 407 ASN B CA 1
ATOM 6403 C C . ASN B 1 407 ? -5.848 -17.875 -11.211 1 90.88 407 ASN B C 1
ATOM 6405 O O . ASN B 1 407 ? -6.984 -18.141 -11.602 1 90.88 407 ASN B O 1
ATOM 6409 N N . CYS B 1 408 ? -4.734 -18.219 -11.773 1 94.88 408 CYS B N 1
ATOM 6410 C CA . CYS B 1 408 ? -4.781 -19.141 -12.906 1 94.88 408 CYS B CA 1
ATOM 6411 C C . CYS B 1 408 ? -3.588 -20.094 -12.891 1 94.88 408 CYS B C 1
ATOM 6413 O O . CYS B 1 408 ? -2.514 -19.734 -12.406 1 94.88 408 CYS B O 1
ATOM 6415 N N . GLN B 1 409 ? -3.861 -21.281 -13.375 1 96.38 409 GLN B N 1
ATOM 6416 C CA . GLN B 1 409 ? -2.844 -22.328 -13.531 1 96.38 409 GLN B CA 1
ATOM 6417 C C . GLN B 1 409 ? -2.951 -23 -14.891 1 96.38 409 GLN B C 1
ATOM 6419 O O . GLN B 1 409 ? -4.027 -23.031 -15.492 1 96.38 409 GLN B O 1
ATOM 6424 N N . VAL B 1 410 ? -1.828 -23.484 -15.383 1 97 410 VAL B N 1
ATOM 6425 C CA . VAL B 1 410 ? -1.809 -24.219 -16.641 1 97 410 VAL B CA 1
ATOM 6426 C C . VAL B 1 410 ? -1.422 -25.672 -16.375 1 97 410 VAL B C 1
ATOM 6428 O O . VAL B 1 410 ? -0.426 -25.953 -15.695 1 97 410 VAL B O 1
ATOM 6431 N N . ILE B 1 411 ? -2.211 -26.578 -16.891 1 96.94 411 ILE B N 1
ATOM 6432 C CA . ILE B 1 411 ? -1.928 -28 -16.75 1 96.94 411 ILE B CA 1
ATOM 6433 C C . ILE B 1 411 ? -1.809 -28.656 -18.141 1 96.94 411 ILE B C 1
ATOM 6435 O O . ILE B 1 411 ? -2.658 -28.438 -19 1 96.94 411 ILE B O 1
ATOM 6439 N N . ASP B 1 412 ? -0.767 -29.359 -18.312 1 95 412 ASP B N 1
ATOM 6440 C CA . ASP B 1 412 ? -0.518 -30.078 -19.547 1 95 412 ASP B CA 1
ATOM 6441 C C . ASP B 1 412 ? -0.786 -31.578 -19.375 1 95 412 ASP B C 1
ATOM 6443 O O . ASP B 1 412 ? -0.045 -32.25 -18.672 1 95 412 ASP B O 1
ATOM 6447 N N . LEU B 1 413 ? -1.8 -32 -20 1 93.62 413 LEU B N 1
ATOM 6448 C CA . LEU B 1 413 ? -2.178 -33.406 -19.922 1 93.62 413 LEU B CA 1
ATOM 6449 C C . LEU B 1 413 ? -2.363 -34 -21.312 1 93.62 413 LEU B C 1
ATOM 6451 O O . LEU B 1 413 ? -2.768 -33.312 -22.234 1 93.62 413 LEU B O 1
#

Nearest PDB structures (foldseek):
  8pjy-assembly1_A  TM=7.454E-01  e=6.640E-19  synthetic construct
  8pjt-assembly2_B  TM=7.663E-01  e=4.154E-18  synthetic construct
  1zgk-assembly1_A  TM=7.526E-01  e=2.739E-17  Homo sapiens
  4iqk-assembly1_A  TM=7.669E-01  e=7.411E-17  Homo sapiens
  7on8-assembly1_A  TM=7.264E-01  e=7.392E-18  synthetic construct

Foldseek 3Di:
DPPPPPPPPQALDPPDHVVVVLLVVLQDDPVCLVVQLVPDVVSVVSLLDVVSVVSNVVVVNWAKKKWFWWDDPDQDIWIWIARLVVQDIDTADGDDPPDPQQRCQVAQWEWDDFPQKIKIAWADRVQFIFFWMWIAHPSNRDIDTADGHPDRFGNWEWDDFPRKIKTAWHWGQDPVGIAIFQWMWIADPVVSDIDTADGDPLVQLCVDPPNVCSVVWHKGFQYWYDAPRKIWTFIWTDDVPDIGTRFTWIAHPVVSDIDGDDPQRGVAQAADPPRHWAWDDFPRWIKTWHQPDDPQFIFIWIADPVVSHIHTQGDGDGQDDPDPDPDQKHWDYDPRWIWIWGQDPVRKIWIKTWDRPCPVPPDPDDPPPPDDDDDPPPPPPPPPPPRDDTDIDTSHIDDPDNMGTDDMYMGID/DPPPPPVPPQALDHPDHVVVVLLVVLQDDPVCLVVQLVPDVVSVVSLLDVVSVVSNVVVVNWAKKKWFWWDDPDAAIWIWIARLVVQDIDTADGDDPPDPQQRRQQAQWEWDDFPQKIKIAWGDRVQFIFFWMWIAHPSNRDIDTADGHPDGFGNWEWEDFPRKIKTAWHWGQDPVGTAIFQWIWIADPVVSDIDTADGDPLVQLCVDPPNVCSVVWHKGFQYWYDAPRKIWTFIWTDDVPDIGTRFTWIAHPVVSDIDGDDPQRGVAQAADPPRHWAWDDFPRWIKTWHQPDDPQFIFIWIADPVVSHIHTQGDGDGQADPDPDPDQKHWDYDPRWIWIWGQDPVRKIWIKTWDRPCPVPPDPDDPDPDDDDDDPPPPPPPPPPPRDDTDIDTSHIDDPDNMGTDDMYMGID

InterPro domains:
  IPR001810 F-box domain [PF00646] (13-54)
  IPR001810 F-box domain [PS50181] (10-56)
  IPR001810 F-box domain [SM00256] (16-56)
  IPR006652 Kelch repeat type 1 [SM00612] (117-163)
  IPR006652 Kelch repeat type 1 [SM00612] (164-214)
  IPR015915 Kelch-type beta-propeller [G3DSA:2.120.10.80] (61-318)
  IPR015915 Kelch-type beta-propeller [SSF117281] (67-319)
  IPR036047 F-box-like domain superfamily [SSF81383] (12-55)
  IPR057499 FKB95-like, N-terminal Kelch domain [PF25210] (101-343)